Protein AF-A0A0R0FC01-F1 (afdb_monomer_lite)

pLDDT: mean 82.76, std 21.4, range [24.56, 98.5]

Radius of gyration: 38.38 Å; chains: 1; bounding box: 124×83×110 Å

Organism: Glycine max (NCBI:txid3847)

Structure (mmCIF, N/CA/C/O backbone):
data_AF-A0A0R0FC01-F1
#
_entry.id   AF-A0A0R0FC01-F1
#
loop_
_atom_site.group_PDB
_atom_site.id
_atom_site.type_symbol
_atom_site.label_atom_id
_atom_site.label_alt_id
_atom_site.label_comp_id
_atom_site.label_asym_id
_atom_site.label_entity_id
_atom_site.label_seq_id
_atom_site.pdbx_PDB_ins_code
_atom_site.Cartn_x
_atom_site.Cartn_y
_atom_site.Cartn_z
_atom_site.occupancy
_atom_site.B_iso_or_equiv
_atom_site.auth_seq_id
_atom_site.auth_comp_id
_atom_site.auth_asym_id
_atom_site.auth_atom_id
_atom_site.pdbx_PDB_model_num
ATOM 1 N N . MET A 1 1 ? 28.769 -10.293 -25.795 1.00 60.56 1 MET A N 1
ATOM 2 C CA . MET A 1 1 ? 30.039 -10.639 -25.111 1.00 60.56 1 MET A CA 1
ATOM 3 C C . MET A 1 1 ? 31.069 -9.561 -25.459 1.00 60.56 1 MET A C 1
ATOM 5 O O . MET A 1 1 ? 31.078 -9.139 -26.609 1.00 60.56 1 MET A O 1
ATOM 9 N N . LEU A 1 2 ? 31.846 -9.054 -24.491 1.00 81.00 2 LEU A N 1
ATOM 10 C CA . LEU A 1 2 ? 32.822 -7.969 -24.701 1.00 81.00 2 LEU A CA 1
ATOM 11 C C . LEU A 1 2 ? 34.065 -8.492 -25.437 1.00 81.00 2 LEU A C 1
ATOM 13 O O . LEU A 1 2 ? 34.718 -9.403 -24.939 1.00 81.00 2 LEU A O 1
ATOM 17 N N . ASP A 1 3 ? 34.394 -7.903 -26.584 1.00 83.94 3 ASP A N 1
ATOM 18 C CA . ASP A 1 3 ? 35.620 -8.207 -27.328 1.00 83.94 3 ASP A CA 1
ATOM 19 C C . ASP A 1 3 ? 36.737 -7.232 -26.928 1.00 83.94 3 ASP A C 1
ATOM 21 O O . ASP A 1 3 ? 36.771 -6.084 -27.377 1.00 83.94 3 ASP A O 1
ATOM 25 N N . GLU A 1 4 ? 37.631 -7.683 -26.045 1.00 85.88 4 GLU A N 1
ATOM 26 C CA . GLU A 1 4 ? 38.721 -6.864 -25.498 1.00 85.88 4 GLU A CA 1
ATOM 27 C C . GLU A 1 4 ? 39.772 -6.470 -26.551 1.00 85.88 4 GLU A C 1
ATOM 29 O O . GLU A 1 4 ? 40.449 -5.453 -26.379 1.00 85.88 4 GLU A O 1
ATOM 34 N N . SER A 1 5 ? 39.873 -7.217 -27.660 1.00 83.19 5 SER A N 1
ATOM 35 C CA . SER A 1 5 ? 40.843 -6.945 -28.731 1.00 83.19 5 SER A CA 1
ATOM 36 C C . SER A 1 5 ? 40.562 -5.630 -29.464 1.00 83.19 5 SER A C 1
ATOM 38 O O . SER A 1 5 ? 41.481 -4.967 -29.939 1.00 83.19 5 SER A O 1
ATOM 40 N N . LYS A 1 6 ? 39.301 -5.172 -29.467 1.00 84.00 6 LYS A N 1
ATOM 41 C CA . LYS A 1 6 ? 38.893 -3.889 -30.067 1.00 84.00 6 LYS A CA 1
ATOM 42 C C . LYS A 1 6 ? 39.462 -2.661 -29.355 1.00 84.00 6 LYS A C 1
ATOM 44 O O . LYS A 1 6 ? 39.400 -1.567 -29.907 1.00 84.00 6 LYS A O 1
ATOM 49 N N . PHE A 1 7 ? 40.005 -2.831 -28.149 1.00 85.50 7 PHE A N 1
ATOM 50 C CA . PHE A 1 7 ? 40.620 -1.757 -27.367 1.00 85.50 7 PHE A CA 1
ATOM 51 C C . PHE A 1 7 ? 42.145 -1.713 -27.509 1.00 85.50 7 PHE A C 1
ATOM 53 O O . PHE A 1 7 ? 42.787 -0.929 -26.808 1.00 85.50 7 PHE A O 1
ATOM 60 N N . GLU A 1 8 ? 42.742 -2.558 -28.354 1.00 85.62 8 GLU A N 1
ATOM 61 C CA . GLU A 1 8 ? 44.182 -2.536 -28.592 1.00 85.62 8 GLU A CA 1
ATOM 62 C C . GLU A 1 8 ? 44.584 -1.346 -29.470 1.00 85.62 8 GLU A C 1
ATOM 64 O O . GLU A 1 8 ? 44.157 -1.206 -30.615 1.00 85.62 8 GLU A O 1
ATOM 69 N N . VAL A 1 9 ? 45.447 -0.484 -28.930 1.00 84.69 9 VAL A N 1
ATOM 70 C CA . VAL A 1 9 ? 46.057 0.631 -29.663 1.00 84.69 9 VAL A CA 1
ATOM 71 C C . VAL A 1 9 ? 47.569 0.456 -29.671 1.00 84.69 9 VAL A C 1
ATOM 73 O O . VAL A 1 9 ? 48.212 0.448 -28.620 1.00 84.69 9 VAL A O 1
ATOM 76 N N . HIS A 1 10 ? 48.146 0.352 -30.866 1.00 89.19 10 HIS A N 1
ATOM 77 C CA . HIS A 1 10 ? 49.591 0.263 -31.060 1.00 89.19 10 HIS A CA 1
ATOM 78 C C . HIS A 1 10 ? 50.182 1.648 -31.331 1.00 89.19 10 HIS A C 1
ATOM 80 O O . HIS A 1 10 ? 49.900 2.268 -32.356 1.00 89.19 10 HIS A O 1
ATOM 86 N N . LEU A 1 11 ? 51.034 2.124 -30.427 1.00 88.19 11 LEU A N 1
ATOM 87 C CA . LEU A 1 11 ? 51.735 3.397 -30.545 1.00 88.19 11 LEU A CA 1
ATOM 88 C C . LEU A 1 11 ? 53.191 3.159 -30.946 1.00 88.19 11 LEU A C 1
ATOM 90 O O . LEU A 1 11 ? 53.916 2.412 -30.285 1.00 88.19 11 LEU A O 1
ATOM 94 N N . LYS A 1 12 ? 53.620 3.839 -32.011 1.00 90.62 12 LYS A N 1
ATOM 95 C CA . LYS A 1 12 ? 55.031 3.990 -32.380 1.00 90.62 12 LYS A CA 1
ATOM 96 C C . LYS A 1 12 ? 55.490 5.362 -31.903 1.00 90.62 12 LYS A C 1
ATOM 98 O O . LYS A 1 12 ? 54.997 6.372 -32.392 1.00 90.62 12 LYS A O 1
ATOM 103 N N . LEU A 1 13 ? 56.386 5.375 -30.929 1.00 92.75 13 LEU A N 1
ATOM 104 C CA . LEU A 1 13 ? 56.845 6.562 -30.216 1.00 92.75 13 LEU A CA 1
ATOM 105 C C . LEU A 1 13 ? 58.370 6.661 -30.277 1.00 92.75 13 LEU A C 1
ATOM 107 O O . LEU A 1 13 ? 59.069 5.719 -30.660 1.00 92.75 13 LEU A O 1
ATOM 111 N N . TRP A 1 14 ? 58.878 7.797 -29.820 1.00 93.81 14 TRP A N 1
ATOM 112 C CA . TRP A 1 14 ? 60.290 7.995 -29.526 1.00 93.81 14 TRP A CA 1
ATOM 113 C C . TRP A 1 14 ? 60.516 7.960 -28.014 1.00 93.81 14 TRP A C 1
ATOM 115 O O . TRP A 1 14 ? 59.672 8.404 -27.232 1.00 93.81 14 TRP A O 1
ATOM 125 N N . ALA A 1 15 ? 61.661 7.441 -27.587 1.00 93.44 15 ALA A N 1
ATOM 126 C CA . ALA A 1 15 ? 62.096 7.509 -26.202 1.00 93.44 15 ALA A CA 1
ATOM 127 C C . ALA A 1 15 ? 63.538 8.006 -26.106 1.00 93.44 15 ALA A C 1
ATOM 129 O O . ALA A 1 15 ? 64.350 7.803 -27.008 1.00 93.44 15 ALA A O 1
ATOM 130 N N . LEU A 1 16 ? 63.854 8.655 -24.989 1.00 93.38 16 LEU A N 1
ATOM 131 C CA . LEU A 1 16 ? 65.204 9.088 -24.655 1.00 93.38 16 LEU A CA 1
ATOM 132 C C . LEU A 1 16 ? 65.823 8.083 -23.691 1.00 93.38 16 LEU A C 1
ATOM 134 O O . LEU A 1 16 ? 65.319 7.895 -22.580 1.00 93.38 16 LEU A O 1
ATOM 138 N N . ARG A 1 17 ? 66.927 7.459 -24.093 1.00 94.38 17 ARG A N 1
ATOM 139 C CA . ARG A 1 17 ? 67.769 6.664 -23.198 1.00 94.38 17 ARG A CA 1
ATOM 140 C C . ARG A 1 17 ? 68.652 7.615 -22.398 1.00 94.38 17 ARG A C 1
ATOM 142 O O . ARG A 1 17 ? 69.473 8.327 -22.974 1.00 94.38 17 ARG A O 1
ATOM 149 N N . ILE A 1 18 ? 68.473 7.615 -21.076 1.00 92.44 18 ILE A N 1
ATOM 150 C CA . ILE A 1 18 ? 69.251 8.441 -20.142 1.00 92.44 18 ILE A CA 1
ATOM 151 C C . ILE A 1 18 ? 69.669 7.649 -18.891 1.00 92.44 18 ILE A C 1
ATOM 153 O O . ILE A 1 18 ? 68.985 6.688 -18.518 1.00 92.44 18 ILE A O 1
ATOM 157 N N . PRO A 1 19 ? 70.732 8.064 -18.176 1.00 91.12 19 PRO A N 1
ATOM 158 C CA . PRO A 1 19 ? 71.133 7.419 -16.928 1.00 91.12 19 PRO A CA 1
ATOM 159 C C . PRO A 1 19 ? 70.074 7.541 -15.819 1.00 91.12 19 PRO A C 1
ATOM 161 O O . PRO A 1 19 ? 69.483 8.608 -15.608 1.00 91.12 19 PRO A O 1
ATOM 164 N N . CYS A 1 20 ? 69.895 6.473 -15.031 1.00 87.88 20 CYS A N 1
ATOM 165 C CA . CYS A 1 20 ? 68.908 6.380 -13.940 1.00 87.88 20 CYS A CA 1
ATOM 166 C C . CYS A 1 20 ? 68.931 7.586 -12.979 1.00 87.88 20 CYS A C 1
ATOM 168 O O . CYS A 1 20 ? 67.883 8.063 -12.539 1.00 87.88 20 CYS A O 1
ATOM 170 N N . GLN A 1 21 ? 70.121 8.113 -12.674 1.00 88.94 21 GLN A N 1
ATOM 171 C CA . GLN A 1 21 ? 70.320 9.218 -11.728 1.00 88.94 21 GLN A CA 1
ATOM 172 C C . GLN A 1 21 ? 69.733 10.565 -12.195 1.00 88.94 21 GLN A C 1
ATOM 174 O O . GLN A 1 21 ? 69.381 11.398 -11.360 1.00 88.94 21 GLN A O 1
ATOM 179 N N . HIS A 1 22 ? 69.566 10.773 -13.507 1.00 91.25 22 HIS A N 1
ATOM 180 C CA . HIS A 1 22 ? 69.073 12.035 -14.076 1.00 91.25 22 HIS A CA 1
ATOM 181 C C . HIS A 1 22 ? 67.568 12.026 -14.379 1.00 91.25 22 HIS A C 1
ATOM 183 O O . HIS A 1 22 ? 66.993 13.080 -14.652 1.00 91.25 22 HIS A O 1
ATOM 189 N N . CYS A 1 23 ? 66.897 10.875 -14.250 1.00 86.38 23 CYS A N 1
ATOM 190 C CA . CYS A 1 23 ? 65.485 10.699 -14.610 1.00 86.38 23 CYS A CA 1
ATOM 191 C C . CYS A 1 23 ? 64.548 11.728 -13.972 1.00 86.38 23 CYS A C 1
ATOM 193 O O . CYS A 1 23 ? 63.710 12.311 -14.658 1.00 86.38 23 CYS A O 1
ATOM 195 N N . LYS A 1 24 ? 64.704 12.008 -12.672 1.00 84.12 24 LYS A N 1
ATOM 196 C CA . LYS A 1 24 ? 63.855 12.986 -11.967 1.00 84.12 24 LYS A CA 1
ATOM 197 C C . LYS A 1 24 ? 63.986 14.401 -12.531 1.00 84.12 24 LYS A C 1
ATOM 199 O O . LYS A 1 24 ? 62.989 15.114 -12.612 1.00 84.12 24 LYS A O 1
ATOM 204 N N . LEU A 1 25 ? 65.202 14.811 -12.884 1.00 88.38 25 LEU A N 1
ATOM 205 C CA . LEU A 1 25 ? 65.463 16.162 -13.370 1.00 88.38 25 LEU A CA 1
ATOM 206 C C . LEU A 1 25 ? 65.054 16.296 -14.840 1.00 88.38 25 LEU A C 1
ATOM 208 O O . LEU A 1 25 ? 64.337 17.232 -15.180 1.00 88.38 25 LEU A O 1
ATOM 212 N N . ALA A 1 26 ? 65.370 15.293 -15.665 1.00 90.88 26 ALA A N 1
ATOM 213 C CA . ALA A 1 26 ? 64.904 15.201 -17.048 1.00 90.88 26 ALA A CA 1
ATOM 214 C C . ALA A 1 26 ? 63.369 15.249 -17.149 1.00 90.88 26 ALA A C 1
ATOM 216 O O . ALA A 1 26 ? 62.827 15.958 -17.993 1.00 90.88 26 ALA A O 1
ATOM 217 N N . THR A 1 27 ? 62.662 14.579 -16.229 1.00 87.75 27 THR A N 1
ATOM 218 C CA . THR A 1 27 ? 61.189 14.608 -16.169 1.00 87.75 27 THR A CA 1
ATOM 219 C C . THR A 1 27 ? 60.642 16.016 -15.909 1.00 87.75 27 THR A C 1
ATOM 221 O O . THR A 1 27 ? 59.619 16.389 -16.477 1.00 87.75 27 THR A O 1
ATOM 224 N N . ARG A 1 28 ? 61.324 16.834 -15.089 1.00 88.25 28 ARG A N 1
ATOM 225 C CA . ARG A 1 28 ? 60.935 18.242 -14.877 1.00 88.25 28 ARG A CA 1
ATOM 226 C C . ARG A 1 28 ? 61.160 19.094 -16.118 1.00 88.25 28 ARG A C 1
ATOM 228 O O . ARG A 1 28 ? 60.290 19.888 -16.462 1.00 88.25 28 ARG A O 1
ATOM 235 N N . ILE A 1 29 ? 62.306 18.931 -16.772 1.00 90.75 29 ILE A N 1
ATOM 236 C CA . ILE A 1 29 ? 62.668 19.708 -17.965 1.00 90.75 29 ILE A CA 1
ATOM 237 C C . ILE A 1 29 ? 61.664 19.431 -19.083 1.00 90.75 29 ILE A C 1
ATOM 239 O O . ILE A 1 29 ? 61.078 20.351 -19.658 1.00 90.75 29 ILE A O 1
ATOM 243 N N . LEU A 1 30 ? 61.382 18.152 -19.325 1.00 90.69 30 LEU A N 1
ATOM 244 C CA . LEU A 1 30 ? 60.473 17.683 -20.367 1.00 90.69 30 LEU A CA 1
ATOM 245 C C . LEU A 1 30 ? 58.997 17.693 -19.952 1.00 90.69 30 LEU A C 1
ATOM 247 O O . LEU A 1 30 ? 58.173 17.067 -20.614 1.00 90.69 30 LEU A O 1
ATOM 251 N N . ASN A 1 31 ? 58.627 18.427 -18.897 1.00 87.50 31 ASN A N 1
ATOM 252 C CA . ASN A 1 31 ? 57.222 18.588 -18.533 1.00 87.50 31 ASN A CA 1
ATOM 253 C C . ASN A 1 31 ? 56.411 19.114 -19.737 1.00 87.50 31 ASN A C 1
ATOM 255 O O . ASN A 1 31 ? 56.808 20.111 -20.356 1.00 87.50 31 ASN A O 1
ATOM 259 N N . GLY A 1 32 ? 55.319 18.421 -20.072 1.00 87.44 32 GLY A N 1
ATOM 260 C CA . GLY A 1 32 ? 54.491 18.655 -21.262 1.00 87.44 32 GLY A CA 1
ATOM 261 C C . GLY A 1 32 ? 54.915 17.918 -22.545 1.00 87.44 32 GLY A C 1
ATOM 262 O O . GLY A 1 32 ? 54.170 17.965 -23.514 1.00 87.44 32 GLY A O 1
ATOM 263 N N . TYR A 1 33 ? 56.064 17.229 -22.567 1.00 92.56 33 TYR A N 1
ATOM 264 C CA . TYR A 1 33 ? 56.587 16.503 -23.747 1.00 92.56 33 TYR A CA 1
ATOM 265 C C . TYR A 1 33 ? 56.783 15.001 -23.510 1.00 92.56 33 TYR A C 1
ATOM 267 O O . TYR A 1 33 ? 57.238 14.279 -24.395 1.00 92.56 33 TYR A O 1
ATOM 275 N N . LEU A 1 34 ? 56.460 14.524 -22.310 1.00 92.12 34 LEU A N 1
ATOM 276 C CA . LEU A 1 34 ? 56.477 13.105 -21.970 1.00 92.12 34 LEU A CA 1
ATOM 277 C C . LEU A 1 34 ? 55.111 12.478 -22.207 1.00 92.12 34 LEU A C 1
ATOM 279 O O . LEU A 1 34 ? 54.099 13.175 -22.227 1.00 92.12 34 LEU A O 1
ATOM 283 N N . LEU A 1 35 ? 55.094 11.157 -22.375 1.00 90.00 35 LEU A N 1
ATOM 284 C CA . LEU A 1 35 ? 53.861 10.409 -22.560 1.00 90.00 35 LEU A CA 1
ATOM 285 C C . LEU A 1 35 ? 52.936 10.591 -21.350 1.00 90.00 35 LEU A C 1
ATOM 287 O O . LEU A 1 35 ? 53.209 10.082 -20.262 1.00 90.00 35 LEU A O 1
ATOM 291 N N . ASP A 1 36 ? 51.826 11.286 -21.573 1.00 85.56 36 ASP A N 1
ATOM 292 C CA . ASP A 1 36 ? 50.774 11.509 -20.587 1.00 85.56 36 ASP A CA 1
ATOM 293 C C . ASP A 1 36 ? 4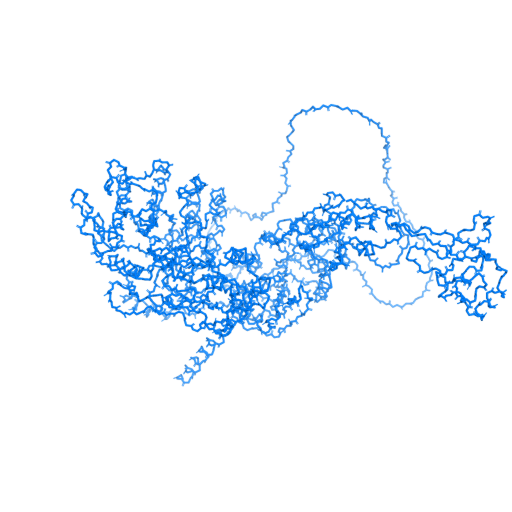9.537 10.681 -20.962 1.00 85.56 36 ASP A C 1
ATOM 295 O O . ASP A 1 36 ? 48.587 11.156 -21.587 1.00 85.56 36 ASP A O 1
ATOM 299 N N . LYS A 1 37 ? 49.596 9.377 -20.663 1.00 81.06 37 LYS A N 1
ATOM 300 C CA . LYS A 1 37 ? 48.472 8.445 -20.836 1.00 81.06 37 LYS A CA 1
ATOM 301 C C . LYS A 1 37 ? 48.113 7.812 -19.483 1.00 81.06 37 LYS A C 1
ATOM 303 O O . LYS A 1 37 ? 49.015 7.397 -18.748 1.00 81.06 37 LYS A O 1
ATOM 308 N N . PRO A 1 38 ? 46.816 7.678 -19.140 1.00 66.56 38 PRO A N 1
ATOM 309 C CA . PRO A 1 38 ? 46.386 7.068 -17.883 1.00 66.56 38 PRO A CA 1
ATOM 310 C C . PRO A 1 38 ? 46.985 5.672 -17.679 1.00 66.56 38 PRO A C 1
ATOM 312 O O . PRO A 1 38 ? 47.015 4.864 -18.601 1.00 66.56 38 PRO A O 1
ATOM 315 N N . ARG A 1 39 ? 47.432 5.373 -16.451 1.00 72.31 39 ARG A N 1
ATOM 316 C CA . ARG A 1 39 ? 48.021 4.074 -16.047 1.00 72.31 39 ARG A CA 1
ATOM 317 C C . ARG A 1 39 ? 49.328 3.690 -16.763 1.00 72.31 39 ARG A C 1
ATOM 319 O O . ARG A 1 39 ? 49.853 2.613 -16.491 1.00 72.31 39 ARG A O 1
ATOM 326 N N . VAL A 1 40 ? 49.900 4.568 -17.588 1.00 83.69 40 VAL A N 1
ATOM 327 C CA . VAL A 1 40 ? 51.212 4.375 -18.218 1.00 83.69 40 VAL A CA 1
ATOM 328 C C . VAL A 1 40 ? 52.238 5.250 -17.507 1.00 83.69 40 VAL A C 1
ATOM 330 O O . VAL A 1 40 ? 52.018 6.438 -17.285 1.00 83.69 40 VAL A O 1
ATOM 333 N N . LYS A 1 41 ? 53.374 4.667 -17.117 1.00 85.69 41 LYS A N 1
ATOM 334 C CA . LYS A 1 41 ? 54.490 5.445 -16.568 1.00 85.69 41 LYS A CA 1
ATOM 335 C C . LYS A 1 41 ? 55.324 5.994 -17.731 1.00 85.69 41 LYS A C 1
ATOM 337 O O . LYS A 1 41 ? 55.711 5.201 -18.584 1.00 85.69 41 LYS A O 1
ATOM 342 N N . PRO A 1 42 ? 55.700 7.286 -17.734 1.00 87.69 42 PRO A N 1
ATOM 343 C CA . PRO A 1 42 ? 56.555 7.857 -18.779 1.00 87.69 42 PRO A CA 1
ATOM 344 C C . PRO A 1 42 ? 58.015 7.383 -18.688 1.00 87.69 42 PRO A C 1
ATOM 346 O O . PRO A 1 42 ? 58.838 7.774 -19.508 1.00 87.69 42 PRO A O 1
ATOM 349 N N . ILE A 1 43 ? 58.354 6.570 -17.681 1.00 91.50 43 ILE A N 1
ATOM 350 C CA . ILE A 1 43 ? 59.685 6.004 -17.470 1.00 91.50 43 ILE A CA 1
ATOM 351 C C . ILE A 1 43 ? 59.572 4.482 -17.527 1.00 91.50 43 ILE A C 1
ATOM 353 O O . ILE A 1 43 ? 58.868 3.888 -16.704 1.00 91.50 43 ILE A O 1
ATOM 357 N N . ALA A 1 44 ? 60.296 3.870 -18.458 1.00 89.50 44 ALA A N 1
ATOM 358 C CA . ALA A 1 44 ? 60.391 2.424 -18.623 1.00 89.50 44 ALA A CA 1
ATOM 359 C C . ALA A 1 44 ? 61.825 1.926 -18.395 1.00 89.50 44 ALA A C 1
ATOM 361 O O . ALA A 1 44 ? 62.796 2.687 -18.449 1.00 89.50 44 ALA A O 1
ATOM 362 N N . GLU A 1 45 ? 61.952 0.634 -18.102 1.00 89.38 45 GLU A N 1
ATOM 363 C CA . GLU A 1 45 ? 63.254 -0.020 -17.992 1.00 89.38 45 GLU A CA 1
ATOM 364 C C . GLU A 1 45 ? 63.900 -0.153 -19.371 1.00 89.38 45 GLU A C 1
ATOM 366 O O . GLU A 1 45 ? 63.218 -0.449 -20.352 1.00 89.38 45 GLU A O 1
ATOM 371 N N . ASP A 1 46 ? 65.211 0.076 -19.442 1.00 90.50 46 ASP A N 1
ATOM 372 C CA . ASP A 1 46 ? 65.986 -0.219 -20.640 1.00 90.50 46 ASP A CA 1
ATOM 373 C C . ASP A 1 46 ? 66.351 -1.716 -20.625 1.00 90.50 46 ASP A C 1
ATOM 375 O O . ASP A 1 46 ? 67.119 -2.141 -19.757 1.00 90.50 46 ASP A O 1
ATOM 379 N N . PRO A 1 47 ? 65.835 -2.533 -21.562 1.00 85.44 47 PRO A N 1
ATOM 380 C CA . PRO A 1 47 ? 66.092 -3.973 -21.590 1.00 85.44 47 PRO A CA 1
ATOM 381 C C . PRO A 1 47 ? 67.563 -4.323 -21.855 1.00 85.44 47 PRO A C 1
ATOM 383 O O . PRO A 1 47 ? 67.966 -5.466 -21.653 1.00 85.44 47 PRO A O 1
ATOM 386 N N . THR A 1 48 ? 68.370 -3.364 -22.314 1.00 88.56 48 THR A N 1
ATOM 387 C CA . THR A 1 48 ? 69.789 -3.570 -22.640 1.00 88.56 48 THR A CA 1
ATOM 388 C C . THR A 1 48 ? 70.745 -3.127 -21.533 1.00 88.56 48 THR A C 1
ATOM 390 O O . THR A 1 48 ? 71.905 -3.539 -21.540 1.00 88.56 48 THR A O 1
ATOM 393 N N . CYS A 1 49 ? 70.299 -2.288 -20.589 1.00 88.44 49 CYS A N 1
ATOM 394 C CA . CYS A 1 49 ? 71.168 -1.712 -19.564 1.00 88.44 49 CYS A CA 1
ATOM 395 C C . CYS A 1 49 ? 70.398 -1.298 -18.302 1.00 88.44 49 CYS A C 1
ATOM 397 O O . CYS A 1 49 ? 69.596 -0.368 -18.316 1.00 88.44 49 CYS A O 1
ATOM 399 N N . ASP A 1 50 ? 70.729 -1.910 -17.168 1.00 88.06 50 ASP A N 1
ATOM 400 C CA . ASP A 1 50 ? 70.156 -1.611 -15.849 1.00 88.06 50 ASP A CA 1
ATOM 401 C C . ASP A 1 50 ? 70.511 -0.209 -15.307 1.00 88.06 50 ASP A C 1
ATOM 403 O O . ASP A 1 50 ? 69.803 0.334 -14.453 1.00 88.06 50 ASP A O 1
ATOM 407 N N . LYS A 1 51 ? 71.581 0.410 -15.823 1.00 89.75 51 LYS A N 1
ATOM 408 C CA . LYS A 1 51 ? 72.012 1.778 -15.473 1.00 89.75 51 LYS A CA 1
ATOM 409 C C . LYS A 1 51 ? 71.225 2.877 -16.188 1.00 89.75 51 LYS A C 1
ATOM 411 O O . LYS A 1 51 ? 71.334 4.042 -15.792 1.00 89.75 51 LYS A O 1
ATOM 416 N N . ASN A 1 52 ? 70.437 2.519 -17.200 1.00 92.12 52 ASN A N 1
ATOM 417 C CA . ASN A 1 52 ? 69.662 3.449 -18.009 1.00 92.12 52 ASN A CA 1
ATOM 418 C C . ASN A 1 52 ? 68.151 3.233 -17.843 1.00 92.12 52 ASN A C 1
ATOM 420 O O . ASN A 1 52 ? 67.663 2.190 -17.395 1.00 92.12 52 ASN A O 1
ATOM 424 N N . ARG A 1 53 ? 67.393 4.260 -18.222 1.00 92.38 53 ARG A N 1
ATOM 425 C CA . ARG A 1 53 ? 65.936 4.222 -18.366 1.00 92.38 53 ARG A CA 1
ATOM 426 C C . ARG A 1 53 ? 65.535 4.881 -19.675 1.00 92.38 53 ARG A C 1
ATOM 428 O O . ARG A 1 53 ? 66.240 5.755 -20.180 1.00 92.38 53 ARG A O 1
ATOM 435 N N . TYR A 1 54 ? 64.371 4.493 -20.175 1.00 94.12 54 TYR A N 1
ATOM 436 C CA . TYR A 1 54 ? 63.707 5.179 -21.275 1.00 94.12 54 TYR A CA 1
ATOM 437 C C . TYR A 1 54 ? 62.730 6.212 -20.722 1.00 94.12 54 TYR A C 1
ATOM 439 O O . TYR A 1 54 ? 61.814 5.850 -19.985 1.00 94.12 54 TYR A O 1
ATOM 447 N N . LEU A 1 55 ? 62.912 7.485 -21.085 1.00 93.38 55 LEU A N 1
ATOM 448 C CA . LEU A 1 55 ? 61.863 8.503 -20.990 1.00 93.38 55 LEU A CA 1
ATOM 449 C C . LEU A 1 55 ? 61.046 8.478 -22.276 1.00 93.38 55 LEU A C 1
ATOM 451 O O . LEU A 1 55 ? 61.552 8.835 -23.336 1.00 93.38 55 LEU A O 1
ATOM 455 N N . ILE A 1 56 ? 59.793 8.055 -22.177 1.00 93.25 56 ILE A N 1
ATOM 456 C CA . ILE A 1 56 ? 58.884 7.919 -23.313 1.00 93.25 56 ILE A CA 1
ATOM 457 C C . ILE A 1 56 ? 58.316 9.300 -23.653 1.00 93.25 56 ILE A C 1
ATOM 459 O O . ILE A 1 56 ? 57.733 9.965 -22.790 1.00 93.25 56 ILE A O 1
ATOM 463 N N . LEU A 1 57 ? 58.494 9.734 -24.900 1.00 93.81 57 LEU A N 1
ATOM 464 C CA . LEU A 1 57 ? 58.002 11.022 -25.385 1.00 93.81 57 LEU A CA 1
ATOM 465 C C . LEU A 1 57 ? 56.507 10.951 -25.723 1.00 93.81 57 LEU A C 1
ATOM 467 O O . LEU A 1 57 ? 55.954 9.877 -25.974 1.00 93.81 57 LEU A O 1
ATOM 471 N N . SER A 1 58 ? 55.847 12.108 -25.689 1.00 91.19 58 SER A N 1
ATOM 472 C CA . SER A 1 58 ? 54.445 12.256 -26.091 1.00 91.19 58 SER A CA 1
ATOM 473 C C . SER A 1 58 ? 54.245 11.852 -27.554 1.00 91.19 58 SER A C 1
ATOM 475 O O . SER A 1 58 ? 55.130 12.011 -28.391 1.00 91.19 58 SER A O 1
ATOM 477 N N . ASP A 1 59 ? 53.036 11.389 -27.859 1.00 87.94 59 ASP A N 1
ATOM 478 C CA . ASP A 1 59 ? 52.520 11.176 -29.213 1.00 87.94 59 ASP A CA 1
ATOM 479 C C . ASP A 1 59 ? 52.544 12.432 -30.101 1.00 87.94 59 ASP A C 1
ATOM 481 O O . ASP A 1 59 ? 52.477 12.289 -31.316 1.00 87.94 59 ASP A O 1
ATOM 485 N N . ASN A 1 60 ? 52.711 13.629 -29.526 1.00 87.81 60 ASN A N 1
ATOM 486 C CA . ASN A 1 60 ? 52.900 14.890 -30.252 1.00 87.81 60 ASN A CA 1
ATOM 487 C C . ASN A 1 60 ? 54.350 15.131 -30.713 1.00 87.81 60 ASN A C 1
ATOM 489 O O . ASN A 1 60 ? 54.609 16.111 -31.407 1.00 87.81 60 ASN A O 1
ATOM 493 N N . VAL A 1 61 ? 55.308 14.291 -30.299 1.00 90.12 61 VAL A N 1
ATOM 494 C CA . VAL A 1 61 ? 56.704 14.367 -30.751 1.00 90.12 61 VAL A CA 1
ATOM 495 C C . VAL A 1 61 ? 56.896 13.365 -31.881 1.00 90.12 61 VAL A C 1
ATOM 497 O O . VAL A 1 61 ? 57.082 12.168 -31.657 1.00 90.12 61 VAL A O 1
ATOM 500 N N . HIS A 1 62 ? 56.818 13.858 -33.110 1.00 86.69 62 HIS A N 1
ATOM 501 C CA . HIS A 1 62 ? 56.852 13.039 -34.317 1.00 86.69 62 HIS A CA 1
ATOM 502 C C . HIS A 1 62 ? 58.267 12.922 -34.880 1.00 86.69 62 HIS A C 1
ATOM 504 O O . HIS A 1 62 ? 58.651 11.870 -35.404 1.00 86.69 62 HIS A O 1
ATOM 510 N N . ASN A 1 63 ? 59.044 13.998 -34.767 1.00 85.25 63 ASN A N 1
ATOM 511 C CA . ASN A 1 63 ? 60.309 14.132 -35.467 1.00 85.25 63 ASN A CA 1
ATOM 512 C C . ASN A 1 63 ? 61.476 13.548 -34.660 1.00 85.25 63 ASN A C 1
ATOM 514 O O . ASN A 1 63 ? 61.671 13.856 -33.483 1.00 85.25 63 ASN A O 1
ATOM 518 N N . GLN A 1 64 ? 62.292 12.716 -35.317 1.00 86.88 64 GLN A N 1
ATOM 519 C CA . GLN A 1 64 ? 63.466 12.080 -34.705 1.00 86.88 64 GLN A CA 1
ATOM 520 C C . GLN A 1 64 ? 64.525 13.103 -34.261 1.00 86.88 64 GLN A C 1
ATOM 522 O O . GLN A 1 64 ? 65.309 12.825 -33.361 1.00 86.88 64 GLN A O 1
ATOM 527 N N . ASP A 1 65 ? 64.564 14.284 -34.874 1.00 86.94 65 ASP A N 1
ATOM 528 C CA . ASP A 1 65 ? 65.479 15.371 -34.510 1.00 86.94 65 ASP A CA 1
ATOM 529 C C . ASP A 1 65 ? 65.017 16.180 -33.279 1.00 86.94 65 ASP A C 1
ATOM 531 O O . ASP A 1 65 ? 65.727 17.088 -32.840 1.00 86.94 65 ASP A O 1
ATOM 535 N N . LEU A 1 66 ? 63.862 15.824 -32.697 1.00 88.62 66 LEU A N 1
ATOM 536 C CA . LEU A 1 66 ? 63.216 16.493 -31.566 1.00 88.62 66 LEU A CA 1
ATOM 537 C C . LEU A 1 66 ? 62.839 17.956 -31.846 1.00 88.62 66 LEU A C 1
ATOM 539 O O . LEU A 1 66 ? 62.708 18.735 -30.900 1.00 88.62 66 LEU A O 1
ATOM 543 N N . SER A 1 67 ? 62.625 18.341 -33.112 1.00 88.19 67 SER A N 1
ATOM 544 C CA . SER A 1 67 ? 62.227 19.707 -33.493 1.00 88.19 67 SER A CA 1
ATOM 545 C C . SER A 1 67 ? 60.941 20.191 -32.814 1.00 88.19 67 SER A C 1
ATOM 547 O O . SER A 1 67 ? 60.728 21.394 -32.678 1.00 88.19 67 SER A O 1
ATOM 549 N N . ASP A 1 68 ? 60.101 19.255 -32.369 1.00 89.19 68 ASP A N 1
ATOM 550 C CA . ASP A 1 68 ? 58.824 19.513 -31.697 1.00 89.19 68 ASP A CA 1
ATOM 551 C C . ASP A 1 68 ? 59.003 20.010 -30.246 1.00 89.19 68 ASP A C 1
ATOM 553 O O . ASP A 1 68 ? 58.052 20.476 -29.619 1.00 89.19 68 ASP A O 1
ATOM 557 N N . ILE A 1 69 ? 60.222 19.934 -29.696 1.00 90.25 69 ILE A N 1
ATOM 558 C CA . ILE A 1 69 ? 60.558 20.369 -28.337 1.00 90.25 69 ILE A CA 1
ATOM 559 C C . ILE A 1 69 ? 61.335 21.699 -28.401 1.00 90.25 69 ILE A C 1
ATOM 561 O O . ILE A 1 69 ? 62.334 21.796 -29.115 1.00 90.25 69 ILE A O 1
ATOM 565 N N . PRO A 1 70 ? 60.959 22.732 -27.616 1.00 91.06 70 PRO A N 1
ATOM 566 C CA . PRO A 1 70 ? 61.665 24.005 -27.578 1.00 91.06 70 PRO A CA 1
ATOM 567 C C . PRO A 1 70 ? 63.160 23.832 -27.312 1.00 91.06 70 PRO A C 1
ATOM 569 O O . PRO A 1 70 ? 63.562 23.211 -26.325 1.00 91.06 70 PRO A O 1
ATOM 572 N N . LYS A 1 71 ? 63.983 24.461 -28.157 1.00 90.06 71 LYS A N 1
ATOM 573 C CA . LYS A 1 71 ? 65.449 24.354 -28.124 1.00 90.06 71 LYS A CA 1
ATOM 574 C C . LYS A 1 71 ? 66.049 24.606 -26.734 1.00 90.06 71 LYS A C 1
ATOM 576 O O . LYS A 1 71 ? 66.926 23.868 -26.310 1.00 90.06 71 LYS A O 1
ATOM 581 N N . GLN A 1 72 ? 65.497 25.561 -25.983 1.00 91.25 72 GLN A N 1
ATOM 582 C CA . GLN A 1 72 ? 65.905 25.861 -24.606 1.00 91.25 72 GLN A CA 1
ATOM 583 C C . GLN A 1 72 ? 65.819 24.643 -23.666 1.00 91.25 72 GLN A C 1
ATOM 585 O O . GLN A 1 72 ? 66.735 24.417 -22.880 1.00 91.25 72 GLN A O 1
ATOM 590 N N . LYS A 1 73 ? 64.750 23.838 -23.759 1.00 90.94 73 LYS A N 1
ATOM 591 C CA . LYS A 1 73 ? 64.583 22.617 -22.950 1.00 90.94 73 LYS A CA 1
ATOM 592 C C . LYS A 1 73 ? 65.563 21.523 -23.374 1.00 90.94 73 LYS A C 1
ATOM 594 O O . LYS A 1 73 ? 66.079 20.799 -22.527 1.00 90.94 73 LYS A O 1
ATOM 599 N N . LEU A 1 74 ? 65.822 21.402 -24.678 1.00 90.62 74 LEU A N 1
ATOM 600 C CA . LEU A 1 74 ? 66.793 20.445 -25.216 1.00 90.62 74 LEU A CA 1
ATOM 601 C C . LEU A 1 74 ? 68.227 20.791 -24.798 1.00 90.62 74 LEU A C 1
ATOM 603 O O . LEU A 1 74 ? 68.985 19.888 -24.454 1.00 90.62 74 LEU A O 1
ATOM 607 N N . ASP A 1 75 ? 68.587 22.074 -24.793 1.00 90.44 75 ASP A N 1
ATOM 608 C CA . ASP A 1 75 ? 69.904 22.544 -24.353 1.00 90.44 75 ASP A CA 1
ATOM 609 C C . ASP A 1 75 ? 70.103 22.299 -22.847 1.00 90.44 75 ASP A C 1
ATOM 611 O O . ASP A 1 75 ? 71.153 21.804 -22.434 1.00 90.44 75 ASP A O 1
ATOM 615 N N . GLU A 1 76 ? 69.072 22.546 -22.029 1.00 91.31 76 GLU A N 1
ATOM 616 C CA . GLU A 1 76 ? 69.078 22.225 -20.594 1.00 91.31 76 GLU A CA 1
ATOM 617 C C . GLU A 1 76 ? 69.251 20.717 -20.344 1.00 91.31 76 GLU A C 1
ATOM 619 O O . GLU A 1 76 ? 70.029 20.309 -19.481 1.00 91.31 76 GLU A O 1
ATOM 624 N N . LEU A 1 77 ? 68.577 19.873 -21.134 1.00 90.62 77 LEU A N 1
ATOM 625 C CA . LEU A 1 77 ? 68.686 18.417 -21.033 1.00 90.62 77 LEU A CA 1
ATOM 626 C C . LEU A 1 77 ? 70.069 17.898 -21.462 1.00 90.62 77 LEU A C 1
ATOM 628 O O . LEU A 1 77 ? 70.638 17.043 -20.783 1.00 90.62 77 LEU A O 1
ATOM 632 N N . LYS A 1 78 ? 70.633 18.427 -22.555 1.00 90.69 78 LYS A N 1
ATOM 633 C CA . LYS A 1 78 ? 71.979 18.070 -23.045 1.00 90.69 78 LYS A CA 1
ATOM 634 C C . LYS A 1 78 ? 73.092 18.526 -22.101 1.00 90.69 78 LYS A C 1
ATOM 636 O O . LYS A 1 78 ? 74.134 17.884 -22.042 1.00 90.69 78 LYS A O 1
ATOM 641 N N . GLY A 1 79 ? 72.872 19.599 -21.339 1.00 87.69 79 GLY A N 1
ATOM 642 C CA . GLY A 1 79 ? 73.777 20.014 -20.262 1.00 87.69 79 GLY A CA 1
ATOM 643 C C . GLY A 1 79 ? 73.796 19.054 -19.065 1.00 87.69 79 GLY A C 1
ATOM 644 O O . GLY A 1 79 ? 74.681 19.146 -18.217 1.00 87.69 79 GLY A O 1
ATOM 645 N N . LEU A 1 80 ? 72.829 18.137 -18.989 1.00 85.94 80 LEU A N 1
ATOM 646 C CA . LEU A 1 80 ? 72.595 17.254 -17.851 1.00 85.94 80 LEU A CA 1
ATOM 647 C C . LEU A 1 80 ? 73.201 15.861 -18.030 1.00 85.94 80 LEU A C 1
ATOM 649 O O . LEU A 1 80 ? 73.774 15.320 -17.085 1.00 85.94 80 LEU A O 1
ATOM 653 N N . CYS A 1 81 ? 73.059 15.279 -19.220 1.00 87.75 81 CYS A N 1
ATOM 654 C CA . CYS A 1 81 ? 73.643 13.992 -19.588 1.00 87.75 81 CYS A CA 1
ATOM 655 C C . CYS A 1 81 ? 73.681 13.809 -21.112 1.00 87.75 81 CYS A C 1
ATOM 657 O O . CYS A 1 81 ? 72.977 14.499 -21.850 1.00 87.75 81 CYS A O 1
ATOM 659 N N . GLU A 1 82 ? 74.452 12.824 -21.580 1.00 87.06 82 GLU A N 1
ATOM 660 C CA . GLU A 1 82 ? 74.310 12.325 -22.950 1.00 87.06 82 GLU A CA 1
ATOM 661 C C . GLU A 1 82 ? 72.926 11.687 -23.138 1.00 87.06 82 GLU A C 1
ATOM 663 O O . GLU A 1 82 ? 72.433 10.968 -22.263 1.00 87.06 82 GLU A O 1
ATOM 668 N N . ILE A 1 83 ? 72.294 11.989 -24.274 1.00 89.56 83 ILE A N 1
ATOM 669 C CA . ILE A 1 83 ? 70.964 11.504 -24.644 1.00 89.56 83 ILE A CA 1
ATOM 670 C C . ILE A 1 83 ? 71.053 10.718 -25.954 1.00 89.56 83 ILE A C 1
ATOM 672 O O . ILE A 1 83 ? 71.631 11.192 -26.930 1.00 89.56 83 ILE A O 1
ATOM 676 N N . GLU A 1 84 ? 70.452 9.532 -25.986 1.00 91.75 84 GLU A N 1
ATOM 677 C CA . GLU A 1 84 ? 70.277 8.732 -27.202 1.00 91.75 84 GLU A CA 1
ATOM 678 C C . GLU A 1 84 ? 68.779 8.592 -27.496 1.00 91.75 84 GLU A C 1
ATOM 680 O O . GLU A 1 84 ? 67.982 8.318 -26.596 1.00 91.75 84 GLU A O 1
ATOM 685 N N . ILE A 1 85 ? 68.392 8.800 -28.755 1.00 92.25 85 ILE A N 1
ATOM 686 C CA . ILE A 1 85 ? 67.002 8.712 -29.210 1.00 92.25 85 ILE A CA 1
ATOM 687 C C . ILE A 1 85 ? 66.773 7.312 -29.763 1.00 92.25 85 ILE A C 1
ATOM 689 O O . ILE A 1 85 ? 67.449 6.900 -30.706 1.00 92.25 85 ILE A O 1
ATOM 693 N N . VAL A 1 86 ? 65.805 6.594 -29.200 1.00 92.94 86 VAL A N 1
ATOM 694 C CA . VAL A 1 86 ? 65.485 5.217 -29.585 1.00 92.94 86 VAL A CA 1
ATOM 695 C C . VAL A 1 86 ? 64.012 5.087 -29.986 1.00 92.94 86 VAL A C 1
ATOM 697 O O . VAL A 1 86 ? 63.153 5.750 -29.396 1.00 92.94 86 VAL A O 1
ATOM 700 N N . PRO A 1 87 ? 63.683 4.244 -30.981 1.00 92.81 87 PRO A N 1
ATOM 701 C CA . PRO A 1 87 ? 62.295 3.917 -31.284 1.00 92.81 87 PRO A CA 1
ATOM 702 C C . PRO A 1 87 ? 61.685 3.099 -30.138 1.00 92.81 87 PRO A C 1
ATOM 704 O O . PRO A 1 87 ? 62.315 2.180 -29.614 1.00 92.81 87 PRO A O 1
ATOM 707 N N . TYR A 1 88 ? 60.444 3.403 -29.766 1.00 91.50 88 TYR A N 1
ATOM 708 C CA . TYR A 1 88 ? 59.714 2.724 -28.698 1.00 91.50 88 TYR A CA 1
ATOM 709 C C . TYR A 1 88 ? 58.323 2.310 -29.183 1.00 91.50 88 TYR A C 1
ATOM 711 O O . TYR A 1 88 ? 57.595 3.109 -29.767 1.00 91.50 88 TYR A O 1
ATOM 719 N N . SER A 1 89 ? 57.946 1.050 -28.963 1.00 90.44 89 SER A N 1
ATOM 720 C CA . SER A 1 89 ? 56.617 0.533 -29.317 1.00 90.44 89 SER A CA 1
ATOM 721 C C . SER A 1 89 ? 55.840 0.187 -28.055 1.00 90.44 89 SER A C 1
ATOM 723 O O . SER A 1 89 ? 56.351 -0.523 -27.191 1.00 90.44 89 SER A O 1
ATOM 725 N N . LEU A 1 90 ? 54.606 0.677 -27.961 1.00 88.62 90 LEU A N 1
ATOM 726 C CA . LEU A 1 90 ? 53.720 0.468 -26.818 1.00 88.62 90 LEU A CA 1
ATOM 727 C C . LEU A 1 90 ? 52.351 -0.015 -27.303 1.00 88.62 90 LEU A C 1
ATOM 729 O O . LEU A 1 90 ? 51.725 0.650 -28.123 1.00 88.62 90 LEU A O 1
ATOM 733 N N . THR A 1 91 ? 51.871 -1.140 -26.770 1.00 87.94 91 THR A N 1
ATOM 734 C CA . THR A 1 91 ? 50.503 -1.627 -27.009 1.00 87.94 91 THR A CA 1
ATOM 735 C C . THR A 1 91 ? 49.644 -1.335 -25.787 1.00 87.94 91 THR A C 1
ATOM 737 O O . THR A 1 91 ? 49.866 -1.892 -24.711 1.00 87.94 91 THR A O 1
ATOM 740 N N . LEU A 1 92 ? 48.650 -0.469 -25.953 1.00 85.69 92 LEU A N 1
ATOM 741 C CA . LEU A 1 92 ? 47.641 -0.190 -24.940 1.00 85.69 92 LEU A CA 1
ATOM 742 C C . LEU A 1 92 ? 46.459 -1.137 -25.151 1.00 85.69 92 LEU A C 1
ATOM 744 O O . LEU A 1 92 ? 45.697 -0.947 -26.086 1.00 85.69 92 LEU A O 1
ATOM 748 N N . GLY A 1 93 ? 46.313 -2.157 -24.305 1.00 85.38 93 GLY A N 1
ATOM 749 C CA . GLY A 1 93 ? 45.133 -3.036 -24.285 1.00 85.38 93 GLY A CA 1
ATOM 750 C C . GLY A 1 93 ? 44.055 -2.593 -23.287 1.00 85.38 93 GLY A C 1
ATOM 751 O O . GLY A 1 93 ? 44.244 -1.613 -22.559 1.00 85.38 93 GLY A O 1
ATOM 752 N N . TYR A 1 94 ? 42.968 -3.373 -23.183 1.00 87.00 94 TYR A N 1
ATOM 753 C CA . TYR A 1 94 ? 41.813 -3.135 -22.298 1.00 87.00 94 TYR A CA 1
ATOM 754 C C . TYR A 1 94 ? 42.197 -2.592 -20.911 1.00 87.00 94 TYR A C 1
ATOM 756 O O . TYR A 1 94 ? 41.646 -1.586 -20.469 1.00 87.00 94 TYR A O 1
ATOM 764 N N . SER A 1 95 ? 43.174 -3.194 -20.228 1.00 83.44 95 SER A N 1
ATOM 765 C CA . SER A 1 95 ? 43.618 -2.830 -18.868 1.00 83.44 95 SER A CA 1
ATOM 766 C C . SER A 1 95 ? 44.049 -1.362 -18.673 1.00 83.44 95 SER A C 1
ATOM 768 O O . SER A 1 95 ? 43.953 -0.846 -17.551 1.00 83.44 95 SER A O 1
ATOM 770 N N . HIS A 1 96 ? 44.467 -0.670 -19.736 1.00 83.50 96 HIS A N 1
ATOM 771 C CA . HIS A 1 96 ? 44.922 0.726 -19.692 1.00 83.50 96 HIS A CA 1
ATOM 772 C C . HIS A 1 96 ? 43.764 1.733 -19.696 1.00 83.50 96 HIS A C 1
ATOM 774 O O . HIS A 1 96 ? 43.906 2.840 -19.176 1.00 83.50 96 HIS A O 1
ATOM 780 N N . TRP A 1 97 ? 42.604 1.344 -20.226 1.00 84.81 97 TRP A N 1
ATOM 781 C CA . TRP A 1 97 ? 41.442 2.217 -20.375 1.00 84.81 97 TRP A CA 1
ATOM 782 C C . TRP A 1 97 ? 40.579 2.250 -19.109 1.00 84.81 97 TRP A C 1
ATOM 784 O O . TRP A 1 97 ? 40.404 1.236 -18.420 1.00 84.81 97 TRP A O 1
ATOM 794 N N . SER A 1 98 ? 40.022 3.425 -18.800 1.00 83.38 98 SER A N 1
ATOM 795 C CA . SER A 1 98 ? 39.042 3.590 -17.722 1.00 83.38 98 SER A CA 1
ATOM 796 C C . SER A 1 98 ? 37.709 2.922 -18.081 1.00 83.38 98 SER A C 1
ATOM 798 O O . SER A 1 98 ? 37.431 2.672 -19.252 1.00 83.38 98 SER A O 1
ATOM 800 N N . ALA A 1 99 ? 36.868 2.647 -17.077 1.00 84.25 99 ALA A N 1
ATOM 801 C CA . ALA A 1 99 ? 35.513 2.143 -17.316 1.00 84.25 99 ALA A CA 1
ATOM 802 C C . ALA A 1 99 ? 34.708 3.099 -18.213 1.00 84.25 99 ALA A C 1
ATOM 804 O O . ALA A 1 99 ? 34.121 2.656 -19.190 1.00 84.25 99 ALA A O 1
ATOM 805 N N . ASP A 1 100 ? 34.771 4.408 -17.940 1.00 83.12 100 ASP A N 1
ATOM 806 C CA . ASP A 1 100 ? 34.119 5.450 -18.746 1.00 83.12 100 ASP A CA 1
ATOM 807 C C . ASP A 1 100 ? 34.541 5.398 -20.223 1.00 83.12 100 ASP A C 1
ATOM 809 O O . ASP A 1 100 ? 33.691 5.383 -21.108 1.00 83.12 100 ASP A O 1
ATOM 813 N N . HIS A 1 101 ? 35.845 5.291 -20.500 1.00 84.06 101 HIS A N 1
ATOM 814 C CA . HIS A 1 101 ? 36.347 5.225 -21.873 1.00 84.06 101 HIS A CA 1
ATOM 815 C C . HIS A 1 101 ? 35.854 3.975 -22.609 1.00 84.06 101 HIS A C 1
ATOM 817 O O . HIS A 1 101 ? 35.436 4.054 -23.761 1.00 84.06 101 HIS A O 1
ATOM 823 N N . VAL A 1 102 ? 35.881 2.830 -21.926 1.00 88.19 102 VAL A N 1
ATOM 824 C CA . VAL A 1 102 ? 35.410 1.555 -22.470 1.00 88.19 102 VAL A CA 1
ATOM 825 C C . VAL A 1 102 ? 33.911 1.617 -22.768 1.00 88.19 102 VAL A C 1
ATOM 827 O O . VAL A 1 102 ? 33.495 1.265 -23.867 1.00 88.19 102 VAL A O 1
ATOM 830 N N . LEU A 1 103 ? 33.097 2.103 -21.828 1.00 88.38 103 LEU A N 1
ATOM 831 C CA . LEU A 1 103 ? 31.644 2.175 -21.993 1.00 88.38 103 LEU A CA 1
ATOM 832 C C . LEU A 1 103 ? 31.235 3.138 -23.114 1.00 88.38 103 LEU A C 1
ATOM 834 O O . LEU A 1 103 ? 30.375 2.779 -23.914 1.00 88.38 103 LEU A O 1
ATOM 838 N N . LYS A 1 104 ? 31.896 4.299 -23.245 1.00 85.56 104 LYS A N 1
ATOM 839 C CA . LYS A 1 104 ? 31.653 5.257 -24.344 1.00 85.56 104 LYS A CA 1
ATOM 840 C C . LYS A 1 104 ? 31.880 4.668 -25.737 1.00 85.56 104 LYS A C 1
ATOM 842 O O . LYS A 1 104 ? 31.279 5.143 -26.690 1.00 85.56 104 LYS A O 1
ATOM 847 N N . GLN A 1 105 ? 32.763 3.678 -25.867 1.00 84.19 105 GLN A N 1
ATOM 848 C CA . GLN A 1 105 ? 33.046 3.023 -27.148 1.00 84.19 105 GLN A CA 1
ATOM 849 C C . GLN A 1 105 ? 32.111 1.846 -27.452 1.00 84.19 105 GLN A C 1
ATOM 851 O O . GLN A 1 105 ? 31.998 1.456 -28.612 1.00 84.19 105 GLN A O 1
ATOM 856 N N . ILE A 1 106 ? 31.481 1.256 -26.433 1.00 86.31 106 ILE A N 1
ATOM 857 C CA . ILE A 1 106 ? 30.612 0.080 -26.596 1.00 86.31 106 ILE A CA 1
ATOM 858 C C . ILE A 1 106 ? 29.142 0.476 -26.714 1.00 86.31 106 ILE A C 1
ATOM 860 O O . ILE A 1 106 ? 28.398 -0.175 -27.446 1.00 86.31 106 ILE A O 1
ATOM 864 N N . LEU A 1 107 ? 28.710 1.489 -25.961 1.00 86.12 107 LEU A N 1
ATOM 865 C CA . LEU A 1 107 ? 27.316 1.917 -25.952 1.00 86.12 107 LEU A CA 1
ATOM 866 C C . LEU A 1 107 ? 26.970 2.683 -27.245 1.00 86.12 107 LEU A C 1
ATOM 868 O O . LEU A 1 107 ? 27.832 3.381 -27.788 1.00 86.12 107 LEU A O 1
ATOM 872 N N . PRO A 1 108 ? 25.730 2.560 -27.758 1.00 85.12 108 PRO A N 1
ATOM 873 C CA . PRO A 1 108 ? 25.297 3.284 -28.950 1.00 85.12 108 PRO A CA 1
ATOM 874 C C . PRO A 1 108 ? 25.436 4.801 -28.800 1.00 85.12 108 PRO A C 1
ATOM 876 O O . PRO A 1 108 ? 25.289 5.356 -27.710 1.00 85.12 108 PRO A O 1
ATOM 879 N N . THR A 1 109 ? 25.666 5.492 -29.917 1.00 78.44 109 THR A N 1
ATOM 880 C CA . THR A 1 109 ? 25.701 6.959 -29.945 1.00 78.44 109 THR A CA 1
ATOM 881 C C . THR A 1 109 ? 24.369 7.531 -29.451 1.00 78.44 109 THR A C 1
ATOM 883 O O . THR A 1 109 ? 23.323 7.188 -29.989 1.00 78.44 109 THR A O 1
ATOM 886 N N . GLY A 1 110 ? 24.415 8.399 -28.435 1.00 71.88 110 GLY A N 1
ATOM 887 C CA . GLY A 1 110 ? 23.233 9.004 -27.803 1.00 71.88 110 GLY A CA 1
ATOM 888 C C . GLY A 1 110 ? 22.879 8.418 -26.433 1.00 71.88 110 GLY A C 1
ATOM 889 O O . GLY A 1 110 ? 22.225 9.098 -25.653 1.00 71.88 110 GLY A O 1
ATOM 890 N N . VAL A 1 111 ? 23.372 7.221 -26.099 1.00 77.75 111 VAL A N 1
ATOM 891 C CA . VAL A 1 111 ? 23.152 6.602 -24.785 1.00 77.75 111 VAL A CA 1
ATOM 892 C C . VAL A 1 111 ? 24.132 7.182 -23.763 1.00 77.75 111 VAL A C 1
ATOM 894 O O . VAL A 1 111 ? 25.353 7.113 -23.945 1.00 77.75 111 VAL A O 1
ATOM 897 N N . GLU A 1 112 ? 23.614 7.756 -22.676 1.00 75.62 112 GLU A N 1
ATOM 898 C CA . GLU A 1 112 ? 24.446 8.332 -21.620 1.00 75.62 112 GLU A CA 1
ATOM 899 C C . GLU A 1 112 ? 25.158 7.229 -20.823 1.00 75.62 112 GLU A C 1
ATOM 901 O O . GLU A 1 112 ? 24.545 6.299 -20.298 1.00 75.62 112 GLU A O 1
ATOM 906 N N . VAL A 1 113 ? 26.486 7.323 -20.721 1.00 74.38 113 VAL A N 1
ATOM 907 C CA . VAL A 1 113 ? 27.267 6.371 -19.927 1.00 74.38 113 VAL A CA 1
ATOM 908 C C . VAL A 1 113 ? 26.920 6.549 -18.451 1.00 74.38 113 VAL A C 1
ATOM 910 O O . VAL A 1 113 ? 27.013 7.677 -17.961 1.00 74.38 113 VAL A O 1
ATOM 913 N N . PRO A 1 114 ? 26.607 5.470 -17.706 1.00 68.31 114 PRO A N 1
ATOM 914 C CA . PRO A 1 114 ? 26.400 5.558 -16.267 1.00 68.31 114 PRO A CA 1
ATOM 915 C C . PRO A 1 114 ? 27.697 6.024 -15.591 1.00 68.31 114 PRO A C 1
ATOM 917 O O . PRO A 1 114 ? 28.618 5.251 -15.330 1.00 68.31 114 PRO A O 1
ATOM 920 N N . SER A 1 115 ? 27.783 7.332 -15.354 1.00 54.09 115 SER A N 1
ATOM 921 C CA . SER A 1 115 ? 28.993 8.032 -14.913 1.00 54.09 115 SER A CA 1
ATOM 922 C C . SER A 1 115 ? 29.169 8.014 -13.394 1.00 54.09 115 SER A C 1
ATOM 924 O O . SER A 1 115 ? 30.239 8.349 -12.884 1.00 54.09 115 SER A O 1
ATOM 926 N N . SER A 1 116 ? 28.145 7.573 -12.657 1.00 54.53 116 SER A N 1
ATOM 927 C CA . SER A 1 116 ? 28.204 7.393 -11.211 1.00 54.53 116 SER A CA 1
ATOM 928 C C . SER A 1 116 ? 27.503 6.105 -10.788 1.00 54.53 116 SER A C 1
ATOM 930 O O . SER A 1 116 ? 26.347 5.868 -11.125 1.00 54.53 116 SER A O 1
ATOM 932 N N . PHE A 1 117 ? 28.218 5.277 -10.033 1.00 60.25 117 PHE A N 1
ATOM 933 C CA . PHE A 1 117 ? 27.659 4.177 -9.258 1.00 60.25 117 PHE A CA 1
ATOM 934 C C . PHE A 1 117 ? 27.941 4.448 -7.785 1.00 60.25 117 PHE A C 1
ATOM 936 O O . PHE A 1 117 ? 28.958 5.056 -7.437 1.00 60.25 117 PHE A O 1
ATOM 943 N N . GLU A 1 118 ? 27.032 4.039 -6.908 1.00 60.66 118 GLU A N 1
ATOM 944 C CA . GLU A 1 118 ? 27.237 4.191 -5.473 1.00 60.66 118 GLU A CA 1
ATOM 945 C C . GLU A 1 118 ? 28.038 2.991 -4.973 1.00 60.66 118 GLU A C 1
ATOM 947 O O . GLU A 1 118 ? 27.534 1.872 -4.907 1.00 60.66 118 GLU A O 1
ATOM 952 N N . THR A 1 119 ? 29.317 3.202 -4.664 1.00 65.44 119 THR A N 1
ATOM 953 C CA . THR A 1 119 ? 30.084 2.212 -3.903 1.00 65.44 119 THR A CA 1
ATOM 954 C C . THR A 1 119 ? 29.668 2.300 -2.454 1.00 65.44 119 THR A C 1
ATOM 956 O O . THR A 1 119 ? 29.907 3.306 -1.781 1.00 65.44 119 THR A O 1
ATOM 959 N N . ILE A 1 120 ? 29.085 1.223 -1.958 1.00 59.31 120 ILE A N 1
ATOM 960 C CA . ILE A 1 120 ? 28.900 1.058 -0.531 1.00 59.31 120 ILE A CA 1
ATOM 961 C C . ILE A 1 120 ? 30.283 0.684 -0.002 1.00 59.31 120 ILE A C 1
ATOM 963 O O . ILE A 1 120 ? 30.828 -0.354 -0.377 1.00 59.31 120 ILE A O 1
ATOM 967 N N . VAL A 1 121 ? 30.843 1.598 0.807 1.00 52.34 121 VAL A N 1
ATOM 968 C CA . VAL A 1 121 ? 32.173 1.615 1.459 1.00 52.34 121 VAL A CA 1
ATOM 969 C C . VAL A 1 121 ? 33.291 2.380 0.721 1.00 52.34 121 VAL A C 1
ATOM 971 O O . VAL A 1 121 ? 33.705 2.025 -0.380 1.00 52.34 121 VAL A O 1
ATOM 974 N N . ASN A 1 122 ? 33.882 3.371 1.408 1.00 46.19 122 ASN A N 1
ATOM 975 C CA . ASN A 1 122 ? 35.164 3.988 1.056 1.00 46.19 122 ASN A CA 1
ATOM 976 C C . ASN A 1 122 ? 36.014 4.233 2.319 1.00 46.19 122 ASN A C 1
ATOM 978 O O . ASN A 1 122 ? 35.532 4.749 3.325 1.00 46.19 122 ASN A O 1
ATOM 982 N N . SER A 1 123 ? 37.282 3.830 2.263 1.00 33.38 123 SER A N 1
ATOM 983 C CA . SER A 1 123 ? 38.324 4.110 3.257 1.00 33.38 123 SER A CA 1
ATOM 984 C C . SER A 1 123 ? 38.591 5.615 3.374 1.00 33.38 123 SER A C 1
ATOM 986 O O . SER A 1 123 ? 38.660 6.284 2.343 1.00 33.38 123 SER A O 1
ATOM 988 N N . GLU A 1 124 ? 38.822 6.136 4.585 1.00 32.41 124 GLU A N 1
ATOM 989 C CA . GLU A 1 124 ? 39.327 7.507 4.761 1.00 32.41 124 GLU A CA 1
ATOM 990 C C . GLU A 1 124 ? 40.574 7.764 3.887 1.00 32.41 124 GLU A C 1
ATOM 992 O O . GLU A 1 124 ? 41.491 6.934 3.862 1.00 32.41 124 GLU A O 1
ATOM 997 N N . PRO A 1 125 ? 40.674 8.919 3.206 1.00 29.70 125 PRO A N 1
ATOM 998 C CA . PRO A 1 125 ? 41.898 9.319 2.539 1.00 29.70 125 PRO A CA 1
ATOM 999 C C . PRO A 1 125 ? 42.781 10.111 3.513 1.00 29.70 125 PRO A C 1
ATOM 1001 O O . PRO A 1 125 ? 42.600 11.317 3.624 1.00 29.70 125 PRO A O 1
ATOM 1004 N N . SER A 1 126 ? 43.733 9.482 4.221 1.00 28.11 126 SER A N 1
ATOM 1005 C CA . SER A 1 126 ? 45.029 10.100 4.607 1.00 28.11 126 SER A CA 1
ATOM 1006 C C . SER A 1 126 ? 45.878 9.261 5.582 1.00 28.11 126 SER A C 1
ATOM 1008 O O . SER A 1 126 ? 45.394 8.722 6.564 1.00 28.11 126 SER A O 1
ATOM 1010 N N . PHE A 1 127 ? 47.185 9.207 5.284 1.00 26.77 127 PHE A N 1
ATOM 1011 C CA . PHE A 1 127 ? 48.320 9.046 6.208 1.00 26.77 127 PHE A CA 1
ATOM 1012 C C . PHE A 1 127 ? 48.198 8.007 7.341 1.00 26.77 127 PHE A C 1
ATOM 1014 O O . PHE A 1 127 ? 47.784 8.331 8.443 1.00 26.77 127 PHE A O 1
ATOM 1021 N N . LEU A 1 128 ? 48.697 6.789 7.099 1.00 26.58 128 LEU A N 1
ATOM 1022 C CA . LEU A 1 128 ? 49.699 6.095 7.930 1.00 26.58 128 LEU A CA 1
ATOM 1023 C C . LEU A 1 128 ? 49.894 4.675 7.372 1.00 26.58 128 LEU A C 1
ATOM 1025 O O . LEU A 1 128 ? 49.117 3.757 7.622 1.00 26.58 128 LEU A O 1
ATOM 1029 N N . LEU A 1 129 ? 50.972 4.492 6.601 1.00 25.97 129 LEU A N 1
ATOM 1030 C CA . LEU A 1 129 ? 51.598 3.177 6.485 1.00 25.97 129 LEU A CA 1
ATOM 1031 C C . LEU A 1 129 ? 51.978 2.717 7.899 1.00 25.97 129 LEU A C 1
ATOM 1033 O O . LEU A 1 129 ? 52.448 3.536 8.688 1.00 25.97 129 LEU A O 1
ATOM 1037 N N . THR A 1 130 ? 51.892 1.408 8.146 1.00 25.83 130 THR A N 1
ATOM 1038 C CA . THR A 1 130 ? 52.325 0.667 9.352 1.00 25.83 130 THR A CA 1
ATOM 1039 C C . THR A 1 130 ? 51.175 0.279 10.286 1.00 25.83 130 THR A C 1
ATOM 1041 O O . THR A 1 130 ? 50.957 0.920 11.300 1.00 25.83 130 THR A O 1
ATOM 1044 N N . ILE A 1 131 ? 50.449 -0.788 9.937 1.00 27.70 131 ILE A N 1
ATOM 1045 C CA . ILE A 1 131 ? 50.111 -1.958 10.779 1.00 27.70 131 ILE A CA 1
ATOM 1046 C C . ILE A 1 131 ? 49.370 -2.927 9.843 1.00 27.70 131 ILE A C 1
ATOM 1048 O O . ILE A 1 131 ? 48.250 -2.674 9.411 1.00 27.70 131 ILE A O 1
ATOM 1052 N N . LYS A 1 132 ? 50.062 -3.994 9.428 1.00 26.25 132 LYS A N 1
ATOM 1053 C CA . LYS A 1 132 ? 49.650 -4.916 8.353 1.00 26.25 132 LYS A CA 1
ATOM 1054 C C . LYS A 1 132 ? 49.295 -6.316 8.873 1.00 26.25 132 LYS A C 1
ATOM 1056 O O . LYS A 1 132 ? 49.501 -7.306 8.180 1.00 26.25 132 LYS A O 1
ATOM 1061 N N . SER A 1 133 ? 48.780 -6.422 10.091 1.00 25.59 133 SER A N 1
ATOM 1062 C CA . SER A 1 133 ? 48.366 -7.699 10.671 1.00 25.59 133 SER A CA 1
ATOM 1063 C C . SER A 1 133 ? 47.069 -7.516 11.460 1.00 25.59 133 SER A C 1
ATOM 1065 O O . SER A 1 133 ? 46.919 -6.526 12.167 1.00 25.59 133 SER A O 1
ATOM 1067 N N . VAL A 1 134 ? 46.157 -8.490 11.359 1.00 28.28 134 VAL A N 1
ATOM 1068 C CA . VAL A 1 134 ? 44.899 -8.630 12.133 1.00 28.28 134 VAL A CA 1
ATOM 1069 C C . VAL A 1 134 ? 43.614 -7.998 11.546 1.00 28.28 134 VAL A C 1
ATOM 1071 O O . VAL A 1 134 ? 42.787 -7.495 12.292 1.00 28.28 134 VAL A O 1
ATOM 1074 N N . TRP A 1 135 ? 43.362 -8.101 10.234 1.00 26.31 135 TRP A N 1
ATOM 1075 C CA . TRP A 1 135 ? 41.982 -8.030 9.702 1.00 26.31 135 TRP A CA 1
ATOM 1076 C C . TRP A 1 135 ? 41.751 -9.178 8.710 1.00 26.31 135 TRP A C 1
ATOM 1078 O O . TRP A 1 135 ? 42.512 -9.336 7.756 1.00 26.31 135 TRP A O 1
ATOM 1088 N N . SER A 1 136 ? 40.759 -10.029 8.980 1.00 27.92 136 SER A N 1
ATOM 1089 C CA . SER A 1 136 ? 40.350 -11.140 8.115 1.00 27.92 136 SER A CA 1
ATOM 1090 C C . SER A 1 136 ? 39.753 -10.621 6.804 1.00 27.92 136 SER A C 1
ATOM 1092 O O . SER A 1 136 ? 39.003 -9.653 6.784 1.00 27.92 136 SER A O 1
ATOM 1094 N N . ALA A 1 137 ? 40.110 -11.273 5.703 1.00 30.83 137 ALA A N 1
ATOM 1095 C CA . ALA A 1 137 ? 39.970 -10.803 4.327 1.00 30.83 137 ALA A CA 1
ATOM 1096 C C . ALA A 1 137 ? 38.572 -10.994 3.680 1.00 30.83 137 ALA A C 1
ATOM 1098 O O . ALA A 1 137 ? 38.502 -11.328 2.496 1.00 30.83 137 ALA A O 1
ATOM 1099 N N . THR A 1 138 ? 37.460 -10.830 4.408 1.00 38.53 138 THR A N 1
ATOM 1100 C CA . THR A 1 138 ? 36.145 -11.331 3.942 1.00 38.53 138 THR A CA 1
ATOM 1101 C C . THR A 1 138 ? 35.163 -10.318 3.350 1.00 38.53 138 THR A C 1
ATOM 1103 O O . THR A 1 138 ? 34.376 -10.729 2.503 1.00 38.53 138 THR A O 1
ATOM 1106 N N . ASP A 1 139 ? 35.222 -9.022 3.652 1.00 50.09 139 ASP A N 1
ATOM 1107 C CA . ASP A 1 139 ? 34.087 -8.145 3.308 1.00 50.09 139 ASP A CA 1
ATOM 1108 C C . ASP A 1 139 ? 34.348 -7.329 2.025 1.00 50.09 139 ASP A C 1
ATOM 1110 O O . ASP A 1 139 ? 35.140 -6.386 2.000 1.00 50.09 139 ASP A O 1
ATOM 1114 N N . GLY A 1 140 ? 33.740 -7.762 0.914 1.00 53.56 140 GLY A N 1
ATOM 1115 C CA . GLY A 1 140 ? 33.839 -7.123 -0.404 1.00 53.56 140 GLY A CA 1
ATOM 1116 C C . GLY A 1 140 ? 32.906 -5.921 -0.578 1.00 53.56 140 GLY A C 1
ATOM 1117 O O . GLY A 1 140 ? 31.846 -5.861 0.039 1.00 53.56 140 GLY A O 1
ATOM 1118 N N . GLN A 1 141 ? 33.280 -4.958 -1.430 1.00 74.44 141 GLN A N 1
ATOM 1119 C CA . GLN A 1 141 ? 32.434 -3.788 -1.710 1.00 74.44 141 GLN A CA 1
ATOM 1120 C C . GLN A 1 141 ? 31.319 -4.118 -2.708 1.00 74.44 141 GLN A C 1
ATOM 1122 O O . GLN A 1 141 ? 31.531 -4.885 -3.655 1.00 74.44 141 GLN A O 1
ATOM 1127 N N . ILE A 1 142 ? 30.169 -3.468 -2.521 1.00 86.38 142 ILE A N 1
ATOM 1128 C CA . ILE A 1 142 ? 29.004 -3.551 -3.405 1.00 86.38 142 ILE A CA 1
ATOM 1129 C C . ILE A 1 142 ? 28.931 -2.259 -4.223 1.00 86.38 142 ILE A C 1
ATOM 1131 O O . ILE A 1 142 ? 28.949 -1.165 -3.654 1.00 86.38 142 ILE A O 1
ATOM 1135 N N . ALA A 1 143 ? 28.844 -2.372 -5.547 1.00 87.50 143 ALA A N 1
ATOM 1136 C CA . ALA A 1 143 ? 28.498 -1.255 -6.419 1.00 87.50 143 ALA A CA 1
ATOM 1137 C C . ALA A 1 143 ? 27.016 -1.315 -6.769 1.00 87.50 143 ALA A C 1
ATOM 1139 O O . ALA A 1 143 ? 26.553 -2.293 -7.354 1.00 87.50 143 ALA A O 1
ATOM 1140 N N . HIS A 1 144 ? 26.297 -0.253 -6.438 1.00 86.62 144 HIS A N 1
ATOM 1141 C CA . HIS A 1 144 ? 24.886 -0.093 -6.745 1.00 86.62 144 HIS A CA 1
ATOM 1142 C C . HIS A 1 144 ? 24.716 0.772 -8.003 1.00 86.62 144 HIS A C 1
ATOM 1144 O O . HIS A 1 144 ? 25.135 1.935 -8.043 1.00 86.62 144 HIS A O 1
ATOM 1150 N N . LEU A 1 145 ? 24.105 0.174 -9.029 1.00 86.75 145 LEU A N 1
ATOM 1151 C CA . LEU A 1 145 ? 23.674 0.792 -10.282 1.00 86.75 145 LEU A CA 1
ATOM 1152 C C . LEU A 1 145 ? 22.167 1.080 -10.254 1.00 86.75 145 LEU A C 1
ATOM 1154 O O . LEU A 1 145 ? 21.388 0.324 -9.682 1.00 86.75 145 LEU A O 1
ATOM 1158 N N . ASN A 1 146 ? 21.762 2.161 -10.913 1.00 82.75 146 ASN A N 1
ATOM 1159 C CA . ASN A 1 146 ? 20.359 2.497 -11.140 1.00 82.75 146 ASN A CA 1
ATOM 1160 C C . ASN A 1 146 ? 20.169 2.685 -12.649 1.00 82.75 146 ASN A C 1
ATOM 1162 O O . ASN A 1 146 ? 20.203 3.811 -13.146 1.00 82.75 146 ASN A O 1
ATOM 1166 N N . LEU A 1 147 ? 20.132 1.570 -13.381 1.00 86.31 147 LEU A N 1
ATOM 1167 C CA . LEU A 1 147 ? 20.057 1.572 -14.841 1.00 86.31 147 LEU A CA 1
ATOM 1168 C C . LEU A 1 147 ? 18.637 1.939 -15.286 1.00 86.31 147 LEU A C 1
ATOM 1170 O O . LEU A 1 147 ? 17.676 1.277 -14.908 1.00 86.31 147 LEU A O 1
ATOM 1174 N N . HIS A 1 148 ? 18.523 2.992 -16.095 1.00 81.75 148 HIS A N 1
ATOM 1175 C CA . HIS A 1 148 ? 17.277 3.368 -16.764 1.00 81.75 148 HIS A CA 1
ATOM 1176 C C . HIS A 1 148 ? 16.976 2.420 -17.935 1.00 81.75 148 HIS A C 1
ATOM 1178 O O . HIS A 1 148 ? 17.879 1.730 -18.412 1.00 81.75 148 HIS A O 1
ATOM 1184 N N . ASP A 1 149 ? 15.733 2.417 -18.421 1.00 82.94 149 ASP A N 1
ATOM 1185 C CA . ASP A 1 149 ? 15.238 1.460 -19.423 1.00 82.94 149 ASP A CA 1
ATOM 1186 C C . ASP A 1 149 ? 16.114 1.382 -20.687 1.00 82.94 149 ASP A C 1
ATOM 1188 O O . ASP A 1 149 ? 16.377 0.293 -21.194 1.00 82.94 149 ASP A O 1
ATOM 1192 N N . GLU A 1 150 ? 16.672 2.512 -21.132 1.00 84.75 150 GLU A N 1
ATOM 1193 C CA . GLU A 1 150 ? 17.596 2.592 -22.276 1.00 84.75 150 GLU A CA 1
ATOM 1194 C C . GLU A 1 150 ? 18.910 1.810 -22.076 1.00 84.75 150 GLU A C 1
ATOM 1196 O O . GLU A 1 150 ? 19.521 1.342 -23.040 1.00 84.75 150 GLU A O 1
ATOM 1201 N N . LEU A 1 151 ? 19.358 1.654 -20.825 1.00 86.88 151 LEU A N 1
ATOM 1202 C CA . LEU A 1 151 ? 20.595 0.960 -20.454 1.00 86.88 151 LEU A CA 1
ATOM 1203 C C . LEU A 1 151 ? 20.376 -0.522 -20.122 1.00 86.88 151 LEU A C 1
ATOM 1205 O O . LEU A 1 151 ? 21.348 -1.284 -20.124 1.00 86.88 151 LEU A O 1
ATOM 1209 N N . LEU A 1 152 ? 19.134 -0.951 -19.858 1.00 87.94 152 LEU A N 1
ATOM 1210 C CA . LEU A 1 152 ? 18.814 -2.337 -19.492 1.00 87.94 152 LEU A CA 1
ATOM 1211 C C . LEU A 1 152 ? 19.291 -3.374 -20.527 1.00 87.94 152 LEU A C 1
ATOM 1213 O O . LEU A 1 152 ? 19.857 -4.384 -20.100 1.00 87.94 152 LEU A O 1
ATOM 1217 N N . PRO A 1 153 ? 19.184 -3.146 -21.857 1.00 89.62 153 PRO A N 1
ATOM 1218 C CA . PRO A 1 153 ? 19.722 -4.075 -22.856 1.00 89.62 153 PRO A CA 1
ATOM 1219 C C . PRO A 1 153 ? 21.243 -4.289 -22.765 1.00 89.62 153 PRO A C 1
ATOM 1221 O O . PRO A 1 153 ? 21.761 -5.285 -23.266 1.00 89.62 153 PRO A O 1
ATOM 1224 N N . TYR A 1 154 ? 21.970 -3.367 -22.126 1.00 90.00 154 TYR A N 1
ATOM 1225 C CA . TYR A 1 154 ? 23.431 -3.376 -22.011 1.00 90.00 154 TYR A CA 1
ATOM 1226 C C . TYR A 1 154 ? 23.922 -3.736 -20.601 1.00 90.00 154 TYR A C 1
ATOM 1228 O O . TYR A 1 154 ? 25.134 -3.710 -20.354 1.00 90.00 154 TYR A O 1
ATOM 1236 N N . LYS A 1 155 ? 23.015 -4.086 -19.676 1.00 91.31 155 LYS A N 1
ATOM 1237 C CA . LYS A 1 155 ? 23.305 -4.255 -18.242 1.00 91.31 155 LYS A CA 1
ATOM 1238 C C . LYS A 1 155 ? 24.462 -5.213 -17.950 1.00 91.31 155 LYS A C 1
ATOM 1240 O O . LYS A 1 155 ? 25.336 -4.876 -17.154 1.00 91.31 155 LYS A O 1
ATOM 1245 N N . ASP A 1 156 ? 24.534 -6.344 -18.652 1.00 90.81 156 ASP A N 1
ATOM 1246 C CA . ASP A 1 156 ? 25.562 -7.370 -18.422 1.00 90.81 156 ASP A CA 1
ATOM 1247 C C . ASP A 1 156 ? 26.960 -6.876 -18.816 1.00 90.81 156 ASP A C 1
ATOM 1249 O O . ASP A 1 156 ? 27.955 -7.127 -18.132 1.00 90.81 156 ASP A O 1
ATOM 1253 N N . VAL A 1 157 ? 27.051 -6.132 -19.923 1.00 90.31 157 VAL A N 1
ATOM 1254 C CA . VAL A 1 157 ? 28.321 -5.572 -20.404 1.00 90.31 157 VAL A CA 1
ATOM 1255 C C . VAL A 1 157 ? 28.759 -4.413 -19.516 1.00 90.31 157 VAL A C 1
ATOM 1257 O O . VAL A 1 157 ? 29.936 -4.334 -19.161 1.00 90.31 157 VAL A O 1
ATOM 1260 N N . ILE A 1 158 ? 27.819 -3.556 -19.105 1.00 91.00 158 ILE A N 1
ATOM 1261 C CA . ILE A 1 158 ? 28.073 -2.475 -18.146 1.00 91.00 158 ILE A CA 1
ATOM 1262 C C . ILE A 1 158 ? 28.618 -3.057 -16.838 1.00 91.00 158 ILE A C 1
ATOM 1264 O O . ILE A 1 158 ? 29.682 -2.639 -16.373 1.00 91.00 158 ILE A O 1
ATOM 1268 N N . ALA A 1 159 ? 27.943 -4.065 -16.282 1.00 91.31 159 ALA A N 1
ATOM 1269 C CA . ALA A 1 159 ? 28.347 -4.717 -15.044 1.00 91.31 159 ALA A CA 1
ATOM 1270 C C . ALA A 1 159 ? 29.719 -5.383 -15.159 1.00 91.31 159 ALA A C 1
ATOM 1272 O O . ALA A 1 159 ? 30.556 -5.180 -14.279 1.00 91.31 159 ALA A O 1
ATOM 1273 N N . LYS A 1 160 ? 29.999 -6.099 -16.259 1.00 90.94 160 LYS A N 1
ATOM 1274 C CA . LYS A 1 160 ? 31.322 -6.691 -16.510 1.00 90.94 160 LYS A CA 1
ATOM 1275 C C . LYS A 1 160 ? 32.425 -5.635 -16.527 1.00 90.94 160 LYS A C 1
ATOM 1277 O O . LYS A 1 160 ? 33.437 -5.804 -15.854 1.00 90.94 160 LYS A O 1
ATOM 1282 N N . VAL A 1 161 ? 32.240 -4.537 -17.261 1.00 90.69 161 VAL A N 1
ATOM 1283 C CA . VAL A 1 161 ? 33.258 -3.478 -17.349 1.00 90.69 161 VAL A CA 1
ATOM 1284 C C . VAL A 1 161 ? 33.491 -2.832 -15.984 1.00 90.69 161 VAL A C 1
ATOM 1286 O O . VAL A 1 161 ? 34.639 -2.649 -15.578 1.00 90.69 161 VAL A O 1
ATOM 1289 N N . ILE A 1 162 ? 32.428 -2.511 -15.245 1.00 89.00 162 ILE A N 1
ATOM 1290 C CA . ILE A 1 162 ? 32.556 -1.921 -13.906 1.00 89.00 162 ILE A CA 1
ATOM 1291 C C . ILE A 1 162 ? 33.247 -2.900 -12.950 1.00 89.00 162 ILE A C 1
ATOM 1293 O O . ILE A 1 162 ? 34.150 -2.485 -12.221 1.00 89.00 162 ILE A O 1
ATOM 1297 N N . TYR A 1 163 ? 32.886 -4.181 -12.987 1.00 90.56 163 TYR A N 1
ATOM 1298 C CA . TYR A 1 163 ? 33.513 -5.228 -12.185 1.00 90.56 163 TYR A CA 1
ATOM 1299 C C . TYR A 1 163 ? 35.014 -5.348 -12.492 1.00 90.56 163 TYR A C 1
ATOM 1301 O O . TYR A 1 163 ? 35.844 -5.125 -11.609 1.00 90.56 163 TYR A O 1
ATOM 1309 N N . ASP A 1 164 ? 35.383 -5.583 -13.755 1.00 89.31 164 ASP A N 1
ATOM 1310 C CA . ASP A 1 164 ? 36.774 -5.792 -14.181 1.00 89.31 164 ASP A CA 1
ATOM 1311 C C . ASP A 1 164 ? 37.680 -4.602 -13.834 1.00 89.31 164 ASP A C 1
ATOM 1313 O O . ASP A 1 164 ? 38.830 -4.770 -13.424 1.00 89.31 164 ASP A O 1
ATOM 1317 N N . LYS A 1 165 ? 37.183 -3.370 -14.009 1.00 87.06 165 LYS A N 1
ATOM 1318 C CA . LYS A 1 165 ? 37.981 -2.150 -13.795 1.00 87.06 165 LYS A CA 1
ATOM 1319 C C . LYS A 1 165 ? 38.183 -1.801 -12.325 1.00 87.06 165 LYS A C 1
ATOM 1321 O O . LYS A 1 165 ? 39.061 -0.980 -12.041 1.00 87.06 165 LYS A O 1
ATOM 1326 N N . ASN A 1 166 ? 37.394 -2.390 -11.425 1.00 83.75 166 ASN A N 1
ATOM 1327 C CA . ASN A 1 166 ? 37.413 -2.099 -9.993 1.00 83.75 166 ASN A CA 1
ATOM 1328 C C . ASN A 1 166 ? 37.775 -3.308 -9.115 1.00 83.75 166 ASN A C 1
ATOM 1330 O O . ASN A 1 166 ? 38.014 -3.128 -7.920 1.00 83.75 166 ASN A O 1
ATOM 1334 N N . TYR A 1 167 ? 37.868 -4.517 -9.665 1.00 82.19 167 TYR A N 1
ATOM 1335 C CA . TYR A 1 167 ? 38.338 -5.701 -8.946 1.00 82.19 167 TYR A CA 1
ATOM 1336 C C . TYR A 1 167 ? 39.798 -5.529 -8.461 1.00 82.19 167 TYR A C 1
ATOM 1338 O O . TYR A 1 167 ? 40.620 -4.956 -9.184 1.00 82.19 167 TYR A O 1
ATOM 1346 N N . PRO A 1 168 ? 40.174 -5.992 -7.248 1.00 80.88 168 PRO A N 1
ATOM 1347 C CA . PRO A 1 168 ? 39.388 -6.741 -6.253 1.00 80.88 168 PRO A CA 1
ATOM 1348 C C . PRO A 1 168 ? 38.620 -5.861 -5.256 1.00 80.88 168 PRO A C 1
ATOM 1350 O O . PRO A 1 168 ? 38.157 -6.349 -4.228 1.00 80.88 168 PRO A O 1
ATOM 1353 N N . ARG A 1 169 ? 38.542 -4.548 -5.501 1.00 80.75 169 ARG A N 1
ATOM 1354 C CA . ARG A 1 169 ? 37.929 -3.594 -4.573 1.00 80.75 169 ARG A CA 1
ATOM 1355 C C . ARG A 1 169 ? 36.416 -3.799 -4.499 1.00 80.75 169 ARG A C 1
ATOM 1357 O O . ARG A 1 169 ? 35.879 -3.944 -3.408 1.00 80.75 169 ARG A O 1
ATOM 1364 N N . ILE A 1 170 ? 35.772 -3.870 -5.663 1.00 84.00 170 ILE A N 1
ATOM 1365 C CA . ILE A 1 170 ? 34.348 -4.181 -5.816 1.00 84.00 170 ILE A CA 1
ATOM 1366 C C . ILE A 1 170 ? 34.206 -5.671 -6.104 1.00 84.00 170 ILE A C 1
ATOM 1368 O O . ILE A 1 170 ? 34.845 -6.183 -7.024 1.00 84.00 170 ILE A O 1
ATOM 1372 N N . LYS A 1 171 ? 33.389 -6.356 -5.299 1.00 87.56 171 LYS A N 1
ATOM 1373 C CA . LYS A 1 171 ? 33.148 -7.799 -5.410 1.00 87.56 171 LYS A CA 1
ATOM 1374 C C . LYS A 1 171 ? 31.740 -8.153 -5.858 1.00 87.56 171 LYS A C 1
ATOM 1376 O O . LYS A 1 171 ? 31.567 -9.264 -6.341 1.00 87.56 171 LYS A O 1
ATOM 1381 N N . THR A 1 172 ? 30.788 -7.230 -5.745 1.00 89.62 172 THR A N 1
ATOM 1382 C CA . THR A 1 172 ? 29.391 -7.441 -6.138 1.00 89.62 172 THR A CA 1
ATOM 1383 C C . THR A 1 172 ? 28.881 -6.201 -6.865 1.00 89.62 172 THR A C 1
ATOM 1385 O O . THR A 1 172 ? 29.043 -5.085 -6.373 1.00 89.62 172 THR A O 1
ATOM 1388 N N . ILE A 1 173 ? 28.278 -6.377 -8.038 1.00 91.06 173 ILE A N 1
ATOM 1389 C CA . ILE A 1 173 ? 27.568 -5.334 -8.785 1.00 91.06 173 ILE A CA 1
ATOM 1390 C C . ILE A 1 173 ? 26.083 -5.650 -8.716 1.00 91.06 173 ILE A C 1
ATOM 1392 O O . ILE A 1 173 ? 25.673 -6.744 -9.107 1.00 91.06 173 ILE A O 1
ATOM 1396 N N . VAL A 1 174 ? 25.285 -4.691 -8.263 1.00 91.81 174 VAL A N 1
ATOM 1397 C CA . VAL A 1 174 ? 23.828 -4.812 -8.214 1.00 91.81 174 VAL A CA 1
ATOM 1398 C C . VAL A 1 174 ? 23.158 -3.697 -8.986 1.00 91.81 174 VAL A C 1
ATOM 1400 O O . VAL A 1 174 ? 23.674 -2.581 -9.047 1.00 91.81 174 VAL A O 1
ATOM 1403 N N . ASN A 1 175 ? 21.994 -3.992 -9.546 1.00 90.94 175 ASN A N 1
ATOM 1404 C CA . ASN A 1 175 ? 21.099 -3.001 -10.116 1.00 90.94 175 ASN A CA 1
ATOM 1405 C C . ASN A 1 175 ? 19.792 -2.986 -9.328 1.00 90.94 175 ASN A C 1
ATOM 1407 O O . ASN A 1 175 ? 19.271 -4.039 -8.960 1.00 90.94 175 ASN A O 1
ATOM 1411 N N . LYS A 1 176 ? 19.283 -1.790 -9.040 1.00 87.69 176 LYS A N 1
ATOM 1412 C CA . LYS A 1 176 ? 17.966 -1.636 -8.429 1.00 87.69 176 LYS A CA 1
ATOM 1413 C C . LYS A 1 176 ? 16.890 -1.989 -9.453 1.00 87.69 176 LYS A C 1
ATOM 1415 O O . LYS A 1 176 ? 16.885 -1.441 -10.552 1.00 87.69 176 LYS A O 1
ATOM 1420 N N . VAL A 1 177 ? 15.964 -2.860 -9.068 1.00 84.12 177 VAL A N 1
ATOM 1421 C CA . VAL A 1 177 ? 14.837 -3.280 -9.903 1.00 84.12 177 VAL A CA 1
ATOM 1422 C C . VAL A 1 177 ? 13.555 -2.669 -9.348 1.00 84.12 177 VAL A C 1
ATOM 1424 O O . VAL A 1 177 ? 13.290 -2.720 -8.149 1.00 84.12 177 VAL A O 1
ATOM 1427 N N . GLY A 1 178 ? 12.770 -2.051 -10.229 1.00 75.75 178 GLY A N 1
ATOM 1428 C CA . GLY A 1 178 ? 11.465 -1.497 -9.885 1.00 75.75 178 GLY A CA 1
ATOM 1429 C C . GLY A 1 178 ? 11.480 -0.312 -8.908 1.00 75.75 178 GLY A C 1
ATOM 1430 O O . GLY A 1 178 ? 12.499 0.308 -8.576 1.00 75.75 178 GLY A O 1
ATOM 1431 N N . THR A 1 179 ? 10.279 0.045 -8.463 1.00 71.94 179 THR A N 1
ATOM 1432 C CA . THR A 1 179 ? 10.028 1.077 -7.454 1.00 71.94 179 THR A CA 1
ATOM 1433 C C . THR A 1 179 ? 9.897 0.450 -6.072 1.00 71.94 179 THR A C 1
ATOM 1435 O O . THR A 1 179 ? 9.345 -0.632 -5.927 1.00 71.94 179 THR A O 1
ATOM 1438 N N . ILE A 1 180 ? 10.364 1.150 -5.036 1.00 74.62 180 ILE A N 1
ATOM 1439 C CA . ILE A 1 180 ? 10.213 0.695 -3.650 1.00 74.62 180 ILE A CA 1
ATOM 1440 C C . ILE A 1 180 ? 8.733 0.812 -3.266 1.00 74.62 180 ILE A C 1
ATOM 1442 O O . ILE A 1 180 ? 8.240 1.929 -3.110 1.00 74.62 180 ILE A O 1
ATOM 1446 N N . THR A 1 181 ? 8.042 -0.319 -3.133 1.00 71.25 181 THR A N 1
ATOM 1447 C CA . THR A 1 181 ? 6.606 -0.381 -2.802 1.00 71.25 181 THR A CA 1
ATOM 1448 C C . THR A 1 181 ? 6.302 -1.123 -1.501 1.00 71.25 181 THR A C 1
ATOM 1450 O O . THR A 1 181 ? 5.176 -1.044 -1.025 1.00 71.25 181 THR A O 1
ATOM 1453 N N . ASN A 1 182 ? 7.278 -1.818 -0.904 1.00 82.44 182 ASN A N 1
ATOM 1454 C CA . ASN A 1 182 ? 7.077 -2.528 0.362 1.00 82.44 182 ASN A CA 1
ATOM 1455 C C . ASN A 1 182 ? 7.083 -1.589 1.584 1.00 82.44 182 ASN A C 1
ATOM 1457 O O . ASN A 1 182 ? 7.656 -0.495 1.557 1.00 82.44 182 ASN A O 1
ATOM 1461 N N . GLU A 1 183 ? 6.472 -2.063 2.672 1.00 84.38 183 GLU A N 1
ATOM 1462 C CA . GLU A 1 183 ? 6.308 -1.356 3.949 1.00 84.38 183 GLU A CA 1
ATOM 1463 C C . GLU A 1 183 ? 7.645 -0.877 4.545 1.00 84.38 183 GLU A C 1
ATOM 1465 O O . GLU A 1 183 ? 7.777 0.276 4.961 1.00 84.38 183 GLU A O 1
ATOM 1470 N N . PHE A 1 184 ? 8.675 -1.727 4.499 1.00 87.81 184 PHE A N 1
ATOM 1471 C CA . PHE A 1 184 ? 10.001 -1.455 5.070 1.00 87.81 184 PHE A CA 1
ATOM 1472 C C . PHE A 1 184 ? 10.902 -0.575 4.194 1.00 87.81 184 PHE A C 1
ATOM 1474 O O . PHE A 1 184 ? 12.030 -0.252 4.575 1.00 87.81 184 PHE A O 1
ATOM 1481 N N . ARG A 1 185 ? 10.415 -0.172 3.018 1.00 84.38 185 ARG A N 1
ATOM 1482 C CA . ARG A 1 185 ? 11.119 0.646 2.024 1.00 84.38 185 ARG A CA 1
ATOM 1483 C C . ARG A 1 185 ? 12.469 0.085 1.573 1.00 84.38 185 ARG A C 1
ATOM 1485 O O . ARG A 1 185 ? 13.389 0.841 1.248 1.00 84.38 185 ARG A O 1
ATOM 1492 N N . VAL A 1 186 ? 12.584 -1.233 1.517 1.00 86.12 186 VAL A N 1
ATOM 1493 C CA . VAL A 1 186 ? 13.802 -1.923 1.087 1.00 86.12 186 VAL A CA 1
ATOM 1494 C C . VAL A 1 186 ? 13.778 -2.084 -0.440 1.00 86.12 186 VAL A C 1
ATOM 1496 O O . VAL A 1 186 ? 12.777 -2.567 -0.968 1.00 86.12 186 VAL A O 1
ATOM 1499 N N . PRO A 1 187 ? 14.811 -1.655 -1.191 1.00 83.06 187 PRO A N 1
ATOM 1500 C CA . PRO A 1 187 ? 14.834 -1.817 -2.643 1.00 83.06 187 PRO A CA 1
ATOM 1501 C C . PRO A 1 187 ? 15.029 -3.279 -3.046 1.00 83.06 187 PRO A C 1
ATOM 1503 O O . PRO A 1 187 ? 15.787 -4.005 -2.406 1.00 83.06 187 PRO A O 1
ATOM 1506 N N . GLU A 1 188 ? 14.404 -3.684 -4.150 1.00 86.88 188 GLU A N 1
ATOM 1507 C CA . GLU A 1 188 ? 14.712 -4.958 -4.792 1.00 86.88 188 GLU A CA 1
ATOM 1508 C C . GLU A 1 188 ? 15.962 -4.805 -5.670 1.00 86.88 188 GLU A C 1
ATOM 1510 O O . GLU A 1 188 ? 16.142 -3.794 -6.357 1.00 86.88 188 GLU A O 1
ATOM 1515 N N . PHE A 1 189 ? 16.849 -5.799 -5.623 1.00 88.69 189 PHE A N 1
ATOM 1516 C CA . PHE A 1 189 ? 18.126 -5.773 -6.327 1.00 88.69 189 PHE A CA 1
ATOM 1517 C C . PHE A 1 189 ? 18.318 -7.035 -7.160 1.00 88.69 189 PHE A C 1
ATOM 1519 O O . PHE A 1 189 ? 18.191 -8.147 -6.648 1.00 88.69 189 PHE A O 1
ATOM 1526 N N . GLU A 1 190 ? 18.737 -6.863 -8.411 1.00 91.81 190 GLU A N 1
ATOM 1527 C CA . GLU A 1 190 ? 19.333 -7.937 -9.202 1.00 91.81 190 GLU A CA 1
ATOM 1528 C C . GLU A 1 190 ? 20.861 -7.876 -9.077 1.00 91.81 190 GLU A C 1
ATOM 1530 O O . GLU A 1 190 ? 21.470 -6.807 -9.162 1.00 91.81 190 GLU A O 1
ATOM 1535 N N . ILE A 1 191 ? 21.501 -9.027 -8.870 1.00 91.56 191 ILE A N 1
ATOM 1536 C CA . ILE A 1 191 ? 22.964 -9.135 -8.892 1.00 91.56 191 ILE A CA 1
ATOM 1537 C C . ILE A 1 191 ? 23.389 -9.310 -10.348 1.00 91.56 191 ILE A C 1
ATOM 1539 O O . ILE A 1 191 ? 23.040 -10.305 -10.977 1.00 91.56 191 ILE A O 1
ATOM 1543 N N . LEU A 1 192 ? 24.149 -8.350 -10.876 1.00 91.88 192 LEU A N 1
ATOM 1544 C CA . LEU A 1 192 ? 24.603 -8.355 -12.268 1.00 91.88 192 LEU A CA 1
ATOM 1545 C C . LEU A 1 192 ? 25.978 -9.012 -12.451 1.00 91.88 192 LEU A C 1
ATOM 1547 O O . LEU A 1 192 ? 26.244 -9.601 -13.495 1.00 91.88 192 LEU A O 1
ATOM 1551 N N . ALA A 1 193 ? 26.878 -8.893 -11.469 1.00 90.56 193 ALA A N 1
ATOM 1552 C CA . ALA A 1 193 ? 28.211 -9.497 -11.531 1.00 90.56 193 ALA A CA 1
ATOM 1553 C C . ALA A 1 193 ? 28.828 -9.690 -10.139 1.00 90.56 193 ALA A C 1
ATOM 1555 O O . ALA A 1 193 ? 28.612 -8.875 -9.242 1.00 90.56 193 ALA A O 1
ATOM 1556 N N . GLY A 1 194 ? 29.674 -10.714 -9.988 1.00 88.69 194 GLY A N 1
ATOM 1557 C CA . GLY A 1 194 ? 30.488 -10.923 -8.791 1.00 88.69 194 GLY A CA 1
ATOM 1558 C C . GLY A 1 194 ? 29.940 -11.950 -7.794 1.00 88.69 194 GLY A C 1
ATOM 1559 O O . GLY A 1 194 ? 29.288 -12.915 -8.180 1.00 88.69 194 GLY A O 1
ATOM 1560 N N . GLU A 1 195 ? 30.278 -11.785 -6.515 1.00 87.31 195 GLU A N 1
ATOM 1561 C CA . GLU A 1 195 ? 29.874 -12.683 -5.427 1.00 87.31 195 GLU A CA 1
ATOM 1562 C C . GLU A 1 195 ? 28.395 -12.471 -5.057 1.00 87.31 195 GLU A C 1
ATOM 1564 O O . GLU A 1 195 ? 27.917 -11.344 -4.984 1.00 87.31 195 GLU A O 1
ATOM 1569 N N . HIS A 1 196 ? 27.668 -13.538 -4.710 1.00 86.44 196 HIS A N 1
ATOM 1570 C CA . HIS A 1 196 ? 26.272 -13.440 -4.244 1.00 86.44 196 HIS A CA 1
ATOM 1571 C C . HIS A 1 196 ? 26.131 -12.957 -2.782 1.00 86.44 196 HIS A C 1
ATOM 1573 O O . HIS A 1 196 ? 25.136 -13.237 -2.112 1.00 86.44 196 HIS A O 1
ATOM 1579 N N . ASN A 1 197 ? 27.138 -12.249 -2.267 1.00 85.38 197 ASN A N 1
ATOM 1580 C CA . ASN A 1 197 ? 27.162 -11.720 -0.910 1.00 85.38 197 ASN A CA 1
ATOM 1581 C C . ASN A 1 197 ? 26.741 -10.244 -0.904 1.00 85.38 197 ASN A C 1
ATOM 1583 O O . ASN A 1 197 ? 27.327 -9.424 -1.610 1.00 85.38 197 ASN A O 1
ATOM 1587 N N . MET A 1 198 ? 25.745 -9.925 -0.077 1.00 88.81 198 MET A N 1
ATOM 1588 C CA . MET A 1 198 ? 25.180 -8.579 0.087 1.00 88.81 198 MET A CA 1
ATOM 1589 C C . MET A 1 198 ? 25.448 -7.983 1.474 1.00 88.81 198 MET A C 1
ATOM 1591 O O . MET A 1 198 ? 25.020 -6.865 1.762 1.00 88.81 198 MET A O 1
ATOM 1595 N N . ILE A 1 199 ? 26.180 -8.705 2.328 1.00 89.75 199 ILE A N 1
ATOM 1596 C CA . ILE A 1 199 ? 26.635 -8.206 3.623 1.00 89.75 199 ILE A CA 1
ATOM 1597 C C . ILE A 1 199 ? 27.867 -7.323 3.409 1.00 89.75 199 ILE A C 1
ATOM 1599 O O . ILE A 1 199 ? 28.837 -7.739 2.777 1.00 89.75 199 ILE A O 1
ATOM 1603 N N . THR A 1 200 ? 27.845 -6.111 3.960 1.00 88.25 200 THR A N 1
ATOM 1604 C CA . THR A 1 200 ? 28.924 -5.125 3.818 1.00 88.25 200 THR A CA 1
ATOM 1605 C C . THR A 1 200 ? 29.081 -4.256 5.074 1.00 88.25 200 THR A C 1
ATOM 1607 O O . THR A 1 200 ? 28.214 -4.255 5.952 1.00 88.25 200 THR A O 1
ATOM 1610 N N . GLU A 1 201 ? 30.199 -3.527 5.178 1.00 88.25 201 GLU A N 1
ATOM 1611 C CA . GLU A 1 201 ? 30.545 -2.667 6.322 1.00 88.25 201 GLU A CA 1
ATOM 1612 C C . GLU A 1 201 ? 30.944 -1.245 5.902 1.00 88.25 201 GLU A C 1
ATOM 1614 O O . GLU A 1 201 ? 32.029 -1.018 5.371 1.00 88.25 201 GLU A O 1
ATOM 1619 N N . VAL A 1 202 ? 30.122 -0.247 6.221 1.00 85.19 202 VAL A N 1
ATOM 1620 C CA . VAL A 1 202 ? 30.347 1.167 5.889 1.00 85.19 202 VAL A CA 1
ATOM 1621 C C . VAL A 1 202 ? 30.935 1.924 7.074 1.00 85.19 202 VAL A C 1
ATOM 1623 O O . VAL A 1 202 ? 30.449 1.808 8.192 1.00 85.19 202 VAL A O 1
ATOM 1626 N N . LYS A 1 203 ? 31.948 2.768 6.846 1.00 86.19 203 LYS A N 1
ATOM 1627 C CA . LYS A 1 203 ? 32.478 3.684 7.869 1.00 86.19 203 LYS A CA 1
ATOM 1628 C C . LYS A 1 203 ? 32.075 5.124 7.565 1.00 86.19 203 LYS A C 1
ATOM 1630 O O . LYS A 1 203 ? 32.377 5.616 6.485 1.00 86.19 203 LYS A O 1
ATOM 1635 N N . GLN A 1 204 ? 31.432 5.801 8.517 1.00 83.44 204 GLN A N 1
ATOM 1636 C CA . GLN A 1 204 ? 31.070 7.223 8.433 1.00 83.44 204 GLN A CA 1
ATOM 1637 C C . GLN A 1 204 ? 31.415 7.926 9.750 1.00 83.44 204 GLN A C 1
ATOM 1639 O O . GLN A 1 204 ? 30.928 7.539 10.806 1.00 83.44 204 GLN A O 1
ATOM 1644 N N . TYR A 1 205 ? 32.258 8.962 9.694 1.00 83.75 205 TYR A N 1
ATOM 1645 C CA . TYR A 1 205 ? 32.602 9.834 10.835 1.00 83.75 205 TYR A CA 1
ATOM 1646 C C . TYR A 1 205 ? 32.987 9.113 12.138 1.00 83.75 205 TYR A C 1
ATOM 1648 O O . TYR A 1 205 ? 32.624 9.547 13.227 1.00 83.75 205 TYR A O 1
ATOM 1656 N N . GLY A 1 206 ? 33.741 8.017 12.032 1.00 85.06 206 GLY A N 1
ATOM 1657 C CA . GLY A 1 206 ? 34.174 7.225 13.189 1.00 85.06 206 GLY A CA 1
ATOM 1658 C C . GLY A 1 206 ? 33.168 6.170 13.667 1.00 85.06 206 GLY A C 1
ATOM 1659 O O . GLY A 1 206 ? 33.497 5.403 14.571 1.00 85.06 206 GLY A O 1
ATOM 1660 N N . ALA A 1 207 ? 31.993 6.072 13.043 1.00 91.69 207 ALA A N 1
ATOM 1661 C CA . ALA A 1 207 ? 31.053 4.971 13.224 1.00 91.69 207 ALA A CA 1
ATOM 1662 C C . ALA A 1 207 ? 31.220 3.917 12.117 1.00 91.69 207 ALA A C 1
ATOM 1664 O O . ALA A 1 207 ? 31.488 4.250 10.961 1.00 91.69 207 ALA A O 1
ATOM 1665 N N . THR A 1 208 ? 31.079 2.641 12.476 1.00 92.50 208 THR A N 1
ATOM 1666 C CA . THR A 1 208 ? 31.108 1.492 11.553 1.00 92.50 208 THR A CA 1
ATOM 1667 C C . THR A 1 208 ? 29.733 0.829 11.510 1.00 92.50 208 THR A C 1
ATOM 1669 O O . THR A 1 208 ? 29.200 0.462 12.551 1.00 92.50 208 THR A O 1
ATOM 1672 N N . PHE A 1 209 ? 29.164 0.660 10.324 1.00 93.31 209 PHE A N 1
ATOM 1673 C CA . PHE A 1 209 ? 27.825 0.127 10.097 1.00 93.31 209 PHE A CA 1
ATOM 1674 C C . PHE A 1 209 ? 27.909 -1.135 9.259 1.00 93.31 209 PHE A C 1
ATOM 1676 O O . PHE A 1 209 ? 28.266 -1.082 8.086 1.00 93.31 209 PHE A O 1
ATOM 1683 N N . ARG A 1 210 ? 27.556 -2.265 9.850 1.00 93.31 210 ARG A N 1
ATOM 1684 C CA . ARG A 1 210 ? 27.336 -3.521 9.152 1.00 93.31 210 ARG A CA 1
ATOM 1685 C C . ARG A 1 210 ? 25.870 -3.619 8.734 1.00 93.31 210 ARG A C 1
ATOM 1687 O O . ARG A 1 210 ? 24.987 -3.242 9.506 1.00 93.31 210 ARG A O 1
ATOM 1694 N N . LEU A 1 211 ? 25.627 -4.117 7.525 1.00 93.12 211 LEU A N 1
ATOM 1695 C CA . LEU A 1 211 ? 24.288 -4.360 6.986 1.00 93.12 211 LEU A CA 1
ATOM 1696 C C . LEU A 1 211 ? 24.290 -5.470 5.929 1.00 93.12 211 LEU A C 1
ATOM 1698 O O . LEU A 1 211 ? 25.310 -5.680 5.277 1.00 93.12 211 LEU A O 1
ATOM 1702 N N . ASP A 1 212 ? 23.149 -6.130 5.726 1.00 91.81 212 ASP A N 1
ATOM 1703 C CA . ASP A 1 212 ? 22.823 -6.798 4.461 1.00 91.81 212 ASP A CA 1
ATOM 1704 C C . ASP A 1 212 ? 22.027 -5.812 3.613 1.00 91.81 212 ASP A C 1
ATOM 1706 O O . ASP A 1 212 ? 20.933 -5.386 3.988 1.00 91.81 212 ASP A O 1
ATOM 1710 N N . TYR A 1 213 ? 22.592 -5.429 2.471 1.00 89.50 213 TYR A N 1
ATOM 1711 C CA . TYR A 1 213 ? 22.022 -4.384 1.630 1.00 89.50 213 TYR A CA 1
ATOM 1712 C C . TYR A 1 213 ? 20.665 -4.756 1.014 1.00 89.50 213 TYR A C 1
ATOM 1714 O O . TYR A 1 213 ? 19.946 -3.870 0.567 1.00 89.50 213 TYR A O 1
ATOM 1722 N N . ARG A 1 214 ? 20.271 -6.037 1.037 1.00 90.12 214 ARG A N 1
ATOM 1723 C CA . ARG A 1 214 ? 18.946 -6.501 0.585 1.00 90.12 214 ARG A CA 1
ATOM 1724 C C . ARG A 1 214 ? 17.847 -6.400 1.634 1.00 90.12 214 ARG A C 1
ATOM 1726 O O . ARG A 1 214 ? 16.699 -6.616 1.274 1.00 90.12 214 ARG A O 1
ATOM 1733 N N . LEU A 1 215 ? 18.185 -6.183 2.906 1.00 91.81 215 LEU A N 1
ATOM 1734 C CA . LEU A 1 215 ? 17.232 -6.285 4.023 1.00 91.81 215 LEU A CA 1
ATOM 1735 C C . LEU A 1 215 ? 16.918 -4.934 4.670 1.00 91.81 215 LEU A C 1
ATOM 1737 O O . LEU A 1 215 ? 15.937 -4.803 5.396 1.00 91.81 215 LEU A O 1
ATOM 1741 N N . VAL A 1 216 ? 17.747 -3.917 4.426 1.00 92.38 216 VAL A N 1
ATOM 1742 C CA . VAL A 1 216 ? 17.618 -2.606 5.071 1.00 92.38 216 VAL A CA 1
ATOM 1743 C C . VAL A 1 216 ? 17.761 -1.473 4.066 1.00 92.38 216 VAL A C 1
ATOM 1745 O O . VAL A 1 216 ? 18.489 -1.569 3.077 1.00 92.38 216 VAL A O 1
ATOM 1748 N N . TYR A 1 217 ? 17.108 -0.350 4.351 1.00 90.38 217 TYR A N 1
ATOM 1749 C CA . TYR A 1 217 ? 17.325 0.877 3.597 1.00 90.38 217 TYR A CA 1
ATOM 1750 C C . TYR A 1 217 ? 18.644 1.545 4.018 1.00 90.38 217 TYR A C 1
ATOM 1752 O O . TYR A 1 217 ? 18.863 1.846 5.192 1.00 90.38 217 TYR A O 1
ATOM 1760 N N . TRP A 1 218 ? 19.513 1.839 3.048 1.00 89.44 218 TRP A N 1
ATOM 1761 C CA . TRP A 1 218 ? 20.750 2.590 3.271 1.00 89.44 218 TRP A CA 1
ATOM 1762 C C . TRP A 1 218 ? 21.081 3.511 2.094 1.00 89.44 218 TRP A C 1
ATOM 1764 O O . TRP A 1 218 ? 20.952 3.125 0.931 1.00 89.44 218 TRP A O 1
ATOM 1774 N N . ASN A 1 219 ? 21.541 4.727 2.403 1.00 85.56 219 ASN A N 1
ATOM 1775 C CA . ASN A 1 219 ? 21.953 5.729 1.421 1.00 85.56 219 ASN A CA 1
ATOM 1776 C C . ASN A 1 219 ? 23.214 6.456 1.908 1.00 85.56 219 ASN A C 1
ATOM 1778 O O . ASN A 1 219 ? 23.169 7.232 2.866 1.00 85.56 219 ASN A O 1
ATOM 1782 N N . SER A 1 220 ? 24.347 6.226 1.242 1.00 80.62 220 SER A N 1
ATOM 1783 C CA . SER A 1 220 ? 25.632 6.811 1.643 1.00 80.62 220 SER A CA 1
ATOM 1784 C C . SER A 1 220 ? 25.691 8.322 1.411 1.00 80.62 220 SER A C 1
ATOM 1786 O O . SER A 1 220 ? 26.422 9.022 2.107 1.00 80.62 220 SER A O 1
ATOM 1788 N N . ARG A 1 221 ? 24.860 8.861 0.507 1.00 82.75 221 ARG A N 1
ATOM 1789 C CA . ARG A 1 221 ? 24.840 10.288 0.143 1.00 82.75 221 ARG A CA 1
ATOM 1790 C C . ARG A 1 221 ? 24.266 11.203 1.232 1.00 82.75 221 ARG A C 1
ATOM 1792 O O . ARG A 1 221 ? 24.261 12.419 1.043 1.00 82.75 221 ARG A O 1
ATOM 1799 N N . LEU A 1 222 ? 23.761 10.645 2.335 1.00 88.56 222 LEU A N 1
ATOM 1800 C CA . LEU A 1 222 ? 23.239 11.390 3.489 1.00 88.56 222 LEU A CA 1
ATOM 1801 C C . LEU A 1 222 ? 24.281 11.613 4.595 1.00 88.56 222 LEU A C 1
ATOM 1803 O O . LEU A 1 222 ? 23.978 12.231 5.611 1.00 88.56 222 LEU A O 1
ATOM 1807 N N . GLU A 1 223 ? 25.527 11.177 4.399 1.00 88.81 223 GLU A N 1
ATOM 1808 C CA . GLU A 1 223 ? 26.566 11.250 5.428 1.00 88.81 223 GLU A CA 1
ATOM 1809 C C . GLU A 1 223 ? 26.761 12.664 6.020 1.00 88.81 223 GLU A C 1
ATOM 1811 O O . GLU A 1 223 ? 26.778 12.837 7.241 1.00 88.81 223 GLU A O 1
ATOM 1816 N N . HIS A 1 224 ? 26.845 13.705 5.187 1.00 90.38 224 HIS A N 1
ATOM 1817 C CA . HIS A 1 224 ? 27.043 15.077 5.658 1.00 90.38 224 HIS A CA 1
ATOM 1818 C C . HIS A 1 224 ? 25.872 15.566 6.514 1.00 90.38 224 HIS A C 1
ATOM 1820 O O . HIS A 1 224 ? 26.080 16.325 7.462 1.00 90.38 224 HIS A O 1
ATOM 1826 N N . GLU A 1 225 ? 24.663 15.090 6.222 1.00 93.69 225 GLU A N 1
ATOM 1827 C CA . GLU A 1 225 ? 23.466 15.415 6.985 1.00 93.69 225 GLU A CA 1
ATOM 1828 C C . GLU A 1 225 ? 23.451 14.709 8.342 1.00 93.69 225 GLU A C 1
ATOM 1830 O O . GLU A 1 225 ? 23.165 15.348 9.358 1.00 93.69 225 GLU A O 1
ATOM 1835 N N . HIS A 1 226 ? 23.868 13.437 8.387 1.00 93.88 226 HIS A N 1
ATOM 1836 C CA . HIS A 1 226 ? 24.072 12.709 9.643 1.00 93.88 226 HIS A CA 1
ATOM 1837 C C . HIS A 1 226 ? 25.026 13.480 10.561 1.00 93.88 226 HIS A C 1
ATOM 1839 O O . HIS A 1 226 ? 24.704 13.765 11.715 1.00 93.88 226 HIS A O 1
ATOM 1845 N N . LYS A 1 227 ? 26.174 13.916 10.026 1.00 92.38 227 LYS A N 1
ATOM 1846 C CA . LYS A 1 227 ? 27.147 14.722 10.776 1.00 92.38 227 LYS A CA 1
ATOM 1847 C C . LYS A 1 227 ? 26.566 16.058 11.230 1.00 92.38 227 LYS A C 1
ATOM 1849 O O . LYS A 1 227 ? 26.804 16.458 12.370 1.00 92.38 227 LYS A O 1
ATOM 1854 N N . ARG A 1 228 ? 25.846 16.765 10.352 1.00 95.56 228 ARG A N 1
ATOM 1855 C CA . ARG A 1 228 ? 25.267 18.080 10.653 1.00 95.56 228 ARG A CA 1
ATOM 1856 C C . ARG A 1 228 ? 24.298 17.984 11.821 1.00 95.56 228 ARG A C 1
ATOM 1858 O O . ARG A 1 228 ? 24.472 18.720 12.789 1.00 95.56 228 ARG A O 1
ATOM 1865 N N . LEU A 1 229 ? 23.324 17.078 11.763 1.00 94.69 229 LEU A N 1
ATOM 1866 C CA . LEU A 1 229 ? 22.329 16.963 12.825 1.00 94.69 229 LEU A CA 1
ATOM 1867 C C . LEU A 1 229 ? 22.976 16.506 14.138 1.00 94.69 229 LEU A C 1
ATOM 1869 O O . LEU A 1 229 ? 22.805 17.157 15.163 1.00 94.69 229 LEU A O 1
ATOM 1873 N N . VAL A 1 230 ? 23.829 15.476 14.091 1.00 95.12 230 VAL A N 1
ATOM 1874 C CA . VAL A 1 230 ? 24.555 14.980 15.274 1.00 95.12 230 VAL A CA 1
ATOM 1875 C C . VAL A 1 230 ? 25.438 16.066 15.890 1.00 95.12 230 VAL A C 1
ATOM 1877 O O . VAL A 1 230 ? 25.640 16.083 17.105 1.00 95.12 230 VAL A O 1
ATOM 1880 N N . SER A 1 231 ? 25.961 17.012 15.101 1.00 94.25 231 SER A N 1
ATOM 1881 C CA . SER A 1 231 ? 26.758 18.129 15.621 1.00 94.25 231 SER A CA 1
ATOM 1882 C C . SER A 1 231 ? 25.984 19.028 16.592 1.00 94.25 231 SER A C 1
ATOM 1884 O O . SER A 1 231 ? 26.615 19.584 17.489 1.00 94.25 231 SER A O 1
ATOM 1886 N N . MET A 1 232 ? 24.651 19.080 16.481 1.00 93.38 232 MET A N 1
ATOM 1887 C CA . MET A 1 232 ? 23.764 19.866 17.347 1.00 93.38 232 MET A CA 1
ATOM 1888 C C . MET A 1 232 ? 23.585 19.248 18.742 1.00 93.38 232 MET A C 1
ATOM 1890 O O . MET A 1 232 ? 23.242 19.967 19.674 1.00 93.38 232 MET A O 1
ATOM 1894 N N . PHE A 1 233 ? 23.852 17.947 18.901 1.00 95.75 233 PHE A N 1
ATOM 1895 C CA . PHE A 1 233 ? 23.653 17.237 20.167 1.00 95.75 233 PHE A CA 1
ATOM 1896 C C . PHE A 1 233 ? 24.832 17.403 21.134 1.00 95.75 233 PHE A C 1
ATOM 1898 O O . PHE A 1 233 ? 26.002 17.479 20.724 1.00 95.75 233 PHE A O 1
ATOM 1905 N N . GLN A 1 234 ? 24.524 17.390 22.427 1.00 94.56 234 GLN A N 1
ATOM 1906 C CA . GLN A 1 234 ? 25.455 17.472 23.549 1.00 94.56 234 GLN A CA 1
ATOM 1907 C C . GLN A 1 234 ? 25.452 16.176 24.370 1.00 94.56 234 GLN A C 1
ATOM 1909 O O . GLN A 1 234 ? 24.452 15.462 24.450 1.00 94.56 234 GLN A O 1
ATOM 1914 N N . ALA A 1 235 ? 26.590 15.872 24.996 1.00 94.00 235 ALA A N 1
ATOM 1915 C CA . ALA A 1 235 ? 26.712 14.720 25.884 1.00 94.00 235 ALA A CA 1
ATOM 1916 C C . ALA A 1 235 ? 25.703 14.818 27.043 1.00 94.00 235 ALA A C 1
ATOM 1918 O O . ALA A 1 235 ? 25.550 15.885 27.636 1.00 94.00 235 ALA A O 1
ATOM 1919 N N . GLY A 1 236 ? 25.044 13.707 27.375 1.00 91.00 236 GLY A N 1
ATOM 1920 C CA . GLY A 1 236 ? 24.012 13.635 28.413 1.00 91.00 236 GLY A CA 1
ATOM 1921 C C . GLY A 1 236 ? 22.586 13.937 27.944 1.00 91.00 236 GLY A C 1
ATOM 1922 O O . GLY A 1 236 ? 21.660 13.696 28.710 1.00 91.00 236 GLY A O 1
ATOM 1923 N N . GLN A 1 237 ? 22.388 14.411 26.708 1.00 95.19 237 GLN A N 1
ATOM 1924 C CA . GLN A 1 237 ? 21.045 14.625 26.159 1.00 95.19 237 GLN A CA 1
ATOM 1925 C C . GLN A 1 237 ? 20.320 13.310 25.852 1.00 95.19 237 GLN A C 1
ATOM 1927 O O . GLN A 1 237 ? 20.953 12.303 25.514 1.00 95.19 237 GLN A O 1
ATOM 1932 N N . THR A 1 238 ? 18.991 13.344 25.929 1.00 95.62 238 THR A N 1
ATOM 1933 C CA . THR A 1 238 ? 18.098 12.240 25.555 1.00 95.62 238 THR A CA 1
ATOM 1934 C C . THR A 1 238 ? 17.525 12.474 24.160 1.00 95.62 238 THR A C 1
ATOM 1936 O O . THR A 1 238 ? 16.882 13.494 23.904 1.00 95.62 238 THR A O 1
ATOM 1939 N N . ILE A 1 239 ? 17.756 11.520 23.260 1.00 96.81 239 ILE A N 1
ATOM 1940 C CA . ILE A 1 239 ? 17.362 11.583 21.850 1.00 96.81 239 ILE A CA 1
ATOM 1941 C C . ILE A 1 239 ? 16.352 10.472 21.561 1.00 96.81 239 ILE A C 1
ATOM 1943 O O . ILE A 1 239 ? 16.617 9.308 21.857 1.00 96.81 239 ILE A O 1
ATOM 1947 N N . CYS A 1 240 ? 15.230 10.814 20.937 1.00 96.75 240 CYS A N 1
ATOM 1948 C CA . CYS A 1 240 ? 14.292 9.842 20.378 1.00 96.75 240 CYS A CA 1
ATOM 1949 C C . CYS A 1 240 ? 14.428 9.826 18.855 1.00 96.75 240 CYS A C 1
ATOM 1951 O O . CYS A 1 240 ? 14.174 10.830 18.195 1.00 96.75 240 CYS A O 1
ATOM 1953 N N . ASP A 1 241 ? 14.817 8.697 18.283 1.00 97.56 241 ASP A N 1
ATOM 1954 C CA . ASP A 1 241 ? 14.887 8.487 16.839 1.00 97.56 241 ASP A CA 1
ATOM 1955 C C . ASP A 1 241 ? 13.735 7.574 16.417 1.00 97.56 241 ASP A C 1
ATOM 1957 O O . ASP A 1 241 ? 13.746 6.378 16.705 1.00 97.56 241 ASP A O 1
ATOM 1961 N N . MET A 1 242 ? 12.708 8.153 15.791 1.00 96.75 242 MET A N 1
ATOM 1962 C CA . MET A 1 242 ? 11.462 7.446 15.466 1.00 96.75 242 MET A CA 1
ATOM 1963 C C . MET A 1 242 ? 11.596 6.503 14.259 1.00 96.75 242 MET A C 1
ATOM 1965 O O . MET A 1 242 ? 10.775 5.596 14.122 1.00 96.75 242 MET A O 1
ATOM 1969 N N . PHE A 1 243 ? 12.598 6.735 13.398 1.00 95.50 243 PHE A N 1
ATOM 1970 C CA . PHE A 1 243 ? 12.837 6.010 12.139 1.00 95.50 243 PHE A CA 1
ATOM 1971 C C . PHE A 1 243 ? 14.340 5.747 11.958 1.00 95.50 243 PHE A C 1
ATOM 1973 O O . PHE A 1 243 ? 15.000 6.291 11.065 1.00 95.50 243 PHE A O 1
ATOM 1980 N N . THR A 1 244 ? 14.904 4.974 12.878 1.00 96.19 244 THR A N 1
ATOM 1981 C CA . THR A 1 244 ? 16.350 4.889 13.083 1.00 96.19 244 THR A CA 1
ATOM 1982 C C . THR A 1 244 ? 17.083 4.047 12.039 1.00 96.19 244 THR A C 1
ATOM 1984 O O . THR A 1 244 ? 18.293 4.202 11.872 1.00 96.19 244 THR A O 1
ATOM 1987 N N . GLY A 1 245 ? 16.407 3.152 11.314 1.00 94.88 245 GLY A N 1
ATOM 1988 C CA . GLY A 1 245 ? 17.052 2.192 10.418 1.00 94.88 245 GLY A CA 1
ATOM 1989 C C . GLY A 1 245 ? 18.153 1.402 11.135 1.00 94.88 245 GLY A C 1
ATOM 1990 O O . GLY A 1 245 ? 17.958 0.879 12.229 1.00 94.88 245 GLY A O 1
ATOM 1991 N N . ILE A 1 246 ? 19.353 1.363 10.547 1.00 95.69 246 ILE A N 1
ATOM 1992 C CA . ILE A 1 246 ? 20.535 0.724 11.162 1.00 95.69 246 ILE A CA 1
ATOM 1993 C C . ILE A 1 246 ? 21.347 1.654 12.088 1.00 95.69 246 ILE A C 1
ATOM 1995 O O . ILE A 1 246 ? 22.466 1.311 12.488 1.00 95.69 246 ILE A O 1
ATOM 1999 N N . GLY A 1 247 ? 20.806 2.835 12.401 1.00 96.31 247 GLY A N 1
ATOM 2000 C CA . GLY A 1 247 ? 21.336 3.798 13.368 1.00 96.31 247 GLY A CA 1
ATOM 2001 C C . GLY A 1 247 ? 22.284 4.893 12.854 1.00 96.31 247 GLY A C 1
ATOM 2002 O O . GLY A 1 247 ? 23.204 5.240 13.599 1.00 96.31 247 GLY A O 1
ATOM 2003 N N . PRO A 1 248 ? 22.121 5.489 11.654 1.00 95.38 248 PRO A N 1
ATOM 2004 C CA . PRO A 1 248 ? 23.027 6.531 11.164 1.00 95.38 248 PRO A CA 1
ATOM 2005 C C . PRO A 1 248 ? 23.045 7.806 12.029 1.00 95.38 248 PRO A C 1
ATOM 2007 O O . PRO A 1 248 ? 24.067 8.490 12.061 1.00 95.38 248 PRO A O 1
ATOM 2010 N N . PHE A 1 249 ? 21.965 8.113 12.761 1.00 96.19 249 PHE A N 1
ATOM 2011 C CA . PHE A 1 249 ? 21.945 9.168 13.787 1.00 96.19 249 PHE A CA 1
ATOM 2012 C C . PHE A 1 249 ? 22.179 8.614 15.195 1.00 96.19 249 PHE A C 1
ATOM 2014 O O . PHE A 1 249 ? 22.956 9.191 15.959 1.00 96.19 249 PHE A O 1
ATOM 2021 N N . ALA A 1 250 ? 21.546 7.482 15.523 1.00 96.81 250 ALA A N 1
ATOM 2022 C CA . ALA A 1 250 ? 21.609 6.874 16.848 1.00 96.81 250 ALA A CA 1
ATOM 2023 C C . ALA A 1 250 ? 23.036 6.495 17.275 1.00 96.81 250 ALA A C 1
ATOM 2025 O O . ALA A 1 250 ? 23.461 6.836 18.379 1.00 96.81 250 ALA A O 1
ATOM 2026 N N . ILE A 1 251 ? 23.807 5.847 16.394 1.00 97.56 251 ILE A N 1
ATOM 2027 C CA . ILE A 1 251 ? 25.168 5.392 16.709 1.00 97.56 251 ILE A CA 1
ATOM 2028 C C . ILE A 1 251 ? 26.103 6.587 16.971 1.00 97.56 251 ILE A C 1
ATOM 2030 O O . ILE A 1 251 ? 26.716 6.622 18.044 1.00 97.56 251 ILE A O 1
ATOM 2034 N N . PRO A 1 252 ? 26.202 7.608 16.092 1.00 96.56 252 PRO A N 1
ATOM 2035 C CA . PRO A 1 252 ? 27.055 8.763 16.370 1.00 96.56 252 PRO A CA 1
ATOM 2036 C C . PRO A 1 252 ? 26.579 9.620 17.556 1.00 96.56 252 PRO A C 1
ATOM 2038 O O . PRO A 1 252 ? 27.412 10.171 18.280 1.00 96.56 252 PRO A O 1
ATOM 2041 N N . ALA A 1 253 ? 25.267 9.723 17.804 1.00 96.75 253 ALA A N 1
ATOM 2042 C CA . ALA A 1 253 ? 24.737 10.408 18.987 1.00 96.75 253 ALA A CA 1
ATOM 2043 C C . ALA A 1 253 ? 25.153 9.695 20.289 1.00 96.75 253 ALA A C 1
ATOM 2045 O O . ALA A 1 253 ? 25.643 10.330 21.226 1.00 96.75 253 ALA A O 1
ATOM 2046 N N . ALA A 1 254 ? 25.069 8.365 20.329 1.00 97.06 254 ALA A N 1
ATOM 2047 C CA . ALA A 1 254 ? 25.506 7.575 21.479 1.00 97.06 254 ALA A CA 1
ATOM 2048 C C . ALA A 1 254 ? 27.036 7.624 21.689 1.00 97.06 254 ALA A C 1
ATOM 2050 O O . ALA A 1 254 ? 27.516 7.684 22.829 1.00 97.06 254 ALA A O 1
ATOM 2051 N N . GLN A 1 255 ? 27.823 7.690 20.604 1.00 96.31 255 GLN A N 1
ATOM 2052 C CA . GLN A 1 255 ? 29.276 7.923 20.664 1.00 96.31 255 GLN A CA 1
ATOM 2053 C C . GLN A 1 255 ? 29.620 9.296 21.267 1.00 96.31 255 GLN A C 1
ATOM 2055 O O . GLN A 1 255 ? 30.617 9.421 21.980 1.00 96.31 255 GLN A O 1
ATOM 2060 N N . LYS A 1 256 ? 28.775 10.311 21.041 1.00 94.94 256 LYS A N 1
ATOM 2061 C CA . LYS A 1 256 ? 28.858 11.631 21.691 1.00 94.94 256 LYS A CA 1
ATOM 2062 C C . LYS A 1 256 ? 28.464 11.627 23.173 1.00 94.94 256 LYS A C 1
ATOM 2064 O O . LYS A 1 256 ? 28.693 12.625 23.853 1.00 94.94 256 LYS A O 1
ATOM 2069 N N . GLY A 1 257 ? 27.910 10.527 23.682 1.00 94.88 257 GLY A N 1
ATOM 2070 C CA . GLY A 1 257 ? 27.471 10.392 25.071 1.00 94.88 257 GLY A CA 1
ATOM 2071 C C . GLY A 1 257 ? 26.006 10.757 25.311 1.00 94.88 257 GLY A C 1
ATOM 2072 O O . GLY A 1 257 ? 25.655 11.040 26.453 1.00 94.88 257 GLY A O 1
ATOM 2073 N N . CYS A 1 258 ? 25.166 10.788 24.274 1.00 96.94 258 CYS A N 1
ATOM 2074 C CA . CYS A 1 258 ? 23.713 10.888 24.427 1.00 96.94 258 CYS A CA 1
ATOM 2075 C C . CYS A 1 258 ? 23.105 9.528 24.819 1.00 96.94 258 CYS A C 1
ATOM 2077 O O . CYS A 1 258 ? 23.669 8.481 24.491 1.00 96.94 258 CYS A O 1
ATOM 2079 N N . ILE A 1 259 ? 21.946 9.552 25.477 1.00 96.69 259 ILE A N 1
ATOM 2080 C CA . ILE A 1 259 ? 21.056 8.391 25.616 1.00 96.69 259 ILE A CA 1
ATOM 2081 C C . ILE A 1 259 ? 20.109 8.401 24.415 1.00 96.69 259 ILE A C 1
ATOM 2083 O O . ILE A 1 259 ? 19.524 9.443 24.117 1.00 96.69 259 ILE A O 1
ATOM 2087 N N . VAL A 1 260 ? 19.965 7.276 23.715 1.00 97.25 260 VAL A N 1
ATOM 2088 C CA . VAL A 1 260 ? 19.163 7.205 22.488 1.00 97.25 260 VAL A CA 1
ATOM 2089 C C . VAL A 1 260 ? 18.097 6.121 22.593 1.00 97.25 260 VAL A C 1
ATOM 2091 O O . VAL A 1 260 ? 18.413 4.950 22.786 1.00 97.25 260 VAL A O 1
ATOM 2094 N N . TYR A 1 261 ? 16.844 6.513 22.397 1.00 97.31 261 TYR A N 1
ATOM 2095 C CA . TYR A 1 261 ? 15.715 5.614 22.180 1.00 97.31 261 TYR A CA 1
ATOM 2096 C C . TYR A 1 261 ? 15.473 5.531 20.675 1.00 97.31 261 TYR A C 1
ATOM 2098 O O . TYR A 1 261 ? 15.124 6.529 20.048 1.00 97.31 261 TYR A O 1
ATOM 2106 N N . ALA A 1 262 ? 15.730 4.370 20.087 1.00 97.50 262 ALA A N 1
ATOM 2107 C CA . ALA A 1 262 ? 15.831 4.175 18.649 1.00 97.50 262 ALA A CA 1
ATOM 2108 C C . ALA A 1 262 ? 14.776 3.167 18.180 1.00 97.50 262 ALA A C 1
ATOM 2110 O O . ALA A 1 262 ? 14.784 2.016 18.617 1.00 97.50 262 ALA A O 1
ATOM 2111 N N . ASN A 1 263 ? 13.877 3.600 17.301 1.00 97.94 263 ASN A N 1
ATOM 2112 C CA . ASN A 1 263 ? 12.758 2.811 16.799 1.00 97.94 263 ASN A CA 1
ATOM 2113 C C . ASN A 1 263 ? 12.820 2.645 15.280 1.00 97.94 263 ASN A C 1
ATOM 2115 O O . ASN A 1 263 ? 13.151 3.588 14.566 1.00 97.94 263 ASN A O 1
ATOM 2119 N N . ASP A 1 264 ? 12.456 1.467 14.787 1.00 96.94 264 ASP A N 1
ATOM 2120 C CA . ASP A 1 264 ? 12.206 1.219 13.369 1.00 96.94 264 ASP A CA 1
ATOM 2121 C C . ASP A 1 264 ? 11.146 0.133 13.210 1.00 96.94 264 ASP A C 1
ATOM 2123 O O . ASP A 1 264 ? 11.102 -0.820 13.990 1.00 96.94 264 ASP A O 1
ATOM 2127 N N . LEU A 1 265 ? 10.315 0.254 12.179 1.00 95.50 265 LEU A N 1
ATOM 2128 C CA . LEU A 1 265 ? 9.294 -0.744 11.878 1.00 95.50 265 LEU A CA 1
ATOM 2129 C C . LEU A 1 265 ? 9.909 -2.031 11.302 1.00 95.50 265 LEU A C 1
ATOM 2131 O O . LEU A 1 265 ? 9.397 -3.119 11.553 1.00 95.50 265 LEU A O 1
ATOM 2135 N N . ASN A 1 266 ? 11.036 -1.933 10.587 1.00 95.56 266 ASN A N 1
ATOM 2136 C CA . ASN A 1 266 ? 11.701 -3.083 9.986 1.00 95.56 266 ASN A CA 1
ATOM 2137 C C . ASN A 1 266 ? 12.507 -3.877 11.046 1.00 95.56 266 ASN A C 1
ATOM 2139 O O . ASN A 1 266 ? 13.476 -3.346 11.608 1.00 95.56 266 ASN A O 1
ATOM 2143 N N . PRO A 1 267 ? 12.182 -5.160 11.301 1.00 96.44 267 PRO A N 1
ATOM 2144 C CA . PRO A 1 267 ? 12.911 -5.981 12.268 1.00 96.44 267 PRO A CA 1
ATOM 2145 C C . PRO A 1 267 ? 14.388 -6.191 11.892 1.00 96.44 267 PRO A C 1
ATOM 2147 O O . PRO A 1 267 ? 15.243 -6.235 12.785 1.00 96.44 267 PRO A O 1
ATOM 2150 N N . ASP A 1 268 ? 14.725 -6.250 10.599 1.00 96.81 268 ASP A N 1
ATOM 2151 C CA . ASP A 1 268 ? 16.108 -6.383 10.123 1.00 96.81 268 ASP A CA 1
ATOM 2152 C C . ASP A 1 268 ? 16.925 -5.115 10.397 1.00 96.81 268 ASP A C 1
ATOM 2154 O O . ASP A 1 268 ? 18.088 -5.191 10.807 1.00 96.81 268 ASP A O 1
ATOM 2158 N N . SER A 1 269 ? 16.312 -3.934 10.259 1.00 96.50 269 SER A N 1
ATOM 2159 C CA . SER A 1 269 ? 16.934 -2.661 10.649 1.00 96.50 269 SER A CA 1
ATOM 2160 C C . SER A 1 269 ? 17.331 -2.679 12.125 1.00 96.50 269 SER A C 1
ATOM 2162 O O . SER A 1 269 ? 18.468 -2.345 12.465 1.00 96.50 269 SER A O 1
ATOM 2164 N N . ILE A 1 270 ? 16.440 -3.151 13.002 1.00 97.44 270 ILE A N 1
ATOM 2165 C CA . ILE A 1 270 ? 16.697 -3.259 14.446 1.00 97.44 270 ILE A CA 1
ATOM 2166 C C . ILE A 1 270 ? 17.733 -4.334 14.773 1.00 97.44 270 ILE A C 1
ATOM 2168 O O . ILE A 1 270 ? 18.576 -4.140 15.658 1.00 97.44 270 ILE A O 1
ATOM 2172 N N . HIS A 1 271 ? 17.730 -5.448 14.044 1.00 97.44 271 HIS A N 1
ATOM 2173 C CA . HIS A 1 271 ? 18.781 -6.454 14.140 1.00 97.44 271 HIS A CA 1
ATOM 2174 C C . HIS A 1 271 ? 20.163 -5.844 13.849 1.00 97.44 271 HIS A C 1
ATOM 2176 O O . HIS A 1 271 ? 21.081 -5.957 14.672 1.00 97.44 271 HIS A O 1
ATOM 2182 N N . TYR A 1 272 ? 20.302 -5.125 12.732 1.00 97.25 272 TYR A N 1
ATOM 2183 C CA . TYR A 1 272 ? 21.556 -4.468 12.364 1.00 97.25 272 TYR A CA 1
ATOM 2184 C C . TYR A 1 272 ? 21.911 -3.287 13.267 1.00 97.25 272 TYR A C 1
ATOM 2186 O O . TYR A 1 272 ? 23.086 -3.126 13.591 1.00 97.25 272 TYR A O 1
ATOM 2194 N N . LEU A 1 273 ? 20.942 -2.519 13.769 1.00 97.81 273 LEU A N 1
ATOM 2195 C CA . LEU A 1 273 ? 21.171 -1.489 14.787 1.00 97.81 273 LEU A CA 1
ATOM 2196 C C . LEU A 1 273 ? 21.858 -2.078 16.025 1.00 97.81 273 LEU A C 1
ATOM 2198 O O . LEU A 1 273 ? 22.846 -1.522 16.502 1.00 97.81 273 LEU A O 1
ATOM 2202 N N . ARG A 1 274 ? 21.382 -3.224 16.532 1.00 97.75 274 ARG A N 1
ATOM 2203 C CA . ARG A 1 274 ? 21.978 -3.902 17.700 1.00 97.75 274 ARG A CA 1
ATOM 2204 C C . ARG A 1 274 ? 23.396 -4.395 17.417 1.00 97.75 274 ARG A C 1
ATOM 2206 O O . ARG A 1 274 ? 24.270 -4.282 18.278 1.00 97.75 274 ARG A O 1
ATOM 2213 N N . ILE A 1 275 ? 23.643 -4.924 16.218 1.00 96.88 275 ILE A N 1
ATOM 2214 C CA . ILE A 1 275 ? 24.994 -5.297 15.770 1.00 96.88 275 ILE A CA 1
ATOM 2215 C C . ILE A 1 275 ? 25.895 -4.059 15.739 1.00 96.88 275 ILE A C 1
ATOM 2217 O O . ILE A 1 275 ? 26.987 -4.073 16.308 1.00 96.88 275 ILE A O 1
ATOM 2221 N N . ASN A 1 276 ? 25.420 -2.971 15.142 1.00 97.56 276 ASN A N 1
ATOM 2222 C CA . ASN A 1 276 ? 26.170 -1.729 14.996 1.00 97.56 276 ASN A CA 1
ATOM 2223 C C . ASN A 1 276 ? 26.444 -1.072 16.349 1.00 97.56 276 ASN A C 1
ATOM 2225 O O . ASN A 1 276 ? 27.551 -0.584 16.571 1.00 97.56 276 ASN A O 1
ATOM 2229 N N . ALA A 1 277 ? 25.503 -1.123 17.291 1.00 97.38 277 ALA A N 1
ATOM 2230 C CA . ALA A 1 277 ? 25.702 -0.629 18.650 1.00 97.38 277 ALA A CA 1
ATOM 2231 C C . ALA A 1 277 ? 26.865 -1.356 19.343 1.00 97.38 277 ALA A C 1
ATOM 2233 O O . ALA A 1 277 ? 27.755 -0.707 19.897 1.00 97.38 277 ALA A O 1
ATOM 2234 N N . LYS A 1 278 ? 26.935 -2.687 19.206 1.00 96.94 278 LYS A N 1
ATOM 2235 C CA . LYS A 1 278 ? 28.040 -3.507 19.733 1.00 96.94 278 LYS A CA 1
ATOM 2236 C C . LYS A 1 278 ? 29.367 -3.230 19.025 1.00 96.94 278 LYS A C 1
ATOM 2238 O O . LYS A 1 278 ? 30.387 -3.054 19.690 1.00 96.94 278 LYS A O 1
ATOM 2243 N N . ILE A 1 279 ? 29.369 -3.152 17.689 1.00 95.44 279 ILE A N 1
ATOM 2244 C CA . ILE A 1 279 ? 30.574 -2.843 16.891 1.00 95.44 279 ILE A CA 1
ATOM 2245 C C . ILE A 1 279 ? 31.176 -1.498 17.325 1.00 95.44 279 ILE A C 1
ATOM 2247 O O . ILE A 1 279 ? 32.395 -1.374 17.463 1.00 95.44 279 ILE A O 1
ATOM 2251 N N . ASN A 1 280 ? 30.324 -0.507 17.596 1.00 97.06 280 ASN A N 1
ATOM 2252 C CA . ASN A 1 280 ? 30.737 0.839 17.995 1.00 97.06 280 ASN A CA 1
ATOM 2253 C C . ASN A 1 280 ? 30.876 1.035 19.511 1.00 97.06 280 ASN A C 1
ATOM 2255 O O . ASN A 1 280 ? 31.292 2.118 19.922 1.00 97.06 280 ASN A O 1
ATOM 2259 N N . LYS A 1 281 ? 30.606 0.003 20.324 1.00 97.19 281 LYS A N 1
ATOM 2260 C CA . LYS A 1 281 ? 30.716 0.015 21.795 1.00 97.19 281 LYS A CA 1
ATOM 2261 C C . LYS A 1 281 ? 29.841 1.092 22.450 1.00 97.19 281 LYS A C 1
ATOM 2263 O O . LYS A 1 281 ? 30.326 1.873 23.269 1.00 97.19 281 LYS A O 1
ATOM 2268 N N . VAL A 1 282 ? 28.583 1.159 22.020 1.00 96.75 282 VAL A N 1
ATOM 2269 C CA . VAL A 1 282 ? 27.559 2.106 22.500 1.00 96.75 282 VAL A CA 1
ATOM 2270 C C . VAL A 1 282 ? 26.233 1.415 22.837 1.00 96.75 282 VAL A C 1
ATOM 2272 O O . VAL A 1 282 ? 25.200 2.065 22.976 1.00 96.75 282 VAL A O 1
ATOM 2275 N N . ASP A 1 283 ? 26.246 0.089 22.946 1.00 94.88 283 ASP A N 1
ATOM 2276 C CA . ASP A 1 283 ? 25.088 -0.738 23.288 1.00 94.88 283 ASP A CA 1
ATOM 2277 C C . ASP A 1 283 ? 24.535 -0.468 24.697 1.00 94.88 283 ASP A C 1
ATOM 2279 O O . ASP A 1 283 ? 23.370 -0.747 24.951 1.00 94.88 283 ASP A O 1
ATOM 2283 N N . ASP A 1 284 ? 25.316 0.163 25.576 1.00 95.00 284 ASP A N 1
ATOM 2284 C CA . ASP A 1 284 ? 24.896 0.640 26.899 1.00 95.00 284 ASP A CA 1
ATOM 2285 C C . ASP A 1 284 ? 24.073 1.943 26.866 1.00 95.00 284 ASP A C 1
ATOM 2287 O O . ASP A 1 284 ? 23.556 2.373 27.897 1.00 95.00 284 ASP A O 1
ATOM 2291 N N . ARG A 1 285 ? 23.969 2.601 25.704 1.00 95.38 285 ARG A N 1
ATOM 2292 C CA . ARG A 1 285 ? 23.294 3.904 25.539 1.00 95.38 285 ARG A CA 1
ATOM 2293 C C . ARG A 1 285 ? 22.158 3.900 24.525 1.00 95.38 285 ARG A C 1
ATOM 2295 O O . ARG A 1 285 ? 21.506 4.931 24.366 1.00 95.38 285 ARG A O 1
ATOM 2302 N N . ILE A 1 286 ? 21.948 2.787 23.826 1.00 96.38 286 ILE A N 1
ATOM 2303 C CA . ILE A 1 286 ? 20.938 2.661 22.774 1.00 96.38 286 ILE A CA 1
ATOM 2304 C C . ILE A 1 286 ? 19.869 1.668 23.213 1.00 96.38 286 ILE A C 1
ATOM 2306 O O . ILE A 1 286 ? 20.134 0.477 23.368 1.00 96.38 286 ILE A O 1
ATOM 2310 N N . TYR A 1 287 ? 18.643 2.161 23.333 1.00 96.12 287 TYR A N 1
ATOM 2311 C CA . TYR A 1 287 ? 17.452 1.370 23.606 1.00 96.12 287 TYR A CA 1
ATOM 2312 C C . TYR A 1 287 ? 16.700 1.162 22.291 1.00 96.12 287 TYR A C 1
ATOM 2314 O O . TYR A 1 287 ? 16.186 2.117 21.716 1.00 96.12 287 TYR A O 1
ATOM 2322 N N . ALA A 1 288 ? 16.692 -0.073 21.785 1.00 96.31 288 ALA A N 1
ATOM 2323 C CA . ALA A 1 288 ? 16.178 -0.404 20.456 1.00 96.31 288 ALA A CA 1
ATOM 2324 C C . ALA A 1 288 ? 14.757 -0.990 20.506 1.00 96.31 288 ALA A C 1
ATOM 2326 O O . ALA A 1 288 ? 14.545 -2.020 21.153 1.00 96.31 288 ALA A O 1
ATOM 2327 N N . TYR A 1 289 ? 13.833 -0.389 19.757 1.00 97.31 289 TYR A N 1
ATOM 2328 C CA . TYR A 1 289 ? 12.414 -0.744 19.670 1.00 97.31 289 TYR A CA 1
ATOM 2329 C C . TYR A 1 289 ? 12.041 -1.125 18.238 1.00 97.31 289 TYR A C 1
ATOM 2331 O O . TYR A 1 289 ? 12.580 -0.570 17.285 1.00 97.31 289 TYR A O 1
ATOM 2339 N N . ASN A 1 290 ? 11.124 -2.081 18.096 1.00 96.69 290 ASN A N 1
ATOM 2340 C CA . ASN A 1 290 ? 10.591 -2.504 16.806 1.00 96.69 290 ASN A CA 1
ATOM 2341 C C . ASN A 1 290 ? 9.065 -2.417 16.834 1.00 96.69 290 ASN A C 1
ATOM 2343 O O . ASN A 1 290 ? 8.401 -3.360 17.257 1.00 96.69 290 ASN A O 1
ATOM 2347 N N . MET A 1 291 ? 8.527 -1.250 16.489 1.00 95.12 291 MET A N 1
ATOM 2348 C CA . MET A 1 291 ? 7.090 -0.977 16.499 1.00 95.12 291 MET A CA 1
ATOM 2349 C C . MET A 1 291 ? 6.752 0.244 15.636 1.00 95.12 291 MET A C 1
ATOM 2351 O O . MET A 1 291 ? 7.637 0.995 15.214 1.00 95.12 291 MET A O 1
ATOM 2355 N N . ASP A 1 292 ? 5.458 0.461 15.398 1.00 94.94 292 ASP A N 1
ATOM 2356 C CA . ASP A 1 292 ? 4.966 1.681 14.762 1.00 94.94 292 ASP A CA 1
ATOM 2357 C C . ASP A 1 292 ? 5.422 2.939 15.525 1.00 94.94 292 ASP A C 1
ATOM 2359 O O . ASP A 1 292 ? 5.467 2.976 16.758 1.00 94.94 292 ASP A O 1
ATOM 2363 N N . ALA A 1 293 ? 5.749 3.994 14.782 1.00 94.69 293 ALA A N 1
ATOM 2364 C CA . ALA A 1 293 ? 6.333 5.200 15.346 1.00 94.69 293 ALA A CA 1
ATOM 2365 C C . ALA A 1 293 ? 5.349 5.996 16.229 1.00 94.69 293 ALA A C 1
ATOM 2367 O O . ALA A 1 293 ? 5.785 6.622 17.201 1.00 94.69 293 ALA A O 1
ATOM 2368 N N . ARG A 1 294 ? 4.035 5.955 15.952 1.00 95.56 294 ARG A N 1
ATOM 2369 C CA . ARG A 1 294 ? 3.011 6.584 16.809 1.00 95.56 294 ARG A CA 1
ATOM 2370 C C . ARG A 1 294 ? 2.863 5.820 18.122 1.00 95.56 294 ARG A C 1
ATOM 2372 O O . ARG A 1 294 ? 2.811 6.448 19.182 1.00 95.56 294 ARG A O 1
ATOM 2379 N N . LYS A 1 295 ? 2.870 4.481 18.071 1.00 93.44 295 LYS A N 1
ATOM 2380 C CA . LYS A 1 295 ? 2.891 3.622 19.274 1.00 93.44 295 LYS A CA 1
ATOM 2381 C C . LYS A 1 295 ? 4.151 3.876 20.106 1.00 93.44 295 LYS A C 1
ATOM 2383 O O . LYS A 1 295 ? 4.045 4.130 21.303 1.00 93.44 295 LYS A O 1
ATOM 2388 N N . PHE A 1 296 ? 5.318 3.914 19.461 1.00 95.94 296 PHE A N 1
ATOM 2389 C CA . PHE A 1 296 ? 6.602 4.181 20.109 1.00 95.94 296 PHE A CA 1
ATOM 2390 C C . PHE A 1 296 ? 6.603 5.498 20.891 1.00 95.94 296 PHE A C 1
ATOM 2392 O O . PHE A 1 296 ? 6.889 5.500 22.087 1.00 95.94 296 PHE A O 1
ATOM 2399 N N . ILE A 1 297 ? 6.262 6.623 20.249 1.00 94.25 297 ILE A N 1
ATOM 2400 C CA . ILE A 1 297 ? 6.304 7.921 20.937 1.00 94.25 297 ILE A CA 1
ATOM 2401 C C . ILE A 1 297 ? 5.237 8.015 22.033 1.00 94.25 297 ILE A C 1
ATOM 2403 O O . ILE A 1 297 ? 5.494 8.610 23.077 1.00 94.25 297 ILE A O 1
ATOM 2407 N N . SER A 1 298 ? 4.081 7.372 21.836 1.00 91.81 298 SER A N 1
ATOM 2408 C CA . SER A 1 298 ? 3.029 7.305 22.853 1.00 91.81 298 SER A CA 1
ATOM 2409 C C . SER A 1 298 ? 3.503 6.570 24.101 1.00 91.81 298 SER A C 1
ATOM 2411 O O . SER A 1 298 ? 3.388 7.101 25.204 1.00 91.81 298 SER A O 1
ATOM 2413 N N . GLN A 1 299 ? 4.126 5.405 23.919 1.00 91.31 299 GLN A N 1
ATOM 2414 C CA . GLN A 1 299 ? 4.693 4.609 25.005 1.00 91.31 299 GLN A CA 1
ATOM 2415 C C . GLN A 1 299 ? 5.834 5.344 25.725 1.00 91.31 299 GLN A C 1
ATOM 2417 O O . GLN A 1 299 ? 5.946 5.265 26.944 1.00 91.31 299 GLN A O 1
ATOM 2422 N N . MET A 1 300 ? 6.674 6.094 25.002 1.00 91.00 300 MET A N 1
ATOM 2423 C CA . MET A 1 300 ? 7.743 6.892 25.619 1.00 91.00 300 MET A CA 1
ATOM 2424 C C . MET A 1 300 ? 7.204 8.039 26.486 1.00 91.00 300 MET A C 1
ATOM 2426 O O . MET A 1 300 ? 7.870 8.446 27.437 1.00 91.00 300 MET A O 1
ATOM 2430 N N . MET A 1 301 ? 6.019 8.570 26.188 1.00 90.00 301 MET A N 1
ATOM 2431 C CA . MET A 1 301 ? 5.425 9.689 26.932 1.00 90.00 301 MET A CA 1
ATOM 2432 C C . MET A 1 301 ? 4.401 9.244 27.988 1.00 90.00 301 MET A C 1
ATOM 2434 O O . MET A 1 301 ? 3.854 10.085 28.707 1.00 90.00 301 MET A O 1
ATOM 2438 N N . GLU A 1 302 ? 4.137 7.942 28.099 1.00 85.62 302 GLU A N 1
ATOM 2439 C CA . GLU A 1 302 ? 3.211 7.378 29.076 1.00 85.62 302 GLU A CA 1
ATOM 2440 C C . GLU A 1 302 ? 3.799 7.413 30.494 1.00 85.62 302 GLU A C 1
ATOM 2442 O O . GLU A 1 302 ? 4.975 7.128 30.718 1.00 85.62 302 GLU A O 1
ATOM 2447 N N . VAL A 1 303 ? 2.963 7.774 31.470 1.00 84.19 303 VAL A N 1
ATOM 2448 C CA . VAL A 1 303 ? 3.357 7.859 32.881 1.00 84.19 303 VAL A CA 1
ATOM 2449 C C . VAL A 1 303 ? 2.965 6.549 33.568 1.00 84.19 303 VAL A C 1
ATOM 2451 O O . VAL A 1 303 ? 1.777 6.223 33.581 1.00 84.19 303 VAL A O 1
ATOM 2454 N N . PRO A 1 304 ? 3.908 5.805 34.171 1.00 79.06 304 PRO A N 1
ATOM 2455 C CA . PRO A 1 304 ? 3.602 4.539 34.828 1.00 79.06 304 PRO A CA 1
ATOM 2456 C C . PRO A 1 304 ? 2.605 4.693 35.987 1.00 79.06 304 PRO A C 1
ATOM 2458 O O . PRO A 1 304 ? 2.747 5.589 36.822 1.00 79.06 304 PRO A O 1
ATOM 2461 N N . ASN A 1 305 ? 1.654 3.757 36.108 1.00 65.50 305 ASN A N 1
ATOM 2462 C CA . ASN A 1 305 ? 0.605 3.765 37.144 1.00 65.50 305 ASN A CA 1
ATOM 2463 C C . ASN A 1 305 ? 1.142 3.904 38.581 1.00 65.50 305 ASN A C 1
ATOM 2465 O O . ASN A 1 305 ? 0.511 4.558 39.408 1.00 65.50 305 ASN A O 1
ATOM 2469 N N . ASN A 1 306 ? 2.327 3.354 38.870 1.00 60.47 306 ASN A N 1
ATOM 2470 C CA . ASN A 1 306 ? 2.934 3.419 40.203 1.00 60.47 306 ASN A CA 1
ATOM 2471 C C . ASN A 1 306 ? 3.298 4.857 40.626 1.00 60.47 306 ASN A C 1
ATOM 2473 O O . ASN A 1 306 ? 3.261 5.161 41.819 1.00 60.47 306 ASN A O 1
ATOM 2477 N N . GLU A 1 307 ? 3.602 5.754 39.678 1.00 56.25 307 GLU A N 1
ATOM 2478 C CA . GLU A 1 307 ? 3.883 7.170 39.971 1.00 56.25 307 GLU A CA 1
ATOM 2479 C C . GLU A 1 307 ? 2.604 7.986 40.195 1.00 56.25 307 GLU A C 1
ATOM 2481 O O . GLU A 1 307 ? 2.617 8.955 40.950 1.00 56.25 307 GLU A O 1
ATOM 2486 N N . VAL A 1 308 ? 1.478 7.558 39.615 1.00 56.31 308 VAL A N 1
ATOM 2487 C CA . VAL A 1 308 ? 0.168 8.212 39.774 1.00 56.31 308 VAL A CA 1
ATOM 2488 C C . VAL A 1 308 ? -0.377 8.036 41.202 1.00 56.31 308 VAL A C 1
ATOM 2490 O O . VAL A 1 308 ? -1.038 8.929 41.727 1.00 56.31 308 VAL A O 1
ATOM 2493 N N . THR A 1 309 ? -0.061 6.916 41.861 1.00 41.62 309 THR A N 1
ATOM 2494 C CA . THR A 1 309 ? -0.501 6.585 43.232 1.00 41.62 309 THR A CA 1
ATOM 2495 C C . THR A 1 309 ? 0.275 7.278 44.359 1.00 41.62 309 THR A C 1
ATOM 2497 O O . THR A 1 309 ? -0.279 7.461 45.444 1.00 41.62 309 THR A O 1
ATOM 2500 N N . LEU A 1 310 ? 1.531 7.684 44.133 1.00 45.72 310 LEU A N 1
ATOM 2501 C CA . LEU A 1 310 ? 2.399 8.293 45.161 1.00 45.72 310 LEU A CA 1
ATOM 2502 C C . LEU A 1 310 ? 2.008 9.739 45.526 1.00 45.72 310 LEU A C 1
ATOM 2504 O O . LEU A 1 310 ? 2.345 10.215 46.609 1.00 45.72 310 LEU A O 1
ATOM 2508 N N . GLU A 1 311 ? 1.264 10.437 44.664 1.00 43.69 311 GLU A N 1
ATOM 2509 C CA . GLU A 1 311 ? 0.830 11.824 44.908 1.00 43.69 311 GLU A CA 1
ATOM 2510 C C . GLU A 1 311 ? -0.524 11.921 45.629 1.00 43.69 311 GLU A C 1
ATOM 2512 O O . GLU A 1 311 ? -0.798 12.918 46.296 1.00 43.69 311 GLU A O 1
ATOM 2517 N N . THR A 1 312 ? -1.351 10.869 45.597 1.00 38.03 312 THR A N 1
ATOM 2518 C CA . THR A 1 312 ? -2.622 10.815 46.347 1.00 38.03 312 THR A CA 1
ATOM 2519 C C . THR A 1 312 ? -2.457 10.611 47.859 1.00 38.03 312 THR A C 1
ATOM 2521 O O . THR A 1 312 ? -3.438 10.696 48.591 1.00 38.03 312 THR A O 1
ATOM 2524 N N . SER A 1 313 ? -1.236 10.376 48.352 1.00 32.62 313 SER A N 1
ATOM 2525 C CA . SER A 1 313 ? -0.941 10.105 49.771 1.00 32.62 313 SER A CA 1
ATOM 2526 C C . SER A 1 313 ? -0.463 11.314 50.594 1.00 32.62 313 SER A C 1
ATOM 2528 O O . SER A 1 313 ? -0.081 11.147 51.752 1.00 32.62 313 SER A O 1
ATOM 2530 N N . HIS A 1 314 ? -0.494 12.534 50.049 1.00 32.72 314 HIS A N 1
ATOM 2531 C CA . HIS A 1 314 ? -0.054 13.750 50.749 1.00 32.72 314 HIS A CA 1
ATOM 2532 C C . HIS A 1 314 ? -1.213 14.667 51.188 1.00 32.72 314 HIS A C 1
ATOM 2534 O O . HIS A 1 314 ? -1.234 15.848 50.867 1.00 32.72 314 HIS A O 1
ATOM 2540 N N . GLU A 1 315 ? -2.131 14.140 52.004 1.00 33.91 315 GLU A N 1
ATOM 2541 C CA . GLU A 1 315 ? -2.946 14.912 52.961 1.00 33.91 315 GLU A CA 1
ATOM 2542 C C . GLU A 1 315 ? -2.969 14.143 54.309 1.00 33.91 315 GLU A C 1
ATOM 2544 O O . GLU A 1 315 ? -3.184 12.935 54.342 1.00 33.91 315 GLU A O 1
ATOM 2549 N N . VAL A 1 316 ? -2.639 14.815 55.421 1.00 34.81 316 VAL A N 1
ATOM 2550 C CA . VAL A 1 316 ? -2.216 14.250 56.737 1.00 34.81 316 VAL A CA 1
ATOM 2551 C C . VAL A 1 316 ? -3.324 14.493 57.818 1.00 34.81 316 VAL A C 1
ATOM 2553 O O . VAL A 1 316 ? -4.177 15.344 57.584 1.00 34.81 316 VAL A O 1
ATOM 2556 N N . PRO A 1 317 ? -3.304 13.923 59.053 1.00 38.12 317 PRO A N 1
ATOM 2557 C CA . PRO A 1 317 ? -3.815 12.595 59.467 1.00 38.12 317 PRO A CA 1
ATOM 2558 C C . PRO A 1 317 ? -4.723 12.624 60.739 1.00 38.12 317 PRO A C 1
ATOM 2560 O O . PRO A 1 317 ? -4.545 13.489 61.592 1.00 38.12 317 PRO A O 1
ATOM 2563 N N . ILE A 1 318 ? -5.590 11.625 60.990 1.00 33.88 318 ILE A N 1
ATOM 2564 C CA . ILE A 1 318 ? -6.095 11.319 62.358 1.00 33.88 318 ILE A CA 1
ATOM 2565 C C . ILE A 1 318 ? -6.239 9.797 62.559 1.00 33.88 318 ILE A C 1
ATOM 2567 O O . ILE A 1 318 ? -6.894 9.117 61.774 1.00 33.88 318 ILE A O 1
ATOM 2571 N N . LEU A 1 319 ? -5.587 9.300 63.619 1.00 29.22 319 LEU A N 1
ATOM 2572 C CA . LEU A 1 319 ? -5.591 7.931 64.157 1.00 29.22 319 LEU A CA 1
ATOM 2573 C C . LEU A 1 319 ? -7.001 7.431 64.532 1.00 29.22 319 LEU A C 1
ATOM 2575 O O . LEU A 1 319 ? -7.722 8.162 65.201 1.00 29.22 319 LEU A O 1
ATOM 2579 N N . ASP A 1 320 ? -7.296 6.145 64.295 1.00 33.38 320 ASP A N 1
ATOM 2580 C CA . ASP A 1 320 ? -7.419 5.181 65.400 1.00 33.38 320 ASP A CA 1
ATOM 2581 C C . ASP A 1 320 ? -7.298 3.709 64.942 1.00 33.38 320 ASP A C 1
ATOM 2583 O O . ASP A 1 320 ? -7.247 3.392 63.759 1.00 33.38 320 ASP A O 1
ATOM 2587 N N . THR A 1 321 ? -7.130 2.844 65.933 1.00 30.58 321 THR A N 1
ATOM 2588 C CA . THR A 1 321 ? -6.319 1.621 66.028 1.00 30.58 321 THR A CA 1
ATOM 2589 C C . THR A 1 321 ? -6.956 0.270 65.605 1.00 30.58 321 THR A C 1
ATOM 2591 O O . THR A 1 321 ? -8.145 0.069 65.813 1.00 30.58 321 THR A O 1
ATOM 2594 N N . ARG A 1 322 ? -6.074 -0.690 65.211 1.00 31.02 322 ARG A N 1
ATOM 2595 C CA . ARG A 1 322 ? -6.151 -2.192 65.298 1.00 31.02 322 ARG A CA 1
ATOM 2596 C C . ARG A 1 322 ? -7.139 -2.902 64.334 1.00 31.02 322 ARG A C 1
ATOM 2598 O O . ARG A 1 322 ? -8.240 -2.427 64.141 1.00 31.02 322 ARG A O 1
ATOM 2605 N N . ASP A 1 323 ? -6.845 -4.009 63.635 1.00 33.88 323 ASP A N 1
ATOM 2606 C CA . ASP A 1 323 ? -6.043 -5.213 63.920 1.00 33.88 323 ASP A CA 1
ATOM 2607 C C . ASP A 1 323 ? -5.566 -5.934 62.628 1.00 33.88 323 ASP A C 1
ATOM 2609 O O . ASP A 1 323 ? -6.036 -5.676 61.523 1.00 33.88 323 ASP A O 1
ATOM 2613 N N . ASN A 1 324 ? -4.613 -6.849 62.832 1.00 29.83 324 ASN A N 1
ATOM 2614 C CA . ASN A 1 324 ? -3.787 -7.637 61.905 1.00 29.83 324 ASN A CA 1
ATOM 2615 C C . ASN A 1 324 ? -4.509 -8.525 60.862 1.00 29.83 324 ASN A C 1
ATOM 2617 O O . ASN A 1 324 ? -5.490 -9.178 61.206 1.00 29.83 324 ASN A O 1
ATOM 2621 N N . ALA A 1 325 ? -3.892 -8.712 59.679 1.00 31.72 325 ALA A N 1
ATOM 2622 C CA . ALA A 1 325 ? -3.536 -10.030 59.105 1.00 31.72 325 ALA A CA 1
ATOM 2623 C C . ALA A 1 325 ? -2.791 -9.906 57.753 1.00 31.72 325 ALA A C 1
ATOM 2625 O O . ALA A 1 325 ? -3.100 -9.060 56.921 1.00 31.72 325 ALA A O 1
ATOM 2626 N N . GLU A 1 326 ? -1.797 -10.775 57.581 1.00 27.89 326 GLU A N 1
ATOM 2627 C CA . GLU A 1 326 ? -0.780 -10.869 56.527 1.00 27.89 326 GLU A CA 1
ATOM 2628 C C . GLU A 1 326 ? -1.315 -11.324 55.150 1.00 27.89 326 GLU A C 1
ATOM 2630 O O . GLU A 1 326 ? -2.199 -12.173 55.075 1.00 27.89 326 GLU A O 1
ATOM 2635 N N . SER A 1 327 ? -0.702 -10.864 54.050 1.00 30.05 327 SER A N 1
ATOM 2636 C CA . SER A 1 327 ? -0.165 -11.750 52.992 1.00 30.05 327 SER A CA 1
ATOM 2637 C C . SER A 1 327 ? 0.563 -10.972 51.884 1.00 30.05 327 SER A C 1
ATOM 2639 O O . SER A 1 327 ? 0.135 -9.913 51.434 1.00 30.05 327 SER A O 1
ATOM 2641 N N . ASN A 1 328 ? 1.710 -11.533 51.500 1.00 27.62 328 ASN A N 1
ATOM 2642 C CA . ASN A 1 328 ? 2.676 -11.068 50.510 1.00 27.62 328 ASN A CA 1
ATOM 2643 C C . ASN A 1 328 ? 2.192 -11.268 49.063 1.00 27.62 328 ASN A C 1
ATOM 2645 O O . ASN A 1 328 ? 1.642 -12.324 48.762 1.00 27.62 328 ASN A O 1
ATOM 2649 N N . SER A 1 329 ? 2.572 -10.366 48.152 1.00 31.48 329 SER A N 1
ATOM 2650 C CA . SER A 1 329 ? 3.023 -10.749 46.802 1.00 31.48 329 SER A CA 1
ATOM 2651 C C . SER A 1 329 ? 3.795 -9.606 46.140 1.00 31.48 329 SER A C 1
ATOM 2653 O O . SER A 1 329 ? 3.302 -8.485 46.030 1.00 31.48 329 SER A O 1
ATOM 2655 N N . GLU A 1 330 ? 5.024 -9.928 45.750 1.00 30.88 330 GLU A N 1
ATOM 2656 C CA . GLU A 1 330 ? 6.062 -9.070 45.187 1.00 30.88 330 GLU A CA 1
ATOM 2657 C C . GLU A 1 330 ? 5.819 -8.750 43.699 1.00 30.88 330 GLU A C 1
ATOM 2659 O O . GLU A 1 330 ? 5.229 -9.535 42.960 1.00 30.88 330 GLU A O 1
ATOM 2664 N N . ASN A 1 331 ? 6.301 -7.576 43.279 1.00 25.91 331 ASN A N 1
ATOM 2665 C CA . ASN A 1 331 ? 6.368 -7.111 41.894 1.00 25.91 331 ASN A CA 1
ATOM 2666 C C . ASN A 1 331 ? 7.370 -7.948 41.081 1.00 25.91 331 ASN A C 1
ATOM 2668 O O . ASN A 1 331 ? 8.566 -7.904 41.372 1.00 25.91 331 ASN A O 1
ATOM 2672 N N . GLU A 1 332 ? 6.920 -8.595 40.003 1.00 30.48 332 GLU A N 1
ATOM 2673 C CA . GLU A 1 332 ? 7.803 -9.127 38.959 1.00 30.48 332 GLU A CA 1
ATOM 2674 C C . GLU A 1 332 ? 7.829 -8.205 37.734 1.00 30.48 332 GLU A C 1
ATOM 2676 O O . GLU A 1 332 ? 6.845 -8.014 37.018 1.00 30.48 332 GLU A O 1
ATOM 2681 N N . LEU A 1 333 ? 9.011 -7.630 37.511 1.00 25.89 333 LEU A N 1
ATOM 2682 C CA . LEU A 1 333 ? 9.434 -6.930 36.307 1.00 25.89 333 LEU A CA 1
ATOM 2683 C C . LEU A 1 333 ? 9.946 -7.999 35.322 1.00 25.89 333 LEU A C 1
ATOM 2685 O O . LEU A 1 333 ? 10.998 -8.593 35.550 1.00 25.89 333 LEU A O 1
ATOM 2689 N N . LEU A 1 334 ? 9.201 -8.280 34.252 1.00 28.16 334 LEU A N 1
ATOM 2690 C CA . LEU A 1 334 ? 9.562 -9.312 33.273 1.00 28.16 334 LEU A CA 1
ATOM 2691 C C . LEU A 1 334 ? 10.718 -8.856 32.368 1.00 28.16 334 LEU A C 1
ATOM 2693 O O . LEU A 1 334 ? 10.532 -8.196 31.347 1.00 28.16 334 LEU A O 1
ATOM 2697 N N . THR A 1 335 ? 11.927 -9.269 32.739 1.00 25.34 335 THR A N 1
ATOM 2698 C CA . THR A 1 335 ? 13.055 -9.494 31.830 1.00 25.34 335 THR A CA 1
ATOM 2699 C C . THR A 1 335 ? 12.813 -10.790 31.055 1.00 25.34 335 THR A C 1
ATOM 2701 O O . THR A 1 335 ? 12.765 -11.860 31.658 1.00 25.34 335 THR A O 1
ATOM 2704 N N . VAL A 1 336 ? 12.669 -10.728 29.728 1.00 31.86 336 VAL A N 1
ATOM 2705 C CA . VAL A 1 336 ? 12.624 -11.942 28.895 1.00 31.86 336 VAL A CA 1
ATOM 2706 C C . VAL A 1 336 ? 14.052 -12.388 28.595 1.00 31.86 336 VAL A C 1
ATOM 2708 O O . VAL A 1 336 ? 14.762 -11.788 27.786 1.00 31.86 336 VAL A O 1
ATOM 2711 N N . ASP A 1 337 ? 14.451 -13.447 29.295 1.00 30.42 337 ASP A N 1
ATOM 2712 C CA . ASP A 1 337 ? 15.653 -14.228 29.053 1.00 30.42 337 ASP A CA 1
ATOM 2713 C C . ASP A 1 337 ? 15.607 -14.921 27.685 1.00 30.42 337 ASP A C 1
ATOM 2715 O O . ASP A 1 337 ? 14.600 -15.478 27.248 1.00 30.42 337 ASP A O 1
ATOM 2719 N N . THR A 1 338 ? 16.762 -14.921 27.030 1.00 26.12 338 THR A N 1
ATOM 2720 C CA . THR A 1 338 ? 17.064 -15.731 25.852 1.00 26.12 338 THR A CA 1
ATOM 2721 C C . THR A 1 338 ? 17.503 -17.112 26.322 1.00 26.12 338 THR A C 1
ATOM 2723 O O . THR A 1 338 ? 18.529 -17.215 26.990 1.00 26.12 338 THR A O 1
ATOM 2726 N N . LYS A 1 339 ? 16.776 -18.178 25.960 1.00 29.58 339 LYS A N 1
ATOM 2727 C CA . LYS A 1 339 ? 17.303 -19.552 25.993 1.00 29.58 339 LYS A CA 1
ATOM 2728 C C . LYS A 1 339 ? 16.545 -20.516 25.077 1.00 29.58 339 LYS A C 1
ATOM 2730 O O . LYS A 1 339 ? 15.328 -20.611 25.131 1.00 29.58 339 LYS A O 1
ATOM 2735 N N . ASP A 1 340 ? 17.363 -21.242 24.317 1.00 28.72 340 ASP A N 1
ATOM 2736 C CA . ASP A 1 340 ? 17.204 -22.609 23.817 1.00 28.72 340 ASP A CA 1
ATOM 2737 C C . ASP A 1 340 ? 16.055 -22.954 22.861 1.00 28.72 340 ASP A C 1
ATOM 2739 O O . ASP A 1 340 ? 14.947 -23.269 23.275 1.00 28.72 340 ASP A O 1
ATOM 2743 N N . LEU A 1 341 ? 16.414 -23.131 21.584 1.00 30.06 341 LEU A N 1
ATOM 2744 C CA . LEU A 1 341 ? 15.976 -24.299 20.816 1.00 30.06 341 LEU A CA 1
ATOM 2745 C C . LEU A 1 341 ? 17.194 -24.909 20.113 1.00 30.06 341 LEU A C 1
ATOM 2747 O O . LEU A 1 341 ? 17.748 -24.346 19.170 1.00 30.06 341 LEU A O 1
ATOM 2751 N N . GLY A 1 342 ? 17.633 -26.039 20.668 1.00 29.53 342 GLY A N 1
ATOM 2752 C CA . GLY A 1 342 ? 18.668 -26.904 20.129 1.00 29.53 342 GLY A CA 1
ATOM 2753 C C . GLY A 1 342 ? 18.161 -27.834 19.026 1.00 29.53 342 GLY A C 1
ATOM 2754 O O . GLY A 1 342 ? 16.963 -28.026 18.826 1.00 29.53 342 GLY A O 1
ATOM 2755 N N . ASP A 1 343 ? 19.153 -28.394 18.343 1.00 27.91 343 ASP A N 1
ATOM 2756 C CA . ASP A 1 343 ? 19.120 -29.305 17.205 1.00 27.91 343 ASP A CA 1
ATOM 2757 C C . ASP A 1 343 ? 18.049 -30.406 17.223 1.00 27.91 343 ASP A C 1
ATOM 2759 O O . ASP A 1 343 ? 17.848 -31.114 18.211 1.00 27.91 343 ASP A O 1
ATOM 2763 N N . SER A 1 344 ? 17.512 -30.690 16.033 1.00 33.28 344 SER A N 1
ATOM 2764 C CA . SER A 1 344 ? 17.129 -32.052 15.651 1.00 33.28 344 SER A CA 1
ATOM 2765 C C . SER A 1 344 ? 17.609 -32.360 14.228 1.00 33.28 344 SER A C 1
ATOM 2767 O O . SER A 1 344 ? 17.160 -31.784 13.243 1.00 33.28 344 SER A O 1
ATOM 2769 N N . ASN A 1 345 ? 18.577 -33.279 14.157 1.00 29.56 345 ASN A N 1
ATOM 2770 C CA . ASN A 1 345 ? 19.109 -33.906 12.949 1.00 29.56 345 ASN A CA 1
ATOM 2771 C C . ASN A 1 345 ? 18.323 -35.182 12.613 1.00 29.56 345 ASN A C 1
ATOM 2773 O O . ASN A 1 345 ? 18.065 -35.997 13.497 1.00 29.56 345 ASN A O 1
ATOM 2777 N N . ASN A 1 346 ? 18.063 -35.390 11.322 1.00 34.69 346 ASN A N 1
ATOM 2778 C CA . ASN A 1 346 ? 17.997 -36.675 10.604 1.00 34.69 346 ASN A CA 1
ATOM 2779 C C . ASN A 1 346 ? 17.802 -36.319 9.116 1.00 34.69 346 ASN A C 1
ATOM 2781 O O . ASN A 1 346 ? 17.011 -35.435 8.821 1.00 34.69 346 ASN A O 1
ATOM 2785 N N . SER A 1 347 ? 18.412 -36.912 8.093 1.00 33.97 347 SER A N 1
ATOM 2786 C CA . SER A 1 347 ? 19.315 -38.057 7.930 1.00 33.97 347 SER A CA 1
ATOM 2787 C C . SER A 1 347 ? 19.616 -38.175 6.420 1.00 33.97 347 SER A C 1
ATOM 2789 O O . SER A 1 347 ? 18.713 -37.917 5.627 1.00 33.97 347 SER A O 1
ATOM 2791 N N . GLY A 1 348 ? 20.809 -38.654 6.035 1.00 32.56 348 GLY A N 1
ATOM 2792 C CA . GLY A 1 348 ? 21.084 -39.278 4.719 1.00 32.56 348 GLY A CA 1
ATOM 2793 C C . GLY A 1 348 ? 22.245 -38.656 3.924 1.00 32.56 348 GLY A C 1
ATOM 2794 O O . GLY A 1 348 ? 22.054 -37.616 3.313 1.00 32.56 348 GLY A O 1
ATOM 2795 N N . LEU A 1 349 ? 23.464 -39.216 4.058 1.00 32.44 349 LEU A N 1
ATOM 2796 C CA . LEU A 1 349 ? 24.235 -39.968 3.027 1.00 32.44 349 LEU A CA 1
ATOM 2797 C C . LEU A 1 349 ? 24.799 -39.075 1.888 1.00 32.44 349 LEU A C 1
ATOM 2799 O O . LEU A 1 349 ? 24.049 -38.349 1.261 1.00 32.44 349 LEU A O 1
ATOM 2803 N N . GLU A 1 350 ? 26.079 -39.072 1.500 1.00 34.25 350 GLU A N 1
ATOM 2804 C CA . GLU A 1 350 ? 27.152 -40.066 1.604 1.00 34.25 350 GLU A CA 1
ATOM 2805 C C . GLU A 1 350 ? 28.520 -39.406 1.253 1.00 34.25 350 GLU A C 1
ATOM 2807 O O . GLU A 1 350 ? 28.577 -38.311 0.695 1.00 34.25 350 GLU A O 1
ATOM 2812 N N . ASP A 1 351 ? 29.606 -40.080 1.637 1.00 30.88 351 ASP A N 1
ATOM 2813 C CA . ASP A 1 351 ? 31.030 -39.702 1.712 1.00 30.88 351 ASP A CA 1
ATOM 2814 C C . ASP A 1 351 ? 31.749 -39.160 0.445 1.00 30.88 351 ASP A C 1
ATOM 2816 O O . ASP A 1 351 ? 31.387 -39.492 -0.674 1.00 30.88 351 ASP A O 1
ATOM 2820 N N . VAL A 1 352 ? 32.869 -38.419 0.622 1.00 35.78 352 VAL A N 1
ATOM 2821 C CA . VAL A 1 352 ? 34.273 -38.882 0.383 1.00 35.78 352 VAL A CA 1
ATOM 2822 C C . VAL A 1 352 ? 35.333 -37.800 0.742 1.00 35.78 352 VAL A C 1
ATOM 2824 O O . VAL A 1 352 ? 35.531 -36.810 0.048 1.00 35.78 352 VAL A O 1
ATOM 2827 N N . LYS A 1 353 ? 36.042 -38.079 1.850 1.00 33.59 353 LYS A N 1
ATOM 2828 C CA . LYS A 1 353 ? 37.472 -37.899 2.239 1.00 33.59 353 LYS A CA 1
ATOM 2829 C C . LYS A 1 353 ? 38.417 -36.893 1.534 1.00 33.59 353 LYS A C 1
ATOM 2831 O O . LYS A 1 353 ? 38.680 -36.999 0.343 1.00 33.59 353 LYS A O 1
ATOM 2836 N N . GLY A 1 354 ? 39.189 -36.164 2.367 1.00 33.69 354 GLY A N 1
ATOM 2837 C CA . GLY A 1 354 ? 40.533 -35.653 2.016 1.00 33.69 354 GLY A CA 1
ATOM 2838 C C . GLY A 1 354 ? 41.205 -34.677 3.010 1.00 33.69 354 GLY A C 1
ATOM 2839 O O . GLY A 1 354 ? 41.139 -33.474 2.818 1.00 33.69 354 GLY A O 1
ATOM 2840 N N . SER A 1 355 ? 41.866 -35.210 4.049 1.00 32.09 355 SER A N 1
ATOM 2841 C CA . SER A 1 355 ? 42.722 -34.568 5.090 1.00 32.09 355 SER A CA 1
ATOM 2842 C C . SER A 1 355 ? 43.885 -33.718 4.510 1.00 32.09 355 SER A C 1
ATOM 2844 O O . SER A 1 355 ? 44.401 -34.088 3.465 1.00 32.09 355 SER A O 1
ATOM 2846 N N . THR A 1 356 ? 44.347 -32.600 5.106 1.00 33.94 356 THR A N 1
ATOM 2847 C CA . THR A 1 356 ? 45.360 -32.580 6.197 1.00 33.94 356 THR A CA 1
ATOM 2848 C C . THR A 1 356 ? 45.459 -31.259 6.985 1.00 33.94 356 THR A C 1
ATOM 2850 O O . THR A 1 356 ? 45.394 -30.164 6.437 1.00 33.94 356 THR A O 1
ATOM 2853 N N . ARG A 1 357 ? 45.685 -31.431 8.299 1.00 30.81 357 ARG A N 1
ATOM 2854 C CA . ARG A 1 357 ? 45.834 -30.473 9.414 1.00 30.81 357 ARG A CA 1
ATOM 2855 C C . ARG A 1 357 ? 47.190 -29.745 9.451 1.00 30.81 357 ARG A C 1
ATOM 2857 O O . ARG A 1 357 ? 48.186 -30.338 9.063 1.00 30.81 357 ARG A O 1
ATOM 2864 N N . HIS A 1 358 ? 47.241 -28.596 10.140 1.00 34.50 358 HIS A N 1
ATOM 2865 C CA . HIS A 1 358 ? 48.178 -28.369 11.257 1.00 34.50 358 HIS A CA 1
ATOM 2866 C C . HIS A 1 358 ? 47.645 -27.314 12.254 1.00 34.50 358 HIS A C 1
ATOM 2868 O O . HIS A 1 358 ? 47.306 -26.193 11.894 1.00 34.50 358 HIS A O 1
ATOM 2874 N N . THR A 1 359 ? 47.578 -27.726 13.521 1.00 29.55 359 THR A N 1
ATOM 2875 C CA . THR A 1 359 ? 47.176 -27.020 14.754 1.00 29.55 359 THR A CA 1
ATOM 2876 C C . THR A 1 359 ? 48.392 -26.759 15.652 1.00 29.55 359 THR A C 1
ATOM 2878 O O . THR A 1 359 ? 49.243 -27.644 15.714 1.00 29.55 359 THR A O 1
ATOM 2881 N N . ALA A 1 360 ? 48.420 -25.651 16.414 1.00 33.81 360 ALA A N 1
ATOM 2882 C CA . ALA A 1 360 ? 48.709 -25.592 17.873 1.00 33.81 360 ALA A CA 1
ATOM 2883 C C . ALA A 1 360 ? 48.793 -24.112 18.358 1.00 33.81 360 ALA A C 1
ATOM 2885 O O . ALA A 1 360 ? 49.502 -23.338 17.727 1.00 33.81 360 ALA A O 1
ATOM 2886 N N . THR A 1 361 ? 47.964 -23.557 19.262 1.00 30.14 361 THR A N 1
ATOM 2887 C CA . THR A 1 361 ? 47.745 -23.678 20.739 1.00 30.14 361 THR A CA 1
ATOM 2888 C C . THR A 1 361 ? 48.644 -22.795 21.645 1.00 30.14 361 THR A C 1
ATOM 2890 O O . THR A 1 361 ? 49.846 -23.006 21.671 1.00 30.14 361 THR A O 1
ATOM 2893 N N . SER A 1 362 ? 47.977 -21.889 22.404 1.00 29.48 362 SER A N 1
ATOM 2894 C CA . SER A 1 362 ? 48.211 -21.275 23.755 1.00 29.48 362 SER A CA 1
ATOM 2895 C C . SER A 1 362 ? 49.603 -20.705 24.149 1.00 29.48 362 SER A C 1
ATOM 2897 O O . SER A 1 362 ? 50.626 -21.121 23.638 1.00 29.48 362 SER A O 1
ATOM 2899 N N . VAL A 1 363 ? 49.759 -19.670 25.002 1.00 32.91 363 VAL A N 1
ATOM 2900 C CA . VAL A 1 363 ? 49.553 -19.614 26.476 1.00 32.91 363 VAL A CA 1
ATOM 2901 C C . VAL A 1 363 ? 49.664 -18.153 27.003 1.00 32.91 363 VAL A C 1
ATOM 2903 O O . VAL A 1 363 ? 50.383 -17.330 26.444 1.00 32.91 363 VAL A O 1
ATOM 2906 N N . ILE A 1 364 ? 48.966 -17.861 28.113 1.00 28.75 364 ILE A N 1
ATOM 2907 C CA . ILE A 1 364 ? 48.901 -16.616 28.918 1.00 28.75 364 ILE A CA 1
ATOM 2908 C C . ILE A 1 364 ? 49.936 -16.613 30.073 1.00 28.75 364 ILE A C 1
ATOM 2910 O O . ILE A 1 364 ? 50.072 -17.641 30.725 1.00 28.75 364 ILE A O 1
ATOM 2914 N N . ALA A 1 365 ? 50.553 -15.460 30.401 1.00 31.11 365 ALA A N 1
ATOM 2915 C CA . ALA A 1 365 ? 51.007 -14.975 31.742 1.00 31.11 365 ALA A CA 1
ATOM 2916 C C . ALA A 1 365 ? 51.891 -13.711 31.541 1.00 31.11 365 ALA A C 1
ATOM 2918 O O . ALA A 1 365 ? 52.513 -13.591 30.498 1.00 31.11 365 ALA A O 1
ATOM 2919 N N . GLY A 1 366 ? 52.073 -12.699 32.400 1.00 27.80 366 GLY A N 1
ATOM 2920 C CA . GLY A 1 366 ? 51.772 -12.432 33.808 1.00 27.80 366 GLY A CA 1
ATOM 2921 C C . GLY A 1 366 ? 52.815 -11.417 34.358 1.00 27.80 366 GLY A C 1
ATOM 2922 O O . GLY A 1 366 ? 54.007 -11.671 34.284 1.00 27.80 366 GLY A O 1
ATOM 2923 N N . LYS A 1 367 ? 52.343 -10.258 34.856 1.00 29.23 367 LYS A N 1
ATOM 2924 C CA . LYS A 1 367 ? 52.975 -9.127 35.609 1.00 29.23 367 LYS A CA 1
ATOM 2925 C C . LYS A 1 367 ? 54.412 -9.248 36.195 1.00 29.23 367 LYS A C 1
ATOM 2927 O O . LYS A 1 367 ? 54.661 -10.180 36.950 1.00 29.23 367 LYS A O 1
ATOM 2932 N N . ARG A 1 368 ? 55.187 -8.134 36.180 1.00 28.05 368 ARG A N 1
ATOM 2933 C CA . ARG A 1 368 ? 55.535 -7.258 37.354 1.00 28.05 368 ARG A CA 1
ATOM 2934 C C . ARG A 1 368 ? 56.492 -6.088 37.008 1.00 28.05 368 ARG A C 1
ATOM 2936 O O . ARG A 1 368 ? 57.170 -6.112 35.994 1.00 28.05 368 ARG A O 1
ATOM 2943 N N . SER A 1 369 ? 56.468 -5.055 37.861 1.00 29.97 369 SER A N 1
ATOM 2944 C CA . SER A 1 369 ? 57.043 -3.695 37.747 1.00 29.97 369 SER A CA 1
ATOM 2945 C C . SER A 1 369 ? 58.374 -3.486 38.486 1.00 29.97 369 SER A C 1
ATOM 2947 O O . SER A 1 369 ? 58.569 -4.195 39.465 1.00 29.97 369 SER A O 1
ATOM 2949 N N . SER A 1 370 ? 59.115 -2.395 38.187 1.00 30.89 370 SER A N 1
ATOM 2950 C CA . SER A 1 370 ? 59.501 -1.327 39.157 1.00 30.89 370 SER A CA 1
ATOM 2951 C C . SER A 1 370 ? 60.558 -0.321 38.630 1.00 30.89 370 SER A C 1
ATOM 2953 O O . SER A 1 370 ? 61.599 -0.755 38.154 1.00 30.89 370 SER A O 1
ATOM 2955 N N . THR A 1 371 ? 60.283 0.988 38.848 1.00 29.73 371 THR A N 1
ATOM 2956 C CA . THR A 1 371 ? 61.178 2.112 39.294 1.00 29.73 371 THR A CA 1
ATOM 2957 C C . THR A 1 371 ? 62.402 2.535 38.451 1.00 29.73 371 THR A C 1
ATOM 2959 O O . THR A 1 371 ? 63.122 1.676 37.977 1.00 29.73 371 THR A O 1
ATOM 2962 N N . SER A 1 372 ? 62.837 3.800 38.315 1.00 31.17 372 SER A N 1
ATOM 2963 C CA . SER A 1 372 ? 62.369 5.180 38.600 1.00 31.17 372 SER A CA 1
ATOM 2964 C C . SER A 1 372 ? 63.495 6.173 38.193 1.00 31.17 372 SER A C 1
ATOM 2966 O O . SER A 1 372 ? 64.648 5.757 38.149 1.00 31.17 372 SER A O 1
ATOM 2968 N N . TYR A 1 373 ? 63.147 7.465 38.005 1.00 28.47 373 TYR A N 1
ATOM 2969 C CA . TYR A 1 373 ? 63.915 8.717 38.275 1.00 28.47 373 TYR A CA 1
ATOM 2970 C C . TYR A 1 373 ? 64.145 9.749 37.133 1.00 28.47 373 TYR A C 1
ATOM 2972 O O . TYR A 1 373 ? 64.825 9.452 36.162 1.00 28.47 373 TYR A O 1
ATOM 2980 N N . HIS A 1 374 ? 63.603 10.966 37.400 1.00 31.97 374 HIS A N 1
ATOM 2981 C CA . HIS A 1 374 ? 63.998 12.374 37.091 1.00 31.97 374 HIS A CA 1
ATOM 2982 C C . HIS A 1 374 ? 64.346 12.792 35.641 1.00 31.97 374 HIS A C 1
ATOM 2984 O O . HIS A 1 374 ? 64.981 12.046 34.920 1.00 31.97 374 HIS A O 1
ATOM 2990 N N . GLU A 1 375 ? 64.053 13.985 35.097 1.00 32.41 375 GLU A N 1
ATOM 2991 C CA . GLU A 1 375 ? 63.465 15.288 35.492 1.00 32.41 375 GLU A CA 1
ATOM 2992 C C . GLU A 1 375 ? 63.226 16.038 34.146 1.00 32.41 375 GLU A C 1
ATOM 2994 O O . GLU A 1 375 ? 64.054 15.925 33.252 1.00 32.41 375 GLU A O 1
ATOM 2999 N N . GLY A 1 376 ? 62.084 16.656 33.813 1.00 30.58 376 GLY A N 1
ATOM 3000 C CA . GLY A 1 376 ? 61.669 18.014 34.195 1.00 30.58 376 GLY A CA 1
ATOM 3001 C C . GLY A 1 376 ? 61.578 18.959 32.967 1.00 30.58 376 GLY A C 1
ATOM 3002 O O . GLY A 1 376 ? 62.591 19.184 32.326 1.00 30.58 376 GLY A O 1
ATOM 3003 N N . CYS A 1 377 ? 60.387 19.505 32.634 1.00 25.06 377 CYS A N 1
ATOM 3004 C CA . CYS A 1 377 ? 60.114 20.944 32.358 1.00 25.06 377 CYS A CA 1
ATOM 3005 C C . CYS A 1 377 ? 58.699 21.227 31.755 1.00 25.06 377 CYS A C 1
ATOM 3007 O O . CYS A 1 377 ? 58.447 21.039 30.574 1.00 25.06 377 CYS A O 1
ATOM 3009 N N . ARG A 1 378 ? 57.811 21.756 32.618 1.00 28.52 378 ARG A N 1
ATOM 3010 C CA . ARG A 1 378 ? 56.834 22.872 32.464 1.00 28.52 378 ARG A CA 1
ATOM 3011 C C . ARG A 1 378 ? 55.716 22.913 31.378 1.00 28.52 378 ARG A C 1
ATOM 3013 O O . ARG A 1 378 ? 55.935 23.296 30.240 1.00 28.52 378 ARG A O 1
ATOM 3020 N N . ARG A 1 379 ? 54.482 22.887 31.932 1.00 26.44 379 ARG A N 1
ATOM 3021 C CA . ARG A 1 379 ? 53.312 23.806 31.763 1.00 26.44 379 ARG A CA 1
ATOM 3022 C C . ARG A 1 379 ? 52.423 23.724 30.496 1.00 26.44 379 ARG A C 1
ATOM 3024 O O . ARG A 1 379 ? 52.649 24.457 29.544 1.00 26.44 379 ARG A O 1
ATOM 3031 N N . LYS A 1 380 ? 51.256 23.065 30.616 1.00 30.42 380 LYS A N 1
ATOM 3032 C CA . LYS A 1 380 ? 49.893 23.663 30.753 1.00 30.42 380 LYS A CA 1
ATOM 3033 C C . LYS A 1 380 ? 48.842 22.542 30.926 1.00 30.42 380 LYS A C 1
ATOM 3035 O O . LYS A 1 380 ? 48.927 21.523 30.255 1.00 30.42 380 LYS A O 1
ATOM 3040 N N . GLY A 1 381 ? 47.932 22.713 31.897 1.00 26.77 381 GLY A N 1
ATOM 3041 C CA . GLY A 1 381 ? 46.888 21.749 32.301 1.00 26.77 381 GLY A CA 1
ATOM 3042 C C . GLY A 1 381 ? 45.770 21.576 31.264 1.00 26.77 381 GLY A C 1
ATOM 3043 O O . GLY A 1 381 ? 45.793 22.220 30.229 1.00 26.77 381 GLY A O 1
ATOM 3044 N N . SER A 1 382 ? 44.749 20.746 31.459 1.00 28.22 382 SER A N 1
ATOM 3045 C CA . SER A 1 382 ? 44.310 19.994 32.631 1.00 28.22 382 SER A CA 1
ATOM 3046 C C . SER A 1 382 ? 43.411 18.846 32.138 1.00 28.22 382 SER A C 1
ATOM 3048 O O . SER A 1 382 ? 42.504 19.069 31.351 1.00 28.22 382 SER A O 1
ATOM 3050 N N . THR A 1 383 ? 43.697 17.635 32.624 1.00 26.66 383 THR A N 1
ATOM 3051 C CA . THR A 1 383 ? 42.760 16.557 33.010 1.00 26.66 383 THR A CA 1
ATOM 3052 C C . THR A 1 383 ? 41.638 16.092 32.056 1.00 26.66 383 THR A C 1
ATOM 3054 O O . THR A 1 383 ? 40.527 16.595 32.143 1.00 26.66 383 THR A O 1
ATOM 3057 N N . ASN A 1 384 ? 41.852 14.973 31.340 1.00 31.78 384 ASN A N 1
ATOM 3058 C CA . ASN A 1 384 ? 40.787 13.999 31.030 1.00 31.78 384 ASN A CA 1
ATOM 3059 C C . ASN A 1 384 ? 40.992 12.738 31.882 1.00 31.78 384 ASN A C 1
ATOM 3061 O O . ASN A 1 384 ? 41.692 11.793 31.513 1.00 31.78 384 ASN A O 1
ATOM 3065 N N . LYS A 1 385 ? 40.425 12.778 33.091 1.00 28.80 385 LYS A N 1
ATOM 3066 C CA . LYS A 1 385 ? 40.436 11.684 34.062 1.00 28.80 385 LYS A CA 1
ATOM 3067 C C . LYS A 1 385 ? 39.213 10.807 33.796 1.00 28.80 385 LYS A C 1
ATOM 3069 O O . LYS A 1 385 ? 38.082 11.230 33.981 1.00 28.80 385 LYS A O 1
ATOM 3074 N N . ARG A 1 386 ? 39.494 9.580 33.365 1.00 27.48 386 ARG A N 1
ATOM 3075 C CA . ARG A 1 386 ? 38.613 8.407 33.316 1.00 27.48 386 ARG A CA 1
ATOM 3076 C C . ARG A 1 386 ? 37.742 8.355 34.588 1.00 27.48 386 ARG A C 1
ATOM 3078 O O . ARG A 1 386 ? 38.266 8.057 35.662 1.00 27.48 386 ARG A O 1
ATOM 3085 N N . MET A 1 387 ? 36.452 8.677 34.486 1.00 27.66 387 MET A N 1
ATOM 3086 C CA . MET A 1 387 ? 35.498 8.500 35.584 1.00 27.66 387 MET A CA 1
ATOM 3087 C C . MET A 1 387 ? 34.960 7.068 35.552 1.00 27.66 387 MET A C 1
ATOM 3089 O O . MET A 1 387 ? 34.458 6.592 34.537 1.00 27.66 387 MET A O 1
ATOM 3093 N N . ARG A 1 388 ? 35.169 6.365 36.668 1.00 24.56 388 ARG A N 1
ATOM 3094 C CA . ARG A 1 388 ? 34.543 5.086 37.007 1.00 24.56 388 ARG A CA 1
ATOM 3095 C C . ARG A 1 388 ? 33.049 5.303 37.260 1.00 24.56 388 ARG A C 1
ATOM 3097 O O . ARG A 1 388 ? 32.694 6.341 37.802 1.00 24.56 388 ARG A O 1
ATOM 3104 N N . GLY A 1 389 ? 32.270 4.281 36.896 1.00 26.31 389 GLY A N 1
ATOM 3105 C CA . GLY A 1 389 ? 30.845 4.042 37.150 1.00 26.31 389 GLY A CA 1
ATOM 3106 C C . GLY A 1 389 ? 30.102 5.062 38.010 1.00 26.31 389 GLY A C 1
ATOM 3107 O O . GLY A 1 389 ? 30.241 5.062 39.228 1.00 26.31 389 GLY A O 1
ATOM 3108 N N . SER A 1 390 ? 29.272 5.864 37.351 1.00 28.88 390 SER A N 1
ATOM 3109 C CA . SER A 1 390 ? 28.035 6.384 37.927 1.00 28.88 390 SER A CA 1
ATOM 3110 C C . SER A 1 390 ? 26.925 5.523 37.339 1.00 28.88 390 SER A C 1
ATOM 3112 O O . SER A 1 390 ? 26.919 5.323 36.123 1.00 28.88 390 SER A O 1
ATOM 3114 N N . GLU A 1 391 ? 26.040 4.983 38.174 1.00 32.88 391 GLU A N 1
ATOM 3115 C CA . GLU A 1 391 ? 24.788 4.368 37.723 1.00 32.88 391 GLU A CA 1
ATOM 3116 C C . GLU A 1 391 ? 24.111 5.324 36.732 1.00 32.88 391 GLU A C 1
ATOM 3118 O O . GLU A 1 391 ? 23.887 6.498 37.040 1.00 32.88 391 GLU A O 1
ATOM 3123 N N . ILE A 1 392 ? 23.887 4.858 35.503 1.00 39.41 392 ILE A N 1
ATOM 3124 C CA . ILE A 1 392 ? 23.169 5.624 34.487 1.00 39.41 392 ILE A CA 1
ATOM 3125 C C . ILE A 1 392 ? 21.700 5.562 34.899 1.00 39.41 392 ILE A C 1
ATOM 3127 O O . ILE A 1 392 ? 21.056 4.526 34.767 1.00 39.41 392 ILE A O 1
ATOM 3131 N N . CYS A 1 393 ? 21.201 6.657 35.473 1.00 39.56 393 CYS A N 1
ATOM 3132 C CA . CYS A 1 393 ? 19.789 6.817 35.789 1.00 39.56 393 CYS A CA 1
ATOM 3133 C C . CYS A 1 393 ? 19.000 6.755 34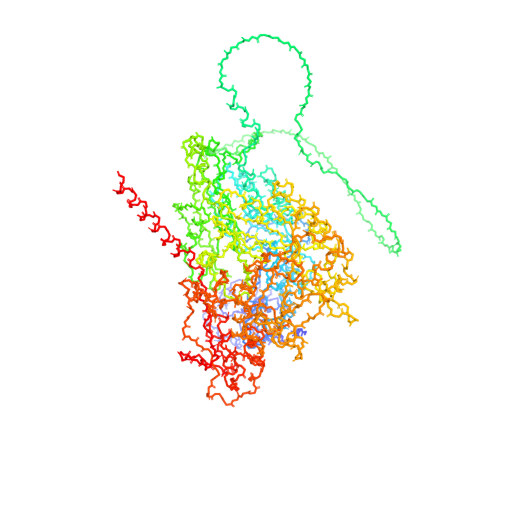.474 1.00 39.56 393 CYS A C 1
ATOM 3135 O O . CYS A 1 393 ? 19.221 7.586 33.591 1.00 39.56 393 CYS A O 1
ATOM 3137 N N . VAL A 1 394 ? 18.131 5.751 34.332 1.00 54.69 394 VAL A N 1
ATOM 3138 C CA . VAL A 1 394 ? 17.204 5.621 33.200 1.00 54.69 394 VAL A CA 1
ATOM 3139 C C . VAL A 1 394 ? 16.389 6.910 33.133 1.00 54.69 394 VAL A C 1
ATOM 3141 O O . VAL A 1 394 ? 15.642 7.226 34.061 1.00 54.69 394 VAL A O 1
ATOM 3144 N N . THR A 1 395 ? 16.587 7.703 32.080 1.00 62.41 395 THR A N 1
ATOM 3145 C CA . THR A 1 395 ? 15.850 8.953 31.913 1.00 62.41 395 THR A CA 1
ATOM 3146 C C . THR A 1 395 ? 14.396 8.617 31.643 1.00 62.41 395 THR A C 1
ATOM 3148 O O . THR A 1 395 ? 14.072 7.934 30.675 1.00 62.41 395 THR A O 1
ATOM 3151 N N . LYS A 1 396 ? 13.515 9.088 32.524 1.00 81.56 396 LYS A N 1
ATOM 3152 C CA . LYS A 1 396 ? 12.072 8.988 32.350 1.00 81.56 396 LYS A CA 1
ATOM 3153 C C . LYS A 1 396 ? 11.673 9.842 31.153 1.00 81.56 396 LYS A C 1
ATOM 3155 O O . LYS A 1 396 ? 11.638 11.068 31.243 1.00 81.56 396 LYS A O 1
ATOM 3160 N N . THR A 1 397 ? 11.409 9.204 30.023 1.00 85.38 397 THR A N 1
ATOM 3161 C CA . THR A 1 397 ? 11.105 9.883 28.757 1.00 85.38 397 THR A CA 1
ATOM 3162 C C . THR A 1 397 ? 9.843 10.747 28.840 1.00 85.38 397 THR A C 1
ATOM 3164 O O . THR A 1 397 ? 9.775 11.775 28.175 1.00 85.38 397 THR A O 1
ATOM 3167 N N . TRP A 1 398 ? 8.904 10.416 29.737 1.00 86.81 398 TRP A N 1
ATOM 3168 C CA . TRP A 1 398 ? 7.728 11.236 30.063 1.00 86.81 398 TRP A CA 1
ATOM 3169 C C . TRP A 1 398 ? 8.040 12.501 30.881 1.00 86.81 398 TRP A C 1
ATOM 3171 O O . TRP A 1 398 ? 7.191 13.386 30.985 1.00 86.81 398 TRP A O 1
ATOM 3181 N N . GLU A 1 399 ? 9.237 12.610 31.468 1.00 88.94 399 GLU A N 1
ATOM 3182 C CA . GLU A 1 399 ? 9.694 13.822 32.155 1.00 88.94 399 GLU A CA 1
ATOM 3183 C C . GLU A 1 399 ? 10.529 14.723 31.235 1.00 88.94 399 GLU A C 1
ATOM 3185 O O . GLU A 1 399 ? 10.469 15.943 31.381 1.00 88.94 399 GLU A O 1
ATOM 3190 N N . HIS A 1 400 ? 11.338 14.166 30.323 1.00 91.81 400 HIS A N 1
ATOM 3191 C CA . HIS A 1 400 ? 12.235 14.964 29.484 1.00 91.81 400 HIS A CA 1
ATOM 3192 C C . HIS A 1 400 ? 12.744 14.235 28.228 1.00 91.81 400 HIS A C 1
ATOM 3194 O O . HIS A 1 400 ? 13.246 13.115 28.303 1.00 91.81 400 HIS A O 1
ATOM 3200 N N . VAL A 1 401 ? 12.734 14.943 27.093 1.00 94.31 401 VAL A N 1
ATOM 3201 C CA . VAL A 1 401 ? 13.429 14.591 25.843 1.00 94.31 401 VAL A CA 1
ATOM 3202 C C . VAL A 1 401 ? 14.000 15.872 25.232 1.00 94.31 401 VAL A C 1
ATOM 3204 O O . VAL A 1 401 ? 13.298 16.882 25.134 1.00 94.31 401 VAL A O 1
ATOM 3207 N N . ASP A 1 402 ? 15.258 15.841 24.789 1.00 96.06 402 ASP A N 1
ATOM 3208 C CA . ASP A 1 402 ? 15.907 17.005 24.181 1.00 96.06 402 ASP A CA 1
ATOM 3209 C C . ASP A 1 402 ? 15.546 17.149 22.698 1.00 96.06 402 ASP A C 1
ATOM 3211 O O . ASP A 1 402 ? 15.180 18.242 22.247 1.00 96.06 402 ASP A O 1
ATOM 3215 N N . HIS A 1 403 ? 15.656 16.045 21.950 1.00 97.19 403 HIS A N 1
ATOM 3216 C CA . HIS A 1 403 ? 15.489 15.999 20.498 1.00 97.19 403 HIS A CA 1
ATOM 3217 C C . HIS A 1 403 ? 14.694 14.770 20.053 1.00 97.19 403 HIS A C 1
ATOM 3219 O O . HIS A 1 403 ? 14.917 13.661 20.537 1.00 97.19 403 HIS A O 1
ATOM 3225 N N . VAL A 1 404 ? 13.833 14.966 19.059 1.00 97.00 404 VAL A N 1
ATOM 3226 C CA . VAL A 1 404 ? 13.143 13.912 18.320 1.00 97.00 404 VAL A CA 1
ATOM 3227 C C . VAL A 1 404 ? 13.549 13.988 16.852 1.00 97.00 404 VAL A C 1
ATOM 3229 O O . VAL A 1 404 ? 13.451 15.046 16.226 1.00 97.00 404 VAL A O 1
ATOM 3232 N N . ILE A 1 405 ? 14.002 12.871 16.294 1.00 97.75 405 ILE A N 1
ATOM 3233 C CA . ILE A 1 405 ? 14.416 12.736 14.898 1.00 97.75 405 ILE A CA 1
ATOM 3234 C C . ILE A 1 405 ? 13.344 11.955 14.142 1.00 97.75 405 ILE A C 1
ATOM 3236 O O . ILE A 1 405 ? 12.941 10.869 14.555 1.00 97.75 405 ILE A O 1
ATOM 3240 N N . MET A 1 406 ? 12.897 12.510 13.014 1.00 96.81 406 MET A N 1
ATOM 3241 C CA . MET A 1 406 ? 11.883 11.915 12.146 1.00 96.81 406 MET A CA 1
ATOM 3242 C C . MET A 1 406 ? 12.414 11.821 10.703 1.00 96.81 406 MET A C 1
ATOM 3244 O O . MET A 1 406 ? 12.044 12.604 9.825 1.00 96.81 406 MET A O 1
ATOM 3248 N N . ASN A 1 407 ? 13.329 10.875 10.456 1.00 93.06 407 ASN A N 1
ATOM 3249 C CA . ASN A 1 407 ? 14.055 10.702 9.190 1.00 93.06 407 ASN A CA 1
ATOM 3250 C C . ASN A 1 407 ? 13.318 9.860 8.126 1.00 93.06 407 ASN A C 1
ATOM 3252 O O . ASN A 1 407 ? 13.898 8.983 7.489 1.00 93.06 407 ASN A O 1
ATOM 3256 N N . LEU A 1 408 ? 12.034 10.144 7.894 1.00 91.56 408 LEU A N 1
ATOM 3257 C CA . LEU A 1 408 ? 11.238 9.462 6.868 1.00 91.56 408 LEU A CA 1
ATOM 3258 C C . LEU A 1 408 ? 10.642 10.472 5.869 1.00 91.56 408 LEU A C 1
ATOM 3260 O O . LEU A 1 408 ? 9.451 10.763 5.929 1.00 91.56 408 LEU A O 1
ATOM 3264 N N . PRO A 1 409 ? 11.422 11.010 4.909 1.00 90.94 409 PRO A N 1
ATOM 3265 C CA . PRO A 1 409 ? 11.075 12.255 4.209 1.00 90.94 409 PRO A CA 1
ATOM 3266 C C . PRO A 1 409 ? 9.777 12.224 3.388 1.00 90.94 409 PRO A C 1
ATOM 3268 O O . PRO A 1 409 ? 9.222 13.271 3.071 1.00 90.94 409 PRO A O 1
ATOM 3271 N N . ALA A 1 410 ? 9.291 11.039 3.009 1.00 87.50 410 ALA A N 1
ATOM 3272 C CA . ALA A 1 410 ? 8.032 10.911 2.276 1.00 87.50 410 ALA A CA 1
ATOM 3273 C C . ALA A 1 410 ? 6.780 11.066 3.158 1.00 87.50 410 ALA A C 1
ATOM 3275 O O . ALA A 1 410 ? 5.728 11.388 2.621 1.00 87.50 410 ALA A O 1
ATOM 3276 N N . SER A 1 411 ? 6.876 10.819 4.470 1.00 91.12 411 SER A N 1
ATOM 3277 C CA . SER A 1 411 ? 5.705 10.711 5.358 1.00 91.12 411 SER A CA 1
ATOM 3278 C C . SER A 1 411 ? 5.900 11.287 6.764 1.00 91.12 411 SER A C 1
ATOM 3280 O O . SER A 1 411 ? 4.921 11.461 7.473 1.00 91.12 411 SER A O 1
ATOM 3282 N N . ALA A 1 412 ? 7.117 11.648 7.186 1.00 94.00 412 ALA A N 1
ATOM 3283 C CA . ALA A 1 412 ? 7.401 12.103 8.552 1.00 94.00 412 ALA A CA 1
ATOM 3284 C C . ALA A 1 412 ? 6.531 13.288 9.012 1.00 94.00 412 ALA A C 1
ATOM 3286 O O . ALA A 1 412 ? 6.151 13.337 10.176 1.00 94.00 412 ALA A O 1
ATOM 3287 N N . VAL A 1 413 ? 6.153 14.200 8.107 1.00 93.56 413 VAL A N 1
ATOM 3288 C CA . VAL A 1 413 ? 5.267 15.335 8.434 1.00 93.56 413 VAL A CA 1
ATOM 3289 C C . VAL A 1 413 ? 3.888 14.864 8.920 1.00 93.56 413 VAL A C 1
ATOM 3291 O O . VAL A 1 413 ? 3.285 15.525 9.759 1.00 93.56 413 VAL A O 1
ATOM 3294 N N . GLN A 1 414 ? 3.398 13.720 8.432 1.00 91.94 414 GLN A N 1
ATOM 3295 C CA . GLN A 1 414 ? 2.100 13.160 8.827 1.00 91.94 414 GLN A CA 1
ATOM 3296 C C . GLN A 1 414 ? 2.117 12.661 10.276 1.00 91.94 414 GLN A C 1
ATOM 3298 O O . GLN A 1 414 ? 1.157 12.903 10.990 1.00 91.94 414 GLN A O 1
ATOM 3303 N N . PHE A 1 415 ? 3.242 12.095 10.732 1.00 94.50 415 PHE A N 1
ATOM 3304 C CA . PHE A 1 415 ? 3.440 11.586 12.099 1.00 94.50 415 PHE A CA 1
ATOM 3305 C C . PHE A 1 415 ? 3.545 12.685 13.174 1.00 94.50 415 PHE A C 1
ATOM 3307 O O . PHE A 1 415 ? 3.719 12.388 14.357 1.00 94.50 415 PHE A O 1
ATOM 3314 N N . LEU A 1 416 ? 3.493 13.968 12.793 1.00 95.19 416 LEU A N 1
ATOM 3315 C CA . LEU A 1 416 ? 3.457 15.071 13.757 1.00 95.19 416 LEU A CA 1
ATOM 3316 C C . LEU A 1 416 ? 2.136 15.114 14.544 1.00 95.19 416 LEU A C 1
ATOM 3318 O O . LEU A 1 416 ? 2.083 15.701 15.624 1.00 95.19 416 LEU A O 1
ATOM 3322 N N . ASP A 1 417 ? 1.085 14.476 14.032 1.00 93.31 417 ASP A N 1
ATOM 3323 C CA . ASP A 1 417 ? -0.184 14.255 14.728 1.00 93.31 417 ASP A CA 1
ATOM 3324 C C . ASP A 1 417 ? -0.022 13.542 16.078 1.00 93.31 417 ASP A C 1
ATOM 3326 O O . ASP A 1 417 ? -0.729 13.876 17.030 1.00 93.31 417 ASP A O 1
ATOM 3330 N N . ALA A 1 418 ? 0.960 12.646 16.193 1.00 92.50 418 ALA A N 1
ATOM 3331 C CA . ALA A 1 418 ? 1.236 11.868 17.394 1.00 92.50 418 ALA A CA 1
ATOM 3332 C C . ALA A 1 418 ? 1.601 12.731 18.612 1.00 92.50 418 ALA A C 1
ATOM 3334 O O . ALA A 1 418 ? 1.446 12.287 19.743 1.00 92.50 418 ALA A O 1
ATOM 3335 N N . PHE A 1 419 ? 2.048 13.976 18.418 1.00 93.25 419 PHE A N 1
ATOM 3336 C CA . PHE A 1 419 ? 2.407 14.875 19.522 1.00 93.25 419 PHE A CA 1
ATOM 3337 C C . PHE A 1 419 ? 1.212 15.644 20.107 1.00 93.25 419 PHE A C 1
ATOM 3339 O O . PHE A 1 419 ? 1.366 16.338 21.115 1.00 93.25 419 PHE A O 1
ATOM 3346 N N . ARG A 1 420 ? 0.015 15.549 19.510 1.00 89.38 420 ARG A N 1
ATOM 3347 C CA . ARG A 1 420 ? -1.177 16.291 19.952 1.00 89.38 420 ARG A CA 1
ATOM 3348 C C . ARG A 1 420 ? -1.642 15.847 21.336 1.00 89.38 420 ARG A C 1
ATOM 3350 O O . ARG A 1 420 ? -2.181 14.758 21.498 1.00 89.38 420 ARG A O 1
ATOM 3357 N N . GLY A 1 421 ? -1.501 16.722 22.331 1.00 83.94 421 GLY A N 1
ATOM 3358 C CA . GLY A 1 421 ? -1.956 16.434 23.694 1.00 83.94 421 GLY A CA 1
ATOM 3359 C C . GLY A 1 421 ? -1.246 15.231 24.320 1.00 83.94 421 GLY A C 1
ATOM 3360 O O . GLY A 1 421 ? -1.799 14.612 25.229 1.00 83.94 421 GLY A O 1
ATOM 3361 N N . LEU A 1 422 ? -0.058 14.881 23.817 1.00 86.19 422 LEU A N 1
ATOM 3362 C CA . LEU A 1 422 ? 0.659 13.678 24.221 1.00 86.19 422 LEU A CA 1
ATOM 3363 C C . LEU A 1 422 ? 1.355 13.868 25.574 1.00 86.19 422 LEU A C 1
ATOM 3365 O O . LEU A 1 422 ? 1.304 13.004 26.445 1.00 86.19 422 LEU A O 1
ATOM 3369 N N . ILE A 1 423 ? 1.991 15.024 25.763 1.00 86.94 423 ILE A N 1
ATOM 3370 C CA . ILE A 1 423 ? 2.830 15.290 26.931 1.00 86.94 423 ILE A CA 1
ATOM 3371 C C . ILE A 1 423 ? 1.970 15.830 28.076 1.00 86.94 423 ILE A C 1
ATOM 3373 O O . ILE A 1 423 ? 1.328 16.876 27.957 1.00 86.94 423 ILE A O 1
ATOM 3377 N N . GLN A 1 424 ? 1.989 15.153 29.222 1.00 86.31 424 GLN A N 1
ATOM 3378 C CA . GLN A 1 424 ? 1.303 15.616 30.427 1.00 86.31 424 GLN A CA 1
ATOM 3379 C C . GLN A 1 424 ? 2.092 16.753 31.089 1.00 86.31 424 GLN A C 1
ATOM 3381 O O . GLN A 1 424 ? 3.144 16.528 31.690 1.00 86.31 424 GLN A O 1
ATOM 3386 N N . LYS A 1 425 ? 1.553 17.980 31.033 1.00 85.25 425 LYS A N 1
ATOM 3387 C CA . LYS A 1 425 ? 2.221 19.203 31.526 1.00 85.25 425 LYS A CA 1
ATOM 3388 C C . LYS A 1 425 ? 2.725 19.094 32.968 1.00 85.25 425 LYS A C 1
ATOM 3390 O O . LYS A 1 425 ? 3.739 19.693 33.298 1.00 85.25 425 LYS A O 1
ATOM 3395 N N . LYS A 1 426 ? 2.020 18.338 33.816 1.00 85.62 426 LYS A N 1
ATOM 3396 C CA . LYS A 1 426 ? 2.347 18.182 35.240 1.00 85.62 426 LYS A CA 1
ATOM 3397 C C . LYS A 1 426 ? 3.634 17.398 35.515 1.00 85.62 426 LYS A C 1
ATOM 3399 O O . LYS A 1 426 ? 4.268 17.649 36.530 1.00 85.62 426 LYS A O 1
ATOM 3404 N N . TYR A 1 427 ? 4.020 16.483 34.623 1.00 87.19 427 TYR A N 1
ATOM 3405 C CA . TYR A 1 427 ? 5.210 15.642 34.800 1.00 87.19 427 TYR A CA 1
ATOM 3406 C C . TYR A 1 427 ? 6.416 16.131 33.995 1.00 87.19 427 TYR A C 1
ATOM 3408 O O . TYR A 1 427 ? 7.553 15.791 34.323 1.00 87.19 427 TYR A O 1
ATOM 3416 N N . TRP A 1 428 ? 6.184 16.943 32.961 1.00 89.25 428 TRP A N 1
ATOM 3417 C CA . TRP A 1 428 ? 7.245 17.417 32.080 1.00 89.25 428 TRP A CA 1
ATOM 3418 C C . TRP A 1 428 ? 8.185 18.409 32.776 1.00 89.25 428 TRP A C 1
ATOM 3420 O O . TRP A 1 428 ? 7.748 19.367 33.417 1.00 89.25 428 TRP A O 1
ATOM 3430 N N . LYS A 1 429 ? 9.495 18.218 32.606 1.00 86.00 429 LYS A N 1
ATOM 3431 C CA . LYS A 1 429 ? 10.555 19.027 33.213 1.00 86.00 429 LYS A CA 1
ATOM 3432 C C . LYS A 1 429 ? 11.395 19.711 32.137 1.00 86.00 429 LYS A C 1
ATOM 3434 O O . LYS A 1 429 ? 12.026 19.084 31.285 1.00 86.00 429 LYS A O 1
ATOM 3439 N N . GLY A 1 430 ? 11.466 21.036 32.235 1.00 83.56 430 GLY A N 1
ATOM 3440 C CA . GLY A 1 430 ? 12.275 21.867 31.350 1.00 83.56 430 GLY A CA 1
ATOM 3441 C C . GLY A 1 430 ? 11.592 22.175 30.019 1.00 83.56 430 GLY A C 1
ATOM 3442 O O . GLY A 1 430 ? 10.370 22.207 29.906 1.00 83.56 430 GLY A O 1
ATOM 3443 N N . CYS A 1 431 ? 12.400 22.478 29.007 1.00 89.31 431 CYS A N 1
ATOM 3444 C CA . CYS A 1 431 ? 11.902 22.940 27.717 1.00 89.31 431 CYS A CA 1
ATOM 3445 C C . CYS A 1 431 ? 11.413 21.749 26.855 1.00 89.31 431 CYS A C 1
ATOM 3447 O O . CYS A 1 431 ? 12.058 20.706 26.837 1.00 89.31 431 CYS A O 1
ATOM 3449 N N . LEU A 1 432 ? 10.344 21.928 26.075 1.00 92.50 432 LEU A N 1
ATOM 3450 C CA . LEU A 1 432 ? 9.749 20.914 25.173 1.00 92.50 432 LEU A CA 1
ATOM 3451 C C . LEU A 1 432 ? 10.669 20.483 24.025 1.00 92.50 432 LEU A C 1
ATOM 3453 O O . LEU A 1 432 ? 11.362 21.348 23.529 1.00 92.50 432 LEU A O 1
ATOM 3457 N N . PRO A 1 433 ? 10.661 19.239 23.524 1.00 94.06 433 PRO A N 1
ATOM 3458 C CA . PRO A 1 433 ? 11.698 18.724 22.620 1.00 94.06 433 PRO A CA 1
ATOM 3459 C C . PRO A 1 433 ? 11.853 19.516 21.309 1.00 94.06 433 PRO A C 1
ATOM 3461 O O . PRO A 1 433 ? 10.905 20.106 20.786 1.00 94.06 433 PRO A O 1
ATOM 3464 N N . TRP A 1 434 ? 13.065 19.503 20.745 1.00 96.62 434 TRP A N 1
ATOM 3465 C CA . TRP A 1 434 ? 13.296 19.891 19.351 1.00 96.62 434 TRP A CA 1
ATOM 3466 C C . TRP A 1 434 ? 12.839 18.763 18.433 1.00 96.62 434 TRP A C 1
ATOM 3468 O O . TRP A 1 434 ? 13.304 17.638 18.571 1.00 96.62 434 TRP A O 1
ATOM 3478 N N . ILE A 1 435 ? 11.970 19.066 17.478 1.00 96.50 435 ILE A N 1
ATOM 3479 C CA . ILE A 1 435 ? 11.536 18.125 16.448 1.00 96.50 435 ILE A CA 1
ATOM 3480 C C . ILE A 1 435 ? 12.358 18.379 15.189 1.00 96.50 435 ILE A C 1
ATOM 3482 O O . ILE A 1 435 ? 12.430 19.519 14.737 1.00 96.50 435 ILE A O 1
ATOM 3486 N N . HIS A 1 436 ? 12.960 17.333 14.622 1.00 97.44 436 HIS A N 1
ATOM 3487 C CA . HIS A 1 436 ? 13.707 17.357 13.362 1.00 97.44 436 HIS A CA 1
ATOM 3488 C C . HIS A 1 436 ? 12.992 16.485 12.325 1.00 97.44 436 HIS A C 1
ATOM 3490 O O . HIS A 1 436 ? 13.232 15.280 12.226 1.00 97.44 436 HIS A O 1
ATOM 3496 N N . CYS A 1 437 ? 12.089 17.101 11.564 1.00 96.56 437 CYS A N 1
ATOM 3497 C CA . CYS A 1 437 ? 11.206 16.432 10.617 1.00 96.56 437 CYS A CA 1
ATOM 3498 C C . CYS A 1 437 ? 11.731 16.540 9.185 1.00 96.56 437 CYS A C 1
ATOM 3500 O O . CYS A 1 437 ? 11.772 17.624 8.599 1.00 96.56 437 CYS A O 1
ATOM 3502 N N . TYR A 1 438 ? 12.108 15.411 8.589 1.00 97.00 438 TYR A N 1
ATOM 3503 C CA . TYR A 1 438 ? 12.532 15.388 7.193 1.00 97.00 438 TYR A CA 1
ATOM 3504 C C . TYR A 1 438 ? 11.334 15.387 6.243 1.00 97.00 438 TYR A C 1
ATOM 3506 O O . TYR A 1 438 ? 10.305 14.780 6.520 1.00 97.00 438 TYR A O 1
ATOM 3514 N N . CYS A 1 439 ? 11.462 16.054 5.100 1.00 95.50 439 CYS A N 1
ATOM 3515 C CA . CYS A 1 439 ? 10.406 16.145 4.093 1.00 95.50 439 CYS A CA 1
ATOM 3516 C C . CYS A 1 439 ? 10.982 16.268 2.677 1.00 95.50 439 CYS A C 1
ATOM 3518 O O . CYS A 1 439 ? 12.138 16.661 2.486 1.00 95.50 439 CYS A O 1
ATOM 3520 N N . PHE A 1 440 ? 10.170 15.938 1.675 1.00 93.88 440 PHE A N 1
ATOM 3521 C CA . PHE A 1 440 ? 10.441 16.296 0.287 1.00 93.88 440 PHE A CA 1
ATOM 3522 C C . PHE A 1 440 ? 9.645 17.534 -0.119 1.00 93.88 440 PHE A C 1
ATOM 3524 O O . PHE A 1 440 ? 8.486 17.664 0.254 1.00 93.88 440 PHE A O 1
ATOM 3531 N N . ILE A 1 441 ? 10.263 18.388 -0.931 1.00 91.12 441 ILE A N 1
ATOM 3532 C CA . ILE A 1 441 ? 9.623 19.520 -1.606 1.00 91.12 441 ILE A CA 1
ATOM 3533 C C . ILE A 1 441 ? 9.784 19.322 -3.108 1.00 91.12 441 ILE A C 1
ATOM 3535 O O . ILE A 1 441 ? 10.907 19.140 -3.596 1.00 91.12 441 ILE A O 1
ATOM 3539 N N . ARG A 1 442 ? 8.671 19.328 -3.842 1.00 88.50 442 ARG A N 1
ATOM 3540 C CA . ARG A 1 442 ? 8.663 19.391 -5.311 1.00 88.50 442 ARG A CA 1
ATOM 3541 C C . ARG A 1 442 ? 8.887 20.830 -5.777 1.00 88.50 442 ARG A C 1
ATOM 3543 O O . ARG A 1 442 ? 8.614 21.765 -5.038 1.00 88.50 442 ARG A O 1
ATOM 3550 N N . ALA A 1 443 ? 9.321 21.026 -7.021 1.00 79.69 443 ALA A N 1
ATOM 3551 C CA . ALA A 1 443 ? 9.533 22.364 -7.595 1.00 79.69 443 ALA A CA 1
ATOM 3552 C C . ALA A 1 443 ? 8.288 23.282 -7.545 1.00 79.69 443 ALA A C 1
ATOM 3554 O O . ALA A 1 443 ? 8.419 24.500 -7.577 1.00 79.69 443 ALA A O 1
ATOM 3555 N N . THR A 1 444 ? 7.090 22.700 -7.443 1.00 82.69 444 THR A N 1
ATOM 3556 C CA . THR A 1 444 ? 5.800 23.396 -7.328 1.00 82.69 444 THR A CA 1
ATOM 3557 C C . THR A 1 444 ? 5.405 23.753 -5.889 1.00 82.69 444 THR A C 1
ATOM 3559 O O . THR A 1 444 ? 4.384 24.404 -5.682 1.00 82.69 444 THR A O 1
ATOM 3562 N N . GLU A 1 445 ? 6.156 23.297 -4.887 1.00 85.75 445 GLU A N 1
ATOM 3563 C CA . GLU A 1 445 ? 5.857 23.453 -3.459 1.00 85.75 445 GLU A CA 1
ATOM 3564 C C . GLU A 1 445 ? 6.851 24.424 -2.808 1.00 85.75 445 GLU A C 1
ATOM 3566 O O . GLU A 1 445 ? 8.006 24.529 -3.223 1.00 85.75 445 GLU A O 1
ATOM 3571 N N . THR A 1 446 ? 6.422 25.134 -1.762 1.00 88.50 446 THR A N 1
ATOM 3572 C CA . THR A 1 446 ? 7.286 26.071 -1.020 1.00 88.50 446 THR A CA 1
ATOM 3573 C C . THR A 1 446 ? 7.496 25.612 0.428 1.00 88.50 446 THR A C 1
ATOM 3575 O O . THR A 1 446 ? 6.669 24.865 0.959 1.00 88.50 446 THR A O 1
ATOM 3578 N N . PRO A 1 447 ? 8.563 26.044 1.123 1.00 89.12 447 PRO A N 1
ATOM 3579 C CA . PRO A 1 447 ? 8.738 25.758 2.550 1.00 89.12 447 PRO A CA 1
ATOM 3580 C C . PRO A 1 447 ? 7.517 26.132 3.404 1.00 89.12 447 PRO A C 1
ATOM 3582 O O . PRO A 1 447 ? 7.143 25.386 4.307 1.00 89.12 447 PRO A O 1
ATOM 3585 N N . GLU A 1 448 ? 6.839 27.233 3.076 1.00 89.06 448 GLU A N 1
ATOM 3586 C CA . GLU A 1 448 ? 5.613 27.685 3.744 1.00 89.06 448 GLU A CA 1
ATOM 3587 C C . GLU A 1 448 ? 4.468 26.684 3.557 1.00 89.06 448 GLU A C 1
ATOM 3589 O O . GLU A 1 448 ? 3.662 26.490 4.470 1.00 89.06 448 GLU A O 1
ATOM 3594 N N . THR A 1 449 ? 4.413 26.010 2.399 1.00 89.88 449 THR A N 1
ATOM 3595 C CA . THR A 1 449 ? 3.442 24.935 2.166 1.00 89.88 449 THR A CA 1
ATOM 3596 C C . THR A 1 449 ? 3.644 23.761 3.109 1.00 89.88 449 THR A C 1
ATOM 3598 O O . THR A 1 449 ? 2.698 23.329 3.769 1.00 89.88 449 THR A O 1
ATOM 3601 N N . ILE A 1 450 ? 4.892 23.328 3.285 1.00 90.69 450 ILE A N 1
ATOM 3602 C CA . ILE A 1 450 ? 5.235 22.239 4.203 1.00 90.69 450 ILE A CA 1
ATOM 3603 C C . ILE A 1 450 ? 5.005 22.634 5.662 1.00 90.69 450 ILE A C 1
ATOM 3605 O O . ILE A 1 450 ? 4.468 21.834 6.427 1.00 90.69 450 ILE A O 1
ATOM 3609 N N . ILE A 1 451 ? 5.357 23.863 6.055 1.00 92.38 451 ILE A N 1
ATOM 3610 C CA . ILE A 1 451 ? 5.113 24.362 7.417 1.00 92.38 451 ILE A CA 1
ATOM 3611 C C . ILE A 1 451 ? 3.618 24.336 7.730 1.00 92.38 451 ILE A C 1
ATOM 3613 O O . ILE A 1 451 ? 3.236 23.843 8.784 1.00 92.38 451 ILE A O 1
ATOM 3617 N N . ALA A 1 452 ? 2.753 24.768 6.813 1.00 90.88 452 ALA A N 1
ATOM 3618 C CA . ALA A 1 452 ? 1.314 24.722 7.052 1.00 90.88 452 ALA A CA 1
ATOM 3619 C C . ALA A 1 452 ? 0.764 23.289 7.155 1.00 90.88 452 ALA A C 1
ATOM 3621 O O . ALA A 1 452 ? -0.183 23.057 7.907 1.00 90.88 452 ALA A O 1
ATOM 3622 N N . VAL A 1 453 ? 1.345 22.320 6.433 1.00 91.94 453 VAL A N 1
ATOM 3623 C CA . VAL A 1 453 ? 1.017 20.891 6.595 1.00 91.94 453 VAL A CA 1
ATOM 3624 C C . VAL A 1 453 ? 1.485 20.379 7.965 1.00 91.94 453 VAL A C 1
ATOM 3626 O O . VAL A 1 453 ? 0.752 19.641 8.621 1.00 91.94 453 VAL A O 1
ATOM 3629 N N . ALA A 1 454 ? 2.645 20.824 8.450 1.00 93.38 454 ALA A N 1
ATOM 3630 C CA . ALA A 1 454 ? 3.148 20.490 9.783 1.00 93.38 454 ALA A CA 1
ATOM 3631 C C . ALA A 1 454 ? 2.302 21.115 10.910 1.00 93.38 454 ALA A C 1
ATOM 3633 O O . ALA A 1 454 ? 1.893 20.417 11.835 1.00 93.38 454 ALA A O 1
ATOM 3634 N N . GLU A 1 455 ? 1.953 22.401 10.812 1.00 94.25 455 GLU A N 1
ATOM 3635 C CA . GLU A 1 455 ? 1.010 23.080 11.719 1.00 94.25 455 GLU A CA 1
ATOM 3636 C C . GLU A 1 455 ? -0.363 22.404 11.699 1.00 94.25 455 GLU A C 1
ATOM 3638 O O . GLU A 1 455 ? -1.054 22.279 12.713 1.00 94.25 455 GLU A O 1
ATOM 3643 N N . SER A 1 456 ? -0.748 21.915 10.521 1.00 91.38 456 SER A N 1
ATOM 3644 C CA . SER A 1 456 ? -1.953 21.137 10.319 1.00 91.38 456 SER A CA 1
ATOM 3645 C C . SER A 1 456 ? -1.938 19.817 11.061 1.00 91.38 456 SER A C 1
ATOM 3647 O O . SER A 1 456 ? -2.906 19.507 11.762 1.00 91.38 456 SER A O 1
ATOM 3649 N N . ALA A 1 457 ? -0.841 19.078 10.942 1.00 91.81 457 ALA A N 1
ATOM 3650 C CA . ALA A 1 457 ? -0.617 17.838 11.654 1.00 91.81 457 ALA A CA 1
ATOM 3651 C C . ALA A 1 457 ? -0.501 18.069 13.168 1.00 91.81 457 ALA A C 1
ATOM 3653 O O . ALA A 1 457 ? -1.068 17.292 13.912 1.00 91.81 457 ALA A O 1
ATOM 3654 N N . LEU A 1 458 ? 0.056 19.177 13.661 1.00 91.44 458 LEU A N 1
ATOM 3655 C CA . LEU A 1 458 ? 0.116 19.473 15.106 1.00 91.44 458 LEU A CA 1
ATOM 3656 C C . LEU A 1 458 ? -1.169 20.083 15.690 1.00 91.44 458 LEU A C 1
ATOM 3658 O O . LEU A 1 458 ? -1.336 20.109 16.905 1.00 91.44 458 LEU A O 1
ATOM 3662 N N . ASN A 1 459 ? -2.073 20.588 14.846 1.00 89.88 459 ASN A N 1
ATOM 3663 C CA . ASN A 1 459 ? -3.229 21.397 15.256 1.00 89.88 459 ASN A CA 1
ATOM 3664 C C . ASN A 1 459 ? -2.846 22.663 16.059 1.00 89.88 459 ASN A C 1
ATOM 3666 O O . ASN A 1 459 ? -3.569 23.103 16.952 1.00 89.88 459 ASN A O 1
ATOM 3670 N N . THR A 1 460 ? -1.694 23.259 15.749 1.00 89.94 460 THR A N 1
ATOM 3671 C CA . THR A 1 460 ? -1.195 24.496 16.368 1.00 89.94 460 THR A CA 1
ATOM 3672 C C . THR A 1 460 ? -0.133 25.143 15.478 1.00 89.94 460 THR A C 1
ATOM 3674 O O . THR A 1 460 ? 0.406 24.494 14.583 1.00 89.94 460 THR A O 1
ATOM 3677 N N . ARG A 1 461 ? 0.170 26.425 15.707 1.00 90.69 461 ARG A N 1
ATOM 3678 C CA . ARG A 1 461 ? 1.223 27.126 14.965 1.00 90.69 461 ARG A CA 1
ATOM 3679 C C . ARG A 1 461 ? 2.614 26.731 15.438 1.00 90.69 461 ARG A C 1
ATOM 3681 O O . ARG A 1 461 ? 2.839 26.530 16.632 1.00 90.69 461 ARG A O 1
ATOM 3688 N N . ILE A 1 462 ? 3.551 26.708 14.499 1.00 91.19 462 ILE A N 1
ATOM 3689 C CA . ILE A 1 462 ? 4.969 26.485 14.766 1.00 91.19 462 ILE A CA 1
ATOM 3690 C C . ILE A 1 462 ? 5.656 27.851 14.849 1.00 91.19 462 ILE A C 1
ATOM 3692 O O . ILE A 1 462 ? 5.527 28.682 13.954 1.00 91.19 462 ILE A O 1
ATOM 3696 N N . GLN A 1 463 ? 6.391 28.088 15.934 1.00 84.88 463 GLN A N 1
ATOM 3697 C CA . GLN A 1 463 ? 7.221 29.282 16.107 1.00 84.88 463 GLN A CA 1
ATOM 3698 C C . GLN A 1 463 ? 8.697 28.928 15.906 1.00 84.88 463 GLN A C 1
ATOM 3700 O O . GLN A 1 463 ? 9.111 27.803 16.190 1.00 84.88 463 GLN A O 1
ATOM 3705 N N . ASP A 1 464 ? 9.477 29.887 15.400 1.00 85.75 464 ASP A N 1
ATOM 3706 C CA . ASP A 1 464 ? 10.938 29.799 15.266 1.00 85.75 464 ASP A CA 1
ATOM 3707 C C . ASP A 1 464 ? 11.449 28.551 14.513 1.00 85.75 464 ASP A C 1
ATOM 3709 O O . ASP A 1 464 ? 12.473 27.955 14.858 1.00 85.75 464 ASP A O 1
ATOM 3713 N N . SER A 1 465 ? 10.737 28.139 13.457 1.00 91.38 465 SER A N 1
ATOM 3714 C CA . SER A 1 465 ? 11.145 27.008 12.620 1.00 91.38 465 SER A CA 1
ATOM 3715 C C . SER A 1 465 ? 12.383 27.320 11.780 1.00 91.38 465 SER A C 1
ATOM 3717 O O . SER A 1 465 ? 12.496 28.391 11.184 1.00 91.38 465 SER A O 1
ATOM 3719 N N . THR A 1 466 ? 13.257 26.332 11.625 1.00 92.31 466 THR A N 1
ATOM 3720 C CA . THR A 1 466 ? 14.396 26.360 10.702 1.00 92.31 466 THR A CA 1
ATOM 3721 C C . THR A 1 466 ? 14.190 25.338 9.593 1.00 92.31 466 THR A C 1
ATOM 3723 O O . THR A 1 466 ? 13.796 24.200 9.842 1.00 92.31 466 THR A O 1
ATOM 3726 N N . PHE A 1 467 ? 14.448 25.747 8.353 1.00 89.31 467 PHE A N 1
ATOM 3727 C CA . PHE A 1 467 ? 14.223 24.922 7.171 1.00 89.31 467 PHE A CA 1
ATOM 3728 C C . PHE A 1 467 ? 15.554 24.685 6.454 1.00 89.31 467 PHE A C 1
ATOM 3730 O O . PHE A 1 467 ? 16.062 25.554 5.745 1.00 89.31 467 PHE A O 1
ATOM 3737 N N . HIS A 1 468 ? 16.171 23.527 6.685 1.00 93.50 468 HIS A N 1
ATOM 3738 C CA . HIS A 1 468 ? 17.492 23.209 6.145 1.00 93.50 468 HIS A CA 1
ATOM 3739 C C . HIS A 1 468 ? 17.378 22.380 4.864 1.00 93.50 468 HIS A C 1
ATOM 3741 O O . HIS A 1 468 ? 16.797 21.297 4.877 1.00 93.50 468 HIS A O 1
ATOM 3747 N N . ARG A 1 469 ? 17.953 22.862 3.756 1.00 93.94 469 ARG A N 1
ATOM 3748 C CA . ARG A 1 469 ? 18.038 22.103 2.500 1.00 93.94 469 ARG A CA 1
ATOM 3749 C C . ARG A 1 469 ? 19.144 21.059 2.599 1.00 93.94 469 ARG A C 1
ATOM 3751 O O . ARG A 1 469 ? 20.307 21.423 2.729 1.00 93.94 469 ARG A O 1
ATOM 3758 N N . VAL A 1 470 ? 18.777 19.785 2.491 1.00 93.06 470 VAL A N 1
ATOM 3759 C CA . VAL A 1 470 ? 19.699 18.650 2.627 1.00 93.06 470 VAL A CA 1
ATOM 3760 C C . VAL A 1 470 ? 20.390 18.358 1.296 1.00 93.06 470 VAL A C 1
ATOM 3762 O O . VAL A 1 470 ? 21.614 18.373 1.210 1.00 93.06 470 VAL A O 1
ATOM 3765 N N . ARG A 1 471 ? 19.607 18.075 0.246 1.00 91.19 471 ARG A N 1
ATOM 3766 C CA . ARG A 1 471 ? 20.107 17.756 -1.104 1.00 91.19 471 ARG A CA 1
ATOM 3767 C C . ARG A 1 471 ? 18.985 17.719 -2.136 1.00 91.19 471 ARG A C 1
ATOM 3769 O O . ARG A 1 471 ? 17.825 17.522 -1.783 1.00 91.19 471 ARG A O 1
ATOM 3776 N N . ASP A 1 472 ? 19.355 17.758 -3.408 1.00 87.38 472 ASP A N 1
ATOM 3777 C CA . ASP A 1 472 ? 18.463 17.366 -4.500 1.00 87.38 472 ASP A CA 1
ATOM 3778 C C . ASP A 1 472 ? 18.375 15.838 -4.605 1.00 87.38 472 ASP A C 1
ATOM 3780 O O . ASP A 1 472 ? 19.382 15.121 -4.527 1.00 87.38 472 ASP A O 1
ATOM 3784 N N . VAL A 1 473 ? 17.156 15.317 -4.734 1.00 83.69 473 VAL A N 1
ATOM 3785 C CA . VAL A 1 473 ? 16.887 13.871 -4.854 1.00 83.69 473 VAL A CA 1
ATOM 3786 C C . VAL A 1 473 ? 16.365 13.483 -6.234 1.00 83.69 473 VAL A C 1
ATOM 3788 O O . VAL A 1 473 ? 16.516 12.331 -6.622 1.00 83.69 473 VAL A O 1
ATOM 3791 N N . ALA A 1 474 ? 15.808 14.438 -6.979 1.00 80.12 474 ALA A N 1
ATOM 3792 C CA . ALA A 1 474 ? 15.496 14.358 -8.404 1.00 80.12 474 ALA A CA 1
ATOM 3793 C C . ALA A 1 474 ? 15.539 15.784 -8.999 1.00 80.12 474 ALA A C 1
ATOM 3795 O O . ALA A 1 474 ? 15.500 16.739 -8.220 1.00 80.12 474 ALA A O 1
ATOM 3796 N N . PRO A 1 475 ? 15.564 15.966 -10.335 1.00 74.12 475 PRO A N 1
ATOM 3797 C CA . PRO A 1 475 ? 15.634 17.294 -10.961 1.00 74.12 475 PRO A CA 1
ATOM 3798 C C . PRO A 1 475 ? 14.605 18.305 -10.427 1.00 74.12 475 PRO A C 1
ATOM 3800 O O . PRO A 1 475 ? 14.930 19.468 -10.230 1.00 74.12 475 PRO A O 1
ATOM 3803 N N . ASN A 1 476 ? 13.396 17.834 -10.096 1.00 81.75 476 ASN A N 1
ATOM 3804 C CA . ASN A 1 476 ? 12.288 18.659 -9.604 1.00 81.75 476 ASN A CA 1
ATOM 3805 C C . ASN A 1 476 ? 11.891 18.342 -8.152 1.00 81.75 476 ASN A C 1
ATOM 3807 O O . ASN A 1 476 ? 10.748 18.586 -7.757 1.00 81.75 476 ASN A O 1
ATOM 3811 N N . LYS A 1 477 ? 12.785 17.731 -7.361 1.00 86.50 477 LYS A N 1
ATOM 3812 C CA . LYS A 1 477 ? 12.490 17.295 -5.988 1.00 86.50 477 LYS A CA 1
ATOM 3813 C C . LYS A 1 477 ? 13.722 17.402 -5.096 1.00 86.50 477 LYS A C 1
ATOM 3815 O O . LYS A 1 477 ? 14.743 16.759 -5.348 1.00 86.50 477 LYS A O 1
ATOM 3820 N N . ALA A 1 478 ? 13.590 18.132 -3.999 1.00 90.19 478 ALA A N 1
ATOM 3821 C CA . ALA A 1 478 ? 14.639 18.322 -3.006 1.00 90.19 478 ALA A CA 1
ATOM 3822 C C . ALA A 1 478 ? 14.212 17.789 -1.632 1.00 90.19 478 ALA A C 1
ATOM 3824 O O . ALA A 1 478 ? 13.030 17.740 -1.297 1.00 90.19 478 ALA A O 1
ATOM 3825 N N . MET A 1 479 ? 15.190 17.355 -0.843 1.00 93.75 479 MET A N 1
ATOM 3826 C CA . MET A 1 479 ? 15.022 16.902 0.535 1.00 93.75 479 MET A CA 1
ATOM 3827 C C . MET A 1 479 ? 15.382 18.031 1.499 1.00 93.75 479 MET A C 1
ATOM 3829 O O . MET A 1 479 ? 16.419 18.682 1.343 1.00 93.75 479 MET A O 1
ATOM 3833 N N . TYR A 1 480 ? 14.544 18.223 2.512 1.00 95.19 480 TYR A N 1
ATOM 3834 C CA . TYR A 1 480 ? 14.693 19.242 3.545 1.00 95.19 480 TYR A CA 1
ATOM 3835 C C . TYR A 1 480 ? 14.524 18.646 4.946 1.00 95.19 480 TYR A C 1
ATOM 3837 O O . TYR A 1 480 ? 13.909 17.594 5.119 1.00 95.19 480 TYR A O 1
ATOM 3845 N N . CYS A 1 481 ? 15.062 19.340 5.947 1.00 96.50 481 CYS A N 1
ATOM 3846 C CA . CYS A 1 481 ? 14.860 19.079 7.368 1.00 96.50 481 CYS A CA 1
ATOM 3847 C C . CYS A 1 481 ? 14.201 20.313 8.005 1.00 96.50 481 CYS A C 1
ATOM 3849 O O . CYS A 1 481 ? 14.837 21.363 8.138 1.00 96.50 481 CYS A O 1
ATOM 3851 N N . LEU A 1 482 ? 12.927 20.186 8.376 1.00 96.19 482 LEU A N 1
ATOM 3852 C CA . LEU A 1 482 ? 12.168 21.166 9.150 1.00 96.19 482 LEU A CA 1
ATOM 3853 C C . LEU A 1 482 ? 12.455 20.930 10.634 1.00 96.19 482 LEU A C 1
ATOM 3855 O O . LEU A 1 482 ? 12.113 19.877 11.167 1.00 96.19 482 LEU A O 1
ATOM 3859 N N . SER A 1 483 ? 13.081 21.896 11.304 1.00 96.75 483 SER A N 1
ATOM 3860 C CA . SER A 1 483 ? 13.384 21.806 12.734 1.00 96.75 483 SER A CA 1
ATOM 3861 C C . SER A 1 483 ? 12.699 22.906 13.538 1.00 96.75 483 SER A C 1
ATOM 3863 O O . SER A 1 483 ? 12.830 24.078 13.193 1.00 96.75 483 SER A O 1
ATOM 3865 N N . PHE A 1 484 ? 12.000 22.555 14.616 1.00 95.75 484 PHE A N 1
ATOM 3866 C CA . PHE A 1 484 ? 11.280 23.502 15.483 1.00 95.75 484 PHE A CA 1
ATOM 3867 C C . PHE A 1 484 ? 11.162 22.982 16.921 1.00 95.75 484 PHE A C 1
ATOM 3869 O O . PHE A 1 484 ? 11.294 21.784 17.171 1.00 95.75 484 PHE A O 1
ATOM 3876 N N . ARG A 1 485 ? 10.909 23.879 17.881 1.00 94.81 485 ARG A N 1
ATOM 3877 C CA . ARG A 1 485 ? 10.572 23.499 19.261 1.00 94.81 485 ARG A CA 1
ATOM 3878 C C . ARG A 1 485 ? 9.103 23.083 19.312 1.00 94.81 485 ARG A C 1
ATOM 3880 O O . ARG A 1 485 ? 8.260 23.804 18.777 1.00 94.81 485 ARG A O 1
ATOM 3887 N N . LEU A 1 486 ? 8.785 21.952 19.941 1.00 93.62 486 LEU A N 1
ATOM 3888 C CA . LEU A 1 486 ? 7.398 21.500 20.048 1.00 93.62 486 LEU A CA 1
ATOM 3889 C C . LEU A 1 486 ? 6.542 22.581 20.756 1.00 93.62 486 LEU A C 1
ATOM 3891 O O . LEU A 1 486 ? 6.930 23.027 21.838 1.00 93.62 486 LEU A O 1
ATOM 3895 N N . PRO A 1 487 ? 5.411 23.031 20.173 1.00 92.25 487 PRO A N 1
ATOM 3896 C CA . PRO A 1 487 ? 4.611 24.106 20.763 1.00 92.25 487 PRO A CA 1
ATOM 3897 C C . PRO A 1 487 ? 3.929 23.695 22.074 1.00 92.25 487 PRO A C 1
ATOM 3899 O O . PRO A 1 487 ? 3.427 22.577 22.184 1.00 92.25 487 PRO A O 1
ATOM 3902 N N . GLU A 1 488 ? 3.798 24.624 23.028 1.00 87.50 488 GLU A N 1
ATOM 3903 C CA . GLU A 1 488 ? 3.135 24.369 24.324 1.00 87.50 488 GLU A CA 1
ATOM 3904 C C . GLU A 1 488 ? 1.684 23.896 24.199 1.00 87.50 488 GLU A C 1
ATOM 3906 O O . GLU A 1 488 ? 1.205 23.161 25.055 1.00 87.50 488 GLU A O 1
ATOM 3911 N N . ALA A 1 489 ? 0.995 24.251 23.113 1.00 84.62 489 ALA A N 1
ATOM 3912 C CA . ALA A 1 489 ? -0.355 23.767 22.826 1.00 84.62 489 ALA A CA 1
ATOM 3913 C C . ALA A 1 489 ? -0.441 22.233 22.659 1.00 84.62 489 ALA A C 1
ATOM 3915 O O . ALA A 1 489 ? -1.534 21.677 22.700 1.00 84.62 489 ALA A O 1
ATOM 3916 N N . CYS A 1 490 ? 0.694 21.548 22.479 1.00 84.25 490 CYS A N 1
ATOM 3917 C CA . CYS A 1 490 ? 0.770 20.087 22.427 1.00 84.25 490 CYS A CA 1
ATOM 3918 C C . CYS A 1 490 ? 0.727 19.436 23.823 1.00 84.25 490 CYS A C 1
ATOM 3920 O O . CYS A 1 490 ? 0.638 18.214 23.926 1.00 84.25 490 CYS A O 1
ATOM 3922 N N . LEU A 1 491 ? 0.793 20.228 24.899 1.00 84.25 491 LEU A N 1
ATOM 3923 C CA . LEU A 1 491 ? 0.685 19.749 26.272 1.00 84.25 491 LEU A CA 1
ATOM 3924 C C . LEU A 1 491 ? -0.774 19.456 26.646 1.00 84.25 491 LEU A C 1
ATOM 3926 O O . LEU A 1 491 ? -1.681 20.244 26.378 1.00 84.25 491 LEU A O 1
ATOM 3930 N N . LYS A 1 492 ? -0.999 18.348 27.350 1.00 76.88 492 LYS A N 1
ATOM 3931 C CA . LYS A 1 492 ? -2.287 18.008 27.961 1.00 76.88 492 LYS A CA 1
ATOM 3932 C C . LYS A 1 492 ? -2.425 18.743 29.297 1.00 76.88 492 LYS A C 1
ATOM 3934 O O . LYS A 1 492 ? -1.673 18.466 30.234 1.00 76.88 492 LYS A O 1
ATOM 3939 N N . GLU A 1 493 ? -3.367 19.683 29.390 1.00 64.75 493 GLU A N 1
ATOM 3940 C CA . GLU A 1 493 ? -3.742 20.322 30.660 1.00 64.75 493 GLU A CA 1
ATOM 3941 C C . GLU A 1 493 ? -4.816 19.501 31.393 1.00 64.75 493 GLU A C 1
ATOM 3943 O O . GLU A 1 493 ? -5.801 19.070 30.787 1.00 64.75 493 GLU A O 1
ATOM 3948 N N . ASP A 1 494 ? -4.646 19.307 32.706 1.00 49.78 494 ASP A N 1
ATOM 3949 C CA . ASP A 1 494 ? -5.618 18.632 33.576 1.00 49.78 494 ASP A CA 1
ATOM 3950 C C . ASP A 1 494 ? -6.876 19.509 33.730 1.00 49.78 494 ASP A C 1
ATOM 3952 O O . ASP A 1 494 ? -7.015 20.301 34.663 1.00 49.78 494 ASP A O 1
ATOM 3956 N N . LYS A 1 495 ? -7.840 19.380 32.813 1.00 47.00 495 LYS A N 1
ATOM 3957 C CA . LYS A 1 495 ? -9.167 20.001 32.959 1.00 47.00 495 LYS A CA 1
ATOM 3958 C C . LYS A 1 495 ? -10.043 19.205 33.932 1.00 47.00 495 LYS A C 1
ATOM 3960 O O . LYS A 1 495 ? -11.074 18.653 33.558 1.00 47.00 495 LYS A O 1
ATOM 3965 N N . LYS A 1 496 ? -9.682 19.215 35.217 1.00 34.97 496 LYS A N 1
ATOM 3966 C CA . LYS A 1 496 ? -10.620 18.969 36.324 1.00 34.97 496 LYS A CA 1
ATOM 3967 C C . LYS A 1 496 ? -11.243 20.307 36.746 1.00 34.97 496 LYS A C 1
ATOM 3969 O O . LYS A 1 496 ? -10.720 20.925 37.658 1.00 34.97 496 LYS A O 1
ATOM 3974 N N . ALA A 1 497 ? -12.300 20.770 36.057 1.00 33.41 497 ALA A N 1
ATOM 3975 C CA . ALA A 1 497 ? -13.333 21.720 36.549 1.00 33.41 497 ALA A CA 1
ATOM 3976 C C . ALA A 1 497 ? -14.072 22.455 35.405 1.00 33.41 497 ALA A C 1
ATOM 3978 O O . ALA A 1 497 ? -13.954 23.668 35.264 1.00 33.41 497 ALA A O 1
ATOM 3979 N N . LEU A 1 498 ? -14.867 21.762 34.579 1.00 36.69 498 LEU A N 1
ATOM 3980 C CA . LEU A 1 498 ? -15.882 22.446 33.751 1.00 36.69 498 LEU A CA 1
ATOM 3981 C C . LEU A 1 498 ? -17.035 21.528 33.299 1.00 36.69 498 LEU A C 1
ATOM 3983 O O . LEU A 1 498 ? -17.572 21.701 32.216 1.00 36.69 498 LEU A O 1
ATOM 3987 N N . CYS A 1 499 ? -17.407 20.514 34.089 1.00 38.62 499 CYS A N 1
ATOM 3988 C CA . CYS A 1 499 ? -18.380 19.494 33.653 1.00 38.62 499 CYS A CA 1
ATOM 3989 C C . CYS A 1 499 ? -19.734 19.513 34.385 1.00 38.62 499 CYS A C 1
ATOM 3991 O O . CYS A 1 499 ? -20.626 18.773 34.002 1.00 38.62 499 CYS A O 1
ATOM 3993 N N . VAL A 1 500 ? -19.963 20.367 35.391 1.00 40.69 500 VAL A N 1
ATOM 3994 C CA . VAL A 1 500 ? -21.142 20.202 36.280 1.00 40.69 500 VAL A CA 1
ATOM 3995 C C . VAL A 1 500 ? -22.290 21.199 36.018 1.00 40.69 500 VAL A C 1
ATOM 3997 O O . VAL A 1 500 ? -23.373 21.047 36.568 1.00 40.69 500 VAL A O 1
ATOM 4000 N N . ARG A 1 501 ? -22.128 22.191 35.127 1.00 42.31 501 ARG A N 1
ATOM 4001 C CA . ARG A 1 501 ? -23.185 23.196 34.843 1.00 42.31 501 ARG A CA 1
ATOM 4002 C C . ARG A 1 501 ? -23.877 23.089 33.475 1.00 42.31 501 ARG A C 1
ATOM 4004 O O . ARG A 1 501 ? -24.925 23.699 33.306 1.00 42.31 501 ARG A O 1
ATOM 4011 N N . TYR A 1 502 ? -23.366 22.274 32.548 1.00 44.66 502 TYR A N 1
ATOM 4012 C CA . TYR A 1 502 ? -23.964 22.080 31.214 1.00 44.66 502 TYR A CA 1
ATOM 4013 C C . TYR A 1 502 ? -24.808 20.796 31.082 1.00 44.66 502 TYR A C 1
ATOM 4015 O O . TYR A 1 502 ? -25.624 20.695 30.170 1.00 44.66 502 TYR A O 1
ATOM 4023 N N . LEU A 1 503 ? -24.696 19.851 32.027 1.00 46.72 503 LEU A N 1
ATOM 4024 C CA . LEU A 1 503 ? -25.384 18.553 31.962 1.00 46.72 503 LEU A CA 1
ATOM 4025 C C . LEU A 1 503 ? -26.920 18.635 32.095 1.00 46.72 503 LEU A C 1
ATOM 4027 O O . LEU A 1 503 ? -27.625 17.816 31.516 1.00 46.72 503 LEU A O 1
ATOM 4031 N N . ALA A 1 504 ? -27.457 19.626 32.814 1.00 46.94 504 ALA A N 1
ATOM 4032 C CA . ALA A 1 504 ? -28.901 19.736 33.061 1.00 46.94 504 ALA A CA 1
ATOM 4033 C C . ALA A 1 504 ? -29.681 20.430 31.923 1.00 46.94 504 ALA A C 1
ATOM 4035 O O . ALA A 1 504 ? -30.876 20.196 31.773 1.00 46.94 504 ALA A O 1
ATOM 4036 N N . ALA A 1 505 ? -29.013 21.246 31.099 1.00 51.34 505 ALA A N 1
ATOM 4037 C CA . ALA A 1 505 ? -29.612 21.865 29.910 1.00 51.34 505 ALA A CA 1
ATOM 4038 C C . ALA A 1 505 ? -29.511 20.958 28.666 1.00 51.34 505 ALA A C 1
ATOM 4040 O O . ALA A 1 505 ? -30.355 21.028 27.778 1.00 51.34 505 ALA A O 1
ATOM 4041 N N . PHE A 1 506 ? -28.518 20.063 28.633 1.00 50.66 506 PHE A N 1
ATOM 4042 C CA . PHE A 1 506 ? -28.298 19.106 27.543 1.00 50.66 506 PHE A CA 1
ATOM 4043 C C . PHE A 1 506 ? -29.329 17.959 27.550 1.00 50.66 506 PHE A C 1
ATOM 4045 O O . PHE A 1 506 ? -29.804 17.544 26.498 1.00 50.66 506 PHE A O 1
ATOM 4052 N N . LEU A 1 507 ? -29.772 17.519 28.735 1.00 51.56 507 LEU A N 1
ATOM 4053 C CA . LEU A 1 507 ? -30.770 16.449 28.898 1.00 51.56 507 LEU A CA 1
ATOM 4054 C C . LEU A 1 507 ? -32.206 16.842 28.488 1.00 51.56 507 LEU A C 1
ATOM 4056 O O . LEU A 1 507 ? -33.026 15.961 28.251 1.00 51.56 507 LEU A O 1
ATOM 4060 N N . LEU A 1 508 ? -32.510 18.140 28.362 1.00 47.09 508 LEU A N 1
ATOM 4061 C CA . LEU A 1 508 ? -33.841 18.645 27.983 1.00 47.09 508 LEU A CA 1
ATOM 4062 C C . LEU A 1 508 ? -33.973 18.961 26.479 1.00 47.09 508 LEU A C 1
ATOM 4064 O O . LEU A 1 508 ? -35.088 19.060 25.979 1.00 47.09 508 LEU A O 1
ATOM 4068 N N . VAL A 1 509 ? -32.850 19.047 25.752 1.00 51.88 509 VAL A N 1
ATOM 4069 C CA . VAL A 1 509 ? -32.801 19.136 24.275 1.00 51.88 509 VAL A CA 1
ATOM 4070 C C . VAL A 1 509 ? -32.656 17.744 23.636 1.00 51.88 509 VAL A C 1
ATOM 4072 O O . VAL A 1 509 ? -33.116 17.516 22.521 1.00 51.88 509 VAL A O 1
ATOM 4075 N N . PHE A 1 510 ? -32.108 16.766 24.368 1.00 46.47 510 PHE A N 1
ATOM 4076 C CA . PHE A 1 510 ? -31.942 15.384 23.895 1.00 46.47 510 PHE A CA 1
ATOM 4077 C C . PHE A 1 510 ? -33.247 14.582 23.743 1.00 46.47 510 PHE A C 1
ATOM 4079 O O . PHE A 1 510 ? -33.243 13.536 23.102 1.00 46.47 510 PHE A O 1
ATOM 4086 N N . PHE A 1 511 ? -34.374 15.069 24.271 1.00 42.81 511 PHE A N 1
ATOM 4087 C CA . PHE A 1 511 ? -35.677 14.404 24.128 1.00 42.81 511 PHE A CA 1
ATOM 4088 C C . PHE A 1 511 ? -36.477 14.831 22.883 1.00 42.81 511 PHE A C 1
ATOM 4090 O O . PHE A 1 511 ? -37.559 14.298 22.653 1.00 42.81 511 PHE A O 1
ATOM 4097 N N . THR A 1 512 ? -35.962 15.749 22.054 1.00 40.44 512 THR A N 1
ATOM 4098 C CA . THR A 1 512 ? -36.673 16.257 20.861 1.00 40.44 512 THR A CA 1
ATOM 4099 C C . THR A 1 512 ? -35.933 16.067 19.530 1.00 40.44 512 THR A C 1
ATOM 4101 O O . THR A 1 512 ? -36.442 16.506 18.505 1.00 40.44 512 THR A O 1
ATOM 4104 N N . MET A 1 513 ? -34.787 15.371 19.505 1.00 37.84 513 MET A N 1
ATOM 4105 C CA . MET A 1 513 ? -33.995 15.117 18.281 1.00 37.84 513 MET A CA 1
ATOM 4106 C C . MET A 1 513 ? -33.696 13.628 18.029 1.00 37.84 513 MET A C 1
ATOM 4108 O O . MET A 1 513 ? -32.780 13.294 17.283 1.00 37.84 513 MET A O 1
ATOM 4112 N N . ALA A 1 514 ? -34.492 12.717 18.596 1.00 30.88 514 ALA A N 1
ATOM 4113 C CA . ALA A 1 514 ? -34.501 11.315 18.180 1.00 30.88 514 ALA A CA 1
ATOM 4114 C C . ALA A 1 514 ? -35.219 11.179 16.822 1.00 30.88 514 ALA A C 1
ATOM 4116 O O . ALA A 1 514 ? -36.341 10.683 16.746 1.00 30.88 514 ALA A O 1
ATOM 4117 N N . SER A 1 515 ? -34.598 11.674 15.748 1.00 34.28 515 SER A N 1
ATOM 4118 C CA . SER A 1 515 ? -35.004 11.312 14.392 1.00 34.28 515 SER A CA 1
ATOM 4119 C C . SER A 1 515 ? -34.315 9.999 14.053 1.00 34.28 515 SER A C 1
ATOM 4121 O O . SER A 1 515 ? -33.105 9.953 13.866 1.00 34.28 515 SER A O 1
ATOM 4123 N N . CYS A 1 516 ? -35.093 8.922 14.025 1.00 30.78 516 CYS A N 1
ATOM 4124 C CA . CYS A 1 516 ? -34.682 7.642 13.468 1.00 30.78 516 CYS A CA 1
ATOM 4125 C C . CYS A 1 516 ? -34.317 7.880 11.988 1.00 30.78 516 CYS A C 1
ATOM 4127 O O . CYS A 1 516 ? -35.195 8.197 11.185 1.00 30.78 516 CYS A O 1
ATOM 4129 N N . GLY A 1 517 ? -33.020 7.872 11.664 1.00 36.72 517 GLY A N 1
ATOM 4130 C CA . GLY A 1 517 ? -32.492 8.173 10.331 1.00 36.72 517 GLY A CA 1
ATOM 4131 C C . GLY A 1 517 ? -32.811 7.050 9.350 1.00 36.72 517 GLY A C 1
ATOM 4132 O O . GLY A 1 517 ? -32.061 6.092 9.216 1.00 36.72 517 GLY A O 1
ATOM 4133 N N . SER A 1 518 ? -33.960 7.151 8.687 1.00 54.88 518 SER A N 1
ATOM 4134 C CA . SER A 1 518 ? -34.358 6.294 7.566 1.00 54.88 518 SER A CA 1
ATOM 4135 C C . SER A 1 518 ? -33.714 6.772 6.252 1.00 54.88 518 SER A C 1
ATOM 4137 O O . SER A 1 518 ? -34.412 6.960 5.253 1.00 54.88 518 SER A O 1
ATOM 4139 N N . GLY A 1 519 ? -32.414 7.069 6.272 1.00 67.94 519 GLY A N 1
ATOM 4140 C CA . GLY A 1 519 ? -31.707 7.627 5.127 1.00 67.94 519 GLY A CA 1
ATOM 4141 C C . GLY A 1 519 ? -31.032 6.582 4.243 1.00 67.94 519 GLY A C 1
ATOM 4142 O O . GLY A 1 519 ? -30.901 5.405 4.587 1.00 67.94 519 GLY A O 1
ATOM 4143 N N . VAL A 1 520 ? -30.670 7.039 3.047 1.00 89.06 520 VAL A N 1
ATOM 4144 C CA . VAL A 1 520 ? -30.069 6.248 1.973 1.00 89.06 520 VAL A CA 1
ATOM 4145 C C . VAL A 1 520 ? -28.558 6.315 2.096 1.00 89.06 520 VAL A C 1
ATOM 4147 O O . VAL A 1 520 ? -27.983 7.404 2.162 1.00 89.06 520 VAL A O 1
ATOM 4150 N N . GLY A 1 521 ? -27.911 5.153 2.069 1.00 95.31 521 GLY A N 1
ATOM 4151 C CA . GLY A 1 521 ? -26.465 5.075 1.994 1.00 95.31 521 GLY A CA 1
ATOM 4152 C C . GLY A 1 521 ? -25.923 5.313 0.596 1.00 95.31 521 GLY A C 1
ATOM 4153 O O . GLY A 1 521 ? -26.612 5.130 -0.407 1.00 95.31 521 GLY A O 1
ATOM 4154 N N . VAL A 1 522 ? -24.648 5.676 0.519 1.00 97.44 522 VAL A N 1
ATOM 4155 C CA . VAL A 1 522 ? -23.897 5.716 -0.742 1.00 97.44 522 VAL A CA 1
ATOM 4156 C C . VAL A 1 522 ? -22.556 5.015 -0.588 1.00 97.44 522 VAL A C 1
ATOM 4158 O O . VAL A 1 522 ? -21.957 4.999 0.487 1.00 97.44 522 VAL A O 1
ATOM 4161 N N . ASN A 1 523 ? -22.069 4.448 -1.680 1.00 98.12 523 ASN A N 1
ATOM 4162 C CA . ASN A 1 523 ? -20.740 3.869 -1.788 1.00 98.12 523 ASN A CA 1
ATOM 4163 C C . ASN A 1 523 ? -19.760 4.922 -2.301 1.00 98.12 523 ASN A C 1
ATOM 4165 O O . ASN A 1 523 ? -19.916 5.408 -3.422 1.00 98.12 523 ASN A O 1
ATOM 4169 N N . TRP A 1 524 ? -18.730 5.260 -1.527 1.00 96.50 524 TRP A N 1
ATOM 4170 C CA . TRP A 1 524 ? -17.672 6.160 -1.988 1.00 96.50 524 TRP A CA 1
ATOM 4171 C C . TRP A 1 524 ? -16.427 5.361 -2.366 1.00 96.50 524 TRP A C 1
ATOM 4173 O O . TRP A 1 524 ? -15.575 5.049 -1.535 1.00 96.50 524 TRP A O 1
ATOM 4183 N N . GLY A 1 525 ? -16.354 5.026 -3.653 1.00 91.75 525 GLY A N 1
ATOM 4184 C CA . GLY A 1 525 ? -15.165 4.462 -4.278 1.00 91.75 525 GLY A CA 1
ATOM 4185 C C . GLY A 1 525 ? -14.133 5.541 -4.617 1.00 91.75 525 GLY A C 1
ATOM 4186 O O . GLY A 1 525 ? -14.472 6.696 -4.889 1.00 91.75 525 GLY A O 1
ATOM 4187 N N . THR A 1 526 ? -12.852 5.185 -4.541 1.00 90.19 526 THR A N 1
ATOM 4188 C CA . THR A 1 526 ? -11.729 6.125 -4.682 1.00 90.19 526 THR A CA 1
ATOM 4189 C C . THR A 1 526 ? -10.737 5.723 -5.768 1.00 90.19 526 THR A C 1
ATOM 4191 O O . THR A 1 526 ? -9.646 6.304 -5.846 1.00 90.19 526 THR A O 1
ATOM 4194 N N . MET A 1 527 ? -11.094 4.762 -6.627 1.00 91.94 527 MET A N 1
ATOM 4195 C CA . MET A 1 527 ? -10.283 4.332 -7.766 1.00 91.94 527 MET A CA 1
ATOM 4196 C C . MET A 1 527 ? -10.348 5.371 -8.896 1.00 91.94 527 MET A C 1
ATOM 4198 O O . MET A 1 527 ? -10.899 5.131 -9.968 1.00 91.94 527 MET A O 1
ATOM 4202 N N . ALA A 1 528 ? -9.750 6.539 -8.663 1.00 92.00 528 ALA A N 1
ATOM 4203 C CA . ALA A 1 528 ? -9.663 7.640 -9.616 1.00 92.00 528 ALA A CA 1
ATOM 4204 C C . ALA A 1 528 ? -8.215 8.124 -9.778 1.00 92.00 528 ALA A C 1
ATOM 4206 O O . ALA A 1 528 ? -7.459 8.213 -8.807 1.00 92.00 528 ALA A O 1
ATOM 4207 N N . THR A 1 529 ? -7.839 8.489 -11.005 1.00 91.69 529 THR A N 1
ATOM 4208 C CA . THR A 1 529 ? -6.521 9.071 -11.325 1.00 91.69 529 THR A CA 1
ATOM 4209 C C . THR A 1 529 ? -6.332 10.454 -10.705 1.00 91.69 529 THR A C 1
ATOM 4211 O O . THR A 1 529 ? -5.211 10.824 -10.371 1.00 91.69 529 THR A O 1
ATOM 4214 N N . HIS A 1 530 ? -7.429 11.190 -10.506 1.00 91.50 530 HIS A N 1
ATOM 4215 C CA . HIS A 1 530 ? -7.476 12.488 -9.841 1.00 91.50 530 HIS A CA 1
ATOM 4216 C C . HIS A 1 530 ? -8.609 12.475 -8.806 1.00 91.50 530 HIS A C 1
ATOM 4218 O O . HIS A 1 530 ? -9.781 12.471 -9.171 1.00 91.50 530 HIS A O 1
ATOM 4224 N N . LYS A 1 531 ? -8.271 12.434 -7.510 1.00 91.19 531 LYS A N 1
ATOM 4225 C CA . LYS A 1 531 ? -9.263 12.316 -6.425 1.00 91.19 531 LYS A CA 1
ATOM 4226 C C . LYS A 1 531 ? -9.818 13.683 -5.996 1.00 91.19 531 LYS A C 1
ATOM 4228 O O . LYS A 1 531 ? -9.065 14.650 -5.858 1.00 91.19 531 LYS A O 1
ATOM 4233 N N . LEU A 1 532 ? -11.119 13.750 -5.705 1.00 92.50 532 LEU A N 1
ATOM 4234 C CA . LEU A 1 532 ? -11.750 14.929 -5.101 1.00 92.50 532 LEU A CA 1
ATOM 4235 C C . LEU A 1 532 ? -11.246 15.165 -3.662 1.00 92.50 532 LEU A C 1
ATOM 4237 O O . LEU A 1 532 ? -11.023 14.201 -2.925 1.00 92.50 532 LEU A O 1
ATOM 4241 N N . PRO A 1 533 ? -11.097 16.426 -3.209 1.00 92.38 533 PRO A N 1
ATOM 4242 C CA . PRO A 1 533 ? -10.719 16.715 -1.827 1.00 92.38 533 PRO A CA 1
ATOM 4243 C C . PRO A 1 533 ? -11.775 16.197 -0.834 1.00 92.38 533 PRO A C 1
ATOM 4245 O O . PRO A 1 533 ? -12.952 16.544 -0.970 1.00 92.38 533 PRO A O 1
ATOM 4248 N N . PRO A 1 534 ? -11.387 15.447 0.212 1.00 93.88 534 PRO A N 1
ATOM 4249 C CA . PRO A 1 534 ? -12.338 14.684 1.019 1.00 93.88 534 PRO A CA 1
ATOM 4250 C C . PRO A 1 534 ? -13.297 15.587 1.801 1.00 93.88 534 PRO A C 1
ATOM 4252 O O . PRO A 1 534 ? -14.490 15.326 1.835 1.00 93.88 534 PRO A O 1
ATOM 4255 N N . ASN A 1 535 ? -12.813 16.708 2.350 1.00 94.00 535 ASN A N 1
ATOM 4256 C CA . ASN A 1 535 ? -13.638 17.660 3.104 1.00 94.00 535 ASN A CA 1
ATOM 4257 C C . ASN A 1 535 ? -14.776 18.238 2.258 1.00 94.00 535 ASN A C 1
ATOM 4259 O O . ASN A 1 535 ? -15.856 18.520 2.771 1.00 94.00 535 ASN A O 1
ATOM 4263 N N . LYS A 1 536 ? -14.533 18.425 0.956 1.00 94.81 536 LYS A N 1
ATOM 4264 C CA . LYS A 1 536 ? -15.544 18.938 0.034 1.00 94.81 536 LYS A CA 1
ATOM 4265 C C . LYS A 1 536 ? -16.581 17.881 -0.306 1.00 94.81 536 LYS A C 1
ATOM 4267 O O . LYS A 1 536 ? -17.760 18.209 -0.369 1.00 94.81 536 LYS A O 1
ATOM 4272 N N . VAL A 1 537 ? -16.150 16.630 -0.477 1.00 95.88 537 VAL A N 1
ATOM 4273 C CA . VAL A 1 537 ? -17.067 15.498 -0.656 1.00 95.88 537 VAL A CA 1
ATOM 4274 C C . VAL A 1 537 ? -17.918 15.315 0.599 1.00 95.88 537 VAL A C 1
ATOM 4276 O O . VAL A 1 537 ? -19.132 15.254 0.486 1.00 95.88 537 VAL A O 1
ATOM 4279 N N . VAL A 1 538 ? -17.327 15.345 1.797 1.00 96.00 538 VAL A N 1
ATOM 4280 C CA . VAL A 1 538 ? -18.071 15.260 3.067 1.00 96.00 538 VAL A CA 1
ATOM 4281 C C . VAL A 1 538 ? -19.073 16.407 3.217 1.00 96.00 538 VAL A C 1
ATOM 4283 O O . VAL A 1 538 ? -20.224 16.165 3.572 1.00 96.00 538 VAL A O 1
ATOM 4286 N N . LYS A 1 539 ? -18.690 17.645 2.872 1.00 95.31 539 LYS A N 1
ATOM 4287 C CA . LYS A 1 539 ? -19.627 18.780 2.829 1.00 95.31 539 LYS A CA 1
ATOM 4288 C C . LYS A 1 539 ? -20.796 18.500 1.876 1.00 95.31 539 LYS A C 1
ATOM 4290 O O . LYS A 1 539 ? -21.946 18.680 2.260 1.00 95.31 539 LYS A O 1
ATOM 4295 N N . MET A 1 540 ? -20.503 18.020 0.669 1.00 95.50 540 MET A N 1
ATOM 4296 C CA . MET A 1 540 ? -21.510 17.658 -0.330 1.00 95.50 540 MET A CA 1
ATOM 4297 C C . MET A 1 540 ? -22.424 16.517 0.160 1.00 95.50 540 MET A C 1
ATOM 4299 O O . MET A 1 540 ? -23.632 16.581 -0.058 1.00 95.50 540 MET A O 1
ATOM 4303 N N . LEU A 1 541 ? -21.895 15.509 0.865 1.00 95.38 541 LEU A N 1
ATOM 4304 C CA . LEU A 1 541 ? -22.695 14.447 1.493 1.00 95.38 541 LEU A CA 1
ATOM 4305 C C . LEU A 1 541 ? -23.701 15.036 2.493 1.00 95.38 541 LEU A C 1
ATOM 4307 O O . LEU A 1 541 ? -24.895 14.753 2.405 1.00 95.38 541 LEU A O 1
ATOM 4311 N N . GLN A 1 542 ? -23.240 15.917 3.386 1.00 93.06 542 GLN A N 1
ATOM 4312 C CA . GLN A 1 542 ? -24.096 16.590 4.370 1.00 93.06 542 GLN A CA 1
ATOM 4313 C C . GLN A 1 542 ? -25.151 17.491 3.709 1.00 93.06 542 GLN A C 1
ATOM 4315 O O . GLN A 1 542 ? -26.308 17.498 4.130 1.00 93.06 542 GLN A O 1
ATOM 4320 N N . GLU A 1 543 ? -24.781 18.229 2.659 1.00 92.75 543 GLU A N 1
ATOM 4321 C CA . GLU A 1 543 ? -25.690 19.112 1.911 1.00 92.75 543 GLU A CA 1
ATOM 4322 C C . GLU A 1 543 ? -26.778 18.331 1.161 1.00 92.75 543 GLU A C 1
ATOM 4324 O O . GLU A 1 543 ? -27.923 18.781 1.100 1.00 92.75 543 GLU A O 1
ATOM 4329 N N . ASN A 1 544 ? -26.455 17.129 0.680 1.00 91.69 544 ASN A N 1
ATOM 4330 C CA . ASN A 1 544 ? -27.417 16.189 0.101 1.00 91.69 544 ASN A CA 1
ATOM 4331 C C . ASN A 1 544 ? -28.151 15.331 1.149 1.00 91.69 544 ASN A C 1
ATOM 4333 O O . ASN A 1 544 ? -28.993 14.517 0.776 1.00 91.69 544 ASN A O 1
ATOM 4337 N N . ARG A 1 545 ? -27.879 15.524 2.451 1.00 90.44 545 ARG A N 1
ATOM 4338 C CA . ARG A 1 545 ? -28.457 14.759 3.575 1.00 90.44 545 ARG A CA 1
ATOM 4339 C C . ARG A 1 545 ? -28.217 13.250 3.489 1.00 90.44 545 ARG A C 1
ATOM 4341 O O . ARG A 1 545 ? -29.063 12.466 3.910 1.00 90.44 545 ARG A O 1
ATOM 4348 N N . ILE A 1 546 ? -27.069 12.860 2.952 1.00 92.62 546 ILE A N 1
ATOM 4349 C CA . ILE A 1 546 ? -26.613 11.474 2.988 1.00 92.62 546 ILE A CA 1
ATOM 4350 C C . ILE A 1 546 ? -26.082 11.207 4.394 1.00 92.62 546 ILE A C 1
ATOM 4352 O O . ILE A 1 546 ? -25.119 11.840 4.828 1.00 92.62 546 ILE A O 1
ATOM 4356 N N . ASP A 1 547 ? -26.730 10.293 5.105 1.00 91.75 547 ASP A N 1
ATOM 4357 C CA . ASP A 1 547 ? -26.442 9.950 6.499 1.00 91.75 547 ASP A CA 1
ATOM 4358 C C . ASP A 1 547 ? -25.764 8.585 6.659 1.00 91.75 547 ASP A C 1
ATOM 4360 O O . ASP A 1 547 ? -25.307 8.276 7.754 1.00 91.75 547 ASP A O 1
ATOM 4364 N N . LYS A 1 548 ? -25.626 7.800 5.583 1.00 97.00 548 LYS A N 1
ATOM 4365 C CA . LYS A 1 548 ? -24.891 6.529 5.568 1.00 97.00 548 LYS A CA 1
ATOM 4366 C C . LYS A 1 548 ? -23.863 6.492 4.435 1.00 97.00 548 LYS A C 1
ATOM 4368 O O . LYS A 1 548 ? -24.119 6.925 3.312 1.00 97.00 548 LYS A O 1
ATOM 4373 N N . LEU A 1 549 ? -22.689 5.937 4.706 1.00 97.38 549 LEU A N 1
ATOM 4374 C CA . LEU A 1 549 ? -21.570 5.883 3.768 1.00 97.38 549 LEU A CA 1
ATOM 4375 C C . LEU A 1 549 ? -20.844 4.541 3.872 1.00 97.38 549 LEU A C 1
ATOM 4377 O O . LEU A 1 549 ? -20.430 4.143 4.957 1.00 97.38 549 LEU A O 1
ATOM 4381 N N . LYS A 1 550 ? -20.651 3.848 2.749 1.00 97.88 550 LYS A N 1
ATOM 4382 C CA . LYS A 1 550 ? -19.777 2.671 2.663 1.00 97.88 550 LYS A CA 1
ATOM 4383 C C . LYS A 1 550 ? -18.448 3.073 2.022 1.00 97.88 550 LYS A C 1
ATOM 4385 O O . LYS A 1 550 ? -18.433 3.652 0.934 1.00 97.88 550 LYS A O 1
ATOM 4390 N N . LEU A 1 551 ? -17.347 2.775 2.711 1.00 97.25 551 LEU A N 1
ATOM 4391 C CA . LEU A 1 551 ? -15.972 2.930 2.229 1.00 97.25 551 LEU A CA 1
ATOM 4392 C C . LEU A 1 551 ? -15.391 1.550 1.913 1.00 97.25 551 LEU A C 1
ATOM 4394 O O . LEU A 1 551 ? -15.605 0.607 2.672 1.00 97.25 551 LEU A O 1
ATOM 4398 N N . PHE A 1 552 ? -14.635 1.436 0.819 1.00 93.62 552 PHE A N 1
ATOM 4399 C CA . PHE A 1 552 ? -14.027 0.168 0.383 1.00 93.62 552 PHE A CA 1
ATOM 4400 C C . PHE A 1 552 ? -12.676 -0.143 1.045 1.00 93.62 552 PHE A C 1
ATOM 4402 O O . PHE A 1 552 ? -12.177 -1.258 0.909 1.00 93.62 552 PHE A O 1
ATOM 4409 N N . ASP A 1 553 ? -12.104 0.830 1.755 1.00 89.75 553 ASP A N 1
ATOM 4410 C CA . ASP A 1 553 ? -10.865 0.703 2.522 1.00 89.75 553 ASP A CA 1
ATOM 4411 C C . ASP A 1 553 ? -10.829 1.763 3.642 1.00 89.75 553 ASP A C 1
ATOM 4413 O O . ASP A 1 553 ? -11.562 2.760 3.603 1.00 89.75 553 ASP A O 1
ATOM 4417 N N . ALA A 1 554 ? -9.959 1.575 4.631 1.00 89.31 554 ALA A N 1
ATOM 4418 C CA . ALA A 1 554 ? -9.749 2.481 5.755 1.00 89.31 554 ALA A CA 1
ATOM 4419 C C . ALA A 1 554 ? -8.736 3.594 5.430 1.00 89.31 554 ALA A C 1
ATOM 4421 O O . ALA A 1 554 ? -7.699 3.747 6.075 1.00 89.31 554 ALA A O 1
ATOM 4422 N N . GLU A 1 555 ? -9.040 4.414 4.420 1.00 89.25 555 GLU A N 1
ATOM 4423 C CA . GLU A 1 555 ? -8.186 5.541 4.032 1.00 89.25 555 GLU A CA 1
ATOM 4424 C C . GLU A 1 555 ? -8.226 6.678 5.083 1.00 89.25 555 GLU A C 1
ATOM 4426 O O . GLU A 1 555 ? -9.205 7.423 5.185 1.00 89.25 555 GLU A O 1
ATOM 4431 N N . GLU A 1 556 ? -7.125 6.869 5.827 1.00 90.38 556 GLU A N 1
ATOM 4432 C CA . GLU A 1 556 ? -6.978 7.870 6.910 1.00 90.38 556 GLU A CA 1
ATOM 4433 C C . GLU A 1 556 ? -7.437 9.283 6.499 1.00 90.38 556 GLU A C 1
ATOM 4435 O O . GLU A 1 556 ? -8.124 9.963 7.258 1.00 90.38 556 GLU A O 1
ATOM 4440 N N . TRP A 1 557 ? -7.114 9.733 5.280 1.00 90.19 557 TRP A N 1
ATOM 4441 C CA . TRP A 1 557 ? -7.465 11.077 4.796 1.00 90.19 557 TRP A CA 1
ATOM 4442 C C . TRP A 1 557 ? -8.975 11.283 4.576 1.00 90.19 557 TRP A C 1
ATOM 4444 O O . TRP A 1 557 ? -9.443 12.421 4.658 1.00 90.19 557 TRP A O 1
ATOM 4454 N N . ILE A 1 558 ? -9.734 10.210 4.333 1.00 93.50 558 ILE A N 1
ATOM 4455 C CA . ILE A 1 558 ? -11.201 10.233 4.212 1.00 93.50 558 ILE A CA 1
ATOM 4456 C C . ILE A 1 558 ? -11.835 10.139 5.593 1.00 93.50 558 ILE A C 1
ATOM 4458 O O . ILE A 1 558 ? -12.683 10.964 5.934 1.00 93.50 558 ILE A O 1
ATOM 4462 N N . MET A 1 559 ? -11.379 9.187 6.414 1.00 93.75 559 MET A N 1
ATOM 4463 C CA . MET A 1 559 ? -11.857 9.033 7.792 1.00 93.75 559 MET A CA 1
ATOM 4464 C C . MET A 1 559 ? -11.650 10.323 8.592 1.00 93.75 559 MET A C 1
ATOM 4466 O O . MET A 1 559 ? -12.557 10.766 9.293 1.00 93.75 559 MET A O 1
ATOM 4470 N N . ALA A 1 560 ? -10.511 10.997 8.405 1.00 92.94 560 ALA A N 1
ATOM 4471 C CA . ALA A 1 560 ? -10.224 12.278 9.037 1.00 92.94 560 ALA A CA 1
ATOM 4472 C C . ALA A 1 560 ? -11.186 13.404 8.620 1.00 92.94 560 ALA A C 1
ATOM 4474 O O . ALA A 1 560 ? -11.470 14.285 9.431 1.00 92.94 560 ALA A O 1
ATOM 4475 N N . ALA A 1 561 ? -11.683 13.390 7.380 1.00 94.56 561 ALA A N 1
ATOM 4476 C CA . ALA A 1 561 ? -12.655 14.368 6.892 1.00 94.56 561 ALA A CA 1
ATOM 4477 C C . ALA A 1 561 ? -14.078 14.098 7.406 1.00 94.56 561 ALA A C 1
ATOM 4479 O O . ALA A 1 561 ? -14.861 15.035 7.533 1.00 94.56 561 ALA A O 1
ATOM 4480 N N . LEU A 1 562 ? -14.406 12.836 7.705 1.00 95.62 562 LEU A N 1
ATOM 4481 C CA . LEU A 1 562 ? -15.703 12.417 8.248 1.00 95.62 562 LEU A CA 1
ATOM 4482 C C . LEU A 1 562 ? -15.820 12.609 9.771 1.00 95.62 562 LEU A C 1
ATOM 4484 O O . LEU A 1 562 ? -16.932 12.576 10.302 1.00 95.62 562 LEU A O 1
ATOM 4488 N N . MET A 1 563 ? -14.706 12.811 10.485 1.00 93.94 563 MET A N 1
ATOM 4489 C CA . MET A 1 563 ? -14.724 13.047 11.933 1.00 93.94 563 MET A CA 1
ATOM 4490 C C . MET A 1 563 ? -15.625 14.233 12.302 1.00 93.94 563 MET A C 1
ATOM 4492 O O . MET A 1 563 ? -15.531 15.316 11.720 1.00 93.94 563 MET A O 1
ATOM 4496 N N . GLY A 1 564 ? -16.472 14.039 13.310 1.00 90.50 564 GLY A N 1
ATOM 4497 C CA . GLY A 1 564 ? -17.398 15.057 13.805 1.00 90.50 564 GLY A CA 1
ATOM 4498 C C . GLY A 1 564 ? -18.657 15.228 12.954 1.00 90.50 564 GLY A C 1
ATOM 4499 O O . GLY A 1 564 ? -19.458 16.114 13.250 1.00 90.50 564 GLY A O 1
ATOM 4500 N N . THR A 1 565 ? -18.836 14.407 11.916 1.00 94.06 565 THR A N 1
ATOM 4501 C CA . THR A 1 565 ? -20.117 14.258 11.219 1.00 94.06 565 THR A CA 1
ATOM 4502 C C . THR A 1 565 ? -20.953 13.154 11.865 1.00 94.06 565 THR A C 1
ATOM 4504 O O . THR A 1 565 ? -20.410 12.251 12.498 1.00 94.06 565 THR A O 1
ATOM 4507 N N . ASP A 1 566 ? -22.271 13.206 11.675 1.00 92.25 566 ASP A N 1
ATOM 4508 C CA . ASP A 1 566 ? -23.189 12.167 12.160 1.00 92.25 566 ASP A CA 1
ATOM 4509 C C . ASP A 1 566 ? -23.338 10.989 11.171 1.00 92.25 566 ASP A C 1
ATOM 4511 O O . ASP A 1 566 ? -24.104 10.063 11.434 1.00 92.25 566 ASP A O 1
ATOM 4515 N N . ILE A 1 567 ? -22.610 11.011 10.044 1.00 95.25 567 ILE A N 1
ATOM 4516 C CA . ILE A 1 567 ? -22.716 10.023 8.959 1.00 95.25 567 ILE A CA 1
ATOM 4517 C C . ILE A 1 567 ? -22.278 8.641 9.465 1.00 95.25 567 ILE A C 1
ATOM 4519 O O . ILE A 1 567 ? -21.131 8.468 9.877 1.00 95.25 567 ILE A O 1
ATOM 4523 N N . GLU A 1 568 ? -23.171 7.654 9.397 1.00 96.31 568 GLU A N 1
ATOM 4524 C CA . GLU A 1 568 ? -22.890 6.253 9.707 1.00 96.31 568 GLU A CA 1
ATOM 4525 C C . GLU A 1 568 ? -21.964 5.643 8.651 1.00 96.31 568 GLU A C 1
ATOM 4527 O O . GLU A 1 568 ? -22.269 5.641 7.457 1.00 96.31 568 GLU A O 1
ATOM 4532 N N . VAL A 1 569 ? -20.837 5.081 9.083 1.00 97.25 569 VAL A N 1
ATOM 4533 C CA . VAL A 1 569 ? -19.828 4.511 8.186 1.00 97.25 569 VAL A CA 1
ATOM 4534 C C . VAL A 1 569 ? -19.820 2.987 8.258 1.00 97.25 569 VAL A C 1
ATOM 4536 O O . VAL A 1 569 ? -19.650 2.399 9.329 1.00 97.25 569 VAL A O 1
ATOM 4539 N N . MET A 1 570 ? -19.957 2.344 7.097 1.00 97.94 570 MET A N 1
ATOM 4540 C CA . MET A 1 570 ? -19.572 0.951 6.874 1.00 97.94 570 MET A CA 1
ATOM 4541 C C . MET A 1 570 ? -18.144 0.929 6.320 1.00 97.94 570 MET A C 1
ATOM 4543 O O . MET A 1 570 ? -17.907 1.353 5.190 1.00 97.94 570 MET A O 1
ATOM 4547 N N . LEU A 1 571 ? -17.192 0.460 7.123 1.00 97.19 571 LEU A N 1
ATOM 4548 C CA . LEU A 1 571 ? -15.770 0.433 6.781 1.00 97.19 571 LEU A CA 1
ATOM 4549 C C . LEU A 1 571 ? -15.385 -0.955 6.266 1.00 97.19 571 LEU A C 1
ATOM 4551 O O . LEU A 1 571 ? -15.531 -1.934 6.998 1.00 97.19 571 LEU A O 1
ATOM 4555 N N . ALA A 1 572 ? -14.925 -1.069 5.021 1.00 96.56 572 ALA A N 1
ATOM 4556 C CA . ALA A 1 572 ? -14.567 -2.365 4.455 1.00 96.56 572 ALA A CA 1
ATOM 4557 C C . ALA A 1 572 ? -13.100 -2.753 4.686 1.00 96.56 572 ALA A C 1
ATOM 4559 O O . ALA A 1 572 ? -12.210 -1.911 4.790 1.00 96.56 572 ALA A O 1
ATOM 4560 N N . ILE A 1 573 ? -12.875 -4.063 4.731 1.00 96.69 573 ILE A N 1
ATOM 4561 C CA . ILE A 1 573 ? -11.575 -4.726 4.693 1.00 96.69 573 ILE A CA 1
ATOM 4562 C C . ILE A 1 573 ? -11.448 -5.374 3.310 1.00 96.69 573 ILE A C 1
ATOM 4564 O O . ILE A 1 573 ? -12.306 -6.188 2.956 1.00 96.69 573 ILE A O 1
ATOM 4568 N N . PRO A 1 574 ? -10.408 -5.068 2.521 1.00 95.00 574 PRO A N 1
ATOM 4569 C CA . PRO A 1 574 ? -10.266 -5.618 1.178 1.00 95.00 574 PRO A CA 1
ATOM 4570 C C . PRO A 1 574 ? -9.960 -7.130 1.182 1.00 95.00 574 PRO A C 1
ATOM 4572 O O . PRO A 1 574 ? -9.345 -7.670 2.105 1.00 95.00 574 PRO A O 1
ATOM 4575 N N . ASN A 1 575 ? -10.366 -7.833 0.113 1.00 94.44 575 ASN A N 1
ATOM 4576 C CA . ASN A 1 575 ? -10.266 -9.301 0.007 1.00 94.44 575 ASN A CA 1
ATOM 4577 C C . ASN A 1 575 ? -8.835 -9.846 0.188 1.00 94.44 575 ASN A C 1
ATOM 4579 O O . ASN A 1 575 ? -8.649 -10.956 0.687 1.00 94.44 575 ASN A O 1
ATOM 4583 N N . ASN A 1 576 ? -7.812 -9.075 -0.194 1.00 93.38 576 ASN A N 1
ATOM 4584 C CA . ASN A 1 576 ? -6.402 -9.457 -0.069 1.00 93.38 576 ASN A CA 1
ATOM 4585 C C . ASN A 1 576 ? -5.913 -9.563 1.389 1.00 93.38 576 ASN A C 1
ATOM 4587 O O . ASN A 1 576 ? -4.888 -10.198 1.618 1.00 93.38 576 ASN A O 1
ATOM 4591 N N . MET A 1 577 ? -6.633 -9.005 2.368 1.00 95.19 577 MET A N 1
ATOM 4592 C CA . MET A 1 577 ? -6.292 -9.119 3.794 1.00 95.19 577 MET A CA 1
ATOM 4593 C C . MET A 1 577 ? -6.933 -10.334 4.480 1.00 95.19 577 MET A C 1
ATOM 4595 O O . MET A 1 577 ? -6.517 -10.715 5.576 1.00 95.19 577 MET A O 1
ATOM 4599 N N . LEU A 1 578 ? -7.934 -10.968 3.852 1.00 97.00 578 LEU A N 1
ATOM 4600 C CA . LEU A 1 578 ? -8.724 -12.035 4.477 1.00 97.00 578 LEU A CA 1
ATOM 4601 C C . LEU A 1 578 ? -7.864 -13.236 4.877 1.00 97.00 578 LEU A C 1
ATOM 4603 O O . LEU A 1 578 ? -8.046 -13.789 5.957 1.00 97.00 578 LEU A O 1
ATOM 4607 N N . GLU A 1 579 ? -6.915 -13.643 4.031 1.00 96.06 579 GLU A N 1
ATOM 4608 C CA . GLU A 1 579 ? -6.051 -14.792 4.317 1.00 96.06 579 GLU A CA 1
ATOM 4609 C C . GLU A 1 579 ? -5.185 -14.554 5.560 1.00 96.06 579 GLU A C 1
ATOM 4611 O O . GLU A 1 579 ? -5.137 -15.401 6.454 1.00 96.06 579 GLU A O 1
ATOM 4616 N N . GLU A 1 580 ? -4.553 -13.388 5.663 1.00 95.19 580 GLU A N 1
ATOM 4617 C CA . GLU A 1 580 ? -3.696 -13.053 6.797 1.00 95.19 580 GLU A CA 1
ATOM 4618 C C . GLU A 1 580 ? -4.505 -12.902 8.094 1.00 95.19 580 GLU A C 1
ATOM 4620 O O . GLU A 1 580 ? -4.187 -13.541 9.101 1.00 95.19 580 GLU A O 1
ATOM 4625 N N . MET A 1 581 ? -5.618 -12.160 8.048 1.00 96.62 581 MET A N 1
ATOM 4626 C CA . MET A 1 581 ? -6.521 -11.985 9.192 1.00 96.62 581 MET A CA 1
ATOM 4627 C C . MET A 1 581 ? -7.170 -13.293 9.646 1.00 96.62 581 MET A C 1
ATOM 4629 O O . MET A 1 581 ? -7.469 -13.445 10.829 1.00 96.62 581 MET A O 1
ATOM 4633 N N . SER A 1 582 ? -7.388 -14.246 8.735 1.00 97.19 582 SER A N 1
ATOM 4634 C CA . SER A 1 582 ? -7.926 -15.569 9.073 1.00 97.19 582 SER A CA 1
ATOM 4635 C C . SER A 1 582 ? -6.937 -16.410 9.884 1.00 97.19 582 SER A C 1
ATOM 4637 O O . SER A 1 582 ? -7.340 -17.114 10.810 1.00 97.19 582 SER A O 1
ATOM 4639 N N . ARG A 1 583 ? -5.639 -16.319 9.559 1.00 96.44 583 ARG A N 1
ATOM 4640 C CA . ARG A 1 583 ? -4.566 -17.125 10.160 1.00 96.44 583 ARG A CA 1
ATOM 4641 C C . ARG A 1 583 ? -4.011 -16.514 11.440 1.00 96.44 583 ARG A C 1
ATOM 4643 O O . ARG A 1 583 ? -3.583 -17.257 12.320 1.00 96.44 583 ARG A O 1
ATOM 4650 N N . ASN A 1 584 ? -3.992 -15.186 11.527 1.00 94.38 584 ASN A N 1
ATOM 4651 C CA . ASN A 1 584 ? -3.350 -14.453 12.607 1.00 94.38 584 ASN A CA 1
ATOM 4652 C C . ASN A 1 584 ? -4.338 -13.472 13.275 1.00 94.38 584 ASN A C 1
ATOM 4654 O O . ASN A 1 584 ? -4.521 -12.356 12.783 1.00 94.38 584 ASN A O 1
ATOM 4658 N N . PRO A 1 585 ? -4.960 -13.847 14.411 1.00 95.12 585 PRO A N 1
ATOM 4659 C CA . PRO A 1 585 ? -5.873 -12.970 15.145 1.00 95.12 585 PRO A CA 1
ATOM 4660 C C . PRO A 1 585 ? -5.258 -11.623 15.549 1.00 95.12 585 PRO A C 1
ATOM 4662 O O . PRO A 1 585 ? -5.984 -10.638 15.654 1.00 95.12 585 PRO A O 1
ATOM 4665 N N . GLN A 1 586 ? -3.935 -11.544 15.734 1.00 95.44 586 GLN A N 1
ATOM 4666 C CA . GLN A 1 586 ? -3.244 -10.291 16.053 1.00 95.44 586 GLN A CA 1
ATOM 4667 C C . GLN A 1 586 ? -3.291 -9.279 14.898 1.00 95.44 586 GLN A C 1
ATOM 4669 O O . GLN A 1 586 ? -3.246 -8.076 15.148 1.00 95.44 586 GLN A O 1
ATOM 4674 N N . VAL A 1 587 ? -3.411 -9.735 13.646 1.00 95.31 587 VAL A N 1
ATOM 4675 C CA . VAL A 1 587 ? -3.570 -8.849 12.476 1.00 95.31 587 VAL A CA 1
ATOM 4676 C C . VAL A 1 587 ? -4.962 -8.225 12.473 1.00 95.31 587 VAL A C 1
ATOM 4678 O O . VAL A 1 587 ? -5.093 -7.021 12.277 1.00 95.31 587 VAL A O 1
ATOM 4681 N N . ALA A 1 588 ? -5.997 -9.015 12.778 1.00 96.12 588 ALA A N 1
ATOM 4682 C CA . ALA A 1 588 ? -7.355 -8.507 12.967 1.00 96.12 588 ALA A CA 1
ATOM 4683 C C . ALA A 1 588 ? -7.440 -7.525 14.153 1.00 96.12 588 ALA A C 1
ATOM 4685 O O . ALA A 1 588 ? -8.053 -6.466 14.030 1.00 96.12 588 ALA A O 1
ATOM 4686 N N . ASP A 1 589 ? -6.785 -7.839 15.277 1.00 96.25 589 ASP A N 1
ATOM 4687 C CA . ASP A 1 589 ? -6.707 -6.955 16.446 1.00 96.25 589 ASP A CA 1
ATOM 4688 C C . ASP A 1 589 ? -5.999 -5.630 16.132 1.00 96.25 589 ASP A C 1
ATOM 4690 O O . ASP A 1 589 ? -6.528 -4.561 16.433 1.00 96.25 589 ASP A O 1
ATOM 4694 N N . SER A 1 590 ? -4.856 -5.690 15.440 1.00 94.56 590 SER A N 1
ATOM 4695 C CA . SER A 1 590 ? -4.102 -4.501 15.023 1.00 94.56 590 SER A CA 1
ATOM 4696 C C . SER A 1 590 ? -4.896 -3.639 14.046 1.00 94.56 590 SER A C 1
ATOM 4698 O O . SER A 1 590 ? -4.932 -2.421 14.207 1.00 94.56 590 SER A O 1
ATOM 4700 N N . TRP A 1 591 ? -5.595 -4.251 13.084 1.00 96.19 591 TRP A N 1
ATOM 4701 C CA . TRP A 1 591 ? -6.446 -3.519 12.146 1.00 96.19 591 TRP A CA 1
ATOM 4702 C C . TRP A 1 591 ? -7.593 -2.799 12.862 1.00 96.19 591 TRP A C 1
ATOM 4704 O O . TRP A 1 591 ? -7.847 -1.628 12.584 1.00 96.19 591 TRP A O 1
ATOM 4714 N N . VAL A 1 592 ? -8.263 -3.458 13.818 1.00 96.38 592 VAL A N 1
ATOM 4715 C CA . VAL A 1 592 ? -9.312 -2.826 14.638 1.00 96.38 592 VAL A CA 1
ATOM 4716 C C . VAL A 1 592 ? -8.725 -1.706 15.495 1.00 96.38 592 VAL A C 1
ATOM 4718 O O . VAL A 1 592 ? -9.301 -0.619 15.555 1.00 96.38 592 VAL A O 1
ATOM 4721 N N . TYR A 1 593 ? -7.567 -1.922 16.121 1.00 93.31 593 TYR A N 1
ATOM 4722 C CA . TYR A 1 593 ? -6.874 -0.886 16.882 1.00 93.31 593 TYR A CA 1
ATOM 4723 C C . TYR A 1 593 ? -6.622 0.365 16.028 1.00 93.31 593 TYR A C 1
ATOM 4725 O O . TYR A 1 593 ? -7.020 1.466 16.411 1.00 93.31 593 TYR A O 1
ATOM 4733 N N . GLU A 1 594 ? -6.031 0.195 14.849 1.00 91.44 594 GLU A N 1
ATOM 4734 C CA . GLU A 1 594 ? -5.578 1.299 13.997 1.00 91.44 594 GLU A CA 1
ATOM 4735 C C . GLU A 1 594 ? -6.729 2.019 13.286 1.00 91.44 594 GLU A C 1
ATOM 4737 O O . GLU A 1 594 ? -6.746 3.249 13.241 1.00 91.44 594 GLU A O 1
ATOM 4742 N N . ASN A 1 595 ? -7.722 1.276 12.792 1.00 94.44 595 ASN A N 1
ATOM 4743 C CA . ASN A 1 595 ? -8.772 1.828 11.930 1.00 94.44 595 ASN A CA 1
ATOM 4744 C C . ASN A 1 595 ? -10.099 2.096 12.646 1.00 94.44 595 ASN A C 1
ATOM 4746 O O . ASN A 1 595 ? -10.950 2.798 12.108 1.00 94.44 595 ASN A O 1
ATOM 4750 N N . VAL A 1 596 ? -10.289 1.571 13.861 1.00 94.44 596 VAL A N 1
ATOM 4751 C CA . VAL A 1 596 ? -11.528 1.757 14.632 1.00 94.44 596 VAL A CA 1
ATOM 4752 C C . VAL A 1 596 ? -11.251 2.502 15.930 1.00 94.44 596 VAL A C 1
ATOM 4754 O O . VAL A 1 596 ? -11.796 3.585 16.141 1.00 94.44 596 VAL A O 1
ATOM 4757 N N . THR A 1 597 ? -10.387 1.975 16.804 1.00 89.81 597 THR A N 1
ATOM 4758 C CA . THR A 1 597 ? -10.262 2.508 18.177 1.00 89.81 597 THR A CA 1
ATOM 4759 C C . THR A 1 597 ? -9.808 3.969 18.207 1.00 89.81 597 THR A C 1
ATOM 4761 O O . THR A 1 597 ? -10.320 4.754 19.005 1.00 89.81 597 THR A O 1
ATOM 4764 N N . GLY A 1 598 ? -8.931 4.362 17.275 1.00 84.06 598 GLY A N 1
ATOM 4765 C CA . GLY A 1 598 ? -8.450 5.735 17.123 1.00 84.06 598 GLY A CA 1
ATOM 4766 C C . GLY A 1 598 ? -9.518 6.750 16.702 1.00 84.06 598 GLY A C 1
ATOM 4767 O O . GLY A 1 598 ? -9.298 7.945 16.880 1.00 84.06 598 GLY A O 1
ATOM 4768 N N . TYR A 1 599 ? -10.672 6.304 16.195 1.00 90.81 599 TYR A N 1
ATOM 4769 C CA . TYR A 1 599 ? -11.765 7.161 15.719 1.00 90.81 599 TYR A CA 1
ATOM 4770 C C . TYR A 1 599 ? -13.014 7.110 16.607 1.00 90.81 599 TYR A C 1
ATOM 4772 O O . TYR A 1 599 ? -13.895 7.954 16.461 1.00 90.81 599 TYR A O 1
ATOM 4780 N N . MET A 1 600 ? -13.095 6.168 17.549 1.00 87.44 600 MET A N 1
ATOM 4781 C CA . MET A 1 600 ? -14.259 5.966 18.419 1.00 87.44 600 MET A CA 1
ATOM 4782 C C . MET A 1 600 ? -14.161 6.787 19.718 1.00 87.44 600 MET A C 1
ATOM 4784 O O . MET A 1 600 ? -13.985 6.254 20.813 1.00 87.44 600 MET A O 1
ATOM 4788 N N . TYR A 1 601 ? -14.289 8.109 19.607 1.00 85.88 601 TYR A N 1
ATOM 4789 C CA . TYR A 1 601 ? -14.359 9.050 20.736 1.00 85.88 601 TYR A CA 1
ATOM 4790 C C . TYR A 1 601 ? -15.408 10.146 20.460 1.00 85.88 601 TYR A C 1
ATOM 4792 O O . TYR A 1 601 ? -15.854 10.286 19.323 1.00 85.88 601 TYR A O 1
ATOM 4800 N N . PRO A 1 602 ? -15.841 10.947 21.455 1.00 81.75 602 PRO A N 1
ATOM 4801 C CA . PRO A 1 602 ? -16.808 12.021 21.216 1.00 81.75 602 PRO A CA 1
ATOM 4802 C C . PRO A 1 602 ? -16.318 13.026 20.159 1.00 81.75 602 PRO A C 1
ATOM 4804 O O . PRO A 1 602 ? -15.309 13.699 20.363 1.00 81.75 602 PRO A O 1
ATOM 4807 N N . GLY A 1 603 ? -17.046 13.139 19.043 1.00 82.69 603 GLY A N 1
ATOM 4808 C CA . GLY A 1 603 ? -16.648 13.947 17.880 1.00 82.69 603 GLY A CA 1
ATOM 4809 C C . GLY A 1 603 ? -15.718 13.234 16.888 1.00 82.69 603 GLY A C 1
ATOM 4810 O O . GLY A 1 603 ? -15.207 13.883 15.980 1.00 82.69 603 GLY A O 1
ATOM 4811 N N . GLY A 1 604 ? -15.486 11.933 17.067 1.00 90.00 604 GLY A N 1
ATOM 4812 C CA . GLY A 1 604 ? -14.804 11.061 16.116 1.00 90.00 604 GLY A CA 1
ATOM 4813 C C . GLY A 1 604 ? -15.729 10.582 14.991 1.00 90.00 604 GLY A C 1
ATOM 4814 O O . GLY A 1 604 ? -16.592 11.335 14.539 1.00 90.00 604 GLY A O 1
ATOM 4815 N N . LEU A 1 605 ? -15.529 9.353 14.513 1.00 92.88 605 LEU A N 1
ATOM 4816 C CA . LEU A 1 605 ? -16.283 8.760 13.403 1.00 92.88 605 LEU A CA 1
ATOM 4817 C C . LEU A 1 605 ? -17.427 7.873 13.913 1.00 92.88 605 LEU A C 1
ATOM 4819 O O . LEU A 1 605 ? -17.238 7.096 14.846 1.00 92.88 605 LEU A O 1
ATOM 4823 N N . ASN A 1 606 ? -18.596 7.935 13.273 1.00 94.25 606 ASN A N 1
ATOM 4824 C CA . ASN A 1 606 ? -19.733 7.067 13.583 1.00 94.25 606 ASN A CA 1
ATOM 4825 C C . ASN A 1 606 ? -19.640 5.743 12.797 1.00 94.25 606 ASN A C 1
ATOM 4827 O O . ASN A 1 606 ? -20.359 5.525 11.825 1.00 94.25 606 ASN A O 1
ATOM 4831 N N . ILE A 1 607 ? -18.701 4.869 13.169 1.00 96.12 607 ILE A N 1
ATOM 4832 C CA . ILE A 1 607 ? -18.533 3.560 12.516 1.00 96.12 607 ILE A CA 1
ATOM 4833 C C . ILE A 1 607 ? -19.643 2.620 12.993 1.00 96.12 607 ILE A C 1
ATOM 4835 O O . ILE A 1 607 ? -19.751 2.342 14.186 1.00 96.12 607 ILE A O 1
ATOM 4839 N N . LYS A 1 608 ? -20.449 2.101 12.062 1.00 96.12 608 LYS A N 1
ATOM 4840 C CA . LYS A 1 608 ? -21.589 1.221 12.359 1.00 96.12 608 LYS A CA 1
ATOM 4841 C C . LYS A 1 608 ? -21.319 -0.238 12.006 1.00 96.12 608 LYS A C 1
ATOM 4843 O O . LYS A 1 608 ? -21.658 -1.142 12.775 1.00 96.12 608 LYS A O 1
ATOM 4848 N N . TYR A 1 609 ? -20.682 -0.462 10.859 1.00 97.94 609 TYR A N 1
ATOM 4849 C CA . TYR A 1 609 ? -20.423 -1.796 10.330 1.00 97.94 609 TYR A CA 1
ATOM 4850 C C . TYR A 1 609 ? -18.977 -1.939 9.859 1.00 97.94 609 TYR A C 1
ATOM 4852 O O . TYR A 1 609 ? -18.409 -0.998 9.308 1.00 97.94 609 TYR A O 1
ATOM 4860 N N . ILE A 1 610 ? -18.404 -3.133 10.024 1.00 98.19 610 ILE A N 1
ATOM 4861 C CA . ILE A 1 610 ? -17.161 -3.530 9.351 1.00 98.19 610 ILE A CA 1
ATOM 4862 C C . ILE A 1 610 ? -17.502 -4.570 8.283 1.00 98.19 610 ILE A C 1
ATOM 4864 O O . ILE A 1 610 ? -17.966 -5.662 8.613 1.00 98.19 610 ILE A O 1
ATOM 4868 N N . ALA A 1 611 ? -17.287 -4.240 7.012 1.00 98.44 611 ALA A N 1
ATOM 4869 C CA . ALA A 1 611 ? -17.500 -5.153 5.891 1.00 98.44 611 ALA A CA 1
ATOM 4870 C C . ALA A 1 611 ? -16.231 -5.985 5.644 1.00 98.44 611 ALA A C 1
ATOM 4872 O O . ALA A 1 611 ? -15.236 -5.478 5.138 1.00 98.44 611 ALA A O 1
ATOM 4873 N N . VAL A 1 612 ? -16.235 -7.259 6.034 1.00 98.25 612 VAL A N 1
ATOM 4874 C CA . VAL A 1 612 ? -15.061 -8.139 5.949 1.00 98.25 612 VAL A CA 1
ATOM 4875 C C . VAL A 1 612 ? -15.014 -8.808 4.574 1.00 98.25 612 VAL A C 1
ATOM 4877 O O . VAL A 1 612 ? -15.653 -9.835 4.347 1.00 98.25 612 VAL A O 1
ATOM 4880 N N . GLY A 1 613 ? -14.249 -8.213 3.658 1.00 96.62 613 GLY A N 1
ATOM 4881 C CA . GLY A 1 613 ? -14.236 -8.559 2.239 1.00 96.62 613 GLY A CA 1
ATOM 4882 C C . GLY A 1 613 ? -15.293 -7.794 1.436 1.00 96.62 613 GLY A C 1
ATOM 4883 O O . GLY A 1 613 ? -16.166 -7.129 1.990 1.00 96.62 613 GLY A O 1
ATOM 4884 N N . ASN A 1 614 ? -15.224 -7.912 0.113 1.00 95.56 614 ASN A N 1
ATOM 4885 C CA . ASN A 1 614 ? -16.263 -7.479 -0.817 1.00 95.56 614 ASN A CA 1
ATOM 4886 C C . ASN A 1 614 ? -16.456 -8.564 -1.877 1.00 95.56 614 ASN A C 1
ATOM 4888 O O . ASN A 1 614 ? -15.537 -8.860 -2.639 1.00 95.56 614 ASN A O 1
ATOM 4892 N N . GLU A 1 615 ? -17.630 -9.185 -1.888 1.00 96.75 615 GLU A N 1
ATOM 4893 C CA . GLU A 1 615 ? -17.984 -10.303 -2.765 1.00 96.75 615 GLU A CA 1
ATOM 4894 C C . GLU A 1 615 ? -16.988 -11.485 -2.719 1.00 96.75 615 GLU A C 1
ATOM 4896 O O . GLU A 1 615 ? -16.638 -12.043 -3.757 1.00 96.75 615 GLU A O 1
ATOM 4901 N N . PRO A 1 616 ? -16.511 -11.936 -1.539 1.00 96.75 616 PRO A N 1
ATOM 4902 C CA . PRO A 1 616 ? -15.451 -12.949 -1.467 1.00 96.75 616 PRO A CA 1
ATOM 4903 C C . PRO A 1 616 ? -15.848 -14.304 -2.083 1.00 96.75 616 PRO A C 1
ATOM 4905 O O . PRO A 1 616 ? -14.985 -15.128 -2.386 1.00 96.75 616 PRO A O 1
ATOM 4908 N N . PHE A 1 617 ? -17.152 -14.563 -2.240 1.00 97.31 617 PHE A N 1
ATOM 4909 C CA . PHE A 1 617 ? -17.706 -15.812 -2.783 1.00 97.31 617 PHE A CA 1
ATOM 4910 C C . PHE A 1 617 ? -18.146 -15.679 -4.250 1.00 97.31 617 PHE A C 1
ATOM 4912 O O . PHE A 1 617 ? -18.797 -16.586 -4.776 1.00 97.31 617 PHE A O 1
ATOM 4919 N N . LEU A 1 618 ? -17.790 -14.573 -4.906 1.00 93.62 618 LEU A N 1
ATOM 4920 C CA . LEU A 1 618 ? -18.030 -14.348 -6.326 1.00 93.62 618 LEU A CA 1
ATOM 4921 C C . LEU A 1 618 ? -17.438 -15.506 -7.153 1.00 93.62 618 LEU A C 1
ATOM 4923 O O . LEU A 1 618 ? -16.295 -15.922 -6.914 1.00 93.62 618 LEU A O 1
ATOM 4927 N N . LYS A 1 619 ? -18.209 -16.065 -8.097 1.00 91.75 619 LYS A N 1
ATOM 4928 C CA . LYS A 1 619 ? -17.799 -17.247 -8.894 1.00 91.75 619 LYS A CA 1
ATOM 4929 C C . LYS A 1 619 ? -16.446 -17.060 -9.576 1.00 91.75 619 LYS A C 1
ATOM 4931 O O . LYS A 1 619 ? -15.649 -17.996 -9.632 1.00 91.75 619 LYS A O 1
ATOM 4936 N N . GLU A 1 620 ? -16.172 -15.852 -10.047 1.00 88.12 620 GLU A N 1
ATOM 4937 C CA . GLU A 1 620 ? -14.958 -15.439 -10.747 1.00 88.12 620 GLU A CA 1
ATOM 4938 C C . GLU A 1 620 ? -13.692 -15.610 -9.894 1.00 88.12 620 GLU A C 1
ATOM 4940 O O . GLU A 1 620 ? -12.611 -15.831 -10.440 1.00 88.12 620 GLU A O 1
ATOM 4945 N N . TYR A 1 621 ? -13.804 -15.584 -8.561 1.00 90.88 621 TYR A N 1
ATOM 4946 C CA . TYR A 1 621 ? -12.680 -15.851 -7.658 1.00 90.88 621 TYR A CA 1
ATOM 4947 C C . TYR A 1 621 ? -12.384 -17.343 -7.468 1.00 90.88 621 TYR A C 1
ATOM 4949 O O . TYR A 1 621 ? -11.430 -17.684 -6.768 1.00 90.88 621 TYR A O 1
ATOM 4957 N N . ASN A 1 622 ? -13.175 -18.242 -8.069 1.00 92.00 622 ASN A N 1
ATOM 4958 C CA . ASN A 1 622 ? -12.974 -19.696 -8.059 1.00 92.00 622 ASN A CA 1
ATOM 4959 C C . ASN A 1 622 ? -12.665 -20.263 -6.657 1.00 92.00 622 ASN A C 1
ATOM 4961 O O . ASN A 1 622 ? -11.791 -21.110 -6.469 1.00 92.00 622 ASN A O 1
ATOM 4965 N N . GLY A 1 623 ? -13.361 -19.734 -5.650 1.00 91.75 623 GLY A N 1
ATOM 4966 C CA . GLY A 1 623 ? -13.256 -20.169 -4.264 1.00 91.75 623 GLY A CA 1
ATOM 4967 C C . GLY A 1 623 ? -12.034 -19.672 -3.477 1.00 91.75 623 GLY A C 1
ATOM 4968 O O . GLY A 1 623 ? -11.830 -20.142 -2.356 1.00 91.75 623 GLY A O 1
ATOM 4969 N N . ALA A 1 624 ? -11.248 -18.722 -4.004 1.00 94.00 624 ALA A N 1
ATOM 4970 C CA . ALA A 1 624 ? -10.010 -18.227 -3.381 1.00 94.00 624 ALA A CA 1
ATOM 4971 C C . ALA A 1 624 ? -10.170 -17.765 -1.918 1.00 94.00 624 ALA A C 1
ATOM 4973 O O . ALA A 1 624 ? -9.249 -17.929 -1.120 1.00 94.00 624 ALA A O 1
ATOM 4974 N N . TYR A 1 625 ? -11.340 -17.234 -1.546 1.00 96.19 625 TYR A N 1
ATOM 4975 C CA . TYR A 1 625 ? -11.594 -16.670 -0.215 1.00 96.19 625 TYR A CA 1
ATOM 4976 C C . TYR A 1 625 ? -12.547 -17.508 0.659 1.00 96.19 625 TYR A C 1
ATOM 4978 O O . TYR A 1 625 ? -12.879 -17.098 1.774 1.00 96.19 625 TYR A O 1
ATOM 4986 N N . LEU A 1 626 ? -12.979 -18.696 0.207 1.00 95.12 626 LEU A N 1
ATOM 4987 C CA . LEU A 1 626 ? -13.977 -19.512 0.927 1.00 95.12 626 LEU A CA 1
ATOM 4988 C C . LEU A 1 626 ? -13.520 -19.901 2.337 1.00 95.12 626 LEU A C 1
ATOM 4990 O O . LEU A 1 626 ? -14.299 -19.832 3.282 1.00 95.12 626 LEU A O 1
ATOM 4994 N N . GLN A 1 627 ? -12.250 -20.289 2.481 1.00 95.25 627 GLN A N 1
ATOM 4995 C CA . GLN A 1 627 ? -11.698 -20.782 3.749 1.00 95.25 627 GLN A CA 1
ATOM 4996 C C . GLN A 1 627 ? -11.242 -19.660 4.691 1.00 95.25 627 GLN A C 1
ATOM 4998 O O . GLN A 1 627 ? -11.136 -19.877 5.895 1.00 95.25 627 GLN A O 1
ATOM 5003 N N . SER A 1 628 ? -10.970 -18.464 4.163 1.00 97.62 628 SER A N 1
ATOM 5004 C CA . SER A 1 628 ? -10.443 -17.336 4.938 1.00 97.62 628 SER A CA 1
ATOM 5005 C C . SER A 1 628 ? -11.529 -16.388 5.450 1.00 97.62 628 SER A C 1
ATOM 5007 O O . SER A 1 628 ? -11.357 -15.793 6.514 1.00 97.62 628 SER A O 1
ATOM 5009 N N . THR A 1 629 ? -12.669 -16.284 4.756 1.00 98.12 629 THR A N 1
ATOM 5010 C CA . THR A 1 629 ? -13.717 -15.292 5.064 1.00 98.12 629 THR A CA 1
ATOM 5011 C C . THR A 1 629 ? -14.308 -15.460 6.467 1.00 98.12 629 THR A C 1
ATOM 5013 O O . THR A 1 629 ? -14.268 -14.523 7.262 1.00 98.12 629 THR A O 1
ATOM 5016 N N . LEU A 1 630 ? -14.825 -16.645 6.819 1.00 98.25 630 LEU A N 1
ATOM 5017 C CA . LEU A 1 630 ? -15.457 -16.858 8.130 1.00 98.25 630 LEU A CA 1
ATOM 5018 C C . LEU A 1 630 ? -14.469 -16.712 9.308 1.00 98.25 630 LEU A C 1
ATOM 5020 O O . LEU A 1 630 ? -14.831 -16.061 10.292 1.00 98.25 630 LEU A O 1
ATOM 5024 N N . PRO A 1 631 ? -13.238 -17.262 9.268 1.00 98.31 631 PRO A N 1
ATOM 5025 C CA . PRO A 1 631 ? -12.278 -17.023 10.344 1.00 98.31 631 PRO A CA 1
ATOM 5026 C C . PRO A 1 631 ? -11.849 -15.552 10.458 1.00 98.31 631 PRO A C 1
ATOM 5028 O O . PRO A 1 631 ? -11.762 -15.050 11.576 1.00 98.31 631 PRO A O 1
ATOM 5031 N N . ALA A 1 632 ? -11.652 -14.833 9.345 1.00 98.38 632 ALA A N 1
ATOM 5032 C CA . ALA A 1 632 ? -11.360 -13.396 9.382 1.00 98.38 632 ALA A CA 1
ATOM 5033 C C . ALA A 1 632 ? -12.516 -12.603 10.020 1.00 98.38 632 ALA A C 1
ATOM 5035 O O . ALA A 1 632 ? -12.289 -11.799 10.925 1.00 98.38 632 ALA A O 1
ATOM 5036 N N . LEU A 1 633 ? -13.762 -12.902 9.631 1.00 98.38 633 LEU A N 1
ATOM 5037 C CA . LEU A 1 633 ? -14.980 -12.320 10.206 1.00 98.38 633 LEU A CA 1
ATOM 5038 C C . LEU A 1 633 ? -15.053 -12.539 11.728 1.00 98.38 633 LEU A C 1
ATOM 5040 O O . LEU A 1 633 ? -15.302 -11.602 12.490 1.00 98.38 633 LEU A O 1
ATOM 5044 N N . LYS A 1 634 ? -14.775 -13.770 12.181 1.00 98.25 634 LYS A N 1
ATOM 5045 C CA . LYS A 1 634 ? -14.712 -14.141 13.606 1.00 98.25 634 LYS A CA 1
ATOM 5046 C C . LYS A 1 634 ? -13.617 -13.382 14.354 1.00 98.25 634 LYS A C 1
ATOM 5048 O O . LYS A 1 634 ? -13.874 -12.886 15.454 1.00 98.25 634 LYS A O 1
ATOM 5053 N N . ASN A 1 635 ? -12.422 -13.275 13.777 1.00 98.31 635 ASN A N 1
ATOM 5054 C CA . ASN A 1 635 ? -11.287 -12.600 14.405 1.00 98.31 635 ASN A CA 1
ATOM 5055 C C . ASN A 1 635 ? -11.537 -11.091 14.550 1.00 98.31 635 ASN A C 1
ATOM 5057 O O . ASN A 1 635 ? -11.286 -10.546 15.623 1.00 98.31 635 ASN A O 1
ATOM 5061 N N . ILE A 1 636 ? -12.123 -10.433 13.543 1.00 98.12 636 ILE A N 1
ATOM 5062 C CA . ILE A 1 636 ? -12.494 -9.009 13.622 1.00 98.12 636 ILE A CA 1
ATOM 5063 C C . ILE A 1 636 ? -13.591 -8.773 14.664 1.00 98.12 636 ILE A C 1
ATOM 5065 O O . ILE A 1 636 ? -13.455 -7.880 15.498 1.00 98.12 636 ILE A O 1
ATOM 5069 N N . GLN A 1 637 ? -14.653 -9.589 14.689 1.00 97.44 637 GLN A N 1
ATOM 5070 C CA . GLN A 1 637 ? -15.695 -9.456 15.718 1.00 97.44 637 GLN A CA 1
ATOM 5071 C C . GLN A 1 637 ? -15.132 -9.695 17.127 1.00 97.44 637 GLN A C 1
ATOM 5073 O O . GLN A 1 637 ? -15.524 -9.012 18.073 1.00 97.44 637 GLN A O 1
ATOM 5078 N N . THR A 1 638 ? -14.190 -10.631 17.273 1.00 97.50 638 THR A N 1
ATOM 5079 C CA . THR A 1 638 ? -13.493 -10.887 18.541 1.00 97.50 638 THR A CA 1
ATOM 5080 C C . THR A 1 638 ? -12.655 -9.683 18.961 1.00 97.50 638 THR A C 1
ATOM 5082 O O . THR A 1 638 ? -12.763 -9.257 20.106 1.00 97.50 638 THR A O 1
ATOM 5085 N N . ALA A 1 639 ? -11.894 -9.080 18.045 1.00 97.56 639 ALA A N 1
ATOM 5086 C CA . ALA A 1 639 ? -11.150 -7.851 18.311 1.00 97.56 639 ALA A CA 1
ATOM 5087 C C . ALA A 1 639 ? -12.084 -6.700 18.728 1.00 97.56 639 ALA A C 1
ATOM 5089 O O . ALA A 1 639 ? -11.870 -6.080 19.768 1.00 97.56 639 ALA A O 1
ATOM 5090 N N . LEU A 1 640 ? -13.186 -6.465 18.005 1.00 97.31 640 LEU A N 1
ATOM 5091 C CA . LEU A 1 640 ? -14.190 -5.457 18.381 1.00 97.31 640 LEU A CA 1
ATOM 5092 C C . LEU A 1 640 ? -14.766 -5.698 19.784 1.00 97.31 640 LEU A C 1
ATOM 5094 O O . LEU A 1 640 ? -14.975 -4.745 20.536 1.00 97.31 640 LEU A O 1
ATOM 5098 N N . ASN A 1 641 ? -15.014 -6.957 20.154 1.00 96.31 641 ASN A N 1
ATOM 5099 C CA . ASN A 1 641 ? -15.459 -7.318 21.500 1.00 96.31 641 ASN A CA 1
ATOM 5100 C C . ASN A 1 641 ? -14.375 -7.013 22.551 1.00 96.31 641 ASN A C 1
ATOM 5102 O O . ASN A 1 641 ? -14.691 -6.411 23.576 1.00 96.31 641 ASN A O 1
ATOM 5106 N N . SER A 1 642 ? -13.112 -7.368 22.286 1.00 95.25 642 SER A N 1
ATOM 5107 C CA . SER A 1 642 ? -11.966 -7.120 23.178 1.00 95.25 642 SER A CA 1
ATOM 5108 C C . SER A 1 642 ? -11.722 -5.632 23.440 1.00 95.25 642 SER A C 1
ATOM 5110 O O . SER A 1 642 ? -11.425 -5.252 24.571 1.00 95.25 642 SER A O 1
ATOM 5112 N N . TRP A 1 643 ? -11.914 -4.780 22.428 1.00 95.00 643 TRP A N 1
ATOM 5113 C CA . TRP A 1 643 ? -11.808 -3.320 22.548 1.00 95.00 643 TRP A CA 1
ATOM 5114 C C . TRP A 1 643 ? -13.089 -2.644 23.077 1.00 95.00 643 TRP A C 1
ATOM 5116 O O . TRP A 1 643 ? -13.131 -1.423 23.208 1.00 95.00 643 TRP A O 1
ATOM 5126 N N . GLY A 1 644 ? -14.139 -3.409 23.403 1.00 93.38 644 GLY A N 1
ATOM 5127 C CA . GLY A 1 644 ? -15.385 -2.892 23.985 1.00 93.38 644 GLY A CA 1
ATOM 5128 C C . GLY A 1 644 ? -16.363 -2.253 22.989 1.00 93.38 644 GLY A C 1
ATOM 5129 O O . GLY A 1 644 ? -17.351 -1.648 23.407 1.00 93.38 644 GLY A O 1
ATOM 5130 N N . PHE A 1 645 ? -16.134 -2.405 21.681 1.00 94.25 645 PHE A N 1
ATOM 5131 C CA . PHE A 1 645 ? -16.958 -1.818 20.617 1.00 94.25 645 PHE A CA 1
ATOM 5132 C C . PHE A 1 645 ? -17.975 -2.785 19.998 1.00 94.25 645 PHE A C 1
ATOM 5134 O O . PHE A 1 645 ? -18.865 -2.343 19.278 1.00 94.25 645 PHE A O 1
ATOM 5141 N N . GLY A 1 646 ? -17.914 -4.086 20.294 1.00 91.25 646 GLY A N 1
ATOM 5142 C CA . GLY A 1 646 ? -18.766 -5.101 19.651 1.00 91.25 646 GLY A CA 1
ATOM 5143 C C . GLY A 1 646 ? -20.282 -4.992 19.895 1.00 91.25 646 GLY A C 1
ATOM 5144 O O . GLY A 1 646 ? -21.075 -5.631 19.198 1.00 91.25 646 GLY A O 1
ATOM 5145 N N . SER A 1 647 ? -20.723 -4.178 20.860 1.00 91.62 647 SER A N 1
ATOM 5146 C CA . SER A 1 647 ? -22.142 -3.824 21.032 1.00 91.62 647 SER A CA 1
ATOM 5147 C C . SER A 1 647 ? -22.599 -2.697 20.098 1.00 91.62 647 SER A C 1
ATOM 5149 O O . SER A 1 647 ? -23.784 -2.627 19.782 1.00 91.62 647 SER A O 1
ATOM 5151 N N . GLN A 1 648 ? -21.673 -1.845 19.653 1.00 92.25 648 GLN A N 1
ATOM 5152 C CA . GLN A 1 648 ? -21.924 -0.667 18.817 1.00 92.25 648 GLN A CA 1
ATOM 5153 C C . GLN A 1 648 ? -21.655 -0.954 17.337 1.00 92.25 648 GLN A C 1
ATOM 5155 O O . GLN A 1 648 ? -22.422 -0.514 16.483 1.00 92.25 648 GLN A O 1
ATOM 5160 N N . ILE A 1 649 ? -20.600 -1.728 17.060 1.00 96.25 649 ILE A N 1
ATOM 5161 C CA . ILE A 1 649 ? -20.098 -2.033 15.720 1.00 96.25 649 ILE A CA 1
ATOM 5162 C C . ILE A 1 649 ? -20.308 -3.514 15.425 1.00 96.25 649 ILE A C 1
ATOM 5164 O O . ILE A 1 649 ? -19.903 -4.376 16.214 1.00 96.25 649 ILE A O 1
ATOM 5168 N N . LYS A 1 650 ? -20.927 -3.811 14.281 1.00 97.00 650 LYS A N 1
ATOM 5169 C CA . LYS A 1 650 ? -21.195 -5.183 13.828 1.00 97.00 650 LYS A CA 1
ATOM 5170 C C . LYS A 1 650 ? -20.394 -5.519 12.581 1.00 97.00 650 LYS A C 1
ATOM 5172 O O . LYS A 1 650 ? -20.232 -4.683 11.699 1.00 97.00 650 LYS A O 1
ATOM 5177 N N . VAL A 1 651 ? -19.894 -6.746 12.496 1.00 98.19 651 VAL A N 1
ATOM 5178 C CA . VAL A 1 651 ? -19.249 -7.228 11.268 1.00 98.19 651 VAL A CA 1
ATOM 5179 C C . VAL A 1 651 ? -20.289 -7.742 10.275 1.00 98.19 651 VAL A C 1
ATOM 5181 O O . VAL A 1 651 ? -21.299 -8.299 10.684 1.00 98.19 651 VAL A O 1
ATOM 5184 N N . THR A 1 652 ? -20.041 -7.598 8.980 1.00 98.38 652 THR A N 1
ATOM 5185 C CA . THR A 1 652 ? -20.848 -8.185 7.898 1.00 98.38 652 THR A CA 1
ATOM 5186 C C . THR A 1 652 ? -19.933 -8.649 6.764 1.00 98.38 652 THR A C 1
ATOM 5188 O O . THR A 1 652 ? -18.742 -8.336 6.757 1.00 98.38 652 THR A O 1
ATOM 5191 N N . VAL A 1 653 ? -20.475 -9.388 5.801 1.00 98.50 653 VAL A N 1
ATOM 5192 C CA . VAL A 1 653 ? -19.808 -9.731 4.540 1.00 98.50 653 VAL A CA 1
ATOM 5193 C C . VAL A 1 653 ? -20.738 -9.302 3.403 1.00 98.50 653 VAL A C 1
ATOM 5195 O O . VAL A 1 653 ? -21.812 -9.887 3.273 1.00 98.50 653 VAL A O 1
ATOM 5198 N N . PRO A 1 654 ? -20.377 -8.292 2.592 1.00 98.25 654 PRO A N 1
ATOM 5199 C CA . PRO A 1 654 ? -21.099 -7.963 1.368 1.00 98.25 654 PRO A CA 1
ATOM 5200 C C . PRO A 1 654 ? -20.946 -9.097 0.349 1.00 98.25 654 PRO A C 1
ATOM 5202 O O . PRO A 1 654 ? -19.870 -9.289 -0.218 1.00 98.25 654 PRO A O 1
ATOM 5205 N N . PHE A 1 655 ? -22.000 -9.880 0.134 1.00 98.44 655 PHE A N 1
ATOM 5206 C CA . PHE A 1 655 ? -22.033 -10.928 -0.888 1.00 98.44 655 PHE A CA 1
ATOM 5207 C C . PHE A 1 655 ? -22.615 -10.403 -2.197 1.00 98.44 655 PHE A C 1
ATOM 5209 O O . PHE A 1 655 ? -23.588 -9.659 -2.177 1.00 98.44 655 PHE A O 1
ATOM 5216 N N . ASN A 1 656 ? -22.097 -10.851 -3.339 1.00 96.81 656 ASN A N 1
ATOM 5217 C CA . ASN A 1 656 ? -22.792 -10.650 -4.606 1.00 96.81 656 ASN A CA 1
ATOM 5218 C C . ASN A 1 656 ? -24.086 -11.488 -4.631 1.00 96.81 656 ASN A C 1
ATOM 5220 O O . ASN A 1 656 ? -24.142 -12.575 -4.046 1.00 96.81 656 ASN A O 1
ATOM 5224 N N . ALA A 1 657 ? -25.118 -11.006 -5.329 1.00 96.00 657 ALA A N 1
ATOM 5225 C CA . ALA A 1 657 ? -26.362 -11.746 -5.547 1.00 96.00 657 ALA A CA 1
ATOM 5226 C C . ALA A 1 657 ? -26.157 -13.119 -6.215 1.00 96.00 657 ALA A C 1
ATOM 5228 O O . ALA A 1 657 ? -27.050 -13.963 -6.175 1.00 96.00 657 ALA A O 1
ATOM 5229 N N . ASP A 1 658 ? -24.986 -13.371 -6.804 1.00 94.06 658 ASP A N 1
ATOM 5230 C CA . ASP A 1 658 ? -24.622 -14.672 -7.339 1.00 94.06 658 ASP A CA 1
ATOM 5231 C C . ASP A 1 658 ? -24.591 -15.783 -6.272 1.00 94.06 658 ASP A C 1
ATOM 5233 O O . ASP A 1 658 ? -24.699 -16.948 -6.651 1.00 94.06 658 ASP A O 1
ATOM 5237 N N . VAL A 1 659 ? -24.461 -15.484 -4.970 1.00 97.12 659 VAL A N 1
ATOM 5238 C CA . VAL A 1 659 ? -24.333 -16.483 -3.883 1.00 97.12 659 VAL A CA 1
ATOM 5239 C C . VAL A 1 659 ? -25.601 -17.328 -3.679 1.00 97.12 659 VAL A C 1
ATOM 5241 O O . VAL A 1 659 ? -25.553 -18.405 -3.076 1.00 97.12 659 VAL A O 1
ATOM 5244 N N . TYR A 1 660 ? -26.733 -16.881 -4.219 1.00 97.50 660 TYR A N 1
ATOM 5245 C CA . TYR A 1 660 ? -28.002 -17.603 -4.266 1.00 97.50 660 TYR A CA 1
ATOM 5246 C C . TYR A 1 660 ? -28.529 -17.678 -5.696 1.00 97.50 660 TYR A C 1
ATOM 5248 O O . TYR A 1 660 ? -28.102 -16.964 -6.599 1.00 97.50 660 TYR A O 1
ATOM 5256 N N . TYR A 1 661 ? -29.466 -18.589 -5.919 1.00 96.38 661 TYR A N 1
ATOM 5257 C CA . TYR A 1 661 ? -30.069 -18.800 -7.226 1.00 96.38 661 TYR A CA 1
ATOM 5258 C C . TYR A 1 661 ? -31.479 -19.358 -7.077 1.00 96.38 661 TYR A C 1
ATOM 5260 O O . TYR A 1 661 ? -31.818 -19.968 -6.064 1.00 96.38 661 TYR A O 1
ATOM 5268 N N . SER A 1 662 ? -32.290 -19.184 -8.117 1.00 95.50 662 SER A N 1
ATOM 5269 C CA . SER A 1 662 ? -33.471 -20.021 -8.327 1.00 95.50 662 SER A CA 1
ATOM 5270 C C . SER A 1 662 ? -33.081 -21.167 -9.269 1.00 95.50 662 SER A C 1
ATOM 5272 O O . SER A 1 662 ? -32.472 -20.892 -10.305 1.00 95.50 662 SER A O 1
ATOM 5274 N N . PRO A 1 663 ? -33.393 -22.436 -8.956 1.00 92.62 663 PRO A N 1
ATOM 5275 C CA . PRO A 1 663 ? -33.083 -23.557 -9.838 1.00 92.62 663 PRO A CA 1
ATOM 5276 C C . PRO A 1 663 ? -33.691 -23.398 -11.235 1.00 92.62 663 PRO A C 1
ATOM 5278 O O . PRO A 1 663 ? -34.840 -22.987 -11.361 1.00 92.62 663 PRO A O 1
ATOM 5281 N N . ASP A 1 664 ? -32.986 -23.836 -12.282 1.00 89.50 664 ASP A N 1
ATOM 5282 C CA . ASP A 1 664 ? -33.482 -23.758 -13.671 1.00 89.50 664 ASP A CA 1
ATOM 5283 C C . ASP A 1 664 ? -34.815 -24.488 -13.888 1.00 89.50 664 ASP A C 1
ATOM 5285 O O . ASP A 1 664 ? -35.606 -24.126 -14.754 1.00 89.50 664 ASP A O 1
ATOM 5289 N N . SER A 1 665 ? -35.088 -25.508 -13.070 1.00 92.19 665 SER A N 1
ATOM 5290 C CA . SER A 1 665 ? -36.362 -26.235 -13.079 1.00 92.19 665 SER A CA 1
ATOM 5291 C C . SER A 1 665 ? -37.553 -25.419 -12.559 1.00 92.19 665 SER A C 1
ATOM 5293 O O . SER A 1 665 ? -38.695 -25.777 -12.845 1.00 92.19 665 SER A O 1
ATOM 5295 N N . ASN A 1 666 ? -37.307 -24.349 -11.796 1.00 93.06 666 ASN A N 1
ATOM 5296 C CA . ASN A 1 666 ? -38.327 -23.477 -11.225 1.00 93.06 666 ASN A CA 1
ATOM 5297 C C . ASN A 1 666 ? -37.742 -22.080 -10.936 1.00 93.06 666 ASN A C 1
ATOM 5299 O O . ASN A 1 666 ? -37.354 -21.779 -9.808 1.00 93.06 666 ASN A O 1
ATOM 5303 N N . GLN A 1 667 ? -37.659 -21.234 -11.965 1.00 91.38 667 GLN A N 1
ATOM 5304 C CA . GLN A 1 667 ? -37.049 -19.899 -11.902 1.00 91.38 667 GLN A CA 1
ATOM 5305 C C . GLN A 1 667 ? -37.982 -18.859 -11.249 1.00 91.38 667 GLN A C 1
ATOM 5307 O O . GLN A 1 667 ? -38.396 -17.886 -11.880 1.00 91.38 667 GLN A O 1
ATOM 5312 N N . VAL A 1 668 ? -38.341 -19.084 -9.983 1.00 96.38 668 VAL A N 1
ATOM 5313 C CA . VAL A 1 668 ? -39.169 -18.182 -9.165 1.00 96.38 668 VAL A CA 1
ATOM 5314 C C . VAL A 1 668 ? -38.514 -17.925 -7.802 1.00 96.38 668 VAL A C 1
ATOM 5316 O O . VAL A 1 668 ? -37.887 -18.842 -7.267 1.00 96.38 668 VAL A O 1
ATOM 5319 N N . PRO A 1 669 ? -38.687 -16.736 -7.192 1.00 97.12 669 PRO A N 1
ATOM 5320 C CA . PRO A 1 669 ? -38.013 -16.386 -5.938 1.00 97.12 669 PRO A CA 1
ATOM 5321 C C . PRO A 1 669 ? -38.219 -17.379 -4.785 1.00 97.12 669 PRO A C 1
ATOM 5323 O O . PRO A 1 669 ? -37.271 -17.668 -4.060 1.00 97.12 669 PRO A O 1
ATOM 5326 N N . SER A 1 670 ? -39.408 -17.972 -4.633 1.00 97.50 670 SER A N 1
ATOM 5327 C CA . SER A 1 670 ? -39.712 -18.985 -3.604 1.00 97.50 670 SER A CA 1
ATOM 5328 C C . SER A 1 670 ? -38.909 -20.276 -3.743 1.00 97.50 670 SER A C 1
ATOM 5330 O O . SER A 1 670 ? -38.670 -20.997 -2.764 1.00 97.50 670 SER A O 1
ATOM 5332 N N . ALA A 1 671 ? -38.406 -20.561 -4.944 1.00 97.06 671 ALA A N 1
ATOM 5333 C CA . ALA A 1 671 ? -37.492 -21.664 -5.194 1.00 97.06 671 ALA A CA 1
ATOM 5334 C C . ALA A 1 671 ? -36.047 -21.343 -4.779 1.00 97.06 671 ALA A C 1
ATOM 5336 O O . ALA A 1 671 ? -35.252 -22.276 -4.683 1.00 97.06 671 ALA A O 1
ATOM 5337 N N . GLY A 1 672 ? -35.745 -20.084 -4.443 1.00 96.44 672 GLY A N 1
ATOM 5338 C CA . GLY A 1 672 ? -34.423 -19.583 -4.074 1.00 96.44 672 GLY A CA 1
ATOM 5339 C C . GLY A 1 672 ? -33.708 -20.409 -3.009 1.00 96.44 672 GLY A C 1
ATOM 5340 O O . GLY A 1 672 ? -34.304 -20.749 -1.986 1.00 96.44 672 GLY A O 1
ATOM 5341 N N . ASP A 1 673 ? -32.448 -20.746 -3.254 1.00 97.12 673 ASP A N 1
ATOM 5342 C CA . ASP A 1 673 ? -31.542 -21.416 -2.314 1.00 97.12 673 ASP A CA 1
ATOM 5343 C C . ASP A 1 673 ? -30.121 -20.852 -2.490 1.00 97.12 673 ASP A C 1
ATOM 5345 O O . ASP A 1 673 ? -29.808 -20.239 -3.517 1.00 97.12 673 ASP A O 1
ATOM 5349 N N . PHE A 1 674 ? -29.246 -21.048 -1.505 1.00 97.75 674 PHE A N 1
ATOM 5350 C CA . PHE A 1 674 ? -27.826 -20.746 -1.681 1.00 97.75 674 PHE A CA 1
ATOM 5351 C C . PHE A 1 674 ? -27.203 -21.717 -2.684 1.00 97.75 674 PHE A C 1
ATOM 5353 O O . PHE A 1 674 ? -27.590 -22.888 -2.768 1.00 97.75 674 PHE A O 1
ATOM 5360 N N . ARG A 1 675 ? -26.225 -21.242 -3.462 1.00 96.12 675 ARG A N 1
ATOM 5361 C CA . ARG A 1 675 ? -25.560 -22.095 -4.452 1.00 96.12 675 ARG A CA 1
ATOM 5362 C C . ARG A 1 675 ? -24.922 -23.315 -3.771 1.00 96.12 675 ARG A C 1
ATOM 5364 O O . ARG A 1 675 ? -24.217 -23.132 -2.775 1.00 96.12 675 ARG A O 1
ATOM 5371 N N . PRO A 1 676 ? -25.107 -24.543 -4.293 1.00 95.06 676 PRO A N 1
ATOM 5372 C CA . PRO A 1 676 ? -24.692 -25.764 -3.603 1.00 95.06 676 PRO A CA 1
ATOM 5373 C C . PRO A 1 676 ? -23.220 -25.800 -3.173 1.00 95.06 676 PRO A C 1
ATOM 5375 O O . PRO A 1 676 ? -22.916 -26.351 -2.120 1.00 95.06 676 PRO A O 1
ATOM 5378 N N . GLU A 1 677 ? -22.320 -25.215 -3.963 1.00 94.44 677 GLU A N 1
ATOM 5379 C CA . GLU A 1 677 ? -20.870 -25.229 -3.749 1.00 94.44 677 GLU A CA 1
ATOM 5380 C C . GLU A 1 677 ? -20.366 -24.300 -2.631 1.00 94.44 677 GLU A C 1
ATOM 5382 O O . GLU A 1 677 ? -19.257 -24.503 -2.142 1.00 94.44 677 GLU A O 1
ATOM 5387 N N . VAL A 1 678 ? -21.160 -23.302 -2.222 1.00 96.50 678 VAL A N 1
ATOM 5388 C CA . VAL A 1 678 ? -20.832 -22.377 -1.114 1.00 96.50 678 VAL A CA 1
ATOM 5389 C C . VAL A 1 678 ? -21.870 -22.389 0.007 1.00 96.50 678 VAL A C 1
ATOM 5391 O O . VAL A 1 678 ? -21.663 -21.743 1.030 1.00 96.50 678 VAL A O 1
ATOM 5394 N N . ARG A 1 679 ? -22.981 -23.120 -0.171 1.00 96.81 679 ARG A N 1
ATOM 5395 C CA . ARG A 1 679 ? -24.139 -23.133 0.733 1.00 96.81 679 ARG A CA 1
ATOM 5396 C C . ARG A 1 679 ? -23.742 -23.345 2.186 1.00 96.81 679 ARG A C 1
ATOM 5398 O O . ARG A 1 679 ? -24.157 -22.563 3.031 1.00 96.81 679 ARG A O 1
ATOM 5405 N N . ASP A 1 680 ? -22.956 -24.376 2.475 1.00 96.88 680 ASP A N 1
ATOM 5406 C CA . ASP A 1 680 ? -22.642 -24.745 3.857 1.00 96.88 680 ASP A CA 1
ATOM 5407 C C . ASP A 1 680 ? -21.828 -23.628 4.541 1.00 96.88 680 ASP A C 1
ATOM 5409 O O . ASP A 1 680 ? -22.173 -23.189 5.636 1.00 96.88 680 ASP A O 1
ATOM 5413 N N . GLN A 1 681 ? -20.832 -23.062 3.850 1.00 96.88 681 GLN A N 1
ATOM 5414 C CA . GLN A 1 681 ? -20.037 -21.931 4.341 1.00 96.88 681 GLN A CA 1
ATOM 5415 C C . GLN A 1 681 ? -20.865 -20.648 4.478 1.00 96.88 681 GLN A C 1
ATOM 5417 O O . GLN A 1 681 ? -20.694 -19.903 5.445 1.00 96.88 681 GLN A O 1
ATOM 5422 N N . THR A 1 682 ? -21.772 -20.371 3.536 1.00 97.94 682 THR A N 1
ATOM 5423 C CA . THR A 1 682 ? -22.682 -19.224 3.626 1.00 97.94 682 THR A CA 1
ATOM 5424 C C . THR A 1 682 ? -23.612 -19.372 4.828 1.00 97.94 682 THR A C 1
ATOM 5426 O O . THR A 1 682 ? -23.771 -18.412 5.576 1.00 97.94 682 THR A O 1
ATOM 5429 N N . ILE A 1 683 ? -24.161 -20.564 5.078 1.00 98.12 683 ILE A N 1
ATOM 5430 C CA . ILE A 1 683 ? -25.002 -20.839 6.252 1.00 98.12 683 ILE A CA 1
ATOM 5431 C C . ILE A 1 683 ? -24.203 -20.675 7.551 1.00 98.12 683 ILE A C 1
ATOM 5433 O O . ILE A 1 683 ? -24.715 -20.072 8.492 1.00 98.12 683 ILE A O 1
ATOM 5437 N N . GLU A 1 684 ? -22.945 -21.122 7.614 1.00 98.06 684 GLU A N 1
ATOM 5438 C CA . GLU A 1 684 ? -22.083 -20.889 8.784 1.00 98.06 684 GLU A CA 1
ATOM 5439 C C . GLU A 1 684 ? -21.831 -19.393 9.045 1.00 98.06 684 GLU A C 1
ATOM 5441 O O . GLU A 1 684 ? -21.815 -18.954 10.201 1.00 98.06 684 GLU A O 1
ATOM 5446 N N . ILE A 1 685 ? -21.665 -18.589 7.988 1.00 98.44 685 ILE A N 1
ATOM 5447 C CA . ILE A 1 685 ? -21.556 -17.127 8.096 1.00 98.44 685 ILE A CA 1
ATOM 5448 C C . ILE A 1 685 ? -22.884 -16.526 8.567 1.00 98.44 685 ILE A C 1
ATOM 5450 O O . ILE A 1 685 ? -22.879 -15.747 9.516 1.00 98.44 685 ILE A O 1
ATOM 5454 N N . VAL A 1 686 ? -24.021 -16.917 7.983 1.00 98.44 686 VAL A N 1
ATOM 5455 C CA . VAL A 1 686 ? -25.359 -16.453 8.402 1.00 98.44 686 VAL A CA 1
ATOM 5456 C C . VAL A 1 686 ? -25.609 -16.785 9.875 1.00 98.44 686 VAL A C 1
ATOM 5458 O O . VAL A 1 686 ? -26.036 -15.914 10.632 1.00 98.44 686 VAL A O 1
ATOM 5461 N N . GLN A 1 687 ? -25.278 -18.002 10.313 1.00 98.19 687 GLN A N 1
ATOM 5462 C CA . GLN A 1 687 ? -25.367 -18.416 11.712 1.00 98.19 687 GLN A CA 1
ATOM 5463 C C . GLN A 1 687 ? -24.525 -17.514 12.618 1.00 98.19 687 GLN A C 1
ATOM 5465 O O . GLN A 1 687 ? -24.986 -17.109 13.689 1.00 98.19 687 GLN A O 1
ATOM 5470 N N . PHE A 1 688 ? -23.297 -17.195 12.203 1.00 98.25 688 PHE A N 1
ATOM 5471 C CA . PHE A 1 688 ? -22.408 -16.316 12.955 1.00 98.25 688 PHE A CA 1
ATOM 5472 C C . PHE A 1 688 ? -22.939 -14.878 13.037 1.00 98.25 688 PHE A C 1
ATOM 5474 O O . PHE A 1 688 ? -22.931 -14.292 14.122 1.00 98.25 688 PHE A O 1
ATOM 5481 N N . LEU A 1 689 ? -23.428 -14.323 11.925 1.00 98.25 689 LEU A N 1
ATOM 5482 C CA . LEU A 1 689 ? -24.018 -12.983 11.873 1.00 98.25 689 LEU A CA 1
ATOM 5483 C C . LEU A 1 689 ? -25.255 -12.901 12.773 1.00 98.25 689 LEU A C 1
ATOM 5485 O O . LEU A 1 689 ? -25.331 -12.032 13.644 1.00 98.25 689 LEU A O 1
ATOM 5489 N N . TYR A 1 690 ? -26.166 -13.869 12.650 1.00 97.44 690 TYR A N 1
ATOM 5490 C CA . TYR A 1 690 ? -27.376 -13.951 13.465 1.00 97.44 690 TYR A CA 1
ATOM 5491 C C . TYR A 1 690 ? -27.053 -14.040 14.963 1.00 97.44 690 TYR A C 1
ATOM 5493 O O . TYR A 1 690 ? -27.627 -13.308 15.764 1.00 97.44 690 TYR A O 1
ATOM 5501 N N . ALA A 1 691 ? -26.071 -14.862 15.353 1.00 96.62 691 ALA A N 1
ATOM 5502 C CA . ALA A 1 691 ? -25.646 -14.998 16.749 1.00 96.62 691 ALA A CA 1
ATOM 5503 C C . ALA A 1 691 ? -25.035 -13.714 17.349 1.00 96.62 691 ALA A C 1
ATOM 5505 O O . ALA A 1 691 ? -25.007 -13.568 18.571 1.00 96.62 691 ALA A O 1
ATOM 5506 N N . ASN A 1 692 ? -24.553 -12.786 16.516 1.00 95.69 692 ASN A N 1
ATOM 5507 C CA . ASN A 1 692 ? -23.953 -11.517 16.943 1.00 95.69 692 ASN A CA 1
ATOM 5508 C C . ASN A 1 692 ? -24.874 -10.298 16.733 1.00 95.69 692 ASN A C 1
ATOM 5510 O O . ASN A 1 692 ? -24.436 -9.165 16.975 1.00 95.69 692 ASN A O 1
ATOM 5514 N N . ASN A 1 693 ? -26.136 -10.514 16.333 1.00 95.56 693 ASN A N 1
ATOM 5515 C CA . ASN A 1 693 ? -27.081 -9.473 15.907 1.00 95.56 693 ASN A CA 1
ATOM 5516 C C . ASN A 1 693 ? -26.482 -8.574 14.815 1.00 95.56 693 ASN A C 1
ATOM 5518 O O . ASN A 1 693 ? -26.495 -7.347 14.931 1.00 95.56 693 ASN A O 1
ATOM 5522 N N . ALA A 1 694 ? -25.875 -9.197 13.808 1.00 97.44 694 ALA A N 1
ATOM 5523 C CA . ALA A 1 694 ? -25.309 -8.529 12.652 1.00 97.44 694 ALA A CA 1
ATOM 5524 C C . ALA A 1 694 ? -26.156 -8.798 11.394 1.00 97.44 694 ALA A C 1
ATOM 5526 O O . ALA A 1 694 ? -26.726 -9.887 11.267 1.00 97.44 694 ALA A O 1
ATOM 5527 N N . PRO A 1 695 ? -26.245 -7.830 10.466 1.00 97.44 695 PRO A N 1
ATOM 5528 C CA . PRO A 1 695 ? -27.023 -7.978 9.244 1.00 97.44 695 PRO A CA 1
ATOM 5529 C C . PRO A 1 695 ? -26.299 -8.853 8.217 1.00 97.44 695 PRO A C 1
ATOM 5531 O O . PRO A 1 695 ? -25.072 -8.937 8.201 1.00 97.44 695 PRO A O 1
ATOM 5534 N N . PHE A 1 696 ? -27.065 -9.451 7.309 1.00 98.31 696 PHE A N 1
ATOM 5535 C CA . PHE A 1 696 ? -26.551 -9.999 6.059 1.00 98.31 696 PHE A CA 1
ATOM 5536 C C . PHE A 1 696 ? -26.486 -8.882 5.013 1.00 98.31 696 PHE A C 1
ATOM 5538 O O . PHE A 1 696 ? -27.492 -8.222 4.751 1.00 98.31 696 PHE A O 1
ATOM 5545 N N . THR A 1 697 ? -25.329 -8.661 4.392 1.00 98.44 697 THR A N 1
ATOM 5546 C CA . THR A 1 697 ? -25.181 -7.633 3.353 1.00 98.44 697 THR A CA 1
ATOM 5547 C C . THR A 1 697 ? -25.101 -8.270 1.971 1.00 98.44 697 THR A C 1
ATOM 5549 O O . THR A 1 697 ? -24.338 -9.209 1.759 1.00 98.44 697 THR A O 1
ATOM 5552 N N . VAL A 1 698 ? -25.879 -7.753 1.020 1.00 98.44 698 VAL A N 1
ATOM 5553 C CA . VAL A 1 698 ? -25.921 -8.240 -0.365 1.00 98.44 698 VAL A CA 1
ATOM 5554 C C . VAL A 1 698 ? -25.760 -7.099 -1.367 1.00 98.44 698 VAL A C 1
ATOM 5556 O O . VAL A 1 698 ? -26.318 -6.023 -1.180 1.00 98.44 698 VAL A O 1
ATOM 5559 N N . ASN A 1 699 ? -25.026 -7.333 -2.446 1.00 98.19 699 ASN A N 1
ATOM 5560 C CA . ASN A 1 699 ? -24.878 -6.432 -3.580 1.00 98.19 699 ASN A CA 1
ATOM 5561 C C . ASN A 1 699 ? -25.799 -6.917 -4.711 1.00 98.19 699 ASN A C 1
ATOM 5563 O O . ASN A 1 699 ? -25.696 -8.067 -5.148 1.00 98.19 699 ASN A O 1
ATOM 5567 N N . ILE A 1 700 ? -26.722 -6.068 -5.169 1.00 97.88 700 ILE A N 1
ATOM 5568 C CA . ILE A 1 700 ? -27.743 -6.416 -6.169 1.00 97.88 700 ILE A CA 1
ATOM 5569 C C . ILE A 1 700 ? -27.662 -5.435 -7.337 1.00 97.88 700 ILE A C 1
ATOM 5571 O O . ILE A 1 700 ? -27.895 -4.239 -7.183 1.00 97.88 700 ILE A O 1
ATOM 5575 N N . TYR A 1 701 ? -27.426 -5.969 -8.536 1.00 96.38 701 TYR A N 1
ATOM 5576 C CA . TYR A 1 701 ? -27.216 -5.179 -9.748 1.00 96.38 701 TYR A CA 1
ATOM 5577 C C . TYR A 1 701 ? -28.200 -5.554 -10.868 1.00 96.38 701 TYR A C 1
ATOM 5579 O O . TYR A 1 701 ? -27.848 -6.323 -11.766 1.00 96.38 701 TYR A O 1
ATOM 5587 N N . PRO A 1 702 ? -29.435 -5.010 -10.873 1.00 95.56 702 PRO A N 1
ATOM 5588 C CA . PRO A 1 702 ? -30.434 -5.282 -11.914 1.00 95.56 702 PRO A CA 1
ATOM 5589 C C . PRO A 1 702 ? -29.940 -5.044 -13.345 1.00 95.56 702 PRO A C 1
ATOM 5591 O O . PRO A 1 702 ? -30.284 -5.818 -14.239 1.00 95.56 702 PRO A O 1
ATOM 5594 N N . PHE A 1 703 ? -29.076 -4.043 -13.547 1.00 96.12 703 PHE A N 1
ATOM 5595 C CA . PHE A 1 703 ? -28.412 -3.762 -14.825 1.00 96.12 703 PHE A CA 1
ATOM 5596 C C . PHE A 1 703 ? -27.752 -5.010 -15.443 1.00 96.12 703 PHE A C 1
ATOM 5598 O O . PHE A 1 703 ? -27.888 -5.247 -16.646 1.00 96.12 703 PHE A O 1
ATOM 5605 N N . LEU A 1 704 ? -27.118 -5.863 -14.628 1.00 94.00 704 LEU A N 1
ATOM 5606 C CA . LEU A 1 704 ? -26.422 -7.057 -15.117 1.00 94.00 704 LEU A CA 1
ATOM 5607 C C . LEU A 1 704 ? -27.368 -8.085 -15.757 1.00 94.00 704 LEU A C 1
ATOM 5609 O O . LEU A 1 704 ? -26.928 -8.879 -16.586 1.00 94.00 704 LEU A O 1
ATOM 5613 N N . SER A 1 705 ? -28.670 -8.042 -15.449 1.00 92.31 705 SER A N 1
ATOM 5614 C CA . SER A 1 705 ? -29.666 -8.902 -16.107 1.00 92.31 705 SER A CA 1
ATOM 5615 C C . SER A 1 705 ? -29.850 -8.541 -17.584 1.00 92.31 705 SER A C 1
ATOM 5617 O O . SER A 1 705 ? -30.036 -9.432 -18.408 1.00 92.31 705 SER A O 1
ATOM 5619 N N . LEU A 1 706 ? -29.759 -7.249 -17.926 1.00 93.06 706 LEU A N 1
ATOM 5620 C CA . LEU A 1 706 ? -29.796 -6.772 -19.313 1.00 93.06 706 LEU A CA 1
ATOM 5621 C C . LEU A 1 706 ? -28.449 -6.934 -20.010 1.00 93.06 706 LEU A C 1
ATOM 5623 O O . LEU A 1 706 ? -28.417 -7.247 -21.195 1.00 93.06 706 LEU A O 1
ATOM 5627 N N . TYR A 1 707 ? -27.351 -6.732 -19.280 1.00 92.75 707 TYR A N 1
ATOM 5628 C CA . TYR A 1 707 ? -26.002 -6.903 -19.816 1.00 92.75 707 TYR A CA 1
ATOM 5629 C C . TYR A 1 707 ? -25.713 -8.367 -20.186 1.00 92.75 707 TYR A C 1
ATOM 5631 O O . TYR A 1 707 ? -25.197 -8.653 -21.263 1.00 92.75 707 TYR A O 1
ATOM 5639 N N . GLY A 1 708 ? -26.090 -9.312 -19.317 1.00 88.88 708 GLY A N 1
ATOM 5640 C CA . GLY A 1 708 ? -25.864 -10.742 -19.534 1.00 88.88 708 GLY A CA 1
ATOM 5641 C C . GLY A 1 708 ? -26.884 -11.422 -20.453 1.00 88.88 708 GLY A C 1
ATOM 5642 O O . GLY A 1 708 ? -26.630 -12.531 -20.925 1.00 88.88 708 GLY A O 1
ATOM 5643 N N . ASN A 1 709 ? -28.041 -10.800 -20.708 1.00 90.81 709 ASN A N 1
ATOM 5644 C CA . ASN A 1 709 ? -29.099 -11.377 -21.537 1.00 90.81 709 ASN A CA 1
ATOM 5645 C C . ASN A 1 709 ? -29.882 -10.307 -22.316 1.00 90.81 709 ASN A C 1
ATOM 5647 O O . ASN A 1 709 ? -30.823 -9.703 -21.802 1.00 90.81 709 ASN A O 1
ATOM 5651 N N . ASP A 1 710 ? -29.585 -10.188 -23.613 1.00 88.31 710 ASP A N 1
ATOM 5652 C CA . ASP A 1 710 ? -30.275 -9.289 -24.553 1.00 88.31 710 ASP A CA 1
ATOM 5653 C C . ASP A 1 710 ? -31.798 -9.513 -24.665 1.00 88.31 710 ASP A C 1
ATOM 5655 O O . ASP A 1 710 ? -32.517 -8.638 -25.146 1.00 88.31 710 ASP A O 1
ATOM 5659 N N . HIS A 1 711 ? -32.305 -10.677 -24.243 1.00 91.38 711 HIS A N 1
ATOM 5660 C CA . HIS A 1 711 ? -33.731 -11.021 -24.272 1.00 91.38 711 HIS A CA 1
ATOM 5661 C C . HIS A 1 711 ? -34.419 -10.835 -22.913 1.00 91.38 711 HIS A C 1
ATOM 5663 O O . HIS A 1 711 ? -35.605 -11.157 -22.780 1.00 91.38 711 HIS A O 1
ATOM 5669 N N . PHE A 1 712 ? -33.700 -10.355 -21.894 1.00 91.06 712 PHE A N 1
ATOM 5670 C CA . PHE A 1 712 ? -34.294 -10.061 -20.598 1.00 91.06 712 PHE A CA 1
ATOM 5671 C C . PHE A 1 712 ? -35.379 -8.977 -20.753 1.00 91.06 712 PHE A C 1
ATOM 5673 O O . PHE A 1 712 ? -35.164 -8.004 -21.481 1.00 91.06 712 PHE A O 1
ATOM 5680 N N . PRO A 1 713 ? -36.562 -9.110 -20.116 1.00 91.31 713 PRO A N 1
ATOM 5681 C CA . PRO A 1 713 ? -37.638 -8.139 -20.290 1.00 91.31 713 PRO A CA 1
ATOM 5682 C C . PRO A 1 713 ? -37.205 -6.747 -19.812 1.00 91.31 713 PRO A C 1
ATOM 5684 O O . PRO A 1 713 ? -37.099 -6.509 -18.613 1.00 91.31 713 PRO A O 1
ATOM 5687 N N . PHE A 1 714 ? -36.973 -5.828 -20.753 1.00 92.44 714 PHE A N 1
ATOM 5688 C CA . PHE A 1 714 ? -36.374 -4.516 -20.484 1.00 92.44 714 PHE A CA 1
ATOM 5689 C C . PHE A 1 714 ? -37.056 -3.755 -19.341 1.00 92.44 714 PHE A C 1
ATOM 5691 O O . PHE A 1 714 ? -36.394 -3.342 -18.393 1.00 92.44 714 PHE A O 1
ATOM 5698 N N . ASP A 1 715 ? -38.386 -3.647 -19.377 1.00 93.44 715 ASP A N 1
ATOM 5699 C CA . ASP A 1 715 ? -39.152 -2.930 -18.349 1.00 93.44 715 ASP A CA 1
ATOM 5700 C C . ASP A 1 715 ? -39.146 -3.630 -16.981 1.00 93.44 715 ASP A C 1
ATOM 5702 O O . ASP A 1 715 ? -39.299 -2.975 -15.958 1.00 93.44 715 ASP A O 1
ATOM 5706 N N . PHE A 1 716 ? -38.902 -4.946 -16.928 1.00 94.81 716 PHE A N 1
ATOM 5707 C CA . PHE A 1 716 ? -38.782 -5.678 -15.662 1.00 94.81 716 PHE A CA 1
ATOM 5708 C C . PHE A 1 716 ? -37.493 -5.327 -14.902 1.00 94.81 716 PHE A C 1
ATOM 5710 O O . PHE A 1 716 ? -37.395 -5.602 -13.709 1.00 94.81 716 PHE A O 1
ATOM 5717 N N . ALA A 1 717 ? -36.513 -4.692 -15.551 1.00 94.31 717 ALA A N 1
ATOM 5718 C CA . ALA A 1 717 ? -35.325 -4.175 -14.875 1.00 94.31 717 ALA A CA 1
ATOM 5719 C C . ALA A 1 717 ? -35.599 -2.892 -14.057 1.00 94.31 717 ALA A C 1
ATOM 5721 O O . ALA A 1 717 ? -34.760 -2.503 -13.246 1.00 94.31 717 ALA A O 1
ATOM 5722 N N . PHE A 1 718 ? -36.759 -2.251 -14.246 1.00 95.56 718 PHE A N 1
ATOM 5723 C CA . PHE A 1 718 ? -37.143 -0.980 -13.623 1.00 95.56 718 PHE A CA 1
ATOM 5724 C C . PHE A 1 718 ? -38.366 -1.132 -12.699 1.00 95.56 718 PHE A C 1
ATOM 5726 O O . PHE A 1 718 ? -39.018 -2.173 -12.656 1.00 95.56 718 PHE A O 1
ATOM 5733 N N . PHE A 1 719 ? -38.677 -0.077 -11.938 1.00 94.00 719 PHE A N 1
ATOM 5734 C CA . PHE A 1 719 ? -39.730 -0.075 -10.908 1.00 94.00 719 PHE A CA 1
ATOM 5735 C C . PHE A 1 719 ? -41.099 0.432 -11.386 1.00 94.00 719 PHE A C 1
ATOM 5737 O O . PHE A 1 719 ? -42.074 0.353 -10.643 1.00 94.00 719 PHE A O 1
ATOM 5744 N N . ASP A 1 720 ? -41.205 0.941 -12.614 1.00 87.44 720 ASP A N 1
ATOM 5745 C CA . ASP A 1 720 ? -42.480 1.374 -13.208 1.00 87.44 720 ASP A CA 1
ATOM 5746 C C . ASP A 1 720 ? -43.372 0.205 -13.667 1.00 87.44 720 ASP A C 1
ATOM 5748 O O . ASP A 1 720 ? -44.535 0.408 -14.018 1.00 87.44 720 ASP A O 1
ATOM 5752 N N . GLY A 1 721 ? -42.863 -1.023 -13.541 1.00 69.19 721 GLY A N 1
ATOM 5753 C CA . GLY A 1 721 ? -43.612 -2.264 -13.635 1.00 69.19 721 GLY A CA 1
ATOM 5754 C C . GLY A 1 721 ? -43.566 -2.896 -15.021 1.00 69.19 721 GLY A C 1
ATOM 5755 O O . GLY A 1 721 ? -43.695 -2.245 -16.053 1.00 69.19 721 GLY A O 1
ATOM 5756 N N . SER A 1 722 ? -43.433 -4.219 -15.043 1.00 71.81 722 SER A N 1
ATOM 5757 C CA . SER A 1 722 ? -43.578 -5.014 -16.261 1.00 71.81 722 SER A CA 1
ATOM 5758 C C . SER A 1 722 ? -45.051 -5.291 -16.577 1.00 71.81 722 SER A C 1
ATOM 5760 O O . SER A 1 722 ? -45.808 -5.749 -15.719 1.00 71.81 722 SER A O 1
ATOM 5762 N N . ASN A 1 723 ? -45.439 -5.165 -17.852 1.00 75.06 723 ASN A N 1
ATOM 5763 C CA . ASN A 1 723 ? -46.721 -5.679 -18.369 1.00 75.06 723 ASN A CA 1
ATOM 5764 C C . ASN A 1 723 ? -46.853 -7.215 -18.242 1.00 75.06 723 ASN A C 1
ATOM 5766 O O . ASN A 1 723 ? -47.901 -7.786 -18.546 1.00 75.06 723 ASN A O 1
ATOM 5770 N N . ARG A 1 724 ? -45.775 -7.899 -17.843 1.00 85.56 724 ARG A N 1
ATOM 5771 C CA . ARG A 1 724 ? -45.691 -9.339 -17.595 1.00 85.56 724 ARG A CA 1
ATOM 5772 C C . ARG A 1 724 ? -44.975 -9.565 -16.257 1.00 85.56 724 ARG A C 1
ATOM 5774 O O . ARG A 1 724 ? -43.768 -9.812 -16.270 1.00 85.56 724 ARG A O 1
ATOM 5781 N N . PRO A 1 725 ? -45.668 -9.415 -15.114 1.00 90.19 725 PRO A N 1
ATOM 5782 C CA . PRO A 1 725 ? -45.072 -9.699 -13.815 1.00 90.19 725 PRO A CA 1
ATOM 5783 C C . PRO A 1 725 ? -44.690 -11.180 -13.708 1.00 90.19 725 PRO A C 1
ATOM 5785 O O . PRO A 1 725 ? -45.377 -12.046 -14.260 1.00 90.19 725 PRO A O 1
ATOM 5788 N N . LEU A 1 726 ? -43.614 -11.475 -12.981 1.00 92.31 726 LEU A N 1
ATOM 5789 C CA . LEU A 1 726 ? -43.258 -12.846 -12.621 1.00 92.31 726 LEU A CA 1
ATOM 5790 C C . LEU A 1 726 ? -44.185 -13.299 -11.489 1.00 92.31 726 LEU A C 1
ATOM 5792 O O . LEU A 1 726 ? -44.200 -12.699 -10.414 1.00 92.31 726 LEU A O 1
ATOM 5796 N N . ILE A 1 727 ? -44.983 -14.334 -11.748 1.00 94.44 727 ILE A N 1
ATOM 5797 C CA . ILE A 1 727 ? -45.940 -14.878 -10.781 1.00 94.44 727 ILE A CA 1
ATOM 5798 C C . ILE A 1 727 ? -45.308 -16.062 -10.053 1.00 94.44 727 ILE A C 1
ATOM 5800 O O . ILE A 1 727 ? -44.920 -17.045 -10.681 1.00 94.44 727 ILE A O 1
ATOM 5804 N N . ASP A 1 728 ? -45.255 -15.971 -8.729 1.00 95.50 728 ASP A N 1
ATOM 5805 C CA . ASP A 1 728 ? -44.715 -16.979 -7.821 1.00 95.50 728 ASP A CA 1
ATOM 5806 C C . ASP A 1 728 ? -45.738 -17.266 -6.713 1.00 95.50 728 ASP A C 1
ATOM 5808 O O . ASP A 1 728 ? -45.849 -16.551 -5.712 1.00 95.50 728 ASP A O 1
ATOM 5812 N N . GLY A 1 729 ? -46.578 -18.278 -6.940 1.00 92.69 729 GLY A N 1
ATOM 5813 C CA . GLY A 1 729 ? -47.730 -18.552 -6.084 1.00 92.69 729 GLY A CA 1
ATOM 5814 C C . GLY A 1 729 ? -48.693 -17.358 -6.035 1.00 92.69 729 GLY A C 1
ATOM 5815 O O . GLY A 1 729 ? -49.296 -17.002 -7.045 1.00 92.69 729 GLY A O 1
ATOM 5816 N N . ASN A 1 730 ? -48.839 -16.752 -4.853 1.00 92.00 730 ASN A N 1
ATOM 5817 C CA . ASN A 1 730 ? -49.674 -15.562 -4.637 1.00 92.00 730 ASN A CA 1
ATOM 5818 C C . ASN A 1 730 ? -48.894 -14.239 -4.762 1.00 92.00 730 ASN A C 1
ATOM 5820 O O . ASN A 1 730 ? -49.499 -13.169 -4.681 1.00 92.00 730 ASN A O 1
ATOM 5824 N N . SER A 1 731 ? -47.572 -14.302 -4.927 1.00 94.12 731 SER A N 1
ATOM 5825 C CA . SER A 1 731 ? -46.711 -13.132 -5.083 1.00 94.12 731 SER A CA 1
ATOM 5826 C C . SER A 1 731 ? -46.566 -12.784 -6.560 1.00 94.12 731 SER A C 1
ATOM 5828 O O . SER A 1 731 ? -46.288 -13.644 -7.393 1.00 94.12 731 SER A O 1
ATOM 5830 N N . ALA A 1 732 ? -46.739 -11.506 -6.887 1.00 94.19 732 ALA A N 1
ATOM 5831 C CA . ALA A 1 732 ? -46.472 -10.972 -8.214 1.00 94.19 732 ALA A CA 1
ATOM 5832 C C . ALA A 1 732 ? -45.295 -10.000 -8.123 1.00 94.19 732 ALA A C 1
ATOM 5834 O O . ALA A 1 732 ? -45.381 -8.981 -7.438 1.00 94.19 732 ALA A O 1
ATOM 5835 N N . TYR A 1 733 ? -44.209 -10.314 -8.819 1.00 95.50 733 TYR A N 1
ATOM 5836 C CA . TYR A 1 733 ? -43.034 -9.459 -8.919 1.00 95.50 733 TYR A CA 1
ATOM 5837 C C . TYR A 1 733 ? -43.147 -8.604 -10.173 1.00 95.50 733 TYR A C 1
ATOM 5839 O O . TYR A 1 733 ? -43.257 -9.128 -11.282 1.00 95.50 733 TYR A O 1
ATOM 5847 N N . THR A 1 734 ? -43.130 -7.284 -10.006 1.00 94.62 734 THR A N 1
ATOM 5848 C CA . THR A 1 734 ? -43.225 -6.325 -11.118 1.00 94.62 734 THR A CA 1
ATOM 5849 C C . THR A 1 734 ? -41.870 -5.797 -11.578 1.00 94.62 734 THR A C 1
ATOM 5851 O O . THR A 1 734 ? -41.803 -5.226 -12.664 1.00 94.62 734 THR A O 1
ATOM 5854 N N . ASN A 1 735 ? -40.821 -6.023 -10.785 1.00 95.19 735 ASN A N 1
ATOM 5855 C CA . ASN A 1 735 ? -39.441 -5.636 -11.045 1.00 95.19 735 ASN A CA 1
ATOM 5856 C C . ASN A 1 735 ? -38.473 -6.744 -10.581 1.00 95.19 735 ASN A C 1
ATOM 5858 O O . ASN A 1 735 ? -38.794 -7.544 -9.695 1.00 95.19 735 ASN A O 1
ATOM 5862 N N . VAL A 1 736 ? -37.285 -6.793 -11.183 1.00 95.19 736 VAL A N 1
ATOM 5863 C CA . VAL A 1 736 ? -36.263 -7.812 -10.900 1.00 95.19 736 VAL A CA 1
ATOM 5864 C C . VAL A 1 736 ? -35.574 -7.606 -9.556 1.00 95.19 736 VAL A C 1
ATOM 5866 O O . VAL A 1 736 ? -35.116 -8.580 -8.968 1.00 95.19 736 VAL A O 1
ATOM 5869 N N . PHE A 1 737 ? -35.513 -6.372 -9.050 1.00 97.06 737 PHE A N 1
ATOM 5870 C CA . PHE A 1 737 ? -34.899 -6.081 -7.756 1.00 97.06 737 PHE A CA 1
ATOM 5871 C C . PHE A 1 737 ? -35.630 -6.823 -6.630 1.00 97.06 737 PHE A C 1
ATOM 5873 O O . PHE A 1 737 ? -34.998 -7.567 -5.882 1.00 97.06 737 PHE A O 1
ATOM 5880 N N . ASP A 1 738 ? -36.960 -6.727 -6.581 1.00 96.75 738 ASP A N 1
ATOM 5881 C CA . ASP A 1 738 ? -37.787 -7.444 -5.607 1.00 96.75 738 ASP A CA 1
ATOM 5882 C C . ASP A 1 738 ? -37.685 -8.957 -5.773 1.00 96.75 738 ASP A C 1
ATOM 5884 O O . ASP A 1 738 ? -37.600 -9.680 -4.784 1.00 96.75 738 ASP A O 1
ATOM 5888 N N . ALA A 1 739 ? -37.681 -9.449 -7.017 1.00 96.31 739 ALA A N 1
ATOM 5889 C CA . ALA A 1 739 ? -37.546 -10.878 -7.286 1.00 96.31 739 ALA A CA 1
ATOM 5890 C C . ALA A 1 739 ? -36.188 -11.413 -6.804 1.00 96.31 739 ALA A C 1
ATOM 5892 O O . ALA A 1 739 ? -36.111 -12.484 -6.199 1.00 96.31 739 ALA A O 1
ATOM 5893 N N . ASN A 1 740 ? -35.116 -10.657 -7.036 1.00 96.88 740 ASN A N 1
ATOM 5894 C CA . ASN A 1 740 ? -33.765 -11.008 -6.620 1.00 96.88 740 ASN A CA 1
ATOM 5895 C C . ASN A 1 740 ? -33.628 -10.977 -5.088 1.00 96.88 740 ASN A C 1
ATOM 5897 O O . ASN A 1 740 ? -33.194 -11.967 -4.499 1.00 96.88 740 ASN A O 1
ATOM 5901 N N . LEU A 1 741 ? -34.081 -9.898 -4.441 1.00 97.88 741 LEU A N 1
ATOM 5902 C CA . LEU A 1 741 ? -34.046 -9.774 -2.985 1.00 97.88 741 LEU A CA 1
ATOM 5903 C C . LEU A 1 741 ? -34.893 -10.862 -2.311 1.00 97.88 741 LEU A C 1
ATOM 5905 O O . LEU A 1 741 ? -34.437 -11.494 -1.361 1.00 97.88 741 LEU A O 1
ATOM 5909 N N . ASP A 1 742 ? -36.079 -11.175 -2.834 1.00 97.94 742 ASP A N 1
ATOM 5910 C CA . ASP A 1 742 ? -36.891 -12.260 -2.278 1.00 97.94 742 ASP A CA 1
ATOM 5911 C C . ASP A 1 742 ? -36.275 -13.640 -2.489 1.00 97.94 742 ASP A C 1
ATOM 5913 O O . ASP A 1 742 ? -36.465 -14.507 -1.637 1.00 97.94 742 ASP A O 1
ATOM 5917 N N . THR A 1 743 ? -35.490 -13.846 -3.551 1.00 98.19 743 THR A N 1
ATOM 5918 C CA . THR A 1 743 ? -34.732 -15.095 -3.745 1.00 98.19 743 THR A CA 1
ATOM 5919 C C . THR A 1 743 ? -33.750 -15.313 -2.588 1.00 98.19 743 THR A C 1
ATOM 5921 O O . THR A 1 743 ? -33.705 -16.409 -2.024 1.00 98.19 743 THR A O 1
ATOM 5924 N N . LEU A 1 744 ? -33.030 -14.264 -2.165 1.00 98.19 744 LEU A N 1
ATOM 5925 C CA . LEU A 1 744 ? -32.178 -14.300 -0.969 1.00 98.19 744 LEU A CA 1
ATOM 5926 C C . LEU A 1 744 ? -32.996 -14.577 0.293 1.00 98.19 744 LEU A C 1
ATOM 5928 O O . LEU A 1 744 ? -32.640 -15.438 1.096 1.00 98.19 744 LEU A O 1
ATOM 5932 N N . LEU A 1 745 ? -34.097 -13.853 0.485 1.00 98.06 745 LEU A N 1
ATOM 5933 C CA . LEU A 1 745 ? -34.920 -13.999 1.683 1.00 98.06 745 LEU A CA 1
ATOM 5934 C C . LEU A 1 745 ? -35.520 -15.408 1.807 1.00 98.06 745 LEU A C 1
ATOM 5936 O O . LEU A 1 745 ? -35.660 -15.922 2.916 1.00 98.06 745 LEU A O 1
ATOM 5940 N N . TRP A 1 746 ? -35.869 -16.052 0.692 1.00 97.94 746 TRP A N 1
ATOM 5941 C CA . TRP A 1 746 ? -36.294 -17.452 0.675 1.00 97.94 746 TRP A CA 1
ATOM 5942 C C . TRP A 1 746 ? -35.144 -18.420 0.973 1.00 97.94 746 TRP A C 1
ATOM 5944 O O . TRP A 1 746 ? -35.354 -19.369 1.731 1.00 97.94 746 TRP A O 1
ATOM 5954 N N . ALA A 1 747 ? -33.935 -18.168 0.462 1.00 98.06 747 ALA A N 1
ATOM 5955 C CA . ALA A 1 747 ? -32.744 -18.953 0.803 1.00 98.06 747 ALA A CA 1
ATOM 5956 C C . ALA A 1 747 ? -32.403 -18.863 2.306 1.00 98.06 747 ALA A C 1
ATOM 5958 O O . ALA A 1 747 ? -32.112 -19.876 2.949 1.00 98.06 747 ALA A O 1
ATOM 5959 N N . LEU A 1 748 ? -32.517 -17.669 2.895 1.00 98.31 748 LEU A N 1
ATOM 5960 C CA . LEU A 1 748 ? -32.332 -17.435 4.331 1.00 98.31 748 LEU A CA 1
ATOM 5961 C C . LEU A 1 748 ? -33.395 -18.147 5.176 1.00 98.31 748 LEU A C 1
ATOM 5963 O O . LEU A 1 748 ? -33.052 -18.777 6.176 1.00 98.31 748 LEU A O 1
ATOM 5967 N N . GLU A 1 749 ? -34.668 -18.118 4.765 1.00 97.69 749 GLU A N 1
ATOM 5968 C CA . GLU A 1 749 ? -35.738 -18.860 5.449 1.00 97.69 749 GLU A CA 1
ATOM 5969 C C . GLU A 1 749 ? -35.496 -20.373 5.411 1.00 97.69 749 GLU A C 1
ATOM 5971 O O . GLU A 1 749 ? -35.577 -21.028 6.450 1.00 97.69 749 GLU A O 1
ATOM 5976 N N . LYS A 1 750 ? -35.128 -20.928 4.249 1.00 97.00 750 LYS A N 1
ATOM 5977 C CA . LYS 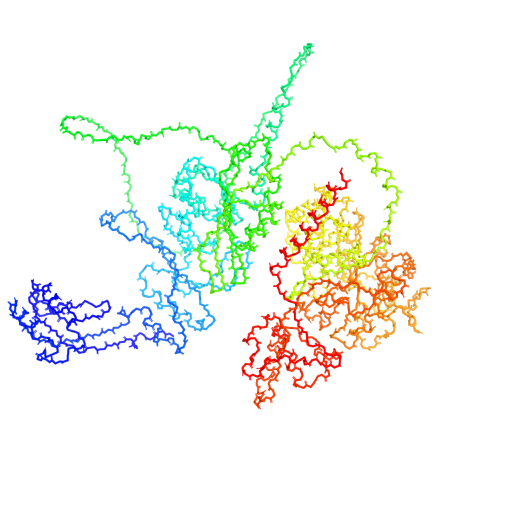A 1 750 ? -34.779 -22.356 4.113 1.00 97.00 750 LYS A CA 1
ATOM 5978 C C . LYS A 1 750 ? -33.579 -22.750 4.969 1.00 97.00 750 LYS A C 1
ATOM 5980 O O . LYS A 1 750 ? -33.515 -23.881 5.443 1.00 97.00 750 LYS A O 1
ATOM 5985 N N . SER A 1 751 ? -32.666 -21.810 5.194 1.00 96.88 751 SER A N 1
ATOM 5986 C CA . SER A 1 751 ? -31.497 -21.981 6.060 1.00 96.88 751 SER A CA 1
ATOM 5987 C C . SER A 1 751 ? -31.804 -21.777 7.551 1.00 96.88 751 SER A C 1
ATOM 5989 O O . SER A 1 751 ? -30.912 -21.949 8.377 1.00 96.88 751 SER A O 1
ATOM 5991 N N . GLY A 1 752 ? -33.045 -21.429 7.917 1.00 97.38 752 GLY A N 1
ATOM 5992 C CA . GLY A 1 752 ? -33.489 -21.268 9.305 1.00 97.38 752 GLY A CA 1
ATOM 5993 C C . GLY A 1 752 ? -33.357 -19.856 9.885 1.00 97.38 752 GLY A C 1
ATOM 5994 O O . GLY A 1 752 ? -33.542 -19.689 11.089 1.00 97.38 752 GLY A O 1
ATOM 5995 N N . TYR A 1 753 ? -33.082 -18.839 9.059 1.00 97.69 753 TYR A N 1
ATOM 5996 C CA . TYR A 1 753 ? -32.859 -17.449 9.488 1.00 97.69 753 TYR A CA 1
ATOM 5997 C C . TYR A 1 753 ? -33.815 -16.445 8.809 1.00 97.69 753 TYR A C 1
ATOM 5999 O O . TYR A 1 753 ? -33.358 -15.465 8.218 1.00 97.69 753 TYR A O 1
ATOM 6007 N N . PRO A 1 754 ? -35.148 -16.641 8.881 1.00 95.88 754 PRO A N 1
ATOM 6008 C CA . PRO A 1 754 ? -36.119 -15.786 8.187 1.00 95.88 754 PRO A CA 1
ATOM 6009 C C . PRO A 1 754 ? -36.128 -14.328 8.674 1.00 95.88 754 PRO A C 1
ATOM 6011 O O . PRO A 1 754 ? -36.511 -13.437 7.915 1.00 95.88 754 PRO A O 1
ATOM 6014 N N . ASP A 1 755 ? -35.685 -14.084 9.910 1.00 94.88 755 ASP A N 1
ATOM 6015 C CA . ASP A 1 755 ? -35.753 -12.780 10.582 1.00 94.88 755 ASP A CA 1
ATOM 6016 C C . ASP A 1 755 ? -34.423 -12.010 10.569 1.00 94.88 755 ASP A C 1
ATOM 6018 O O . ASP A 1 755 ? -34.329 -10.946 11.179 1.00 94.88 755 ASP A O 1
ATOM 6022 N N . ILE A 1 756 ? -33.378 -12.523 9.904 1.00 96.88 756 ILE A N 1
ATOM 6023 C CA . ILE A 1 756 ? -32.103 -11.798 9.823 1.00 96.88 756 ILE A CA 1
ATOM 6024 C C . ILE A 1 756 ? -32.288 -10.478 9.057 1.00 96.88 756 ILE A C 1
ATOM 6026 O O . ILE A 1 756 ? -32.953 -10.424 8.010 1.00 96.88 756 ILE A O 1
ATOM 6030 N N . GLU A 1 757 ? -31.710 -9.407 9.599 1.00 95.94 757 GLU A N 1
ATOM 6031 C CA . GLU A 1 757 ? -31.657 -8.097 8.954 1.00 95.94 757 GLU A CA 1
ATOM 6032 C C . GLU A 1 757 ? -30.846 -8.196 7.658 1.00 95.94 757 GLU A C 1
ATOM 6034 O O . GLU A 1 757 ? -29.816 -8.871 7.617 1.00 95.94 757 GLU A O 1
ATOM 6039 N N . VAL A 1 758 ? -31.324 -7.552 6.592 1.00 97.44 758 VAL A N 1
ATOM 6040 C CA . VAL A 1 758 ? -30.658 -7.553 5.286 1.00 97.44 758 VAL A CA 1
ATOM 6041 C C . VAL A 1 758 ? -30.403 -6.116 4.861 1.00 97.44 758 VAL A C 1
ATOM 6043 O O . VAL A 1 758 ? -31.335 -5.316 4.829 1.00 97.44 758 VAL A O 1
ATOM 6046 N N . ILE A 1 759 ? -29.153 -5.823 4.510 1.00 97.56 759 ILE A N 1
ATOM 6047 C CA . ILE A 1 759 ? -28.723 -4.545 3.935 1.00 97.56 759 ILE A CA 1
ATOM 6048 C C . ILE A 1 759 ? -28.350 -4.787 2.476 1.00 97.56 759 ILE A C 1
ATOM 6050 O O . ILE A 1 759 ? -27.545 -5.673 2.180 1.00 97.56 759 ILE A O 1
ATOM 6054 N N . VAL A 1 760 ? -28.880 -3.982 1.559 1.00 98.06 760 VAL A N 1
ATOM 6055 C CA . VAL A 1 760 ? -28.397 -3.961 0.176 1.00 98.06 760 VAL A CA 1
ATOM 6056 C C . VAL A 1 760 ? -27.171 -3.047 0.122 1.00 98.06 760 VAL A C 1
ATOM 6058 O O . VAL A 1 760 ? -27.294 -1.825 0.079 1.00 98.06 760 VAL A O 1
ATOM 6061 N N . GLY A 1 761 ? -25.980 -3.640 0.202 1.00 97.56 761 GLY A N 1
ATOM 6062 C CA . GLY A 1 761 ? -24.704 -2.935 0.350 1.00 97.56 761 GLY A CA 1
ATOM 6063 C C . GLY A 1 761 ? -24.231 -2.217 -0.911 1.00 97.56 761 GLY A C 1
ATOM 6064 O O . GLY A 1 761 ? -23.470 -1.256 -0.811 1.00 97.56 761 GLY A O 1
ATOM 6065 N N . GLU A 1 762 ? -24.686 -2.655 -2.083 1.00 98.19 762 GLU A N 1
ATOM 6066 C CA . GLU A 1 762 ? -24.450 -2.001 -3.369 1.00 98.19 762 GLU A CA 1
ATOM 6067 C C . GLU A 1 762 ? -25.661 -2.225 -4.278 1.00 98.19 762 GLU A C 1
ATOM 6069 O O . GLU A 1 762 ? -26.108 -3.358 -4.468 1.00 98.19 762 GLU A O 1
ATOM 6074 N N . VAL A 1 763 ? -26.203 -1.141 -4.828 1.00 97.94 763 VAL A N 1
ATOM 6075 C CA . VAL A 1 763 ? -27.248 -1.170 -5.857 1.00 97.94 763 VAL A CA 1
ATOM 6076 C C . VAL A 1 763 ? -27.195 0.116 -6.672 1.00 97.94 763 VAL A C 1
ATOM 6078 O O . VAL A 1 763 ? -27.051 1.203 -6.123 1.00 97.94 763 VAL A O 1
ATOM 6081 N N . GLY A 1 764 ? -27.318 0.021 -7.989 1.00 97.31 764 GLY A N 1
ATOM 6082 C CA . GLY A 1 764 ? -27.271 1.197 -8.849 1.00 97.31 764 GLY A CA 1
ATOM 6083 C C . GLY A 1 764 ? -27.445 0.847 -10.314 1.00 97.31 764 GLY A C 1
ATOM 6084 O O . GLY A 1 764 ? -27.862 -0.263 -10.660 1.00 97.31 764 GLY A O 1
ATOM 6085 N N . TRP A 1 765 ? -27.101 1.799 -11.176 1.00 98.25 765 TRP A N 1
ATOM 6086 C CA . TRP A 1 765 ? -27.154 1.622 -12.621 1.00 98.25 765 TRP A CA 1
ATOM 6087 C C . TRP A 1 765 ? -26.105 2.508 -13.305 1.00 98.25 765 TRP A C 1
ATOM 6089 O O . TRP A 1 765 ? -26.087 3.716 -13.047 1.00 98.25 765 TRP A O 1
ATOM 6099 N N . PRO A 1 766 ? -25.252 1.950 -14.181 1.00 98.19 766 PRO A N 1
ATOM 6100 C CA . PRO A 1 766 ? -24.190 2.705 -14.824 1.00 98.19 766 PRO A CA 1
ATOM 6101 C C . PRO A 1 766 ? -24.730 3.644 -15.905 1.00 98.19 766 PRO A C 1
ATOM 6103 O O . PRO A 1 766 ? -25.763 3.419 -16.531 1.00 98.19 766 PRO A O 1
ATOM 6106 N N . THR A 1 767 ? -24.013 4.727 -16.145 1.00 97.69 767 THR A N 1
ATOM 6107 C CA . THR A 1 767 ? -24.459 5.849 -16.987 1.00 97.69 767 THR A CA 1
ATOM 6108 C C . THR A 1 767 ? -23.771 5.918 -18.345 1.00 97.69 767 THR A C 1
ATOM 6110 O O . THR A 1 767 ? -24.137 6.776 -19.148 1.00 97.69 767 THR A O 1
ATOM 6113 N N . ASP A 1 768 ? -22.793 5.047 -18.587 1.00 97.38 768 ASP A N 1
ATOM 6114 C CA . ASP A 1 768 ? -22.076 4.896 -19.851 1.00 97.38 768 ASP A CA 1
ATOM 6115 C C . ASP A 1 768 ? -21.382 3.517 -19.898 1.00 97.38 768 ASP A C 1
ATOM 6117 O O . ASP A 1 768 ? -21.409 2.768 -18.917 1.00 97.38 768 ASP A O 1
ATOM 6121 N N . GLY A 1 769 ? -20.744 3.169 -21.015 1.00 95.38 769 GLY A N 1
ATOM 6122 C CA . GLY A 1 769 ? -19.959 1.936 -21.169 1.00 95.38 769 GLY A CA 1
ATOM 6123 C C . GLY A 1 769 ? -20.735 0.725 -21.703 1.00 95.38 769 GLY A C 1
ATOM 6124 O O . GLY A 1 769 ? -20.133 -0.328 -21.909 1.00 95.38 769 GLY A O 1
ATOM 6125 N N . ASP A 1 770 ? -22.043 0.855 -21.937 1.00 95.62 770 ASP A N 1
ATOM 6126 C CA . ASP A 1 770 ? -22.920 -0.146 -22.561 1.00 95.62 770 ASP A CA 1
ATOM 6127 C C . ASP A 1 770 ? -24.174 0.539 -23.139 1.00 95.62 770 ASP A C 1
ATOM 6129 O O . ASP A 1 770 ? -24.618 1.561 -22.625 1.00 95.62 770 ASP A O 1
ATOM 6133 N N . LYS A 1 771 ? -24.819 -0.049 -24.156 1.00 94.12 771 LYS A N 1
ATOM 6134 C CA . LYS A 1 771 ? -26.073 0.467 -24.751 1.00 94.12 771 LYS A CA 1
ATOM 6135 C C . LYS A 1 771 ? -27.200 0.725 -23.730 1.00 94.12 771 LYS A C 1
ATOM 6137 O O . LYS A 1 771 ? -28.014 1.633 -23.914 1.00 94.12 771 LYS A O 1
ATOM 6142 N N . ASN A 1 772 ? -27.274 -0.071 -22.664 1.00 95.56 772 ASN A N 1
ATOM 6143 C CA . ASN A 1 772 ? -28.253 0.050 -21.584 1.00 95.56 772 ASN A CA 1
ATOM 6144 C C . ASN A 1 772 ? -27.737 0.898 -20.409 1.00 95.56 772 ASN A C 1
ATOM 6146 O O . ASN A 1 772 ? -28.544 1.303 -19.564 1.00 95.56 772 ASN A O 1
ATOM 6150 N N . ALA A 1 773 ? -26.433 1.179 -20.365 1.00 97.12 773 ALA A N 1
ATOM 6151 C CA . ALA A 1 773 ? -25.793 2.066 -19.407 1.00 97.12 773 ALA A CA 1
ATOM 6152 C C . ALA A 1 773 ? -25.809 3.496 -19.958 1.00 97.12 773 ALA A C 1
ATOM 6154 O O . ALA A 1 773 ? -24.942 3.906 -20.719 1.00 97.12 773 ALA A O 1
ATOM 6155 N N . ASN A 1 774 ? -26.849 4.253 -19.624 1.00 96.06 774 ASN A N 1
ATOM 6156 C CA . ASN A 1 774 ? -27.009 5.633 -20.069 1.00 96.06 774 ASN A CA 1
ATOM 6157 C C . ASN A 1 774 ? -27.689 6.465 -18.980 1.00 96.06 774 ASN A C 1
ATOM 6159 O O . ASN A 1 774 ? -28.378 5.934 -18.104 1.00 96.06 774 ASN A O 1
ATOM 6163 N N . VAL A 1 775 ? -27.516 7.785 -19.045 1.00 95.88 775 VAL A N 1
ATOM 6164 C CA . VAL A 1 775 ? -28.069 8.736 -18.067 1.00 95.88 775 VAL A CA 1
ATOM 6165 C C . VAL A 1 775 ? -29.589 8.593 -17.908 1.00 95.88 775 VAL A C 1
ATOM 6167 O O . VAL A 1 775 ? -30.096 8.702 -16.791 1.00 95.88 775 VAL A O 1
ATOM 6170 N N . GLN A 1 776 ? -30.334 8.319 -18.987 1.00 95.69 776 GLN A N 1
ATOM 6171 C CA . GLN A 1 776 ? -31.792 8.175 -18.914 1.00 95.69 776 GLN A CA 1
ATOM 6172 C C . GLN A 1 776 ? -32.206 6.940 -18.104 1.00 95.69 776 GLN A C 1
ATOM 6174 O O . GLN A 1 776 ? -33.049 7.048 -17.211 1.00 95.69 776 GLN A O 1
ATOM 6179 N N . ASN A 1 777 ? -31.602 5.786 -18.385 1.00 96.88 777 ASN A N 1
ATOM 6180 C CA . ASN A 1 777 ? -31.876 4.539 -17.676 1.00 96.88 777 ASN A CA 1
ATOM 6181 C C . ASN A 1 777 ? -31.396 4.607 -16.227 1.00 96.88 777 ASN A C 1
ATOM 6183 O O . ASN A 1 777 ? -32.136 4.199 -15.334 1.00 96.88 777 ASN A O 1
ATOM 6187 N N . ALA A 1 778 ? -30.222 5.190 -15.974 1.00 97.62 778 ALA A N 1
ATOM 6188 C CA . ALA A 1 778 ? -29.717 5.360 -14.617 1.00 97.62 778 ALA A CA 1
ATOM 6189 C C . ALA A 1 778 ? -30.640 6.245 -13.767 1.00 97.62 778 ALA A C 1
ATOM 6191 O O . ALA A 1 778 ? -31.000 5.862 -12.652 1.00 97.62 778 ALA A O 1
ATOM 6192 N N . LYS A 1 779 ? -31.124 7.371 -14.320 1.00 95.38 779 LYS A N 1
ATOM 6193 C CA . LYS A 1 779 ? -32.135 8.220 -13.663 1.00 95.38 779 LYS A CA 1
ATOM 6194 C C . LYS A 1 779 ? -33.431 7.446 -13.405 1.00 95.38 779 LYS A C 1
ATOM 6196 O O . LYS A 1 779 ? -33.941 7.489 -12.287 1.00 95.38 779 LYS A O 1
ATOM 6201 N N . ARG A 1 780 ? -33.960 6.735 -14.413 1.00 95.06 780 ARG A N 1
ATOM 6202 C CA . ARG A 1 780 ? -35.199 5.932 -14.302 1.00 95.06 780 ARG A CA 1
ATOM 6203 C C . ARG A 1 780 ? -35.079 4.886 -13.195 1.00 95.06 780 ARG A C 1
ATOM 6205 O O . ARG A 1 780 ? -35.985 4.767 -12.373 1.00 95.06 780 ARG A O 1
ATOM 6212 N N . PHE A 1 781 ? -33.966 4.158 -13.161 1.00 96.94 781 PHE A N 1
ATOM 6213 C CA . PHE A 1 781 ? -33.724 3.112 -12.176 1.00 96.94 781 PHE A CA 1
ATOM 6214 C C . PHE A 1 781 ? -33.541 3.681 -10.768 1.00 96.94 781 PHE A C 1
ATOM 6216 O O . PHE A 1 781 ? -34.301 3.312 -9.878 1.00 96.94 781 PHE A O 1
ATOM 6223 N N . ASN A 1 782 ? -32.597 4.607 -10.566 1.00 95.81 782 ASN A N 1
ATOM 6224 C CA . ASN A 1 782 ? -32.272 5.114 -9.230 1.00 95.81 782 ASN A CA 1
ATOM 6225 C C . ASN A 1 782 ? -33.432 5.903 -8.609 1.00 95.81 782 ASN A C 1
ATOM 6227 O O . ASN A 1 782 ? -33.691 5.759 -7.417 1.00 95.81 782 ASN A O 1
ATOM 6231 N N . MET A 1 783 ? -34.189 6.674 -9.401 1.00 94.00 783 MET A N 1
ATOM 6232 C CA . MET A 1 783 ? -35.392 7.350 -8.900 1.00 94.00 783 MET A CA 1
ATOM 6233 C C . MET A 1 783 ? -36.469 6.339 -8.476 1.00 94.00 783 MET A C 1
ATOM 6235 O O . MET A 1 783 ? -37.052 6.463 -7.399 1.00 94.00 783 MET A O 1
ATOM 6239 N N . GLY A 1 784 ? -36.700 5.307 -9.298 1.00 94.81 784 GLY A N 1
ATOM 6240 C CA . GLY A 1 784 ? -37.641 4.231 -8.991 1.00 94.81 784 GLY A CA 1
ATOM 6241 C C . GLY A 1 784 ? -37.241 3.425 -7.753 1.00 94.81 784 GLY A C 1
ATOM 6242 O O . GLY A 1 784 ? -38.090 3.144 -6.910 1.00 94.81 784 GLY A O 1
ATOM 6243 N N . LEU A 1 785 ? -35.948 3.122 -7.609 1.00 95.50 785 LEU A N 1
ATOM 6244 C CA . LEU A 1 785 ? -35.375 2.418 -6.463 1.00 95.50 785 LEU A CA 1
ATOM 6245 C C . LEU A 1 785 ? -35.587 3.200 -5.170 1.00 95.50 785 LEU A C 1
ATOM 6247 O O . LEU A 1 785 ? -36.087 2.637 -4.203 1.00 95.50 785 LEU A O 1
ATOM 6251 N N . LEU A 1 786 ? -35.233 4.488 -5.155 1.00 94.06 786 LEU A N 1
ATOM 6252 C CA . LEU A 1 786 ? -35.372 5.348 -3.976 1.00 94.06 786 LEU A CA 1
ATOM 6253 C C . LEU A 1 786 ? -36.827 5.444 -3.528 1.00 94.06 786 LEU A C 1
ATOM 6255 O O . LEU A 1 786 ? -37.134 5.242 -2.354 1.00 94.06 786 LEU A O 1
ATOM 6259 N N . LYS A 1 787 ? -37.736 5.689 -4.476 1.00 93.19 787 LYS A N 1
ATOM 6260 C CA . LYS A 1 787 ? -39.176 5.708 -4.215 1.00 93.19 787 LYS A CA 1
ATOM 6261 C C . LYS A 1 787 ? -39.661 4.381 -3.643 1.00 93.19 787 LYS A C 1
ATOM 6263 O O . LYS A 1 787 ? -40.419 4.372 -2.678 1.00 93.19 787 LYS A O 1
ATOM 6268 N N . HIS A 1 788 ? -39.239 3.263 -4.228 1.00 94.19 788 HIS A N 1
ATOM 6269 C CA . HIS A 1 788 ? -39.653 1.930 -3.799 1.00 94.19 788 HIS A CA 1
ATOM 6270 C C . HIS A 1 788 ? -39.114 1.576 -2.408 1.00 94.19 788 HIS A C 1
ATOM 6272 O O . HIS A 1 788 ? -39.904 1.310 -1.500 1.00 94.19 788 HIS A O 1
ATOM 6278 N N . ALA A 1 789 ? -37.797 1.653 -2.216 1.00 93.94 789 ALA A N 1
ATOM 6279 C CA . ALA A 1 789 ? -37.108 1.279 -0.983 1.00 93.94 789 ALA A CA 1
ATOM 6280 C C . ALA A 1 789 ? -37.572 2.102 0.229 1.00 93.94 789 ALA A C 1
ATOM 6282 O O . ALA A 1 789 ? -37.762 1.541 1.309 1.00 93.94 789 ALA A O 1
ATOM 6283 N N . LEU A 1 790 ? -37.821 3.405 0.042 1.00 92.19 790 LEU A N 1
ATOM 6284 C CA . LEU A 1 790 ? -38.244 4.320 1.110 1.00 92.19 790 LEU A CA 1
ATOM 6285 C C . LEU A 1 790 ? -39.767 4.373 1.318 1.00 92.19 790 LEU A C 1
ATOM 6287 O O . LEU A 1 790 ? -40.224 4.904 2.328 1.00 92.19 790 LEU A O 1
ATOM 6291 N N . SER A 1 791 ? -40.573 3.798 0.416 1.00 91.62 791 SER A N 1
ATOM 6292 C CA . SER A 1 791 ? -42.043 3.796 0.547 1.00 91.62 791 SER A CA 1
ATOM 6293 C C . SER A 1 791 ? -42.569 2.988 1.738 1.00 91.62 791 SER A C 1
ATOM 6295 O O . SER A 1 791 ? -43.719 3.162 2.141 1.00 91.62 791 SER A O 1
ATOM 6297 N N . GLY A 1 792 ? -41.767 2.057 2.266 1.00 89.31 792 GLY A N 1
ATOM 6298 C CA . GLY A 1 792 ? -42.189 1.091 3.282 1.00 89.31 792 GLY A CA 1
ATOM 6299 C C . GLY A 1 792 ? -42.976 -0.111 2.738 1.00 89.31 792 GLY A C 1
ATOM 6300 O O . GLY A 1 792 ? -43.330 -1.005 3.511 1.00 89.31 792 GLY A O 1
ATOM 6301 N N . ASN A 1 793 ? -43.235 -0.181 1.425 1.00 92.12 793 ASN A N 1
ATOM 6302 C CA . ASN A 1 793 ? -43.928 -1.317 0.802 1.00 92.12 793 ASN A CA 1
ATOM 6303 C C . ASN A 1 793 ? -43.107 -2.614 0.840 1.00 92.12 793 ASN A C 1
ATOM 6305 O O . ASN A 1 793 ? -43.696 -3.700 0.812 1.00 92.12 793 ASN A O 1
ATOM 6309 N N . GLY A 1 794 ? -41.779 -2.497 0.916 1.00 93.56 794 GLY A N 1
ATOM 6310 C CA . GLY A 1 794 ? -40.835 -3.606 0.859 1.00 93.56 794 GLY A CA 1
ATOM 6311 C C . GLY A 1 794 ? -41.012 -4.464 -0.392 1.00 93.56 794 GLY A C 1
ATOM 6312 O O . GLY A 1 794 ? -41.510 -4.011 -1.422 1.00 93.56 794 GLY A O 1
ATOM 6313 N N . THR A 1 795 ? -40.654 -5.735 -0.280 1.00 95.50 795 THR A N 1
ATOM 6314 C CA . THR A 1 795 ? -40.845 -6.737 -1.329 1.00 95.50 795 THR A CA 1
ATOM 6315 C C . THR A 1 795 ? -42.171 -7.492 -1.137 1.00 95.50 795 THR A C 1
ATOM 6317 O O . THR A 1 795 ? -42.850 -7.341 -0.107 1.00 95.50 795 THR A O 1
ATOM 6320 N N . PRO A 1 796 ? -42.615 -8.329 -2.095 1.00 95.69 796 PRO A N 1
ATOM 6321 C CA . PRO A 1 796 ? -43.736 -9.243 -1.878 1.00 95.69 796 PRO A CA 1
ATOM 6322 C C . PRO A 1 796 ? -43.597 -10.110 -0.616 1.00 95.69 796 PRO A C 1
ATOM 6324 O O . PRO A 1 796 ? -44.587 -10.252 0.106 1.00 95.69 796 PRO A O 1
ATOM 6327 N N . LYS A 1 797 ? -42.397 -10.616 -0.300 1.00 95.12 797 LYS A N 1
ATOM 6328 C CA . LYS A 1 797 ? -42.138 -11.446 0.888 1.00 95.12 797 LYS A CA 1
ATOM 6329 C C . LYS A 1 797 ? -41.953 -10.655 2.183 1.00 95.12 797 LYS A C 1
ATOM 6331 O O . LYS A 1 797 ? -42.469 -11.086 3.214 1.00 95.12 797 LYS A O 1
ATOM 6336 N N . ARG A 1 798 ? -41.218 -9.536 2.173 1.00 94.56 798 ARG A N 1
ATOM 6337 C CA . ARG A 1 798 ? -40.865 -8.773 3.385 1.00 94.56 798 ARG A CA 1
ATOM 6338 C C . ARG A 1 798 ? -41.238 -7.301 3.228 1.00 94.56 798 ARG A C 1
ATOM 6340 O O . ARG A 1 798 ? -40.629 -6.568 2.459 1.00 94.56 798 ARG A O 1
ATOM 6347 N N . LYS A 1 799 ? -42.243 -6.875 3.996 1.00 94.88 799 LYS A N 1
ATOM 6348 C CA . LYS A 1 799 ? -42.710 -5.480 4.066 1.00 94.88 799 LYS A CA 1
ATOM 6349 C C . LYS A 1 799 ? -41.778 -4.630 4.929 1.00 94.88 799 LYS A C 1
ATOM 6351 O O . LYS A 1 799 ? -41.157 -5.157 5.849 1.00 94.88 799 LYS A O 1
ATOM 6356 N N . GLY A 1 800 ? -41.728 -3.326 4.666 1.00 92.94 800 GLY A N 1
ATOM 6357 C CA . GLY A 1 800 ? -40.890 -2.372 5.392 1.00 92.94 800 GLY A CA 1
ATOM 6358 C C . GLY A 1 800 ? -39.998 -1.540 4.475 1.00 92.94 800 GLY A C 1
ATOM 6359 O O . GLY A 1 800 ? -40.049 -1.657 3.252 1.00 92.94 800 GLY A O 1
ATOM 6360 N N . ILE A 1 801 ? -39.205 -0.666 5.088 1.00 93.31 801 ILE A N 1
ATOM 6361 C CA . ILE A 1 801 ? -38.180 0.119 4.395 1.00 93.31 801 ILE A CA 1
ATOM 6362 C C . ILE A 1 801 ? -36.989 -0.800 4.118 1.00 93.31 801 ILE A C 1
ATOM 6364 O O . ILE A 1 801 ? -36.620 -1.604 4.974 1.00 93.31 801 ILE A O 1
ATOM 6368 N N . ILE A 1 802 ? -36.416 -0.701 2.922 1.00 95.38 802 ILE A N 1
ATOM 6369 C CA . ILE A 1 802 ? -35.250 -1.493 2.521 1.00 95.38 802 ILE A CA 1
ATOM 6370 C C . ILE A 1 802 ? -34.006 -0.636 2.751 1.00 95.38 802 ILE A C 1
ATOM 6372 O O . ILE A 1 802 ? -33.914 0.457 2.195 1.00 95.38 802 ILE A O 1
ATOM 6376 N N . ASP A 1 803 ? -33.063 -1.118 3.564 1.00 94.81 803 ASP A N 1
ATOM 6377 C CA . ASP A 1 803 ? -31.796 -0.416 3.787 1.00 94.81 803 ASP A CA 1
ATOM 6378 C C . ASP A 1 803 ? -30.874 -0.618 2.582 1.00 94.81 803 ASP A C 1
ATOM 6380 O O . ASP A 1 803 ? -30.528 -1.755 2.240 1.00 94.81 803 ASP A O 1
ATOM 6384 N N . ILE A 1 804 ? -30.522 0.477 1.910 1.00 96.75 804 ILE A N 1
ATOM 6385 C CA . ILE A 1 804 ? -29.802 0.457 0.637 1.00 96.75 804 ILE A CA 1
ATOM 6386 C C . ILE A 1 804 ? -28.605 1.404 0.655 1.00 96.75 804 ILE A C 1
ATOM 6388 O O . ILE A 1 804 ? -28.657 2.493 1.229 1.00 96.75 804 ILE A O 1
ATOM 6392 N N . TYR A 1 805 ? -27.556 1.011 -0.061 1.00 97.81 805 TYR A N 1
ATOM 6393 C CA . TYR A 1 805 ? -26.405 1.844 -0.378 1.00 97.81 805 TYR A CA 1
ATOM 6394 C C . TYR A 1 805 ? -26.272 1.980 -1.900 1.00 97.81 805 TYR A C 1
ATOM 6396 O O . TYR A 1 805 ? -25.956 1.014 -2.600 1.00 97.81 805 TYR A O 1
ATOM 6404 N N . LEU A 1 806 ? -26.493 3.189 -2.423 1.00 97.25 806 LEU A N 1
ATOM 6405 C CA . LEU A 1 806 ? -26.357 3.478 -3.849 1.00 97.25 806 LEU A CA 1
ATOM 6406 C C . LEU A 1 806 ? -24.903 3.289 -4.298 1.00 97.25 806 LEU A C 1
ATOM 6408 O O . LEU A 1 806 ? -23.978 3.838 -3.693 1.00 97.25 806 LEU A O 1
ATOM 6412 N N . PHE A 1 807 ? -24.699 2.512 -5.357 1.00 97.50 807 PHE A N 1
ATOM 6413 C CA . PHE A 1 807 ? -23.408 2.309 -6.001 1.00 97.50 807 PHE A CA 1
ATOM 6414 C C . PHE A 1 807 ? -23.367 3.077 -7.332 1.00 97.50 807 PHE A C 1
ATOM 6416 O O . PHE A 1 807 ? -24.132 2.749 -8.238 1.00 97.50 807 PHE A O 1
ATOM 6423 N N . SER A 1 808 ? -22.538 4.113 -7.482 1.00 95.94 808 SER A N 1
ATOM 6424 C CA . SER A 1 808 ? -21.601 4.723 -6.513 1.00 95.94 808 SER A CA 1
ATOM 6425 C C . SER A 1 808 ? -21.786 6.243 -6.422 1.00 95.94 808 SER A C 1
ATOM 6427 O O . SER A 1 808 ? -22.603 6.844 -7.122 1.00 95.94 808 SER A O 1
ATOM 6429 N N . LEU A 1 809 ? -21.058 6.890 -5.510 1.00 96.94 809 LEU A N 1
ATOM 6430 C CA . LEU A 1 809 ? -21.097 8.340 -5.348 1.00 96.94 809 LEU A CA 1
ATOM 6431 C C . LEU A 1 809 ? -20.523 9.049 -6.582 1.00 96.94 809 LEU A C 1
ATOM 6433 O O . LEU A 1 809 ? -21.186 9.904 -7.153 1.00 96.94 809 LEU A O 1
ATOM 6437 N N . VAL A 1 810 ? -19.317 8.680 -7.010 1.00 96.62 810 VAL A N 1
ATOM 6438 C CA . VAL A 1 810 ? -18.601 9.301 -8.136 1.00 96.62 810 VAL A CA 1
ATOM 6439 C C . VAL A 1 810 ? -18.121 8.240 -9.120 1.00 96.62 810 VAL A C 1
ATOM 6441 O O . VAL A 1 810 ? -17.849 7.109 -8.719 1.00 96.62 810 VAL A O 1
ATOM 6444 N N . ASP A 1 811 ? -17.979 8.617 -10.388 1.00 97.19 811 ASP A N 1
ATOM 6445 C CA . ASP A 1 811 ? -17.321 7.779 -11.395 1.00 97.19 811 ASP A CA 1
ATOM 6446 C C . ASP A 1 811 ? -15.849 7.497 -11.038 1.00 97.19 811 ASP A C 1
ATOM 6448 O O . ASP A 1 811 ? -15.123 8.364 -10.541 1.00 97.19 811 ASP A O 1
ATOM 6452 N N . GLU A 1 812 ? -15.385 6.283 -11.340 1.00 96.25 812 GLU A N 1
ATOM 6453 C CA . GLU A 1 812 ? -14.077 5.757 -10.926 1.00 96.25 812 GLU A CA 1
ATOM 6454 C C . GLU A 1 812 ? -13.223 5.365 -12.141 1.00 96.25 812 GLU A C 1
ATOM 6456 O O . GLU A 1 812 ? -13.118 4.196 -12.516 1.00 96.25 812 GLU A O 1
ATOM 6461 N N . ASN A 1 813 ? -12.571 6.350 -12.767 1.00 94.19 813 ASN A N 1
ATOM 6462 C CA . ASN A 1 813 ? -11.847 6.161 -14.035 1.00 94.19 813 ASN A CA 1
ATOM 6463 C C . ASN A 1 813 ? -10.599 5.249 -13.966 1.00 94.19 813 ASN A C 1
ATOM 6465 O O . ASN A 1 813 ? -10.043 4.891 -15.005 1.00 94.19 813 ASN A O 1
ATOM 6469 N N . ALA A 1 814 ? -10.145 4.862 -12.769 1.00 94.38 814 ALA A N 1
ATOM 6470 C CA . ALA A 1 814 ? -9.045 3.916 -12.571 1.00 94.38 814 ALA A CA 1
ATOM 6471 C C . ALA A 1 814 ? -9.528 2.510 -12.174 1.00 94.38 814 ALA A C 1
ATOM 6473 O O . ALA A 1 814 ? -8.701 1.618 -11.965 1.00 94.38 814 ALA A O 1
ATOM 6474 N N . LYS A 1 815 ? -10.846 2.282 -12.080 1.00 92.81 815 LYS A N 1
ATOM 6475 C CA . LYS A 1 815 ? -11.411 0.956 -11.811 1.00 92.81 815 LYS A CA 1
ATOM 6476 C C . LYS A 1 815 ? -11.124 -0.001 -12.975 1.00 92.81 815 LYS A C 1
ATOM 6478 O O . LYS A 1 815 ? -10.985 0.409 -14.135 1.00 92.81 815 LYS A O 1
ATOM 6483 N N . SER A 1 816 ? -10.981 -1.288 -12.657 1.00 90.19 816 SER A N 1
ATOM 6484 C CA . SER A 1 816 ? -10.785 -2.335 -13.665 1.00 90.19 816 SER A CA 1
ATOM 6485 C C . SER A 1 816 ? -12.016 -2.446 -14.561 1.00 90.19 816 SER A C 1
ATOM 6487 O O . SER A 1 816 ? -13.136 -2.463 -14.065 1.00 90.19 816 SER A O 1
ATOM 6489 N N . ILE A 1 817 ? -11.796 -2.581 -15.867 1.00 90.75 817 ILE A N 1
ATOM 6490 C CA . ILE A 1 817 ? -12.858 -2.806 -16.860 1.00 90.75 817 ILE A CA 1
ATOM 6491 C C . ILE A 1 817 ? -13.085 -4.296 -17.139 1.00 90.75 817 ILE A C 1
ATOM 6493 O O . ILE A 1 817 ? -13.784 -4.639 -18.085 1.00 90.75 817 ILE A O 1
ATOM 6497 N N . ALA A 1 818 ? -12.459 -5.194 -16.366 1.00 84.44 818 ALA A N 1
ATOM 6498 C CA . ALA A 1 818 ? -12.542 -6.635 -16.605 1.00 84.44 818 ALA A CA 1
ATOM 6499 C C . ALA A 1 818 ? -13.991 -7.182 -16.613 1.00 84.44 818 ALA A C 1
ATOM 6501 O O . ALA A 1 818 ? -14.272 -8.006 -17.482 1.00 84.44 818 ALA A O 1
ATOM 6502 N N . PRO A 1 819 ? -14.917 -6.725 -15.738 1.00 84.56 819 PRO A N 1
ATOM 6503 C CA . PRO A 1 819 ? -16.342 -7.069 -15.847 1.00 84.56 819 PRO A CA 1
ATOM 6504 C C . PRO A 1 819 ? -17.049 -6.436 -17.056 1.00 84.56 819 PRO A C 1
ATOM 6506 O O . PRO A 1 819 ? -18.001 -7.004 -17.585 1.00 84.56 819 PRO A O 1
ATOM 6509 N N . GLY A 1 820 ? -16.589 -5.263 -17.493 1.00 90.38 820 GLY A N 1
ATOM 6510 C CA . GLY A 1 820 ? -17.114 -4.527 -18.636 1.00 90.38 820 GLY A CA 1
ATOM 6511 C C . GLY A 1 820 ? -16.752 -3.041 -18.588 1.00 90.38 820 GLY A C 1
ATOM 6512 O O . GLY A 1 820 ? -16.345 -2.504 -17.558 1.00 90.38 820 GLY A O 1
ATOM 6513 N N . ASN A 1 821 ? -16.932 -2.350 -19.715 1.00 94.88 821 ASN A N 1
ATOM 6514 C CA . ASN A 1 821 ? -16.634 -0.918 -19.838 1.00 94.88 821 ASN A CA 1
ATOM 6515 C C . ASN A 1 821 ? -17.495 -0.036 -18.916 1.00 94.88 821 ASN A C 1
ATOM 6517 O O . ASN A 1 821 ? -17.064 1.052 -18.542 1.00 94.88 821 ASN A O 1
ATOM 6521 N N . PHE A 1 822 ? -18.685 -0.506 -18.530 1.00 96.38 822 PHE A N 1
ATOM 6522 C CA . PHE A 1 822 ? -19.612 0.200 -17.641 1.00 96.38 822 PHE A CA 1
ATOM 6523 C C . PHE A 1 822 ? -19.080 0.390 -16.212 1.00 96.38 822 PHE A C 1
ATOM 6525 O O . PHE A 1 822 ? -19.564 1.266 -15.499 1.00 96.38 822 PHE A O 1
ATOM 6532 N N . GLU A 1 823 ? -18.067 -0.382 -15.798 1.00 95.75 823 GLU A N 1
ATOM 6533 C CA . GLU A 1 823 ? -17.538 -0.370 -14.428 1.00 95.75 823 GLU A CA 1
ATOM 6534 C C . GLU A 1 823 ? -17.036 0.998 -13.968 1.00 95.75 823 GLU A C 1
ATOM 6536 O O . GLU A 1 823 ? -17.018 1.284 -12.777 1.00 95.75 823 GLU A O 1
ATOM 6541 N N . ARG A 1 824 ? -16.649 1.878 -14.888 1.00 96.44 824 ARG A N 1
ATOM 6542 C CA . ARG A 1 824 ? -16.139 3.210 -14.542 1.00 96.44 824 ARG A CA 1
ATOM 6543 C C . ARG A 1 824 ? -17.237 4.266 -14.386 1.00 96.44 824 ARG A C 1
ATOM 6545 O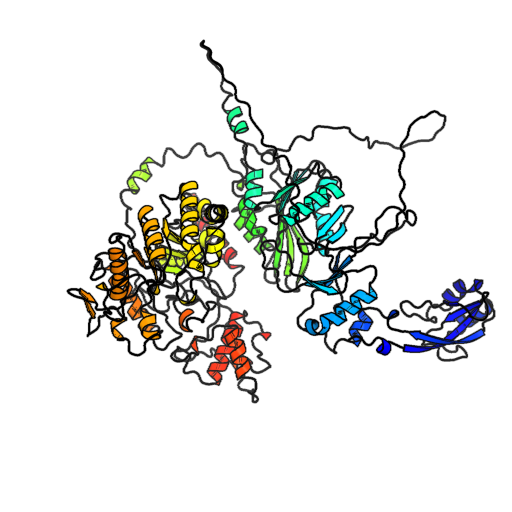 O . ARG A 1 824 ? -16.921 5.381 -13.985 1.00 96.44 824 ARG A O 1
ATOM 6552 N N . HIS A 1 825 ? -18.502 3.913 -14.646 1.00 97.50 825 HIS A N 1
ATOM 6553 C CA . HIS A 1 825 ? -19.614 4.855 -14.864 1.00 97.50 825 HIS A CA 1
ATOM 6554 C C . HIS A 1 825 ? -20.799 4.686 -13.903 1.00 97.50 825 HIS A C 1
ATOM 6556 O O . HIS A 1 825 ? -21.933 5.034 -14.245 1.00 97.50 825 HIS A O 1
ATOM 6562 N N . TRP A 1 826 ? -20.575 4.110 -12.722 1.00 97.88 826 TRP A N 1
ATOM 6563 C CA . TRP A 1 826 ? -21.620 3.893 -11.711 1.00 97.88 826 TRP A CA 1
ATOM 6564 C C . TRP A 1 826 ? -21.990 5.151 -10.911 1.00 97.88 826 TRP A C 1
ATOM 6566 O O . TRP A 1 826 ? -22.987 5.133 -10.188 1.00 97.88 826 TRP A O 1
ATOM 6576 N N . GLY A 1 827 ? -21.220 6.235 -11.025 1.00 97.25 827 GLY A N 1
ATOM 6577 C CA . GLY A 1 827 ? -21.404 7.436 -10.223 1.00 97.25 827 GLY A CA 1
ATOM 6578 C C . GLY A 1 827 ? -22.748 8.119 -10.469 1.00 97.25 827 GLY A C 1
ATOM 6579 O O . GLY A 1 827 ? -23.171 8.318 -11.610 1.00 97.25 827 GLY A O 1
ATOM 6580 N N . ILE A 1 828 ? -23.414 8.559 -9.398 1.00 96.81 828 ILE A N 1
ATOM 6581 C CA . ILE A 1 828 ? -24.496 9.557 -9.504 1.00 96.81 828 ILE A CA 1
ATOM 6582 C C . ILE A 1 828 ? -23.927 10.969 -9.764 1.00 96.81 828 ILE A C 1
ATOM 6584 O O . ILE A 1 828 ? -24.616 11.834 -10.315 1.00 96.81 828 ILE A O 1
ATOM 6588 N N . PHE A 1 829 ? -22.653 11.179 -9.418 1.00 97.00 829 PHE A N 1
ATOM 6589 C CA . PHE A 1 829 ? -21.837 12.332 -9.786 1.00 97.00 829 PHE A CA 1
ATOM 6590 C C . PHE A 1 829 ? -20.712 11.923 -10.759 1.00 97.00 829 PHE A C 1
ATOM 6592 O O . PHE A 1 829 ? -20.197 10.807 -10.705 1.00 97.00 829 PHE A O 1
ATOM 6599 N N . GLU A 1 830 ? -20.298 12.843 -11.628 1.00 95.50 830 GLU A N 1
ATOM 6600 C CA . GLU A 1 830 ? -19.089 12.713 -12.450 1.00 95.50 830 GLU A CA 1
ATOM 6601 C C . GLU A 1 830 ? -17.819 12.702 -11.574 1.00 95.50 830 GLU A C 1
ATOM 6603 O O . GLU A 1 830 ? -17.856 13.001 -10.376 1.00 95.50 830 GLU A O 1
ATOM 6608 N N . PHE A 1 831 ? -16.660 12.428 -12.183 1.00 93.62 831 PHE A N 1
ATOM 6609 C CA . PHE A 1 831 ? -15.355 12.423 -11.500 1.00 93.62 831 PHE A CA 1
ATOM 6610 C C . PHE A 1 831 ? -15.016 13.749 -10.784 1.00 93.62 831 PHE A C 1
ATOM 6612 O O . PHE A 1 831 ? -14.205 13.773 -9.857 1.00 93.62 831 PHE A O 1
ATOM 6619 N N . ASP A 1 832 ? -15.610 14.863 -11.222 1.00 93.69 832 ASP A N 1
ATOM 6620 C CA . ASP A 1 832 ? -15.405 16.204 -10.672 1.00 93.69 832 ASP A CA 1
ATOM 6621 C C . ASP A 1 832 ? -16.453 16.607 -9.615 1.00 93.69 832 ASP A C 1
ATOM 6623 O O . ASP A 1 832 ? -16.377 17.706 -9.058 1.00 93.69 832 ASP A O 1
ATOM 6627 N N . GLY A 1 833 ? -17.408 15.724 -9.306 1.00 94.56 833 GLY A N 1
ATOM 6628 C CA . GLY A 1 833 ? -18.456 15.960 -8.318 1.00 94.56 833 GLY A CA 1
ATOM 6629 C C . GLY A 1 833 ? -19.675 16.725 -8.841 1.00 94.56 833 GLY A C 1
ATOM 6630 O O . GLY A 1 833 ? -20.464 17.216 -8.030 1.00 94.56 833 GLY A O 1
ATOM 6631 N N . LYS A 1 834 ? -19.857 16.860 -10.161 1.00 95.31 834 LYS A N 1
ATOM 6632 C CA . LYS A 1 834 ? -21.109 17.365 -10.752 1.00 95.31 834 LYS A CA 1
ATOM 6633 C C . LYS A 1 834 ? -22.167 16.261 -10.873 1.00 95.31 834 LYS A C 1
ATOM 6635 O O . LYS A 1 834 ? -21.830 15.156 -11.281 1.00 95.31 834 LYS A O 1
ATOM 6640 N N . PRO A 1 835 ? -23.447 16.529 -10.560 1.00 95.81 835 PRO A N 1
ATOM 6641 C CA . PRO A 1 835 ? -24.524 15.561 -10.753 1.00 95.81 835 PRO A CA 1
ATOM 6642 C C . PRO A 1 835 ? -24.680 15.161 -12.222 1.00 95.81 835 PRO A C 1
ATOM 6644 O O . PRO A 1 835 ? -24.801 16.036 -13.080 1.00 95.81 835 PRO A O 1
ATOM 6647 N N . LYS A 1 836 ? -24.780 13.858 -12.508 1.00 95.38 836 LYS A N 1
ATOM 6648 C CA . LYS A 1 836 ? -25.057 13.359 -13.871 1.00 95.38 836 LYS A CA 1
ATOM 6649 C C . LYS A 1 836 ? -26.528 13.517 -14.261 1.00 95.38 836 LYS A C 1
ATOM 6651 O O . LYS A 1 836 ? -26.870 13.582 -15.440 1.00 95.38 836 LYS A O 1
ATOM 6656 N N . TYR A 1 837 ? -27.414 13.552 -13.268 1.00 94.38 837 TYR A N 1
ATOM 6657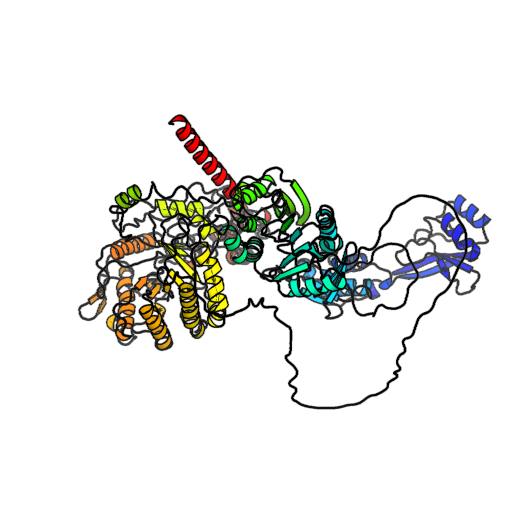 C CA . TYR A 1 837 ? -28.857 13.726 -13.418 1.00 94.38 837 TYR A CA 1
ATOM 6658 C C . TYR A 1 837 ? -29.485 14.179 -12.094 1.00 94.38 837 TYR A C 1
ATOM 6660 O O . TYR A 1 837 ? -28.900 14.054 -11.022 1.00 94.38 837 TYR A O 1
ATOM 6668 N N . GLU A 1 838 ? -30.702 14.713 -12.171 1.00 91.75 838 GLU A N 1
ATOM 6669 C CA . GLU A 1 838 ? -31.500 15.051 -10.989 1.00 91.75 838 GLU A CA 1
ATOM 6670 C C . GLU A 1 838 ? -31.960 13.778 -10.269 1.00 91.75 838 GLU A C 1
ATOM 6672 O O . GLU A 1 838 ? -32.515 12.873 -10.905 1.00 91.75 838 GLU A O 1
ATOM 6677 N N . LEU A 1 839 ? -31.772 13.737 -8.950 1.00 91.25 839 LEU A N 1
ATOM 6678 C CA . LEU A 1 839 ? -32.131 12.609 -8.099 1.00 91.25 839 LEU A CA 1
ATOM 6679 C C . LEU A 1 839 ? -32.560 13.119 -6.717 1.00 91.25 839 LEU A C 1
ATOM 6681 O O . LEU A 1 839 ? -31.798 13.832 -6.070 1.00 91.25 839 LEU A O 1
ATOM 6685 N N . ASP A 1 840 ? -33.753 12.732 -6.257 1.00 88.06 840 ASP A N 1
ATOM 6686 C CA . ASP A 1 840 ? -34.229 13.059 -4.909 1.00 88.06 840 ASP A CA 1
ATOM 6687 C C . ASP A 1 840 ? -33.969 11.889 -3.960 1.00 88.06 840 ASP A C 1
ATOM 6689 O O . ASP A 1 840 ? -34.724 10.915 -3.933 1.00 88.06 840 ASP A O 1
ATOM 6693 N N . LEU A 1 841 ? -32.919 12.004 -3.144 1.00 89.44 841 LEU A N 1
ATOM 6694 C CA . LEU A 1 841 ? -32.509 10.969 -2.187 1.00 89.44 841 LEU A CA 1
ATOM 6695 C C . LEU A 1 841 ? -33.554 10.679 -1.095 1.00 89.44 841 LEU A C 1
ATOM 6697 O O . LEU A 1 841 ? -33.418 9.698 -0.373 1.00 89.44 841 LEU A O 1
ATOM 6701 N N . ARG A 1 842 ? -34.618 11.489 -0.981 1.00 83.88 842 ARG A N 1
ATOM 6702 C CA . ARG A 1 842 ? -35.753 11.234 -0.073 1.00 83.88 842 ARG A CA 1
ATOM 6703 C C . ARG A 1 842 ? -36.813 10.310 -0.680 1.00 83.88 842 ARG A C 1
ATOM 6705 O O . ARG A 1 842 ? -37.757 9.950 0.015 1.00 83.88 842 ARG A O 1
ATOM 6712 N N . GLY A 1 843 ? -36.709 9.979 -1.971 1.00 82.75 843 GLY A N 1
ATOM 6713 C CA . GLY A 1 843 ? -37.688 9.148 -2.679 1.00 82.75 843 GLY A CA 1
ATOM 6714 C C . GLY A 1 843 ? -39.046 9.824 -2.914 1.00 82.75 843 GLY A C 1
ATOM 6715 O O . GLY A 1 843 ? -40.026 9.131 -3.180 1.00 82.75 843 GLY A O 1
ATOM 6716 N N . LEU A 1 844 ? -39.127 11.159 -2.811 1.00 81.44 844 LEU A N 1
ATOM 6717 C CA . LEU A 1 844 ? -40.380 11.920 -2.936 1.00 81.44 844 LEU A CA 1
ATOM 6718 C C . LEU A 1 844 ? -40.659 12.430 -4.359 1.00 81.44 844 LEU A C 1
ATOM 6720 O O . LEU A 1 844 ? -41.713 13.017 -4.588 1.00 81.44 844 LEU A O 1
ATOM 6724 N N . GLU A 1 845 ? -39.738 12.211 -5.305 1.00 74.94 845 GLU A N 1
ATOM 6725 C CA . GLU A 1 845 ? -39.825 12.702 -6.694 1.00 74.94 845 GLU A CA 1
ATOM 6726 C C . GLU A 1 845 ? -40.030 14.229 -6.800 1.00 74.94 845 GLU A C 1
ATOM 6728 O O . GLU A 1 845 ? -40.502 14.743 -7.817 1.00 74.94 845 GLU A O 1
ATOM 6733 N N . GLU A 1 846 ? -39.651 14.993 -5.772 1.00 70.69 846 GLU A N 1
ATOM 6734 C CA . GLU A 1 846 ? -39.551 16.444 -5.890 1.00 70.69 846 GLU A CA 1
ATOM 6735 C C . GLU A 1 846 ? -38.267 16.712 -6.686 1.00 70.69 846 GLU A C 1
ATOM 6737 O O . GLU A 1 846 ? -37.209 16.265 -6.260 1.00 70.69 846 GLU A O 1
ATOM 6742 N N . ASN A 1 847 ? -38.334 17.386 -7.843 1.00 60.16 847 ASN A N 1
ATOM 6743 C CA . ASN A 1 847 ? -37.188 17.673 -8.734 1.00 60.16 847 ASN A CA 1
ATOM 6744 C C . ASN A 1 847 ? -36.138 18.626 -8.107 1.00 60.16 847 ASN A C 1
ATOM 6746 O O . ASN A 1 847 ? -35.748 19.636 -8.692 1.00 60.16 847 ASN A O 1
ATOM 6750 N N . ASN A 1 848 ? -35.688 18.328 -6.896 1.00 67.06 848 ASN A N 1
ATOM 6751 C CA . ASN A 1 848 ? -34.563 18.949 -6.238 1.00 67.06 848 ASN A CA 1
ATOM 6752 C C . ASN A 1 848 ? -33.316 18.239 -6.769 1.00 67.06 848 ASN A C 1
ATOM 6754 O O . ASN A 1 848 ? -33.124 17.046 -6.547 1.00 67.06 848 ASN A O 1
ATOM 6758 N N . GLY A 1 849 ? -32.506 18.956 -7.546 1.00 81.75 849 GLY A N 1
ATOM 6759 C CA . GLY A 1 849 ? -31.235 18.429 -8.033 1.00 81.75 849 GLY A CA 1
ATOM 6760 C C . GLY A 1 849 ? -30.272 18.130 -6.882 1.00 81.75 849 GLY A C 1
ATOM 6761 O O . GLY A 1 849 ? -30.346 18.754 -5.822 1.00 81.75 849 GLY A O 1
ATOM 6762 N N . LEU A 1 850 ? -29.347 17.198 -7.114 1.00 92.19 850 LEU A N 1
ATOM 6763 C CA . LEU A 1 850 ? -28.250 16.932 -6.190 1.00 92.19 850 LEU A CA 1
ATOM 6764 C C . LEU A 1 850 ? -27.332 18.161 -6.088 1.00 92.19 850 LEU A C 1
ATOM 6766 O O . LEU A 1 850 ? -27.052 18.833 -7.085 1.00 92.19 850 LEU A O 1
ATOM 6770 N N . VAL A 1 851 ? -26.837 18.447 -4.888 1.00 93.44 851 VAL A N 1
ATOM 6771 C CA . VAL A 1 851 ? -25.861 19.516 -4.644 1.00 93.44 851 VAL A CA 1
ATOM 6772 C C . VAL A 1 851 ? -24.481 19.041 -5.122 1.00 93.44 851 VAL A C 1
ATOM 6774 O O . VAL A 1 851 ? -24.042 17.988 -4.659 1.00 93.44 851 VAL A O 1
ATOM 6777 N N . PRO A 1 852 ? -23.794 19.766 -6.031 1.00 95.06 852 PRO A N 1
ATOM 6778 C CA . PRO A 1 852 ? -22.472 19.391 -6.537 1.00 95.06 852 PRO A CA 1
ATOM 6779 C C . PRO A 1 852 ? -21.360 19.625 -5.506 1.00 95.06 852 PRO A C 1
ATOM 6781 O O . PRO A 1 852 ? -21.520 20.380 -4.545 1.00 95.06 852 PRO A O 1
ATOM 6784 N N . VAL A 1 853 ? -20.171 19.080 -5.768 1.00 93.94 853 VAL A N 1
ATOM 6785 C CA . VAL A 1 853 ? -18.956 19.475 -5.040 1.00 93.94 853 VAL A CA 1
ATOM 6786 C C . VAL A 1 853 ? -18.505 20.877 -5.470 1.00 93.94 853 VAL A C 1
ATOM 6788 O O . VAL A 1 853 ? -18.142 21.123 -6.619 1.00 93.94 853 VAL A O 1
ATOM 6791 N N . GLU A 1 854 ? -18.479 21.823 -4.532 1.00 91.81 854 GLU A N 1
ATOM 6792 C CA . GLU A 1 854 ? -18.150 23.220 -4.835 1.00 91.81 854 GLU A CA 1
ATOM 6793 C C . GLU A 1 854 ? -16.638 23.529 -4.893 1.00 91.81 854 GLU A C 1
ATOM 6795 O O . GLU A 1 854 ? -15.792 22.987 -4.169 1.00 91.81 854 GLU A O 1
ATOM 6800 N N . GLY A 1 855 ? -16.282 24.513 -5.725 1.00 89.69 855 GLY A N 1
ATOM 6801 C CA . GLY A 1 855 ? -14.948 25.126 -5.761 1.00 89.69 855 GLY A CA 1
ATOM 6802 C C . GLY A 1 855 ? -13.837 24.224 -6.306 1.00 89.69 855 GLY A C 1
ATOM 6803 O O . GLY A 1 855 ? -12.672 24.406 -5.938 1.00 89.69 855 GLY A O 1
ATOM 6804 N N . ILE A 1 856 ? -14.182 23.210 -7.095 1.00 90.38 856 ILE A N 1
ATOM 6805 C CA . ILE A 1 856 ? -13.216 22.344 -7.773 1.00 90.38 856 ILE A CA 1
ATOM 6806 C C . ILE A 1 856 ? -12.428 23.152 -8.806 1.00 90.38 856 ILE A C 1
ATOM 6808 O O . ILE A 1 856 ? -12.974 23.998 -9.514 1.00 90.38 856 ILE A O 1
ATOM 6812 N N . ARG A 1 857 ? -11.112 22.931 -8.835 1.00 91.81 857 ARG A N 1
ATOM 6813 C CA . ARG A 1 857 ? -10.204 23.550 -9.802 1.00 91.81 857 ARG A CA 1
ATOM 6814 C C . ARG A 1 857 ? -9.892 22.531 -10.884 1.00 91.81 857 ARG A C 1
ATOM 6816 O O . ARG A 1 857 ? -9.547 21.398 -10.562 1.00 91.81 857 ARG A O 1
ATOM 6823 N N . TYR A 1 858 ? -10.010 22.949 -12.134 1.00 93.62 858 TYR A N 1
ATOM 6824 C CA . TYR A 1 858 ? -9.646 22.159 -13.305 1.00 93.62 858 TYR A CA 1
ATOM 6825 C C . TYR A 1 858 ? -8.234 22.523 -13.748 1.00 93.62 858 TYR A C 1
ATOM 6827 O O . TYR A 1 858 ? -7.723 23.584 -13.375 1.00 93.62 858 TYR A O 1
ATOM 6835 N N . MET A 1 859 ? -7.609 21.641 -14.521 1.00 94.06 859 MET A N 1
ATOM 6836 C CA . MET A 1 859 ? -6.412 21.994 -15.282 1.00 94.06 859 MET A CA 1
ATOM 6837 C C . MET A 1 859 ? -6.733 23.027 -16.372 1.00 94.06 859 MET A C 1
ATOM 6839 O O . MET A 1 859 ? -7.869 23.501 -16.489 1.00 94.06 859 MET A O 1
ATOM 6843 N N . GLU A 1 860 ? -5.718 23.433 -17.132 1.00 94.56 860 GLU A N 1
ATOM 6844 C CA . GLU A 1 860 ? -5.900 24.414 -18.196 1.00 94.56 860 GLU A CA 1
ATOM 6845 C C . GLU A 1 860 ? -6.845 23.866 -19.275 1.00 94.56 860 GLU A C 1
ATOM 6847 O O . GLU A 1 860 ? -7.012 22.654 -19.441 1.00 94.56 860 GLU A O 1
ATOM 6852 N N . LYS A 1 861 ? -7.543 24.771 -19.971 1.00 96.31 861 LYS A N 1
ATOM 6853 C CA . LYS A 1 861 ? -8.513 24.407 -21.012 1.00 96.31 861 LYS A CA 1
ATOM 6854 C C . LYS A 1 861 ? -7.801 24.046 -22.311 1.00 96.31 861 LYS A C 1
ATOM 6856 O O . LYS A 1 861 ? -7.886 24.785 -23.284 1.00 96.31 861 LYS A O 1
ATOM 6861 N N . GLN A 1 862 ? -7.086 22.933 -22.266 1.00 96.94 862 GLN A N 1
ATOM 6862 C CA . GLN A 1 862 ? -6.293 22.403 -23.360 1.00 96.94 862 GLN A CA 1
ATOM 6863 C C . GLN A 1 862 ? -6.651 20.939 -23.572 1.00 96.94 862 GLN A C 1
ATOM 6865 O O . GLN A 1 862 ? -6.838 20.190 -22.608 1.00 96.94 862 GLN A O 1
ATOM 6870 N N . TRP A 1 863 ? -6.725 20.537 -24.833 1.00 97.88 863 TRP A N 1
ATOM 6871 C CA . TRP A 1 863 ? -7.035 19.178 -25.255 1.00 97.88 863 TRP A CA 1
ATOM 6872 C C . TRP A 1 863 ? -5.951 18.657 -26.183 1.00 97.88 863 TRP A C 1
ATOM 6874 O O . TRP A 1 863 ? -5.343 19.418 -26.931 1.00 97.88 863 TRP A O 1
ATOM 6884 N N . CYS A 1 864 ? -5.742 17.345 -26.166 1.00 98.06 864 CYS A N 1
ATOM 6885 C CA . CYS A 1 864 ? -4.870 16.680 -27.124 1.00 98.06 864 CYS A CA 1
ATOM 6886 C C . CYS A 1 864 ? -5.708 16.033 -28.225 1.00 98.06 864 CYS A C 1
ATOM 6888 O O . CYS A 1 864 ? -6.539 15.176 -27.934 1.00 98.06 864 CYS A O 1
ATOM 6890 N N . ILE A 1 865 ? -5.504 16.438 -29.476 1.00 97.69 865 ILE A N 1
ATOM 6891 C CA . ILE A 1 865 ? -6.274 15.953 -30.628 1.00 97.69 865 ILE A CA 1
ATOM 6892 C C . ILE A 1 865 ? -5.353 15.357 -31.695 1.00 97.69 865 ILE A C 1
ATOM 6894 O O . ILE A 1 865 ? -4.162 15.658 -31.737 1.00 97.69 865 ILE A O 1
ATOM 6898 N N . LEU A 1 866 ? -5.897 14.518 -32.581 1.00 96.81 866 LEU A N 1
ATOM 6899 C CA . LEU A 1 866 ? -5.179 14.059 -33.774 1.00 96.81 866 LEU A CA 1
ATOM 6900 C C . LEU A 1 866 ? -4.884 15.260 -34.687 1.00 96.81 866 LEU A C 1
ATOM 6902 O O . LEU A 1 866 ? -5.816 15.950 -35.116 1.00 96.81 866 LEU A O 1
ATOM 6906 N N . ASP A 1 867 ? -3.611 15.490 -35.017 1.00 94.88 867 ASP A N 1
ATOM 6907 C CA . ASP A 1 867 ? -3.218 16.597 -35.888 1.00 94.88 867 ASP A CA 1
ATOM 6908 C C . ASP A 1 867 ? -3.723 16.354 -37.317 1.00 94.88 867 ASP A C 1
ATOM 6910 O O . ASP A 1 867 ? -3.306 15.434 -38.023 1.00 94.88 867 ASP A O 1
ATOM 6914 N N . SER A 1 868 ? -4.621 17.232 -37.766 1.00 90.62 868 SER A N 1
ATOM 6915 C CA . SER A 1 868 ? -5.200 17.209 -39.113 1.00 90.62 868 SER A CA 1
ATOM 6916 C C . SER A 1 868 ? -4.174 17.327 -40.254 1.00 90.62 868 SER A C 1
ATOM 6918 O O . SER A 1 868 ? -4.497 17.005 -41.399 1.00 90.62 868 SER A O 1
ATOM 6920 N N . ASN A 1 869 ? -2.947 17.777 -39.971 1.00 89.62 869 ASN A N 1
ATOM 6921 C CA . ASN A 1 869 ? -1.871 17.906 -40.957 1.00 89.62 869 ASN A CA 1
ATOM 6922 C C . ASN A 1 869 ? -1.094 16.601 -41.186 1.00 89.62 869 ASN A C 1
ATOM 6924 O O . ASN A 1 869 ? -0.350 16.494 -42.171 1.00 89.62 869 ASN A O 1
ATOM 6928 N N . VAL A 1 870 ? -1.257 15.609 -40.309 1.00 87.94 870 VAL A N 1
ATOM 6929 C CA . VAL A 1 870 ? -0.552 14.329 -40.388 1.00 87.94 870 VAL A CA 1
ATOM 6930 C C . VAL A 1 870 ? -1.154 13.473 -41.497 1.00 87.94 870 VAL A C 1
ATOM 6932 O O . VAL A 1 870 ? -2.343 13.161 -41.515 1.00 87.94 870 VAL A O 1
ATOM 6935 N N . LYS A 1 871 ? -0.309 13.082 -42.456 1.00 84.81 871 LYS A N 1
ATOM 6936 C CA . LYS A 1 871 ? -0.712 12.251 -43.603 1.00 84.81 871 LYS A CA 1
ATOM 6937 C C . LYS A 1 871 ? -0.431 10.766 -43.406 1.00 84.81 871 LYS A C 1
ATOM 6939 O O . LYS A 1 871 ? -1.073 9.947 -44.057 1.00 84.81 871 LYS A O 1
ATOM 6944 N N . ASP A 1 872 ? 0.543 10.434 -42.563 1.00 83.75 872 ASP A N 1
ATOM 6945 C CA . ASP A 1 872 ? 0.913 9.055 -42.264 1.00 83.75 872 ASP A CA 1
ATOM 6946 C C . ASP A 1 872 ? 0.242 8.613 -40.963 1.00 83.75 872 ASP A C 1
ATOM 6948 O O . ASP A 1 872 ? 0.586 9.082 -39.883 1.00 83.75 872 ASP A O 1
ATOM 6952 N N . LEU A 1 873 ? -0.743 7.725 -41.087 1.00 87.31 873 LEU A N 1
ATOM 6953 C CA . LEU A 1 873 ? -1.524 7.192 -39.970 1.00 87.31 873 LEU A CA 1
ATOM 6954 C C . LEU A 1 873 ? -1.169 5.728 -39.669 1.00 87.31 873 LEU A C 1
ATOM 6956 O O . LEU A 1 873 ? -1.951 5.040 -39.014 1.00 87.31 873 LEU A O 1
ATOM 6960 N N . HIS A 1 874 ? -0.024 5.222 -40.146 1.00 85.19 874 HIS A N 1
ATOM 6961 C CA . HIS A 1 874 ? 0.358 3.814 -39.975 1.00 85.19 874 HIS A CA 1
ATOM 6962 C C . HIS A 1 874 ? 0.355 3.374 -38.500 1.00 85.19 874 HIS A C 1
ATOM 6964 O O . HIS A 1 874 ? -0.156 2.305 -38.177 1.00 85.19 874 HIS A O 1
ATOM 6970 N N . ASN A 1 875 ? 0.846 4.229 -37.598 1.00 87.56 875 ASN A N 1
ATOM 6971 C CA . ASN A 1 875 ? 0.938 3.938 -36.161 1.00 87.56 875 ASN A CA 1
ATOM 6972 C C . ASN A 1 875 ? -0.286 4.424 -35.362 1.00 87.56 875 ASN A C 1
ATOM 6974 O O . ASN A 1 875 ? -0.257 4.428 -34.130 1.00 87.56 875 ASN A O 1
ATOM 6978 N N . LEU A 1 876 ? -1.359 4.861 -36.037 1.00 93.12 876 LEU A N 1
ATOM 6979 C CA . LEU A 1 876 ? -2.529 5.440 -35.374 1.00 93.12 876 LEU A CA 1
ATOM 6980 C C . LEU A 1 876 ? -3.228 4.423 -34.468 1.00 93.12 876 LEU A C 1
ATOM 6982 O O . LEU A 1 876 ? -3.515 4.738 -33.320 1.00 93.12 876 LEU A O 1
ATOM 6986 N N . ALA A 1 877 ? -3.468 3.206 -34.966 1.00 92.31 877 ALA A N 1
ATOM 6987 C CA . ALA A 1 877 ? -4.139 2.160 -34.194 1.00 92.31 877 ALA A CA 1
ATOM 6988 C C . ALA A 1 877 ? -3.349 1.799 -32.925 1.00 92.31 877 ALA A C 1
ATOM 6990 O O . ALA A 1 877 ? -3.905 1.826 -31.834 1.00 92.31 877 ALA A O 1
ATOM 6991 N N . GLU A 1 878 ? -2.036 1.583 -33.053 1.00 93.50 878 GLU A N 1
ATOM 6992 C CA . GLU A 1 878 ? -1.153 1.287 -31.916 1.00 93.50 878 GLU A CA 1
ATOM 6993 C C . GLU A 1 878 ? -1.101 2.443 -30.904 1.00 93.50 878 GLU A C 1
ATOM 6995 O O . GLU A 1 878 ? -1.051 2.214 -29.697 1.00 93.50 878 GLU A O 1
ATOM 7000 N N . SER A 1 879 ? -1.156 3.691 -31.380 1.00 95.69 879 SER A N 1
ATOM 7001 C CA . SER A 1 879 ? -1.159 4.883 -30.522 1.00 95.69 879 SER A CA 1
ATOM 7002 C C . SER A 1 879 ? -2.477 5.046 -29.762 1.00 95.69 879 SER A C 1
ATOM 7004 O O . SER A 1 879 ? -2.460 5.414 -28.587 1.00 95.69 879 SER A O 1
ATOM 7006 N N . ILE A 1 880 ? -3.612 4.740 -30.403 1.00 95.88 880 ILE A N 1
ATOM 7007 C CA . ILE A 1 880 ? -4.934 4.693 -29.757 1.00 95.88 880 ILE A CA 1
ATOM 7008 C C . ILE A 1 880 ? -4.953 3.587 -28.701 1.00 95.88 880 ILE A C 1
ATOM 7010 O O . ILE A 1 880 ? -5.315 3.849 -27.554 1.00 95.88 880 ILE A O 1
ATOM 7014 N N . ASP A 1 881 ? -4.506 2.380 -29.053 1.00 94.56 881 ASP A N 1
ATOM 7015 C CA . ASP A 1 881 ? -4.444 1.243 -28.132 1.00 94.56 881 ASP A CA 1
ATOM 7016 C C . ASP A 1 881 ? -3.544 1.555 -26.930 1.00 94.56 881 ASP A C 1
ATOM 7018 O O . ASP A 1 881 ? -3.920 1.302 -25.784 1.00 94.56 881 ASP A O 1
ATOM 7022 N N . TYR A 1 882 ? -2.385 2.182 -27.160 1.00 96.00 882 TYR A N 1
ATOM 7023 C CA . TYR A 1 882 ? -1.496 2.638 -26.093 1.00 96.00 882 TYR A CA 1
ATOM 7024 C C . TYR A 1 882 ? -2.190 3.650 -25.174 1.00 96.00 882 TYR A C 1
ATOM 7026 O O . TYR A 1 882 ? -2.227 3.437 -23.958 1.00 96.00 882 TYR A O 1
ATOM 7034 N N . ALA A 1 883 ? -2.789 4.704 -25.736 1.00 97.00 883 ALA A N 1
ATOM 7035 C CA . ALA A 1 883 ? -3.502 5.727 -24.975 1.00 97.00 883 ALA A CA 1
ATOM 7036 C C . ALA A 1 883 ? -4.617 5.112 -24.114 1.00 97.00 883 ALA A C 1
ATOM 7038 O O . ALA A 1 883 ? -4.687 5.366 -22.907 1.00 97.00 883 ALA A O 1
ATOM 7039 N N . CYS A 1 884 ? -5.437 4.239 -24.701 1.00 95.69 884 CYS A N 1
ATOM 7040 C CA . CYS A 1 884 ? -6.557 3.585 -24.031 1.00 95.69 884 CYS A CA 1
ATOM 7041 C C . CYS A 1 884 ? -6.134 2.494 -23.041 1.00 95.69 884 CYS A C 1
ATOM 7043 O O . CYS A 1 884 ? -6.838 2.256 -22.064 1.00 95.69 884 CYS A O 1
ATOM 7045 N N . SER A 1 885 ? -4.956 1.887 -23.212 1.00 93.94 885 SER A N 1
ATOM 7046 C CA . SER A 1 885 ? -4.380 0.970 -22.217 1.00 93.94 885 SER A CA 1
ATOM 7047 C C . SER A 1 885 ? -3.905 1.679 -20.940 1.00 93.94 885 SER A C 1
ATOM 7049 O O . SER A 1 885 ? -3.699 1.033 -19.910 1.00 93.94 885 SER A O 1
ATOM 7051 N N . LYS A 1 886 ? -3.707 3.004 -20.996 1.00 94.19 886 LYS A N 1
ATOM 7052 C CA . LYS A 1 886 ? -3.174 3.840 -19.905 1.00 94.19 886 LYS A CA 1
ATOM 7053 C C . LYS A 1 886 ? -4.154 4.906 -19.402 1.00 94.19 886 LYS A C 1
ATOM 7055 O O . LYS A 1 886 ? -3.810 5.652 -18.490 1.00 94.19 886 LYS A O 1
ATOM 7060 N N . SER A 1 887 ? -5.349 4.991 -19.979 1.00 95.38 887 SER A N 1
ATOM 7061 C CA . SER A 1 887 ? -6.369 5.986 -19.634 1.00 95.38 887 SER A CA 1
ATOM 7062 C C . SER A 1 887 ? -7.783 5.406 -19.760 1.00 95.38 887 SER A C 1
ATOM 7064 O O . SER A 1 887 ? -7.958 4.191 -19.875 1.00 95.38 887 SER A O 1
ATOM 7066 N N . ASP A 1 888 ? -8.809 6.253 -19.668 1.00 95.75 888 ASP A N 1
ATOM 7067 C CA . ASP A 1 888 ? -10.200 5.816 -19.727 1.00 95.75 888 ASP A CA 1
ATOM 7068 C C . ASP A 1 888 ? -10.883 6.106 -21.062 1.00 95.75 888 ASP A C 1
ATOM 7070 O O . ASP A 1 888 ? -11.507 7.140 -21.248 1.00 95.75 888 ASP A O 1
ATOM 7074 N N . CYS A 1 889 ? -10.796 5.150 -21.985 1.00 96.69 889 CYS A N 1
ATOM 7075 C CA . CYS A 1 889 ? -11.486 5.206 -23.274 1.00 96.69 889 CYS A CA 1
ATOM 7076 C C . CYS A 1 889 ? -12.822 4.446 -23.303 1.00 96.69 889 CYS A C 1
ATOM 7078 O O . CYS A 1 889 ? -13.345 4.172 -24.383 1.00 96.69 889 CYS A O 1
ATOM 7080 N N . THR A 1 890 ? -13.380 4.047 -22.159 1.00 96.56 890 THR A N 1
ATOM 7081 C CA . THR A 1 890 ? -14.587 3.192 -22.113 1.00 96.56 890 THR A CA 1
ATOM 7082 C C . THR A 1 890 ? -15.822 3.830 -22.767 1.00 96.56 890 THR A C 1
ATOM 7084 O O . THR A 1 890 ? -16.674 3.114 -23.305 1.00 96.56 890 THR A O 1
ATOM 7087 N N . ALA A 1 891 ? -15.872 5.164 -22.826 1.00 96.69 891 ALA A N 1
ATOM 7088 C CA . ALA A 1 891 ? -16.893 5.930 -23.541 1.00 96.69 891 ALA A CA 1
ATOM 7089 C C . ALA A 1 891 ? -16.880 5.714 -25.072 1.00 96.69 891 ALA A C 1
ATOM 7091 O O . ALA A 1 891 ? -17.875 5.994 -25.735 1.00 96.69 891 ALA A O 1
ATOM 7092 N N . LEU A 1 892 ? -15.787 5.196 -25.652 1.00 95.81 892 LEU A N 1
ATOM 7093 C CA . LEU A 1 892 ? -15.699 4.851 -27.082 1.00 95.81 892 LEU A CA 1
ATOM 7094 C C . LEU A 1 892 ? -16.346 3.495 -27.417 1.00 95.81 892 LEU A C 1
ATOM 7096 O O . LEU A 1 892 ? -16.563 3.182 -28.591 1.00 95.81 892 LEU A O 1
ATOM 7100 N N . GLY A 1 893 ? -16.641 2.680 -26.396 1.00 92.69 893 GLY A N 1
ATOM 7101 C CA . GLY A 1 893 ? -17.217 1.343 -26.544 1.00 92.69 893 GLY A CA 1
ATOM 7102 C C . GLY A 1 893 ? -18.551 1.329 -27.295 1.00 92.69 893 GLY A C 1
ATOM 7103 O O . GLY A 1 893 ? -19.245 2.335 -27.394 1.00 92.69 893 GLY A O 1
ATOM 7104 N N . TYR A 1 894 ? -18.925 0.175 -27.846 1.00 90.25 894 TYR A N 1
ATOM 7105 C CA . TYR A 1 894 ? -20.196 0.036 -28.558 1.00 90.25 894 TYR A CA 1
ATOM 7106 C C . TYR A 1 894 ? -21.394 0.378 -27.656 1.00 90.25 894 TYR A C 1
ATOM 7108 O O . TYR A 1 894 ? -21.550 -0.198 -26.583 1.00 90.25 894 TYR A O 1
ATOM 7116 N N . GLY A 1 895 ? -22.253 1.294 -28.115 1.00 90.06 895 GLY A N 1
ATOM 7117 C CA . GLY A 1 895 ? -23.423 1.759 -27.359 1.00 90.06 895 GLY A CA 1
ATOM 7118 C C . GLY A 1 895 ? -23.141 2.835 -26.303 1.00 90.06 895 GLY A C 1
ATOM 7119 O O . GLY A 1 895 ? -24.098 3.359 -25.739 1.00 90.06 895 GLY A O 1
ATOM 7120 N N . SER A 1 896 ? -21.874 3.190 -26.078 1.00 95.88 896 SER A N 1
ATOM 7121 C CA . SER A 1 896 ? -21.447 4.250 -25.158 1.00 95.88 896 SER A CA 1
ATOM 7122 C C . SER A 1 896 ? -21.632 5.664 -25.741 1.00 95.88 896 SER A C 1
ATOM 7124 O O . SER A 1 896 ? -21.873 5.841 -26.941 1.00 95.88 896 SER A O 1
ATOM 7126 N N . SER A 1 897 ? -21.473 6.695 -24.908 1.00 95.19 897 SER A N 1
ATOM 7127 C CA . SER A 1 897 ? -21.716 8.110 -25.240 1.00 95.19 897 SER A CA 1
ATOM 7128 C C . SER A 1 897 ? -20.886 8.645 -26.419 1.00 95.19 897 SER A C 1
ATOM 7130 O O . SER A 1 897 ? -21.393 9.407 -27.246 1.00 95.19 897 SER A O 1
ATOM 7132 N N . CYS A 1 898 ? -19.639 8.189 -26.560 1.00 96.19 898 CYS A N 1
ATOM 7133 C CA . CYS A 1 898 ? -18.705 8.606 -27.609 1.00 96.19 898 CYS A CA 1
ATOM 7134 C C . CYS A 1 898 ? -18.575 7.597 -28.759 1.00 96.19 898 CYS A C 1
ATOM 7136 O O . CYS A 1 898 ? -17.714 7.749 -29.621 1.00 96.19 898 CYS A O 1
ATOM 7138 N N . ASN A 1 899 ? -19.458 6.596 -28.842 1.00 93.75 899 ASN A N 1
ATOM 7139 C CA . ASN A 1 899 ? -19.388 5.564 -29.881 1.00 93.75 899 ASN A CA 1
ATOM 7140 C C . ASN A 1 899 ? -19.606 6.088 -31.315 1.00 93.75 899 ASN A C 1
ATOM 7142 O O . ASN A 1 899 ? -19.226 5.433 -32.283 1.00 93.75 899 ASN A O 1
ATOM 7146 N N . SER A 1 900 ? -20.240 7.257 -31.458 1.00 92.50 900 SER A N 1
ATOM 7147 C CA . SER A 1 900 ? -20.586 7.855 -32.757 1.00 92.50 900 SER A CA 1
ATOM 7148 C C . SER A 1 900 ? -19.493 8.738 -33.369 1.00 92.50 900 SER A C 1
ATOM 7150 O O . SER A 1 900 ? -19.676 9.240 -34.481 1.00 92.50 900 SER A O 1
ATOM 7152 N N . LEU A 1 901 ? -18.367 8.916 -32.672 1.00 93.38 901 LEU A N 1
ATOM 7153 C CA . LEU A 1 901 ? -17.250 9.713 -33.162 1.00 93.38 901 LEU A CA 1
ATOM 7154 C C . LEU A 1 901 ? -16.659 9.122 -34.453 1.00 93.38 901 LEU A C 1
ATOM 7156 O O . LEU A 1 901 ? -16.614 7.909 -34.675 1.00 93.38 901 LEU A O 1
ATOM 7160 N N . SER A 1 902 ? -16.166 10.009 -35.319 1.00 92.38 902 SER A N 1
ATOM 7161 C CA . SER A 1 902 ? -15.388 9.611 -36.498 1.00 92.38 902 SER A CA 1
ATOM 7162 C C . SER A 1 902 ? -14.062 8.946 -36.094 1.00 92.38 902 SER A C 1
ATOM 7164 O O . SER A 1 902 ? -13.650 9.025 -34.942 1.00 92.38 902 SER A O 1
ATOM 7166 N N . LEU A 1 903 ? -13.325 8.346 -37.040 1.00 89.31 903 LEU A N 1
ATOM 7167 C CA . LEU A 1 903 ? -11.979 7.820 -36.754 1.00 89.31 903 LEU A CA 1
ATOM 7168 C C . LEU A 1 903 ? -11.053 8.896 -36.150 1.00 89.31 903 LEU A C 1
ATOM 7170 O O . LEU A 1 903 ? -10.311 8.611 -35.214 1.00 89.31 903 LEU A O 1
ATOM 7174 N N . GLN A 1 904 ? -11.135 10.131 -36.659 1.00 92.44 904 GLN A N 1
ATOM 7175 C CA . GLN A 1 904 ? -10.399 11.272 -36.115 1.00 92.44 904 GLN A CA 1
ATOM 7176 C C . GLN A 1 904 ? -10.880 11.624 -34.703 1.00 92.44 904 GLN A C 1
ATOM 7178 O O . GLN A 1 904 ? -10.054 11.851 -33.827 1.00 92.44 904 GLN A O 1
ATOM 7183 N N . GLY A 1 905 ? -12.195 11.624 -34.468 1.00 95.12 905 GLY A N 1
ATOM 7184 C CA . GLY A 1 905 ? -12.768 11.855 -33.141 1.00 95.12 905 GLY A CA 1
ATOM 7185 C C . GLY A 1 905 ? -12.337 10.792 -32.127 1.00 95.12 905 GLY A C 1
ATOM 7186 O O . GLY A 1 905 ? -11.904 11.143 -31.035 1.00 95.12 905 GLY A O 1
ATOM 7187 N N . ASN A 1 906 ? -12.358 9.511 -32.507 1.00 94.81 906 ASN A N 1
ATOM 7188 C CA . ASN A 1 906 ? -11.899 8.395 -31.674 1.00 94.81 906 ASN A CA 1
ATOM 7189 C C . ASN A 1 906 ? -10.428 8.551 -31.278 1.00 94.81 906 ASN A C 1
ATOM 7191 O O . ASN A 1 906 ? -10.087 8.404 -30.105 1.00 94.81 906 ASN A O 1
ATOM 7195 N N . ALA A 1 907 ? -9.568 8.881 -32.246 1.00 96.50 907 ALA A N 1
ATOM 7196 C CA . ALA A 1 907 ? -8.153 9.129 -31.994 1.00 96.50 907 ALA A CA 1
ATOM 7197 C C . ALA A 1 907 ? -7.944 10.306 -31.037 1.00 96.50 907 ALA A C 1
ATOM 7199 O O . ALA A 1 907 ? -7.259 10.170 -30.026 1.00 96.50 907 ALA A O 1
ATOM 7200 N N . SER A 1 908 ? -8.593 11.437 -31.321 1.00 97.62 908 SER A N 1
ATOM 7201 C CA . SER A 1 908 ? -8.538 12.625 -30.473 1.00 97.62 908 SER A CA 1
ATOM 7202 C C . SER A 1 908 ? -9.039 12.340 -29.059 1.00 97.62 908 SER A C 1
ATOM 7204 O O . SER A 1 908 ? -8.448 12.818 -28.099 1.00 97.62 908 SER A O 1
ATOM 7206 N N . TYR A 1 909 ? -10.106 11.552 -28.899 1.00 97.88 909 TYR A N 1
ATOM 7207 C CA . TYR A 1 909 ? -10.635 11.221 -27.577 1.00 97.88 909 TYR A CA 1
ATOM 7208 C C . TYR A 1 909 ? -9.624 10.395 -26.789 1.00 97.88 909 TYR A C 1
ATOM 7210 O O . TYR A 1 909 ? -9.299 10.742 -25.656 1.00 97.88 909 TYR A O 1
ATOM 7218 N N . ALA A 1 910 ? -9.069 9.349 -27.406 1.00 97.75 910 ALA A N 1
ATOM 7219 C CA . ALA A 1 910 ? -8.047 8.513 -26.790 1.00 97.75 910 ALA A CA 1
ATOM 7220 C C . ALA A 1 910 ? -6.815 9.331 -26.366 1.00 97.75 910 ALA A C 1
ATOM 7222 O O . ALA A 1 910 ? -6.371 9.241 -25.218 1.00 97.75 910 ALA A O 1
ATOM 7223 N N . PHE A 1 911 ? -6.303 10.181 -27.260 1.00 98.06 911 PHE A N 1
ATOM 7224 C CA . PHE A 1 911 ? -5.158 11.049 -26.980 1.00 98.06 911 PHE A CA 1
ATOM 7225 C C . PHE A 1 911 ? -5.459 12.051 -25.868 1.00 98.06 911 PHE A C 1
ATOM 7227 O O . PHE A 1 911 ? -4.648 12.204 -24.953 1.00 98.06 911 PHE A O 1
ATOM 7234 N N . ASN A 1 912 ? -6.640 12.675 -25.881 1.00 98.06 912 ASN A N 1
ATOM 7235 C CA . ASN A 1 912 ? -7.054 13.574 -24.814 1.00 98.06 912 ASN A CA 1
ATOM 7236 C C . ASN A 1 912 ? -7.143 12.843 -23.472 1.00 98.06 912 ASN A C 1
ATOM 7238 O O . ASN A 1 912 ? -6.595 13.330 -22.491 1.00 98.06 912 ASN A O 1
ATOM 7242 N N . MET A 1 913 ? -7.758 11.660 -23.402 1.00 97.50 913 MET A N 1
ATOM 7243 C CA . MET A 1 913 ? -7.858 10.918 -22.140 1.00 97.50 913 MET A CA 1
ATOM 7244 C C . MET A 1 913 ? -6.482 10.610 -21.542 1.00 97.50 913 MET A C 1
ATOM 7246 O O . MET A 1 913 ? -6.278 10.814 -20.343 1.00 97.50 913 MET A O 1
ATOM 7250 N N . TYR A 1 914 ? -5.512 10.206 -22.365 1.00 97.38 914 TYR A N 1
ATOM 7251 C CA . TYR A 1 914 ? -4.130 10.008 -21.925 1.00 97.38 914 TYR A CA 1
ATOM 7252 C C . TYR A 1 914 ? -3.466 11.313 -21.468 1.00 97.38 914 TYR A C 1
ATOM 7254 O O . TYR A 1 914 ? -2.867 11.355 -20.391 1.00 97.38 914 TYR A O 1
ATOM 7262 N N . TYR A 1 915 ? -3.603 12.387 -22.245 1.00 97.69 915 TYR A N 1
ATOM 7263 C CA . TYR A 1 915 ? -3.038 13.701 -21.938 1.00 97.69 915 TYR A CA 1
ATOM 7264 C C . TYR A 1 915 ? -3.563 14.261 -20.607 1.00 97.69 915 TYR A C 1
ATOM 7266 O O . TYR A 1 915 ? -2.788 14.698 -19.752 1.00 97.69 915 TYR A O 1
ATOM 7274 N N . GLN A 1 916 ? -4.876 14.171 -20.376 1.00 96.62 916 GLN A N 1
ATOM 7275 C CA . GLN A 1 916 ? -5.515 14.643 -19.148 1.00 96.62 916 GLN A CA 1
ATOM 7276 C C . GLN A 1 916 ? -5.119 13.789 -17.937 1.00 96.62 916 GLN A C 1
ATOM 7278 O O . GLN A 1 916 ? -4.778 14.329 -16.887 1.00 96.62 916 GLN A O 1
ATOM 7283 N N . VAL A 1 917 ? -5.097 12.457 -18.066 1.00 94.06 917 VAL A N 1
ATOM 7284 C CA . VAL A 1 917 ? -4.672 11.560 -16.973 1.00 94.06 917 VAL A CA 1
ATOM 7285 C C . VAL A 1 917 ? -3.213 11.811 -16.563 1.00 94.06 917 VAL A C 1
ATOM 7287 O O . VAL A 1 917 ? -2.870 11.658 -15.390 1.00 94.06 917 VAL A O 1
ATOM 7290 N N . ASN A 1 918 ? -2.360 12.265 -17.486 1.00 94.12 918 ASN A N 1
ATOM 7291 C CA . ASN A 1 918 ? -0.945 12.534 -17.223 1.00 94.12 918 A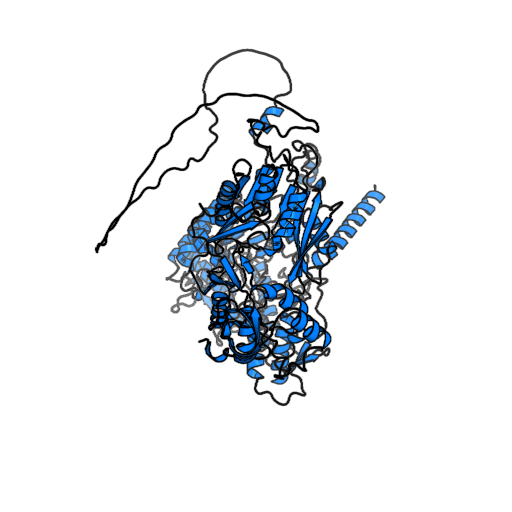SN A CA 1
ATOM 7292 C C . ASN A 1 918 ? -0.616 13.987 -16.818 1.00 94.12 918 ASN A C 1
ATOM 7294 O O . ASN A 1 918 ? 0.562 14.328 -16.682 1.00 94.12 918 ASN A O 1
ATOM 7298 N N . ASN A 1 919 ? -1.624 14.795 -16.467 1.00 93.81 919 ASN A N 1
ATOM 7299 C CA . ASN A 1 919 ? -1.504 16.202 -16.050 1.00 93.81 919 ASN A CA 1
ATOM 7300 C C . ASN A 1 919 ? -1.032 17.157 -17.160 1.00 93.81 919 ASN A C 1
ATOM 7302 O O . ASN A 1 919 ? -0.238 18.058 -16.890 1.00 93.81 919 ASN A O 1
ATOM 7306 N N . GLN A 1 920 ? -1.506 16.959 -18.393 1.00 94.06 920 GLN A N 1
ATOM 7307 C CA . GLN A 1 920 ? -1.330 17.900 -19.506 1.00 94.06 920 GLN A CA 1
ATOM 7308 C C . GLN A 1 920 ? 0.134 18.261 -19.840 1.00 94.06 920 GLN A C 1
ATOM 7310 O O . GLN A 1 920 ? 0.407 19.357 -20.325 1.00 94.06 920 GLN A O 1
ATOM 7315 N N . LYS A 1 921 ? 1.110 17.375 -19.591 1.00 91.81 921 LYS A N 1
ATOM 7316 C CA . LYS A 1 921 ? 2.511 17.687 -19.930 1.00 91.81 921 LYS A CA 1
ATOM 7317 C C . LYS A 1 921 ? 2.690 17.680 -21.441 1.00 91.81 921 LYS A C 1
ATOM 7319 O O . LYS A 1 921 ? 2.165 16.797 -22.112 1.00 91.81 921 LYS A O 1
ATOM 7324 N N . ASP A 1 922 ? 3.496 18.600 -21.957 1.00 86.06 922 ASP A N 1
ATOM 7325 C CA . ASP A 1 922 ? 3.682 18.801 -23.400 1.00 86.06 922 ASP A CA 1
ATOM 7326 C C . ASP A 1 922 ? 4.003 17.504 -24.167 1.00 86.06 922 ASP A C 1
ATOM 7328 O O . ASP A 1 922 ? 3.434 17.246 -25.222 1.00 86.06 922 ASP A O 1
ATOM 7332 N N . TRP A 1 923 ? 4.865 16.639 -23.618 1.00 91.69 923 TRP A N 1
ATOM 7333 C CA . TRP A 1 923 ? 5.250 15.372 -24.259 1.00 91.69 923 TRP A CA 1
ATOM 7334 C C . TRP A 1 923 ? 4.187 14.266 -24.175 1.00 91.69 923 TRP A C 1
ATOM 7336 O O . TRP A 1 923 ? 4.319 13.244 -24.845 1.00 91.69 923 TRP A O 1
ATOM 7346 N N . ASP A 1 924 ? 3.146 14.436 -23.357 1.00 94.50 924 ASP A N 1
ATOM 7347 C CA . ASP A 1 924 ? 2.021 13.499 -23.278 1.00 94.50 924 ASP A CA 1
ATOM 7348 C C . ASP A 1 924 ? 1.005 13.740 -24.417 1.00 94.50 924 ASP A C 1
ATOM 7350 O O . ASP A 1 924 ? 0.083 12.944 -24.589 1.00 94.50 924 ASP A O 1
ATOM 7354 N N . CYS A 1 925 ? 1.197 14.799 -25.220 1.00 96.38 925 CYS A N 1
ATOM 7355 C CA . CYS A 1 925 ? 0.472 15.071 -26.461 1.00 96.38 925 CYS A CA 1
ATOM 7356 C C . CYS A 1 925 ? 1.413 15.142 -27.678 1.00 96.38 925 CYS A C 1
ATOM 7358 O O . CYS A 1 925 ? 1.545 16.175 -28.328 1.00 96.38 925 CYS A O 1
ATOM 7360 N N . ASP A 1 926 ? 2.080 14.028 -27.979 1.00 93.50 926 ASP A N 1
ATOM 7361 C CA . ASP A 1 926 ? 2.927 13.893 -29.174 1.00 93.50 926 ASP A CA 1
ATOM 7362 C C . ASP A 1 926 ? 2.531 12.663 -30.003 1.00 93.50 926 ASP A C 1
ATOM 7364 O O . ASP A 1 926 ? 2.231 12.776 -31.191 1.00 93.50 926 ASP A O 1
ATOM 7368 N N . PHE A 1 927 ? 2.465 11.486 -29.365 1.00 92.75 927 PHE A N 1
ATOM 7369 C CA . PHE A 1 927 ? 2.127 10.208 -30.009 1.00 92.75 927 PHE A CA 1
ATOM 7370 C C . PHE A 1 927 ? 2.938 9.948 -31.291 1.00 92.75 927 PHE A C 1
ATOM 7372 O O . PHE A 1 927 ? 2.390 9.554 -32.316 1.00 92.75 927 PHE A O 1
ATOM 7379 N N . SER A 1 928 ? 4.260 10.155 -31.235 1.00 89.94 928 SER A N 1
ATOM 7380 C CA . SER A 1 928 ? 5.167 10.067 -32.393 1.00 89.94 928 SER A CA 1
ATOM 7381 C C . SER A 1 928 ? 4.836 11.084 -33.493 1.00 89.94 928 SER A C 1
ATOM 7383 O O . SER A 1 928 ? 4.886 10.767 -34.682 1.00 89.94 928 SER A O 1
ATOM 7385 N N . GLY A 1 929 ? 4.478 12.305 -33.089 1.00 90.62 929 GLY A N 1
ATOM 7386 C CA . GLY A 1 929 ? 4.062 13.397 -33.971 1.00 90.62 929 GLY A CA 1
ATOM 7387 C C . GLY A 1 929 ? 2.666 13.249 -34.590 1.00 90.62 929 GLY A C 1
ATOM 7388 O O . GLY A 1 929 ? 2.358 13.968 -35.538 1.00 90.62 929 GLY A O 1
ATOM 7389 N N . LEU A 1 930 ? 1.832 12.319 -34.108 1.00 95.00 930 LEU A N 1
ATOM 7390 C CA . LEU A 1 930 ? 0.448 12.156 -34.573 1.00 95.00 930 LEU A CA 1
ATOM 7391 C C . LEU A 1 930 ? -0.508 13.180 -33.943 1.00 95.00 930 LEU A C 1
ATOM 7393 O O . LEU A 1 930 ? -1.548 13.483 -34.528 1.00 95.00 930 LEU A O 1
ATOM 7397 N N . ALA A 1 931 ? -0.203 13.674 -32.744 1.00 96.62 931 ALA A N 1
ATOM 7398 C CA . ALA A 1 931 ? -1.113 14.500 -31.960 1.00 96.62 931 ALA A CA 1
ATOM 7399 C C . ALA A 1 931 ? -0.612 15.939 -31.795 1.00 96.62 931 ALA A C 1
ATOM 7401 O O . ALA A 1 931 ? 0.577 16.226 -31.911 1.00 96.62 931 ALA A O 1
ATOM 7402 N N . THR A 1 932 ? -1.539 16.850 -31.512 1.00 96.62 932 THR A N 1
ATOM 7403 C CA . THR A 1 932 ? -1.241 18.252 -31.216 1.00 96.62 932 THR A CA 1
ATOM 7404 C C . THR A 1 932 ? -2.181 18.794 -30.143 1.00 96.62 932 THR A C 1
ATOM 7406 O O . THR A 1 932 ? -3.322 18.339 -30.008 1.00 96.62 932 THR A O 1
ATOM 7409 N N . VAL A 1 933 ? -1.697 19.763 -29.366 1.00 97.25 933 VAL A N 1
ATOM 7410 C CA . VAL A 1 933 ? -2.493 20.444 -28.340 1.00 97.25 933 VAL A CA 1
ATOM 7411 C C . VAL A 1 933 ? -3.355 21.523 -28.997 1.00 97.25 933 VAL A C 1
ATOM 7413 O O . VAL A 1 933 ? -2.884 22.270 -29.854 1.00 97.25 933 VAL A O 1
ATOM 7416 N N . THR A 1 934 ? -4.612 21.624 -28.576 1.00 96.12 934 THR A N 1
ATOM 7417 C CA . THR A 1 934 ? -5.552 22.672 -28.984 1.00 96.12 934 THR A CA 1
ATOM 7418 C C . THR A 1 934 ? -6.231 23.297 -27.768 1.00 96.12 934 THR A C 1
ATOM 7420 O O . THR A 1 934 ? -6.487 22.619 -26.773 1.00 96.12 934 THR A O 1
ATOM 7423 N N . ASP A 1 935 ? -6.577 24.578 -27.877 1.00 95.50 935 ASP A N 1
ATOM 7424 C CA . ASP A 1 935 ? -7.402 25.294 -26.896 1.00 95.50 935 ASP A CA 1
ATOM 7425 C C . ASP A 1 935 ? -8.890 25.339 -27.326 1.00 95.50 935 ASP A C 1
ATOM 7427 O O . ASP A 1 935 ? -9.730 25.954 -26.662 1.00 95.50 935 ASP A O 1
ATOM 7431 N N . GLU A 1 936 ? -9.232 24.711 -28.459 1.00 95.44 936 GLU A N 1
ATOM 7432 C CA . GLU A 1 936 ? -10.604 24.571 -28.958 1.00 95.44 936 GLU A CA 1
ATOM 7433 C C . GLU A 1 936 ? -11.230 23.271 -28.438 1.00 95.44 936 GLU A C 1
ATOM 7435 O O . GLU A 1 936 ? -10.697 22.193 -28.688 1.00 95.44 936 GLU A O 1
ATOM 7440 N N . ASP A 1 937 ? -12.370 23.373 -27.744 1.00 96.06 937 ASP A N 1
ATOM 7441 C CA . ASP A 1 937 ? -13.090 22.226 -27.176 1.00 96.06 937 ASP A CA 1
ATOM 7442 C C . ASP A 1 937 ? -13.554 21.258 -28.288 1.00 96.06 937 ASP A C 1
ATOM 7444 O O . ASP A 1 937 ? -14.434 21.622 -29.077 1.00 96.06 937 ASP A O 1
ATOM 7448 N N . PRO A 1 938 ? -12.997 20.033 -28.364 1.00 96.00 938 PRO A N 1
ATOM 7449 C CA . PRO A 1 938 ? -13.313 19.067 -29.413 1.00 96.00 938 PRO A CA 1
ATOM 7450 C C . PRO A 1 938 ? -14.583 18.247 -29.122 1.00 96.00 938 PRO A C 1
ATOM 7452 O O . PRO A 1 938 ? -14.878 17.303 -29.854 1.00 96.00 938 PRO A O 1
ATOM 7455 N N . SER A 1 939 ? -15.325 18.562 -28.055 1.00 95.94 939 SER A N 1
ATOM 7456 C CA . SER A 1 939 ? -16.542 17.840 -27.676 1.00 95.94 939 SER A CA 1
ATOM 7457 C C . SER A 1 939 ? -17.633 17.906 -28.749 1.00 95.94 939 SER A C 1
ATOM 7459 O O . SER A 1 939 ? -17.926 18.957 -29.320 1.00 95.94 939 SER A O 1
ATOM 7461 N N . GLU A 1 940 ? -18.319 16.783 -28.958 1.00 92.94 940 GLU A N 1
ATOM 7462 C CA . GLU A 1 940 ? -19.454 16.663 -29.874 1.00 92.94 940 GLU A CA 1
ATOM 7463 C C . GLU A 1 940 ? -20.765 16.452 -29.099 1.00 92.94 940 GLU A C 1
ATOM 7465 O O . GLU A 1 940 ? -20.793 16.153 -27.902 1.00 92.94 940 GLU A O 1
ATOM 7470 N N . LYS A 1 941 ? -21.914 16.612 -29.766 1.00 88.62 941 LYS A N 1
ATOM 7471 C CA . LYS A 1 941 ? -23.216 16.456 -29.103 1.00 88.62 941 LYS A CA 1
ATOM 7472 C C . LYS A 1 941 ? -23.387 15.023 -28.580 1.00 88.62 941 LYS A C 1
ATOM 7474 O O . LYS A 1 941 ? -23.633 14.109 -29.357 1.00 88.62 941 LYS A O 1
ATOM 7479 N N . GLY A 1 942 ? -23.364 14.873 -27.257 1.00 87.69 942 GLY A N 1
ATOM 7480 C CA . GLY A 1 942 ? -23.494 13.583 -26.575 1.00 87.69 942 GLY A CA 1
ATOM 7481 C C . GLY A 1 942 ? -22.162 12.951 -26.168 1.00 87.69 942 GLY A C 1
ATOM 7482 O O . GLY A 1 942 ? -22.194 12.000 -25.403 1.00 87.69 942 GLY A O 1
ATOM 7483 N N . CYS A 1 943 ? -21.024 13.508 -26.594 1.00 94.56 943 CYS A N 1
ATOM 7484 C CA . CYS A 1 943 ? -19.690 13.043 -26.231 1.00 94.56 943 CYS A CA 1
ATOM 7485 C C . CYS A 1 943 ? -18.827 14.215 -25.750 1.00 94.56 943 CYS A C 1
ATOM 7487 O O . CYS A 1 943 ? -18.434 15.077 -26.538 1.00 94.56 943 CYS A O 1
ATOM 7489 N N . GLN A 1 944 ? -18.531 14.250 -24.452 1.00 93.94 944 GLN A N 1
ATOM 7490 C CA . GLN A 1 944 ? -17.707 15.298 -23.853 1.00 93.94 944 GLN A CA 1
ATOM 7491 C C . GLN A 1 944 ? -16.253 14.851 -23.744 1.00 93.94 944 GLN A C 1
ATOM 7493 O O . GLN A 1 944 ? -15.977 13.767 -23.235 1.00 93.94 944 GLN A O 1
ATOM 7498 N N . PHE A 1 945 ? -15.328 15.706 -24.173 1.00 97.00 945 PHE A N 1
ATOM 7499 C CA . PHE A 1 945 ? -13.895 15.518 -23.986 1.00 97.00 945 PHE A CA 1
ATOM 7500 C C . PHE A 1 945 ? -13.494 16.190 -22.668 1.00 97.00 945 PHE A C 1
ATOM 7502 O O . PHE A 1 945 ? -13.432 17.422 -22.599 1.00 97.00 945 PHE A O 1
ATOM 7509 N N . PRO A 1 946 ? -13.248 15.417 -21.597 1.00 95.06 946 PRO A N 1
ATOM 7510 C CA . PRO A 1 946 ? -13.107 15.990 -20.268 1.00 95.06 946 PRO A CA 1
ATOM 7511 C C . PRO A 1 946 ? -11.786 16.750 -20.114 1.00 95.06 946 PRO A C 1
ATOM 7513 O O . PRO A 1 946 ? -10.787 16.435 -20.763 1.00 95.06 946 PRO A O 1
ATOM 7516 N N . ILE A 1 947 ? -11.781 17.704 -19.182 1.00 95.56 947 ILE A N 1
ATOM 7517 C CA . ILE A 1 947 ? -10.573 18.286 -18.585 1.00 95.56 947 ILE A CA 1
ATOM 7518 C C . ILE A 1 947 ? -10.510 17.796 -17.143 1.00 95.56 947 ILE A C 1
ATOM 7520 O O . ILE A 1 947 ? -11.469 17.985 -16.393 1.00 95.56 947 ILE A O 1
ATOM 7524 N N . MET A 1 948 ? -9.401 17.176 -16.737 1.00 94.31 948 MET A N 1
ATOM 7525 C CA . MET A 1 948 ? -9.299 16.618 -15.383 1.00 94.31 948 MET A CA 1
ATOM 7526 C C . MET A 1 948 ? -9.138 17.719 -14.317 1.00 94.31 948 MET A C 1
ATOM 7528 O O . MET A 1 948 ? -8.709 18.847 -14.585 1.00 94.31 948 MET A O 1
ATOM 7532 N N . ILE A 1 949 ? -9.507 17.393 -13.076 1.00 92.38 949 ILE A N 1
ATOM 7533 C CA . ILE A 1 949 ? -9.339 18.294 -11.931 1.00 92.38 949 ILE A CA 1
ATOM 7534 C C . ILE A 1 949 ? -7.845 18.497 -11.637 1.00 92.38 949 ILE A C 1
ATOM 7536 O O . ILE A 1 949 ? -7.061 17.553 -11.666 1.00 92.38 949 ILE A O 1
ATOM 7540 N N . SER A 1 950 ? -7.428 19.722 -11.325 1.00 82.44 950 SER A N 1
ATOM 7541 C CA . SER A 1 950 ? -6.030 20.014 -10.998 1.00 82.44 950 SER A CA 1
ATOM 7542 C C . SER A 1 950 ? -5.669 19.424 -9.631 1.00 82.44 950 SER A C 1
ATOM 7544 O O . SER A 1 950 ? -6.355 19.708 -8.641 1.00 82.44 950 SER A O 1
ATOM 7546 N N . TYR A 1 951 ? -4.566 18.675 -9.539 1.00 63.41 951 TYR A N 1
ATOM 7547 C CA . TYR A 1 951 ? -4.036 18.205 -8.256 1.00 63.41 951 TYR A CA 1
ATOM 7548 C C . TYR A 1 951 ? -3.625 19.390 -7.374 1.00 63.41 951 TYR A C 1
ATOM 7550 O O . TYR A 1 951 ? -2.570 19.999 -7.539 1.00 63.41 951 TYR A O 1
ATOM 7558 N N . GLY A 1 952 ? -4.451 19.706 -6.383 1.00 43.94 952 GLY A N 1
ATOM 7559 C CA . GLY A 1 952 ? -4.079 20.616 -5.314 1.00 43.94 952 GLY A CA 1
ATOM 7560 C C . GLY A 1 952 ? -3.414 19.856 -4.177 1.00 43.94 952 GLY A C 1
ATOM 7561 O O . GLY A 1 952 ? -4.046 19.694 -3.137 1.00 43.94 952 GLY A O 1
ATOM 7562 N N . SER A 1 953 ? -2.124 19.508 -4.287 1.00 36.16 953 SER A N 1
ATOM 7563 C CA . SER A 1 953 ? -1.328 19.294 -3.061 1.00 36.16 953 SER A CA 1
ATOM 7564 C C . SER A 1 953 ? -1.301 20.559 -2.172 1.00 36.16 953 SER A C 1
ATOM 7566 O O . SER A 1 953 ? -0.937 20.493 -1.004 1.00 36.16 953 SER A O 1
ATOM 7568 N N . SER A 1 954 ? -1.803 21.695 -2.679 1.00 32.06 954 SER A N 1
ATOM 7569 C CA . SER A 1 954 ? -1.958 22.982 -1.994 1.00 32.06 954 SER A CA 1
ATOM 7570 C C . SER A 1 954 ? -3.386 23.342 -1.526 1.00 32.06 954 SER A C 1
ATOM 7572 O O . SER A 1 954 ? -3.548 24.308 -0.775 1.00 32.06 954 SER A O 1
ATOM 7574 N N . LEU A 1 955 ? -4.447 22.602 -1.890 1.00 36.44 955 LEU A N 1
ATOM 7575 C CA . LEU A 1 955 ? -5.832 22.986 -1.523 1.00 36.44 955 LEU A CA 1
ATOM 7576 C C . LEU A 1 955 ? -6.157 22.759 -0.036 1.00 36.44 955 LEU A C 1
ATOM 7578 O O . LEU A 1 955 ? -6.974 23.489 0.530 1.00 36.44 955 LEU A O 1
ATOM 7582 N N . LEU A 1 956 ? -5.422 21.863 0.632 1.00 37.22 956 LEU A N 1
ATOM 7583 C CA . LEU A 1 956 ? -5.457 21.712 2.091 1.00 37.22 956 LEU A CA 1
ATOM 7584 C C . LEU A 1 956 ? -5.036 22.998 2.828 1.00 37.22 956 LEU A C 1
ATOM 7586 O O . LEU A 1 956 ? -5.506 23.235 3.938 1.00 37.22 956 LEU A O 1
ATOM 7590 N N . GLN A 1 957 ? -4.218 23.873 2.228 1.00 34.56 957 GLN A N 1
ATOM 7591 C CA . GLN A 1 957 ? -3.821 25.138 2.860 1.00 34.56 957 GLN A CA 1
ATOM 7592 C C . GLN A 1 957 ? -4.834 26.266 2.676 1.00 34.56 957 GLN A C 1
ATOM 7594 O O . GLN A 1 957 ? -5.034 27.062 3.595 1.00 34.56 957 GLN A O 1
ATOM 7599 N N . GLN A 1 958 ? -5.482 26.358 1.514 1.00 35.66 958 GLN A N 1
ATOM 7600 C CA . GLN A 1 958 ? -6.345 27.500 1.198 1.00 35.66 958 GLN A CA 1
ATOM 7601 C C . GLN A 1 958 ? -7.732 27.381 1.861 1.00 35.66 958 GLN A C 1
ATOM 7603 O O . GLN A 1 958 ? -8.298 28.386 2.306 1.00 35.66 958 GLN A O 1
ATOM 7608 N N . GLU A 1 959 ? -8.239 26.157 2.045 1.00 42.62 959 GLU A N 1
ATOM 7609 C CA . GLU A 1 959 ? -9.435 25.894 2.863 1.00 42.62 959 GLU A CA 1
ATOM 7610 C C . GLU A 1 959 ? -9.165 26.037 4.364 1.00 42.62 959 GLU A C 1
ATOM 7612 O O . GLU A 1 959 ? -10.005 26.543 5.110 1.00 42.62 959 GLU A O 1
ATOM 7617 N N . ARG A 1 960 ? -7.956 25.685 4.820 1.00 44.22 960 ARG A N 1
ATOM 7618 C CA . ARG A 1 960 ? -7.531 25.951 6.202 1.00 44.22 960 ARG A CA 1
ATOM 7619 C C . ARG A 1 960 ? -7.433 27.444 6.487 1.00 44.22 960 ARG A C 1
ATOM 7621 O O . ARG A 1 960 ? -7.941 27.880 7.512 1.00 44.22 960 ARG A O 1
ATOM 7628 N N . LEU A 1 961 ? -6.869 28.243 5.581 1.00 45.62 961 LEU A N 1
ATOM 7629 C CA . LEU A 1 961 ? -6.807 29.704 5.723 1.00 45.62 961 LEU A CA 1
ATOM 7630 C C . LEU A 1 961 ? -8.197 30.352 5.750 1.00 45.62 961 LEU A C 1
ATOM 7632 O O . LEU A 1 961 ? -8.447 31.213 6.592 1.00 45.62 961 LEU A O 1
ATOM 7636 N N . THR A 1 962 ? -9.125 29.912 4.897 1.00 48.72 962 THR A N 1
ATOM 7637 C CA . THR A 1 962 ? -10.502 30.439 4.879 1.00 48.72 962 THR A CA 1
ATOM 7638 C C . THR A 1 962 ? -11.322 29.997 6.095 1.00 48.72 962 THR A C 1
ATOM 7640 O O . THR A 1 962 ? -12.069 30.812 6.637 1.00 48.72 962 THR A O 1
ATOM 7643 N N . ASN A 1 963 ? -11.133 28.778 6.612 1.00 52.62 963 ASN A N 1
ATOM 7644 C CA . ASN A 1 963 ? -11.747 28.341 7.874 1.00 52.62 963 ASN A CA 1
ATOM 7645 C C . ASN A 1 963 ? -11.126 29.010 9.112 1.00 52.62 963 ASN A C 1
ATOM 7647 O O . ASN A 1 963 ? -11.852 29.321 10.056 1.00 52.62 963 ASN A O 1
ATOM 7651 N N . ILE A 1 964 ? -9.820 29.298 9.109 1.00 57.16 964 ILE A N 1
ATOM 7652 C CA . ILE A 1 964 ? -9.156 30.095 10.155 1.00 57.16 964 ILE A CA 1
ATOM 7653 C C . ILE A 1 964 ? -9.677 31.538 10.135 1.00 57.16 964 ILE A C 1
ATOM 7655 O O . ILE A 1 964 ? -9.987 32.076 11.194 1.00 57.16 964 ILE A O 1
ATOM 7659 N N . LEU A 1 965 ? -9.857 32.142 8.955 1.00 59.31 965 LEU A N 1
ATOM 7660 C CA . LEU A 1 965 ? -10.462 33.471 8.798 1.00 59.31 965 LEU A CA 1
ATOM 7661 C C . LEU A 1 965 ? -11.935 33.499 9.237 1.00 59.31 965 LEU A C 1
ATOM 7663 O O . LEU A 1 965 ? -12.323 34.423 9.944 1.00 59.31 965 LEU A O 1
ATOM 7667 N N . LYS A 1 966 ? -12.745 32.482 8.903 1.00 62.94 966 LYS A N 1
ATOM 7668 C CA . LYS A 1 966 ? -14.145 32.371 9.365 1.00 62.94 966 LYS A CA 1
ATOM 7669 C C . LYS A 1 966 ? -14.246 32.172 10.881 1.00 62.94 966 LYS A C 1
ATOM 7671 O O . LYS A 1 966 ? -15.073 32.821 11.515 1.00 62.94 966 LYS A O 1
ATOM 7676 N N . LYS A 1 967 ? -13.385 31.338 11.482 1.00 63.19 967 LYS A N 1
ATOM 7677 C CA . LYS A 1 967 ? -13.311 31.169 12.947 1.00 63.19 967 LYS A CA 1
ATOM 7678 C C . LYS A 1 967 ? -12.811 32.439 13.641 1.00 63.19 967 LYS A C 1
ATOM 7680 O O . LYS A 1 967 ? -13.376 32.818 14.659 1.00 63.19 967 LYS A O 1
ATOM 7685 N N . ALA A 1 968 ? -11.821 33.134 13.080 1.00 65.94 968 ALA A N 1
ATOM 7686 C CA . ALA A 1 968 ? -11.336 34.410 13.609 1.00 65.94 968 ALA A CA 1
ATOM 7687 C C . ALA A 1 968 ? -12.393 35.522 13.510 1.00 65.94 968 ALA A C 1
ATOM 7689 O O . ALA A 1 968 ? -12.565 36.273 14.465 1.00 65.94 968 ALA A O 1
ATOM 7690 N N . LEU A 1 969 ? -13.148 35.593 12.406 1.00 68.75 969 LEU A N 1
ATOM 7691 C CA . LEU A 1 969 ? -14.259 36.534 12.238 1.00 68.75 969 LEU A CA 1
ATOM 7692 C C . LEU A 1 969 ? -15.419 36.212 13.195 1.00 68.75 969 LEU A C 1
ATOM 7694 O O . LEU A 1 969 ? -15.976 37.123 13.799 1.00 68.75 969 LEU A O 1
ATOM 7698 N N . GLY A 1 970 ? -15.735 34.928 13.399 1.00 66.06 970 GLY A N 1
ATOM 7699 C CA . GLY A 1 970 ? -16.726 34.480 14.384 1.00 66.06 970 GLY A CA 1
ATOM 7700 C C . GLY A 1 970 ? -16.332 34.811 15.828 1.00 66.06 970 GLY A C 1
ATOM 7701 O O . GLY A 1 970 ? -17.161 35.305 16.586 1.00 66.06 970 GLY A O 1
ATOM 7702 N N . ILE A 1 971 ? -15.057 34.623 16.194 1.00 66.12 971 ILE A N 1
ATOM 7703 C CA . ILE A 1 971 ? -14.513 35.018 17.506 1.00 66.12 971 ILE A CA 1
ATOM 7704 C C . ILE A 1 971 ? -14.527 36.545 17.661 1.00 66.12 971 ILE A C 1
ATOM 7706 O O . ILE A 1 971 ? -14.907 37.044 18.713 1.00 66.12 971 ILE A O 1
ATOM 7710 N N . TYR A 1 972 ? -14.167 37.298 16.620 1.00 68.56 972 TYR A N 1
ATOM 7711 C CA . TYR A 1 972 ? -14.181 38.762 16.644 1.00 68.56 972 TYR A CA 1
ATOM 7712 C C . TYR A 1 972 ? -15.599 39.331 16.815 1.00 68.56 972 TYR A C 1
ATOM 7714 O O . TYR A 1 972 ? -15.805 40.218 17.638 1.00 68.56 972 TYR A O 1
ATOM 7722 N N . ILE A 1 973 ? -16.596 38.778 16.112 1.00 70.81 973 ILE A N 1
ATOM 7723 C CA . ILE A 1 973 ? -18.013 39.146 16.276 1.00 70.81 973 ILE A CA 1
ATOM 7724 C C . ILE A 1 973 ? -18.512 38.786 17.685 1.00 70.81 973 ILE A C 1
ATOM 7726 O O . ILE A 1 973 ? -19.206 39.586 18.306 1.00 70.81 973 ILE A O 1
ATOM 7730 N N . PHE A 1 974 ? -18.123 37.624 18.221 1.00 71.69 974 PHE A N 1
ATOM 7731 C CA . PHE A 1 974 ? -18.485 37.202 19.578 1.00 71.69 974 PHE A CA 1
ATOM 7732 C C . PHE A 1 974 ? -17.869 38.101 20.666 1.00 71.69 974 PHE A C 1
ATOM 7734 O O . PHE A 1 974 ? -18.537 38.405 21.646 1.00 71.69 974 PHE A O 1
ATOM 7741 N N . VAL A 1 975 ? -16.633 38.579 20.474 1.00 68.88 975 VAL A N 1
ATOM 7742 C CA . VAL A 1 975 ? -15.952 39.522 21.386 1.00 68.88 975 VAL A CA 1
ATOM 7743 C C . VAL A 1 975 ? -16.511 40.950 21.291 1.00 68.88 975 VAL A C 1
ATOM 7745 O O . VAL A 1 975 ? -16.406 41.683 22.261 1.00 68.88 975 VAL A O 1
ATOM 7748 N N . ILE A 1 976 ? -17.101 41.357 20.159 1.00 69.94 976 ILE A N 1
ATOM 7749 C CA . ILE A 1 976 ? -17.786 42.662 20.021 1.00 69.94 976 ILE A CA 1
ATOM 7750 C C . ILE A 1 976 ? -19.207 42.638 20.610 1.00 69.94 976 ILE A C 1
ATOM 7752 O O . ILE A 1 976 ? -19.714 43.679 21.023 1.00 69.94 976 ILE A O 1
ATOM 7756 N N . LEU A 1 977 ? -19.873 41.477 20.595 1.00 65.44 977 LEU A N 1
ATOM 7757 C CA . LEU A 1 977 ? -21.223 41.298 21.146 1.00 65.44 977 LEU A CA 1
ATOM 7758 C C . LEU A 1 977 ? -21.243 41.094 22.674 1.00 65.44 977 LEU A C 1
ATOM 7760 O O . LEU A 1 977 ? -22.288 41.330 23.284 1.00 65.44 977 LEU A O 1
ATOM 7764 N N . LEU A 1 978 ? -20.132 40.635 23.263 1.00 57.47 978 LEU A N 1
ATOM 7765 C CA . LEU A 1 978 ? -19.870 40.596 24.711 1.00 57.47 978 LEU A CA 1
ATOM 7766 C C . LEU A 1 978 ? -19.383 41.958 25.213 1.00 57.47 978 LEU A C 1
ATOM 7768 O O . LEU A 1 978 ? -19.765 42.312 26.353 1.00 57.47 978 LEU A O 1
#

Sequence (978 aa):
MLDESKFEVHLKLWALRIPCQHCKLATRILNGYLLDKPRVKPIAEDPTCDKNRYLILSDNVHNQDLSDIPKQKLDELKGLCEIEIVPYSLTLGYSHWSADHVLKQILPTGVEVPSSFETIVNSEPSFLLTIKSVWSATDGQIAHLNLHDELLPYKDVIAKVIYDKNYPRIKTIVNKVGTITNEFRVPEFEILAGEHNMITEVKQYGATFRLDYRLVYWNSRLEHEHKRLVSMFQAGQTICDMFTGIGPFAIPAAQKGCIVYANDLNPDSIHYLRINAKINKVDDRIYAYNMDARKFISQMMEVPNNEVTLETSHEVPILDTRDNAESNSENELLTVDTKDLGDSNNSGLEDVKGSTRHTATSVIAGKRSSTSYHEGCRRKGSTNKRMRGSEICVTKTWEHVDHVIMNLPASAVQFLDAFRGLIQKKYWKGCLPWIHCYCFIRATETPETIIAVAESALNTRIQDSTFHRVRDVAPNKAMYCLSFRLPEACLKEDKKALCVRYLAAFLLVFFTMASCGSGVGVNWGTMATHKLPPNKVVKMLQENRIDKLKLFDAEEWIMAALMGTDIEVMLAIPNNMLEEMSRNPQVADSWVYENVTGYMYPGGLNIKYIAVGNEPFLKEYNGAYLQSTLPALKNIQTALNSWGFGSQIKVTVPFNADVYYSPDSNQVPSAGDFRPEVRDQTIEIVQFLYANNAPFTVNIYPFLSLYGNDHFPFDFAFFDGSNRPLIDGNSAYTNVFDANLDTLLWALEKSGYPDIEVIVGEVGWPTDGDKNANVQNAKRFNMGLLKHALSGNGTPKRKGIIDIYLFSLVDENAKSIAPGNFERHWGIFEFDGKPKYELDLRGLEENNGLVPVEGIRYMEKQWCILDSNVKDLHNLAESIDYACSKSDCTALGYGSSCNSLSLQGNASYAFNMYYQVNNQKDWDCDFSGLATVTDEDPSEKGCQFPIMISYGSSLLQQERLTNILKKALGIYIFVILL

InterPro domains:
  IPR000490 Glycoside hydrolase family 17 [PF00332] (520-840)
  IPR000490 Glycoside hydrolase family 17 [PS00587] (756-769)
  IPR012946 X8 domain [PF07983] (862-932)
  IPR012946 X8 domain [SM00768] (862-945)
  IPR017853 Glycoside hydrolase superfamily [SSF51445] (520-840)
  IPR025792 tRNA (guanine(37)-N(1))-methyltransferase, eukaryotic [MF_03152] (1-488)
  IPR029063 S-adenosyl-L-methionine-dependent methyltransferase superfamily [G3DSA:3.40.50.150] (199-486)
  IPR029063 S-adenosyl-L-methionine-dependent methyltransferase superfamily [SSF53335] (138-488)
  IPR030382 SAM-dependent methyltransferase TRM5/TYW2-type [PS51684] (136-488)
  IPR044965 Glycoside hydrolase family 17, plant [PTHR32227] (511-934)
  IPR056743 TRM5/TYW2-like, methyltransferase domain [PF02475] (200-298)
  IPR056744 TRM5/TYW2-like, N-terminal domain [PF25133] (140-196)

Foldseek 3Di:
DDDQVVQKDKDKFKWKKDFPVCVVVLCVLCVVFFDDAAPDDQWAQDPVDNRIIIRTTYPQQDDQVSPVDPPVSVVVVVVRGDIDMDIDMDIDTPLRDALVRSQVVPADPPDDQQPDWDKQADDDDDDDDDDDDDDDDDAAIETEAADDPSCVVVLLVSQVSVDVNCPPRHAWYWYFDDAQDDPQSQTDIDTNDGDPFQWHWYDAPLFIFTARSRQFDDDPLLRVVLVVVLVPDAAAAEEEELAQQLHSNPLSNLVRHYQYEHEHQRVRSLVRVCVRCVVSVRNVRYHYYHDHSLVVVLVLQDDDPVVVVVVVPPDDDDDDDDDDDDDDDDDDDDDDDDDDDDDDDDDDDDDDDDDDDDDDDDDDDDDDDDDDDDDDDDDDDDDPDDDPDDPPPDDSSLADHAEYEQPDADCSLLSLLSLAQSRAPVRYDDFAYKYWGKYKDFLPGDPVLSQLSSCVSRVHHFPPWDKAWSAAPDPGMTMIIIIGGRDPNSHNDPPPDDPDPCVVVVVVVVVPPPDPPLFAAAEADQQALFADQQLLVLVLCVVLPHQEYEYQALDPSNQVSQFQPNREYAHEDALVCLQVLLVDLVSLLVCCVVRPVVQPDVRGHNYAEYAYYAQCVPVVCVCVRLNRRQSSQVSNLVSCVVSVNLVRYAYEHAHELLQKAQDPVGRFLLSIAGDPVRRVSVLVRVVVCVVSLHAYEYADELQVQCVVDVPRQPQQSFQVFDPDFDDDPPFTRRHVVLRSVSSVLSNCVVSVRNPGHYAHEEYFAFDFLALCRRLVNRQRHQLSCLLVQLVQCHHSSDGGHHHYYYPHQEFNWSDDCVVGLSNRGSHCAYSQFHGSAQHNSNSPPPRDRRDGRPDFAFAALKFKFFDPVDPDCPCQVVLLVVLVVQFRLSQCDPNHQNVPDDSRSSSRLSLRRQCQSVRNDQVSRQSVPRIDMDSDFPADVRGGRDTGTDDPPPPVPVVVVVVVVVVVVVVVVVVVVD

Secondary structure (DSSP, 8-state):
---GGGG-EEEEEEEEEEEGGGHHHHHHHTTTTB---TT--SEEE-TT-TTEEEEEBPTT---TT-TTS-HHHHHHHHTTS--EEEEEEEEE-GGGS-HHHHHHHHSPTTPPP----EEE------------SS--S---EEEEE---GGGGGGHHHHHHHHHHHHTTTEEEEEEEES---STT-PPEEEEEEE-S--EEEEEETTEEEEEETTTS---GGGHHHHHHHHHT--TT-EEEETT-TT-TTHHHHHHTT-EEEEE-S-HHHHHHHHHHHHHTT-TTTEEEE-S-HHHHHHHHHPPPHHHHHHSTT-S---------------------------------------------------------------------------------TTT--SEEEE--TTTTTGGGGGGTT-EETTT--SSPPEEEEEEEEETT--HHHHHHHHHHHHTS---S-EEEEEEEEETTEEEEEEEEEPPGGGEE----SSSSSSHHHHHHHTTS------PPEEEE----SSPPPHHHHHHHHHHTT--EEEESS--HHHHHHHTT---EEEEEE-GGGHHHHHH-HHHHHHHHHHHTGGG-STTS-EEEEEEESSSTT-GGGTTTTHHHHHHHHHHHHHHHHHTT-TTT-EEE-EEEGGGEE--TTS-SGGG-EE-TTTHHHHHHHHHHHHHTT--EEEE--THHHHHH-TTS-GGGGSSS--SSPEEETTEEESSHHHHHHHHHHHHHHHTT-TT--EEEEEE---SSSBTTBSHHHHHHHHHHHHHHHHTSB--SSS-BPPEEEES-SB--TTS--SS-GGGG---SB-TTS-BSS---TTSS----PPPPPTTPPB--S-EEEE-TT----TTHHHHHHHHHHHS--GGGSTTSTTTT--HHHHHHHHHHHHHHHTTS-GGGS-TTTTEEEESS---BTTB----PBP--TTHHHHHHHHHHHHHHHHHHHHHHH-